Protein AF-A0A142YFC2-F1 (afdb_monomer)

Foldseek 3Di:
DDDDDDDDDDDDDDDDDDDDDDDDDDDDDDDDDDDDDPDPPPDPDPDPPDDDDFAEAEEFEFEQAAPPDDGFDARLVLSLLVLCCCVVFQVHPLVRYAAEYPDDDPDPPRRDPSHDYHHQAPVSSVCCLQVNLVPDDAAHEYEYYGADAKEFDDEQPDDPPPDGTFIFAATRHDDLEPPHTATPVLSVVSNQLGNYQYYEEEALYFQAHDPGYYHYDDRDDRDDPHDGHKYKYKYQADHNGGWDSPPNTDQSVQLSCLQFAVAFQQWEAAPVVQWTFRFSVSSVVSSQVVCVVVFDFPDDDPNDTDTGGMDIAIDDPDDDDGDTSGIHHQVSYFWAKEKAFEPDLVQQQQKWKWKFFAHDPDDPPDRPRPDTDTDRGDNDRIDIDTHGFYKIKIWIFGHDDDTDIDIDIDGGRHHYYDPYDDPPDDPDDDDDDDDDDDDDDDDDDDDDDDDDDDDDDDDDDDDDDDDDPPDPAQAFWKEKEAELQQQFKKFKAAPVRHFDADPVRHGQIAGRMGIGIRDDFHKIKTWTQDDPPGIFIDIDGIHH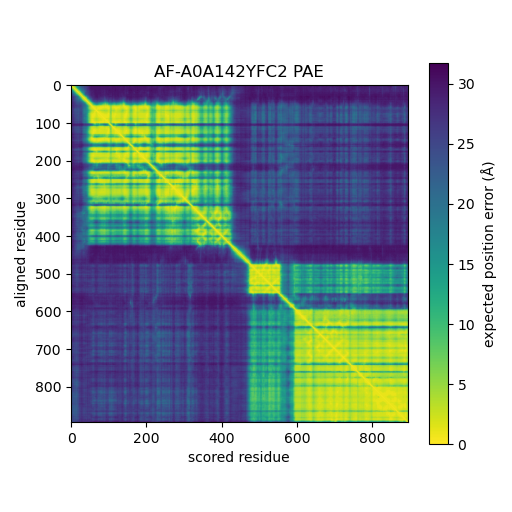PYYYYYYGYNPDDDDDPQFPPLVVVLVVVDDDDDDDDPVVCVVVVRSRPDDPVVLVVVLLLLVLLQDVVSQVSCCVRWVDHRADALWEEKEKWAERCPDDDWLQVVVVQKWKWKDALLDDTHTFDWDGIPGRNITMGHDDDDFFKMKIWIAGNVPRWIKIFIDTMAGSWYWYWYWYQDPVRDTDIDIWTFHNDHPCRPPSVLSSLRVVLQVCVLVPVDPSNLSSLQVCVVVCLGTVVSLLSVLVVVVVVRDHDDPDPSLVVCCVRPVLALSSLLSQLVVCVVVVNNVSNLVSLLSSVVRPAHQFQVSLLSSLVSCVVSVNDDDPCNVVSVQQNVQADPSHRTSMGTDPPD

Secondary structure (DSSP, 8-state):
----------------------------------------------PPPPPPPPPEEEEEEEES--SSS---SSHHHHHHHHHHHHHHTS---GGGEEEEEES-SSS-TTPPTT---EE--HHHHHHHHHHTGGG--TT-EEEEEEES-EEEEEETTS-TTSS--EEEEPPTT--SSSSPPEEHHHHHHHHHTSS-SEEEEEEES---EEEEEEPPPPPP---S-PPPPEEEEEESS-TTPPPP-GGG-SHHHHHHHHHHH--GGG-EEETTTTEEEEEHHHHHHHHHHHHHHS--EEEEETTEEEE---EEEEE-SS-----EEEEE-GGGSPPEEEEEEEESGGGTTTEEEEEEEEPSSS-TT---EEEEEEE---SSS-EEEEE-SEEEEEEEEE-SSS-EEEEEEEEESS-EEEEEEETT------PPPP-----------------------------PPPPPP--S--PPEEEEEEESSTTSEEEEEETTSPBPB-TTS-BSEEESEEEEEEEPSEEEEEEEE-SSS-EEEEEEEE-TT-EEEEEES-S--PPPS-S-TTHHHHHHT--SS----HHHHHHHSS------HHHHHHHHHHHHHH-HHHHHHHHHHH-PPPP-SSSEEEEEEEE--SSSSPHHHHHHTEEEEEEESSSPPEEE--EE-SSTTEEEEEEE--SEEEEEEEEETTTTEEEEEEEEEPTTBEEEEEEEE-TTS-EEEEEE--B--TT-PPPHHHHHHHHHHHHHHHH---TTHHHHHHHHGGGGGT-THHHHHHHHHHHTT-----SS-HHHHHHHH-TT-HHHHHHHHHHHHHTT-HHHHHHHHHHHHHH-S-SBHHHHHHHHHHHHHTT----TTHHHHHHHHHTB-TT-SB-EEEPP--

Radius of gyration: 35.92 Å; Cα contacts (8 Å, |Δi|>4): 1669; chains: 1; bounding box: 93×114×102 Å

Solvent-accessible surface area (backbone atoms only — not comparable to full-atom values): 51439 Å² total; per-residue (Å²): 135,86,80,89,90,88,83,86,90,88,87,87,83,92,88,87,90,87,87,89,88,87,80,88,82,83,91,81,84,89,77,90,80,81,83,79,81,83,67,82,81,73,72,89,64,80,72,79,75,78,77,77,82,63,59,43,35,34,44,32,29,7,34,19,40,37,76,70,50,84,69,48,87,38,21,41,59,47,28,24,52,51,53,35,44,35,43,77,61,57,67,25,51,41,86,40,40,50,38,24,28,19,66,69,78,86,75,65,84,63,62,42,85,74,47,74,67,40,55,27,31,55,68,47,49,53,48,44,65,59,54,53,47,76,71,57,55,88,60,22,32,39,39,36,38,40,24,36,57,30,24,26,39,53,53,59,93,50,71,92,92,77,76,78,74,38,52,23,42,53,35,22,57,31,28,72,63,64,49,45,57,46,44,48,66,57,54,50,54,60,56,42,72,24,55,38,50,39,34,38,38,39,37,41,27,24,27,25,75,53,97,51,70,28,62,65,82,81,86,78,88,80,87,68,99,59,69,78,35,41,38,41,38,38,35,36,21,41,90,60,28,60,49,57,73,62,96,61,34,67,46,55,56,53,54,51,41,30,67,66,28,27,49,43,47,4,30,43,48,30,58,92,72,70,27,28,36,23,22,53,61,30,39,53,50,30,52,46,52,51,33,68,74,55,56,46,75,75,46,72,56,97,89,38,80,41,57,43,42,60,36,76,50,71,53,66,96,63,97,72,81,71,54,74,68,31,73,38,57,69,90,55,40,48,62,25,44,33,36,46,32,66,38,63,71,89,52,37,82,34,33,40,42,40,39,30,33,48,62,43,90,66,74,94,83,64,92,51,72,77,43,78,49,75,51,83,54,68,95,68,77,63,45,80,43,76,41,65,45,34,40,32,38,40,33,42,37,36,62,87,88,62,87,45,81,45,79,48,79,44,78,37,34,46,72,40,76,48,77,62,48,69,78,84,67,83,93,74,91,75,85,84,81,87,84,82,87,90,88,89,82,90,79,90,88,80,89,85,90,88,83,87,84,89,82,85,83,82,88,80,93,71,94,72,78,84,73,76,79,78,78,83,47,100,36,66,10,33,40,35,40,35,34,40,47,61,64,20,40,31,36,35,20,36,77,86,66,48,70,36,58,44,99,86,66,48,65,44,60,27,49,17,52,33,80,50,66,70,40,73,60,46,52,29,32,43,31,32,49,35,92,88,79,48,76,44,75,44,81,43,81,42,50,52,50,36,80,45,79,48,74,58,56,74,95,77,76,76,82,76,83,89,57,71,78,64,59,61,49,56,71,69,64,70,66,97,67,94,76,92,70,73,64,63,54,63,61,67,75,44,69,61,73,81,53,58,71,65,57,50,46,54,49,51,47,51,48,16,59,73,32,71,65,50,27,47,51,42,30,74,55,33,57,44,76,49,76,87,56,64,23,12,42,34,39,40,38,39,37,57,82,76,58,88,71,56,31,56,58,58,55,69,31,53,47,41,25,41,25,43,80,94,49,69,70,41,82,49,77,69,45,67,35,65,46,80,16,35,32,38,36,75,45,72,44,76,63,42,36,32,34,45,35,42,35,31,67,89,78,70,49,43,41,35,33,42,39,65,26,46,80,49,10,39,24,35,37,41,40,37,33,42,78,87,70,48,72,49,75,52,78,47,42,40,46,57,51,89,97,45,75,74,51,67,69,55,54,46,52,48,54,51,42,51,53,35,56,50,79,40,92,43,90,49,43,65,62,53,40,70,68,40,55,82,49,30,81,43,26,56,58,49,50,56,55,44,44,56,44,36,78,72,71,48,85,76,98,58,101,53,56,60,23,55,51,35,36,74,77,40,65,68,44,19,47,20,26,32,43,40,12,52,52,25,44,76,70,68,38,54,67,59,12,51,54,23,41,51,54,11,46,78,34,34,66,22,46,39,29,69,42,35,47,50,41,55,51,47,39,62,76,67,62,62,71,93,53,95,53,49,63,59,48,52,51,42,59,74,33,44,52,86,79,46,58,51,22,36,18,43,65,79,84,125

Sequence (894 aa):
MNSSDHGPSAWANVLDRRRFLGASLASVGLPTLSIRVLGPRVGAGEQPAAPAPLRARAIVIGINKYDNAKHLKNPVRDACSFAAWLVERAGVQAGDVALLIGPEAGASAGVPVGITPQPATRADIVKTIFDFPCRAGERERLYFFYSGHGMAFQPWSIRPGKLAEQEAIVPSDYGEIEPPPLLVNWILDVLRASSFVEQFFFFDACRSLAKVDGTAGVRPKCSGAVRVPVQYIAFSTAPREEASDREGGAFSPRLIEALTSAKGSSALFDSCRERYLVRWESLTGYLSDSFMRNPVDLGMKDGKVINQTPERDIIRDLGGDSPILAELAPEVVSKVKIAVDVQPPAIRQDTRLTIIRKATGCPPTDEVVVDRVNVPVGEDDLYEIYLLPGNYAMIAEIHGGADRLFKTFLTLVEDQTIPPFDFARPVIALAPEAPLVDPGLHGLVAFPADDGPMAAPAKPLGEGPPSPPKLLGEGPASLVVKSDDLFGQIELLDAGGTAVRWPDGRACTALGELKATNLKAGLYRARLLSQSDGDREKLVQVSPGTHNEIFLGERDVAIPAAFPTDFDRIEMGLVEDGADLPILKQTLERPIKPLSPLTMLVQQLREAEQDRRVAKTIRDGLGMGPFRGPQGLRVLLAASSGRQPAPSDTLNDFRLSLGGLDGGLEAVRVEPSKLEGLGVIAQVLEPGPWRLRIDRESNGETVTLALVVLKDRVTEVTLERQESGRVAISQFAPLRRRGTPADAATLYKLERLEAALQTGPERSAPALVGRLIGAAEFDPLILALAALLTESGVRFETPRSIGGEIVERFPELPDGHVLMGTEAEKAGNLDAARAAYVAALDRGLPILQLFLERLDDGIRRLEIPDHRHLEALRHAAANRIPGMLWSAWRASRG

pLDDT: mean 75.37, std 22.35, range [20.48, 98.5]

Mean predicted aligned error: 19.32 Å

Nearest PDB structures (foldseek):
  8ye5-assembly1_A  TM=7.638E-01  e=1.409E-01  Dehalobacter sp.
  8ye5-assembly1_B  TM=7.069E-01  e=1.069E-01  Dehalobacter sp.
  5lyn-assembly1_B  TM=6.857E-01  e=1.409E-01  Saccharomyces cerevisiae
  5nps-assembly1_A  TM=7.083E-01  e=2.447E-01  Homo sapiens
  8cm9-assembly4_D  TM=6.966E-01  e=3.052E-01  Homo sapiens

Structure (mmCIF, N/CA/C/O backbone):
data_AF-A0A142YFC2-F1
#
_entry.id   AF-A0A142YFC2-F1
#
loop_
_atom_site.group_PDB
_atom_site.id
_atom_site.type_symbol
_atom_site.label_atom_id
_atom_site.label_alt_id
_atom_site.label_comp_id
_atom_site.label_asym_id
_atom_site.label_entity_id
_atom_site.label_seq_id
_atom_site.pdbx_PDB_ins_code
_atom_site.Cartn_x
_atom_site.Cartn_y
_atom_site.Cartn_z
_atom_site.occupancy
_atom_site.B_iso_or_equiv
_atom_site.auth_seq_id
_atom_site.auth_comp_id
_atom_site.auth_asym_id
_atom_site.auth_atom_id
_atom_site.pdbx_PDB_model_num
ATOM 1 N N . MET A 1 1 ? 2.877 -52.074 -51.016 1.00 32.53 1 MET A N 1
ATOM 2 C CA . MET A 1 1 ? 3.453 -52.270 -49.670 1.00 32.53 1 MET A CA 1
ATOM 3 C C . MET A 1 1 ? 3.573 -50.880 -49.057 1.00 32.53 1 MET A C 1
ATOM 5 O O . MET A 1 1 ? 4.490 -50.171 -49.431 1.00 32.53 1 MET A O 1
ATOM 9 N N . ASN A 1 2 ? 2.451 -50.330 -48.572 1.00 30.27 2 ASN A N 1
ATOM 10 C CA . ASN A 1 2 ? 1.958 -50.313 -47.168 1.00 30.27 2 ASN A CA 1
ATOM 11 C C . ASN A 1 2 ? 2.674 -49.189 -46.391 1.00 30.27 2 ASN A C 1
ATOM 13 O O . ASN A 1 2 ? 3.894 -49.167 -46.431 1.00 30.27 2 ASN A O 1
ATOM 17 N N . SER A 1 3 ? 2.061 -48.235 -45.684 1.00 30.12 3 SER A N 1
ATOM 18 C CA . SER A 1 3 ? 0.700 -47.997 -45.155 1.00 30.12 3 SER A CA 1
ATOM 19 C C . SER A 1 3 ? 0.686 -46.536 -44.630 1.00 30.12 3 SER A C 1
ATOM 21 O O . SER A 1 3 ? 1.666 -46.131 -44.014 1.00 30.12 3 SER A O 1
ATOM 23 N N . SER A 1 4 ? -0.210 -45.652 -45.087 1.00 33.66 4 SER A N 1
ATOM 24 C CA . SER A 1 4 ? -1.382 -45.102 -44.356 1.00 33.66 4 SER A CA 1
ATOM 25 C C . SER A 1 4 ? -1.122 -44.529 -42.946 1.00 33.66 4 SER A C 1
ATOM 27 O O . SER A 1 4 ? -0.840 -45.287 -42.027 1.00 33.66 4 SER A O 1
ATOM 29 N N . ASP A 1 5 ? -1.260 -43.207 -42.761 1.00 32.94 5 ASP A N 1
ATOM 30 C CA . ASP A 1 5 ? -2.450 -42.599 -42.124 1.00 32.94 5 ASP A CA 1
ATOM 31 C C . ASP A 1 5 ? -2.307 -41.072 -41.942 1.00 32.94 5 ASP A C 1
ATOM 33 O O . ASP A 1 5 ? -1.412 -40.567 -41.266 1.00 32.94 5 ASP A O 1
ATOM 37 N N . HIS A 1 6 ? -3.244 -40.333 -42.542 1.00 34.09 6 HIS A N 1
ATOM 38 C CA . HIS A 1 6 ? -3.508 -38.915 -42.299 1.00 34.09 6 HIS A CA 1
ATOM 39 C C . HIS A 1 6 ? -4.875 -38.794 -41.615 1.00 34.09 6 HIS A C 1
ATOM 41 O O . HIS A 1 6 ? -5.878 -39.245 -42.166 1.00 34.09 6 HIS A O 1
ATOM 47 N N . GLY A 1 7 ? -4.921 -38.150 -40.447 1.00 27.50 7 GLY A N 1
ATOM 48 C CA . GLY A 1 7 ? -6.151 -37.758 -39.753 1.00 27.50 7 GLY A CA 1
ATOM 49 C C . GLY A 1 7 ? -6.113 -36.261 -39.399 1.00 27.50 7 GLY A C 1
ATOM 50 O O . GLY A 1 7 ? -5.088 -35.811 -38.885 1.00 27.50 7 GLY A O 1
ATOM 51 N N . PRO A 1 8 ? -7.171 -35.475 -39.691 1.00 39.06 8 PRO A N 1
ATOM 52 C CA . PRO A 1 8 ? -7.169 -34.020 -39.543 1.00 39.06 8 PRO A CA 1
ATOM 53 C C . PRO A 1 8 ? -7.630 -33.529 -38.160 1.00 39.06 8 PRO A C 1
ATOM 55 O O . PRO A 1 8 ? -8.367 -34.192 -37.432 1.00 39.06 8 PRO A O 1
ATOM 58 N N . SER A 1 9 ? -7.193 -32.309 -37.843 1.00 30.50 9 SER A N 1
ATOM 59 C CA . SER A 1 9 ? -7.427 -31.530 -36.625 1.00 30.50 9 SER A CA 1
ATOM 60 C C . SER A 1 9 ? -8.898 -31.189 -36.361 1.00 30.50 9 SER A C 1
ATOM 62 O O . SER A 1 9 ? -9.578 -30.631 -37.222 1.00 30.50 9 SER A O 1
ATOM 64 N N . ALA A 1 10 ? -9.341 -31.408 -35.122 1.00 30.86 10 ALA A N 1
ATOM 65 C CA . ALA A 1 10 ? -10.635 -30.997 -34.593 1.00 30.86 10 ALA A CA 1
ATOM 66 C C . ALA A 1 10 ? -10.459 -29.880 -33.553 1.00 30.86 10 ALA A C 1
ATOM 68 O O . ALA A 1 10 ? -10.119 -30.198 -32.426 1.00 30.86 10 ALA A O 1
ATOM 69 N N . TRP A 1 11 ? -10.705 -28.610 -33.904 1.00 26.42 11 TRP A N 1
ATOM 70 C CA . TRP A 1 11 ? -10.954 -27.507 -32.952 1.00 26.42 11 TRP A CA 1
ATOM 71 C C . TRP A 1 11 ? -11.730 -26.373 -33.645 1.00 26.42 11 TRP A C 1
ATOM 73 O O . TRP A 1 11 ? -11.152 -25.393 -34.102 1.00 26.42 11 TRP A O 1
ATOM 83 N N . ALA A 1 12 ? -13.053 -26.520 -33.747 1.00 30.41 12 ALA A N 1
ATOM 84 C CA . ALA A 1 12 ? -13.984 -25.425 -34.034 1.00 30.41 12 ALA A CA 1
ATOM 85 C C . ALA A 1 12 ? -15.397 -25.840 -33.594 1.00 30.41 12 ALA A C 1
ATOM 87 O O . ALA A 1 12 ? -16.098 -26.497 -34.353 1.00 30.41 12 ALA A O 1
ATOM 88 N N . ASN A 1 13 ? -15.778 -25.534 -32.349 1.00 27.77 13 ASN A N 1
ATOM 89 C CA . ASN A 1 13 ? -17.161 -25.468 -31.846 1.00 27.77 13 ASN A CA 1
ATOM 90 C C . ASN A 1 13 ? -17.141 -24.953 -30.394 1.00 27.77 13 ASN A C 1
ATOM 92 O O . ASN A 1 13 ? -16.202 -25.294 -29.682 1.00 27.77 13 ASN A O 1
ATOM 96 N N . VAL A 1 14 ? -18.204 -24.233 -29.973 1.00 28.55 14 VAL A N 1
ATOM 97 C CA . VAL A 1 14 ? -18.466 -23.549 -28.666 1.00 28.55 14 VAL A CA 1
ATOM 98 C C . VAL A 1 14 ? -18.124 -22.040 -28.755 1.00 28.55 14 VAL A C 1
ATOM 100 O O . VAL A 1 14 ? -16.956 -21.695 -28.782 1.00 28.55 14 VAL A O 1
ATOM 103 N N . LEU A 1 15 ? -19.029 -21.047 -28.843 1.00 29.08 15 LEU A N 1
ATOM 104 C CA . LEU A 1 15 ? -20.466 -20.900 -28.552 1.00 29.08 15 LEU A CA 1
ATOM 105 C C . LEU A 1 15 ? -21.081 -19.762 -29.401 1.00 29.08 15 LEU A C 1
ATOM 107 O O . LEU A 1 15 ? -20.695 -18.607 -29.244 1.00 29.08 15 LEU A O 1
ATOM 111 N N . ASP A 1 16 ? -22.112 -20.070 -30.189 1.00 28.50 16 ASP A N 1
ATOM 112 C CA . ASP A 1 16 ? -23.128 -19.112 -30.649 1.00 28.50 16 ASP A CA 1
ATOM 113 C C . ASP A 1 16 ? -24.495 -19.645 -30.179 1.00 28.50 16 ASP A C 1
ATOM 115 O O . ASP A 1 16 ? -24.880 -20.774 -30.491 1.00 28.50 16 ASP A O 1
ATOM 119 N N . ARG A 1 17 ? -25.193 -18.886 -29.326 1.00 29.06 17 ARG A N 1
ATOM 120 C CA . ARG A 1 17 ? -26.506 -19.242 -28.758 1.00 29.06 17 ARG A CA 1
ATOM 121 C C . ARG A 1 17 ? -27.474 -18.071 -28.911 1.00 29.06 17 ARG A C 1
ATOM 123 O O . ARG A 1 17 ? -27.848 -17.418 -27.940 1.00 29.06 17 ARG A O 1
ATOM 130 N N . ARG A 1 18 ? -27.947 -17.849 -30.135 1.00 29.72 18 ARG A N 1
ATOM 131 C CA . ARG A 1 18 ? -29.224 -17.173 -30.406 1.00 29.72 18 ARG A CA 1
ATOM 132 C C . ARG A 1 18 ? -30.036 -18.005 -31.386 1.00 29.72 18 ARG A C 1
ATOM 134 O O . ARG A 1 18 ? -29.790 -17.937 -32.582 1.00 29.72 18 ARG A O 1
ATOM 141 N N . ARG A 1 19 ? -31.000 -18.776 -30.874 1.00 28.75 19 ARG A N 1
ATOM 142 C CA . ARG A 1 19 ? -32.197 -19.266 -31.588 1.00 28.75 19 ARG A CA 1
ATOM 143 C C . ARG A 1 19 ? -32.987 -20.165 -30.650 1.00 28.75 19 ARG A C 1
ATOM 145 O O . ARG A 1 19 ? -32.605 -21.306 -30.464 1.00 28.75 19 ARG A O 1
ATOM 152 N N . PHE A 1 20 ? -34.059 -19.645 -30.067 1.00 27.38 20 PHE A N 1
ATOM 153 C CA . PHE A 1 20 ? -35.277 -20.394 -29.747 1.00 27.38 20 PHE A CA 1
ATOM 154 C C . PHE A 1 20 ? -36.310 -19.375 -29.271 1.00 27.38 20 PHE A C 1
ATOM 156 O O . PHE A 1 20 ? -36.166 -18.850 -28.177 1.00 27.38 20 PHE A O 1
ATOM 163 N N . LEU A 1 21 ? -37.289 -19.055 -30.119 1.00 28.31 21 LEU A N 1
ATOM 164 C CA . LEU A 1 21 ? -38.669 -18.715 -29.755 1.00 28.31 21 LEU A CA 1
ATOM 165 C C . LEU A 1 21 ? -39.455 -18.529 -31.058 1.00 28.31 21 LEU A C 1
ATOM 167 O O . LEU A 1 21 ? -39.163 -17.645 -31.859 1.00 28.31 21 LEU A O 1
ATOM 171 N N . GLY A 1 22 ? -40.422 -19.411 -31.280 1.00 26.47 22 GLY A N 1
ATOM 172 C CA . GLY A 1 22 ? -41.280 -19.392 -32.455 1.00 26.47 22 GLY A CA 1
ATOM 173 C C . GLY A 1 22 ? -42.196 -20.605 -32.485 1.00 26.47 22 GLY A C 1
ATOM 174 O O . GLY A 1 22 ? -41.963 -21.519 -33.263 1.00 26.47 22 GLY A O 1
ATOM 175 N N . ALA A 1 23 ? -43.218 -20.617 -31.628 1.00 28.39 23 ALA A N 1
ATOM 176 C CA . ALA A 1 23 ? -44.443 -21.378 -31.866 1.00 28.39 23 ALA A CA 1
ATOM 177 C C . ALA A 1 23 ? -45.580 -20.814 -31.001 1.00 28.39 23 ALA A C 1
ATOM 179 O O . ALA A 1 23 ? -45.568 -20.913 -29.778 1.00 28.39 23 ALA A O 1
ATOM 180 N N . SER A 1 24 ? -46.543 -20.200 -31.684 1.00 30.81 24 SER A N 1
ATOM 181 C CA . SER A 1 24 ? -47.895 -19.905 -31.211 1.00 30.81 24 SER A CA 1
ATOM 182 C C . SER A 1 24 ? -48.664 -21.210 -31.007 1.00 30.81 24 SER A C 1
ATOM 184 O O . SER A 1 24 ? -48.551 -22.083 -31.863 1.00 30.81 24 SER A O 1
ATOM 186 N N . LEU A 1 25 ? -49.467 -21.322 -29.942 1.00 29.77 25 LEU A N 1
ATOM 187 C CA . LEU A 1 25 ? -50.704 -22.111 -29.931 1.00 29.77 25 LEU A CA 1
ATOM 188 C C . LEU A 1 25 ? -51.651 -21.623 -28.820 1.00 29.77 25 LEU A C 1
ATOM 190 O O . LEU A 1 25 ? -51.230 -21.165 -27.761 1.00 29.77 25 LEU A O 1
ATOM 194 N N . ALA A 1 26 ? -52.939 -21.687 -29.145 1.00 30.55 26 ALA A N 1
ATOM 195 C CA . ALA A 1 26 ? -54.069 -21.076 -28.466 1.00 30.55 26 ALA A CA 1
ATOM 196 C C . ALA A 1 26 ? -54.521 -21.786 -27.171 1.00 30.55 26 ALA A C 1
ATOM 198 O O . ALA A 1 26 ? -54.190 -22.936 -26.902 1.00 30.55 26 ALA A O 1
ATOM 199 N N . SER A 1 27 ? -55.332 -21.048 -26.410 1.00 38.12 27 SER A N 1
ATOM 200 C CA . SER A 1 27 ? -56.085 -21.391 -25.195 1.00 38.12 27 SER A CA 1
ATOM 201 C C . SER A 1 27 ? -56.748 -22.777 -25.155 1.00 38.12 27 SER A C 1
ATOM 203 O O . SER A 1 27 ? -57.387 -23.132 -26.138 1.00 38.12 27 SER A O 1
ATOM 205 N N . VAL A 1 28 ? -56.726 -23.445 -23.986 1.00 31.12 28 VAL A N 1
ATOM 206 C CA . VAL A 1 28 ? -57.870 -24.016 -23.214 1.00 31.12 28 VAL A CA 1
ATOM 207 C C . VAL A 1 28 ? -57.336 -24.643 -21.900 1.00 31.12 28 VAL A C 1
ATOM 209 O O . VAL A 1 28 ? -56.430 -25.461 -21.948 1.00 31.12 28 VAL A O 1
ATOM 212 N N . GLY A 1 29 ? -57.957 -24.314 -20.753 1.00 28.83 29 GLY A N 1
ATOM 213 C CA . GLY A 1 29 ? -58.182 -25.231 -19.610 1.00 28.83 29 GLY A CA 1
ATOM 214 C C . GLY A 1 29 ? -57.045 -25.536 -18.611 1.00 28.83 29 GLY A C 1
ATOM 215 O O . GLY A 1 29 ? -56.106 -26.252 -18.924 1.00 28.83 29 GLY A O 1
ATOM 216 N N . LEU A 1 30 ? -57.224 -25.067 -17.366 1.00 33.12 30 LEU A N 1
ATOM 217 C CA . LEU A 1 30 ? -56.507 -25.371 -16.101 1.00 33.12 30 LEU A CA 1
ATOM 218 C C . LEU A 1 30 ? -56.088 -26.859 -15.915 1.00 33.12 30 LEU A C 1
ATOM 220 O O . LEU A 1 30 ? -56.838 -27.737 -16.341 1.00 33.12 30 LEU A O 1
ATOM 224 N N . PRO A 1 31 ? -54.957 -27.173 -15.227 1.00 28.03 31 PRO A N 1
ATOM 225 C CA . PRO A 1 31 ? -54.827 -26.972 -13.775 1.00 28.03 31 PRO A CA 1
ATOM 226 C C . PRO A 1 31 ? -53.479 -26.409 -13.288 1.00 28.03 31 PRO A C 1
ATOM 228 O O . PRO A 1 31 ? -52.445 -26.470 -13.948 1.00 28.03 31 PRO A O 1
ATOM 231 N N . THR A 1 32 ? -53.521 -25.869 -12.072 1.00 27.92 32 THR A N 1
ATOM 232 C CA . THR A 1 32 ? -52.404 -25.348 -11.283 1.00 27.92 32 THR A CA 1
ATOM 233 C C . THR A 1 32 ? -51.272 -26.374 -11.177 1.00 27.92 32 THR A C 1
ATOM 235 O O . THR A 1 32 ? -51.416 -27.423 -10.550 1.00 27.92 32 THR A O 1
ATOM 238 N N . LEU A 1 33 ? -50.127 -26.059 -11.781 1.00 20.48 33 LEU A N 1
ATOM 239 C CA . LEU A 1 33 ? -48.906 -26.848 -11.678 1.00 20.48 33 LEU A CA 1
ATOM 240 C C . LEU A 1 33 ? -48.188 -26.480 -10.368 1.00 20.48 33 LEU A C 1
ATOM 242 O O . LEU A 1 33 ? -47.517 -25.453 -10.284 1.00 20.48 33 LEU A O 1
ATOM 246 N N . SER A 1 34 ? -48.323 -27.299 -9.324 1.00 21.67 34 SER A N 1
ATOM 247 C CA . SER A 1 34 ? -47.477 -27.184 -8.132 1.00 21.67 34 SER A CA 1
ATOM 248 C C . SER A 1 34 ? -46.103 -27.789 -8.429 1.00 21.67 34 SER A C 1
ATOM 250 O O . SER A 1 34 ? -45.940 -29.011 -8.416 1.00 21.67 34 SER A O 1
ATOM 252 N N . ILE A 1 35 ? -45.105 -26.950 -8.696 1.00 21.14 35 ILE A N 1
ATOM 253 C CA . ILE A 1 35 ? -43.711 -27.392 -8.802 1.00 21.14 35 ILE A CA 1
ATOM 254 C C . ILE A 1 35 ? -43.177 -27.600 -7.378 1.00 21.14 35 ILE A C 1
ATOM 256 O O . ILE A 1 35 ? -42.799 -26.652 -6.696 1.00 21.14 35 ILE A O 1
ATOM 260 N N . ARG A 1 36 ? -43.147 -28.855 -6.911 1.00 21.80 36 ARG A N 1
ATOM 261 C CA . ARG A 1 36 ? -42.299 -29.258 -5.779 1.00 21.80 36 ARG A CA 1
ATOM 262 C C . ARG A 1 36 ? -40.885 -29.480 -6.306 1.00 21.80 36 ARG A C 1
ATOM 264 O O . ARG A 1 36 ? -40.608 -30.511 -6.914 1.00 21.80 36 ARG A O 1
ATOM 271 N N . VAL A 1 37 ? -39.990 -28.532 -6.048 1.00 22.06 37 VAL A N 1
ATOM 272 C CA . VAL A 1 37 ? -38.550 -28.754 -6.206 1.00 22.06 37 VAL A CA 1
ATOM 273 C C . VAL A 1 37 ? -38.086 -29.604 -5.022 1.00 22.06 37 VAL A C 1
ATOM 275 O O . VAL A 1 37 ? -37.932 -29.111 -3.908 1.00 22.06 37 VAL A O 1
ATOM 278 N N . LEU A 1 38 ? -37.908 -30.906 -5.244 1.00 23.23 38 LEU A N 1
ATOM 279 C CA . LEU A 1 38 ? -37.180 -31.781 -4.325 1.00 23.23 38 LEU A CA 1
ATOM 280 C C . LEU A 1 38 ? -35.680 -31.540 -4.531 1.00 23.23 38 LEU A C 1
ATOM 282 O O . LEU A 1 38 ? -35.018 -32.265 -5.269 1.00 23.23 38 LEU A O 1
ATOM 286 N N . GLY A 1 39 ? -35.157 -30.485 -3.905 1.00 25.34 39 GLY A N 1
ATOM 287 C CA . GLY A 1 39 ? -33.720 -30.365 -3.674 1.00 25.34 39 GLY A CA 1
ATOM 288 C C . GLY A 1 39 ? -33.265 -31.433 -2.669 1.00 25.34 39 GLY A C 1
ATOM 289 O O . GLY A 1 39 ? -34.056 -31.826 -1.803 1.00 25.34 39 GLY A O 1
ATOM 290 N N . PRO A 1 40 ? -32.027 -31.945 -2.767 1.00 24.72 40 PRO A N 1
ATOM 291 C CA . PRO A 1 40 ? -31.514 -32.900 -1.796 1.00 24.72 40 PRO A CA 1
ATOM 292 C C . PRO A 1 40 ? -31.582 -32.269 -0.402 1.00 24.72 40 PRO A C 1
ATOM 294 O O . PRO A 1 40 ? -31.081 -31.166 -0.193 1.00 24.72 40 PRO A O 1
ATOM 297 N N . ARG A 1 41 ? -32.207 -32.972 0.553 1.00 27.77 41 ARG A N 1
ATOM 298 C CA . ARG A 1 41 ? -32.065 -32.678 1.983 1.00 27.77 41 ARG A CA 1
ATOM 299 C C . ARG A 1 41 ? -30.576 -32.765 2.311 1.00 27.77 41 ARG A C 1
ATOM 301 O O . ARG A 1 41 ? -30.063 -33.851 2.568 1.00 27.77 41 ARG A O 1
ATOM 308 N N . VAL A 1 42 ? -29.888 -31.628 2.289 1.00 32.91 42 VAL A N 1
ATOM 309 C CA . VAL A 1 42 ? -28.667 -31.456 3.068 1.00 32.91 42 VAL A CA 1
ATOM 310 C C . VAL A 1 42 ? -29.124 -31.676 4.503 1.00 32.91 42 VAL A C 1
ATOM 312 O O . VAL A 1 42 ? -30.004 -30.965 4.989 1.00 32.91 42 VAL A O 1
ATOM 315 N N . GLY A 1 43 ? -28.656 -32.761 5.122 1.00 31.78 43 GLY A N 1
ATOM 316 C CA . GLY A 1 43 ? -28.964 -33.040 6.517 1.00 31.78 43 GLY A CA 1
ATOM 317 C C . GLY A 1 43 ? -28.669 -31.789 7.336 1.00 31.78 43 GLY A C 1
ATOM 318 O O . GLY A 1 43 ? -27.682 -31.108 7.060 1.00 31.78 43 GLY A O 1
ATOM 319 N N . ALA A 1 44 ? -29.544 -31.475 8.291 1.00 38.44 44 ALA A N 1
ATOM 320 C CA . ALA A 1 44 ? -29.303 -30.451 9.294 1.00 38.44 44 ALA A CA 1
ATOM 321 C C . ALA A 1 44 ? -28.063 -30.860 10.103 1.00 38.44 44 ALA A C 1
ATOM 323 O O . ALA A 1 44 ? -28.169 -31.478 11.157 1.00 38.44 44 ALA A O 1
ATOM 324 N N . GLY A 1 45 ? -26.878 -30.613 9.548 1.00 36.00 45 GLY A N 1
ATOM 325 C CA . GLY A 1 45 ? -25.648 -30.600 10.309 1.00 36.00 45 GLY A CA 1
ATOM 326 C C . GLY A 1 45 ? -25.815 -29.490 11.326 1.00 36.00 45 GLY A C 1
ATOM 327 O O . GLY A 1 45 ? -26.164 -28.373 10.942 1.00 36.00 45 GLY A O 1
ATOM 328 N N . GLU A 1 46 ? -25.657 -29.826 12.604 1.00 37.84 46 GLU A N 1
ATOM 329 C CA . GLU A 1 46 ? -25.647 -28.857 13.693 1.00 37.84 46 GLU A CA 1
ATOM 330 C C . GLU A 1 46 ? -24.766 -27.679 13.284 1.00 37.84 46 GLU A C 1
ATOM 332 O O . GLU A 1 46 ? -23.555 -27.813 13.087 1.00 37.84 46 GLU A O 1
ATOM 337 N N . GLN A 1 47 ? -25.405 -26.531 13.074 1.00 44.03 47 GLN A N 1
ATOM 338 C CA . GLN A 1 47 ? -24.710 -25.289 12.807 1.00 44.03 47 GLN A CA 1
ATOM 339 C C . GLN A 1 47 ? -23.796 -25.049 14.017 1.00 44.03 47 GLN A C 1
ATOM 341 O O . GLN A 1 47 ? -24.287 -25.119 15.149 1.00 44.03 47 GLN A O 1
ATOM 346 N N . PRO A 1 48 ? -22.478 -24.851 13.823 1.00 42.09 48 PRO A N 1
ATOM 347 C CA . PRO A 1 48 ? -21.551 -24.727 14.937 1.00 42.09 48 PRO A CA 1
ATOM 348 C C . PRO A 1 48 ? -22.047 -23.622 15.866 1.00 42.09 48 PRO A C 1
ATOM 350 O O . PRO A 1 48 ? -22.320 -22.507 15.413 1.00 42.09 48 PRO A O 1
ATOM 353 N N . ALA A 1 49 ? -22.219 -23.963 17.146 1.00 49.41 49 ALA A N 1
ATOM 354 C CA . ALA A 1 49 ? -22.703 -23.035 18.157 1.00 49.41 49 ALA A CA 1
ATOM 355 C C . ALA A 1 49 ? -21.895 -21.732 18.082 1.00 49.41 49 ALA A C 1
ATOM 357 O O . ALA A 1 49 ? -20.665 -21.765 17.978 1.00 49.41 49 ALA A O 1
ATOM 358 N N . ALA A 1 50 ? -22.593 -20.592 18.097 1.00 54.75 50 ALA A N 1
ATOM 359 C CA . ALA A 1 50 ? -21.944 -19.291 18.042 1.00 54.75 50 ALA A CA 1
ATOM 360 C C . ALA A 1 50 ? -20.869 -19.208 19.144 1.00 54.75 50 ALA A C 1
ATOM 362 O O . ALA A 1 50 ? -21.137 -19.617 20.279 1.00 54.75 50 ALA A O 1
ATOM 363 N N . PRO A 1 51 ? -19.654 -18.719 18.834 1.00 60.34 51 PRO A N 1
ATOM 364 C CA . PRO A 1 51 ? -18.596 -18.622 19.828 1.00 60.34 51 PRO A CA 1
ATOM 365 C C . PRO A 1 51 ? -19.075 -17.771 21.006 1.00 60.34 51 PRO A C 1
ATOM 367 O O . PRO A 1 51 ? -19.731 -16.746 20.810 1.00 60.34 51 PRO A O 1
ATOM 370 N N . ALA A 1 52 ? -18.755 -18.210 22.225 1.00 66.75 52 ALA A N 1
ATOM 371 C CA . ALA A 1 52 ? -19.076 -17.463 23.434 1.00 66.75 52 ALA A CA 1
ATOM 372 C C . ALA A 1 52 ? -18.494 -16.035 23.352 1.00 66.75 52 ALA A C 1
ATOM 374 O O . ALA A 1 52 ? -17.395 -15.863 22.808 1.00 66.75 52 ALA A O 1
ATOM 375 N N . PRO A 1 53 ? -19.204 -15.014 23.869 1.00 72.38 53 PRO A N 1
ATOM 376 C CA . PRO A 1 53 ? -18.715 -13.641 23.854 1.00 72.38 53 PRO A CA 1
ATOM 377 C C . PRO A 1 53 ? -17.371 -13.549 24.582 1.00 72.38 53 PRO A C 1
ATOM 379 O O . PRO A 1 53 ? -17.173 -14.168 25.630 1.00 72.38 53 PRO A O 1
ATOM 382 N N . LEU A 1 54 ? -16.438 -12.786 24.008 1.00 82.00 54 LEU A N 1
ATOM 383 C CA . LEU A 1 54 ? -15.132 -12.560 24.620 1.00 82.00 54 LEU A CA 1
ATOM 384 C C . LEU A 1 54 ? -15.322 -11.868 25.969 1.00 82.00 54 LEU A C 1
ATOM 386 O O . LEU A 1 54 ? -16.107 -10.924 26.083 1.00 82.00 54 LEU A O 1
ATOM 390 N N . ARG A 1 55 ? -14.566 -12.297 26.983 1.00 90.06 55 ARG A N 1
ATOM 391 C CA . ARG A 1 55 ? -14.493 -11.541 28.233 1.00 90.06 55 ARG A CA 1
ATOM 392 C C . ARG A 1 55 ? -13.956 -10.146 27.924 1.00 90.06 55 ARG A C 1
ATOM 394 O O . ARG A 1 55 ? -12.965 -10.000 27.209 1.00 90.06 55 ARG A O 1
ATOM 401 N N . ALA A 1 56 ? -14.621 -9.135 28.464 1.00 93.12 56 ALA A N 1
ATOM 402 C CA . ALA A 1 56 ? -14.292 -7.741 28.234 1.00 93.12 56 ALA A CA 1
ATOM 403 C C . ALA A 1 56 ? -13.894 -7.046 29.537 1.00 93.12 56 ALA A C 1
ATOM 405 O O . ALA A 1 56 ? -14.373 -7.398 30.615 1.00 93.12 56 ALA A O 1
ATOM 406 N N . ARG A 1 57 ? -13.027 -6.043 29.414 1.00 95.00 57 ARG A N 1
ATOM 407 C CA . ARG A 1 57 ? -12.604 -5.146 30.492 1.00 95.00 57 ARG A CA 1
ATOM 408 C C . ARG A 1 57 ? -12.694 -3.700 30.027 1.00 95.00 57 ARG A C 1
ATOM 410 O O . ARG A 1 57 ? -12.677 -3.449 28.821 1.00 95.00 57 ARG A O 1
ATOM 417 N N . ALA A 1 58 ? -12.754 -2.751 30.958 1.00 96.94 58 ALA A N 1
ATOM 418 C CA . ALA A 1 58 ? -12.861 -1.340 30.605 1.00 96.94 58 ALA A CA 1
ATOM 419 C C . ALA A 1 58 ? -12.037 -0.389 31.482 1.00 96.94 58 ALA A C 1
ATOM 421 O O . ALA A 1 58 ? -12.026 -0.517 32.703 1.00 96.94 58 ALA A O 1
ATOM 422 N N . ILE A 1 59 ? -11.425 0.615 30.852 1.00 97.88 59 ILE A N 1
ATOM 423 C CA . ILE A 1 59 ? -10.883 1.815 31.500 1.00 97.88 59 ILE A CA 1
ATOM 424 C C . ILE A 1 59 ? -11.792 2.983 31.110 1.00 97.88 59 ILE A C 1
ATOM 426 O O . ILE A 1 59 ? -11.966 3.265 29.927 1.00 97.88 59 ILE A O 1
ATOM 430 N N . VAL A 1 60 ? -12.398 3.646 32.091 1.00 97.94 60 VAL A N 1
ATOM 431 C CA . VAL A 1 60 ? -13.390 4.706 31.874 1.00 97.94 60 VAL A CA 1
ATOM 432 C C . VAL A 1 60 ? -12.987 5.924 32.693 1.00 97.94 60 VAL A C 1
ATOM 434 O O . VAL A 1 60 ? -12.838 5.825 33.907 1.00 97.94 60 VAL A O 1
ATOM 437 N N . ILE A 1 61 ? -12.795 7.068 32.043 1.00 97.75 61 ILE A N 1
ATOM 438 C CA . ILE A 1 61 ? -12.252 8.280 32.658 1.00 97.75 61 ILE A CA 1
ATOM 439 C C . ILE A 1 61 ? -13.201 9.452 32.393 1.00 97.75 61 ILE A C 1
ATOM 441 O O . ILE A 1 61 ? -13.567 9.698 31.246 1.00 97.75 61 ILE A O 1
ATOM 445 N N . GLY A 1 62 ? -13.585 10.187 33.440 1.00 96.19 62 GLY A N 1
ATOM 446 C CA . GLY A 1 62 ? -14.443 11.372 33.331 1.00 96.19 62 GLY A CA 1
ATOM 447 C C . GLY A 1 62 ? -14.024 12.481 34.287 1.00 96.19 62 GLY A C 1
ATOM 448 O O . GLY A 1 62 ? -14.033 12.286 35.500 1.00 96.19 62 GLY A O 1
ATOM 449 N N . ILE A 1 63 ? -13.666 13.661 33.780 1.00 95.12 63 ILE A N 1
ATOM 450 C CA . ILE A 1 63 ? -13.066 14.714 34.616 1.00 95.12 63 ILE A CA 1
ATOM 451 C C . ILE A 1 63 ? -13.828 16.037 34.483 1.00 95.12 63 ILE A C 1
ATOM 453 O O . ILE A 1 63 ? -13.751 16.725 33.464 1.00 95.12 63 ILE A O 1
ATOM 457 N N . ASN A 1 64 ? -14.543 16.411 35.548 1.00 92.62 64 ASN A N 1
ATOM 458 C CA . ASN A 1 64 ? -15.258 17.686 35.652 1.00 92.62 64 ASN A CA 1
ATOM 459 C C . ASN A 1 64 ? -14.371 18.788 36.240 1.00 92.62 64 ASN A C 1
ATOM 461 O O . ASN A 1 64 ? -14.419 19.931 35.790 1.00 92.62 64 ASN A O 1
ATOM 465 N N . LYS A 1 65 ? -13.586 18.472 37.276 1.00 91.62 65 LYS A N 1
ATOM 466 C CA . LYS A 1 65 ? -12.734 19.454 37.960 1.00 91.62 65 LYS A CA 1
ATOM 467 C C . LYS A 1 65 ? -11.258 19.168 37.731 1.00 91.62 65 LYS A C 1
ATOM 469 O O . LYS A 1 65 ? -10.838 18.017 37.775 1.00 91.62 65 LYS A O 1
ATOM 474 N N . TYR A 1 66 ? -10.523 20.252 37.526 1.00 91.38 66 TYR A N 1
ATOM 475 C CA . TYR A 1 66 ? -9.096 20.279 37.247 1.00 91.38 66 TYR A CA 1
ATOM 476 C C . TYR A 1 66 ? -8.448 21.312 38.158 1.00 91.38 66 TYR A C 1
ATOM 478 O O . TYR A 1 66 ? -9.072 22.344 38.416 1.00 91.38 66 TYR A O 1
ATOM 486 N N . ASP A 1 67 ? -7.214 21.074 38.582 1.00 90.00 67 ASP A N 1
ATOM 487 C CA . ASP A 1 67 ? -6.489 22.009 39.445 1.00 90.00 67 ASP A CA 1
ATOM 488 C C . ASP A 1 67 ? -6.108 23.290 38.690 1.00 90.00 67 ASP A C 1
ATOM 490 O O . ASP A 1 67 ? -6.336 24.393 39.184 1.00 90.00 67 ASP A O 1
ATOM 494 N N . ASN A 1 68 ? -5.608 23.150 37.456 1.00 85.56 68 ASN A N 1
ATOM 495 C CA . ASN A 1 68 ? -5.111 24.272 36.648 1.00 85.56 68 ASN A CA 1
ATOM 496 C C . ASN A 1 68 ? -5.798 24.401 35.277 1.00 85.56 68 ASN A C 1
ATOM 498 O O . ASN A 1 68 ? -5.252 25.001 34.355 1.00 85.56 68 ASN A O 1
ATOM 502 N N . ALA A 1 69 ? -7.004 23.851 35.119 1.00 85.31 69 ALA A N 1
ATOM 503 C CA . ALA A 1 69 ? -7.803 24.015 33.905 1.00 85.31 69 ALA A CA 1
ATOM 504 C C . ALA A 1 69 ? -9.264 24.352 34.230 1.00 85.31 69 ALA A C 1
ATOM 506 O O . ALA A 1 69 ? -9.765 24.137 35.336 1.00 85.31 69 ALA A O 1
ATOM 507 N N . LYS A 1 70 ? -9.977 24.900 33.242 1.00 88.00 70 LYS A N 1
ATOM 508 C CA . LYS A 1 70 ? -11.390 25.267 33.393 1.00 88.00 70 LYS A CA 1
ATOM 509 C C . LYS A 1 70 ? -12.223 24.040 33.773 1.00 88.00 70 LYS A C 1
ATOM 511 O O . LYS A 1 70 ? -12.086 22.989 33.166 1.00 88.00 70 LYS A O 1
ATOM 516 N N . HIS A 1 71 ? -13.144 24.170 34.718 1.00 90.00 71 HIS A N 1
ATOM 517 C CA . HIS A 1 71 ? -14.055 23.071 35.035 1.00 90.00 71 HIS A CA 1
ATOM 518 C C . HIS A 1 71 ? -15.063 22.801 33.905 1.00 90.00 71 HIS A C 1
ATOM 520 O O . HIS A 1 71 ? -15.583 23.732 33.281 1.00 90.00 71 HIS A O 1
ATOM 526 N N . LEU A 1 72 ? -15.355 21.521 33.694 1.00 89.12 72 LEU A N 1
ATOM 527 C CA . LEU A 1 72 ? -16.370 20.989 32.788 1.00 89.12 72 LEU A CA 1
ATOM 528 C C . LEU A 1 72 ? -17.568 20.476 33.592 1.00 89.12 72 LEU A C 1
ATOM 530 O O . LEU A 1 72 ? -17.456 20.181 34.786 1.00 89.12 72 LEU A O 1
ATOM 534 N N . LYS A 1 73 ? -18.739 20.402 32.958 1.00 89.75 73 LYS A N 1
ATOM 535 C CA . LYS A 1 73 ? -19.985 20.051 33.661 1.00 89.75 73 LYS A CA 1
ATOM 536 C C . LYS A 1 73 ? -20.320 18.564 33.590 1.00 89.75 73 LYS A C 1
ATOM 538 O O . LYS A 1 73 ? -20.805 18.008 34.577 1.00 89.75 73 LYS A O 1
ATOM 543 N N . ASN A 1 74 ? -20.099 17.945 32.436 1.00 90.62 74 ASN A N 1
ATOM 544 C CA . ASN A 1 74 ? -20.684 16.648 32.092 1.00 90.62 74 ASN A CA 1
ATOM 545 C C . ASN A 1 74 ? -19.745 15.428 32.061 1.00 90.62 74 ASN A C 1
ATOM 547 O O . ASN A 1 74 ? -20.270 14.335 32.280 1.00 90.62 74 ASN A O 1
ATOM 551 N N . PRO A 1 75 ? -18.413 15.543 31.897 1.00 93.25 75 PRO A N 1
ATOM 552 C CA . PRO A 1 75 ? -17.550 14.374 31.736 1.00 93.25 75 PRO A CA 1
ATOM 553 C C . PRO A 1 75 ? -17.702 13.229 32.741 1.00 93.25 75 PRO A C 1
ATOM 555 O O . PRO A 1 75 ? -17.691 12.059 32.361 1.00 93.25 75 PRO A O 1
ATOM 558 N N . VAL A 1 76 ? -17.885 13.531 34.030 1.00 93.75 76 VAL A N 1
ATOM 559 C CA . VAL A 1 76 ? -18.119 12.498 35.059 1.00 93.75 76 VAL A CA 1
ATOM 560 C C . VAL A 1 76 ? -19.428 11.748 34.806 1.00 93.75 76 VAL A C 1
ATOM 562 O O . VAL A 1 76 ? -19.481 10.527 34.931 1.00 93.75 76 VAL A O 1
ATOM 565 N N . ARG A 1 77 ? -20.493 12.462 34.434 1.00 92.31 77 ARG A N 1
ATOM 566 C CA . ARG A 1 77 ? -21.800 11.865 34.129 1.00 92.31 77 ARG A CA 1
ATOM 567 C C . ARG A 1 77 ? -21.714 10.990 32.879 1.00 92.31 77 ARG A C 1
ATOM 569 O O . ARG A 1 77 ? -22.320 9.920 32.849 1.00 92.31 77 ARG A O 1
ATOM 576 N N . ASP A 1 78 ? -20.957 11.425 31.880 1.00 93.88 78 ASP A N 1
ATOM 577 C CA . ASP A 1 78 ? -20.787 10.698 30.623 1.00 93.88 78 ASP A CA 1
ATOM 578 C C . ASP A 1 78 ? -19.982 9.405 30.846 1.00 93.88 78 ASP A C 1
ATOM 580 O O . ASP A 1 78 ? -20.423 8.327 30.443 1.00 93.88 78 ASP A O 1
ATOM 584 N N . ALA A 1 79 ? -18.895 9.474 31.624 1.00 95.56 79 ALA A N 1
ATOM 585 C CA . ALA A 1 79 ? -18.138 8.307 32.083 1.00 95.56 79 ALA A CA 1
ATOM 586 C C . ALA A 1 79 ? -19.000 7.325 32.895 1.00 95.56 79 ALA A C 1
ATOM 588 O O . ALA A 1 79 ? -18.991 6.124 32.630 1.00 95.56 79 ALA A O 1
ATOM 589 N N . CYS A 1 80 ? -19.799 7.818 33.845 1.00 94.88 80 CYS A N 1
ATOM 590 C CA . CYS A 1 80 ? -20.728 6.983 34.608 1.00 94.88 80 CYS A CA 1
ATOM 591 C C . CYS A 1 80 ? -21.788 6.316 33.715 1.00 94.88 80 CYS A C 1
ATOM 593 O O . CYS A 1 80 ? -22.096 5.142 33.910 1.00 94.88 80 CYS A O 1
ATOM 595 N N . SER A 1 81 ? -22.307 7.029 32.711 1.00 94.44 81 SER A N 1
ATOM 596 C CA . SER A 1 81 ? -23.293 6.492 31.762 1.00 94.44 81 SER A CA 1
ATOM 597 C C . SER A 1 81 ? -22.689 5.398 30.878 1.00 94.44 81 SER A C 1
ATOM 599 O O . SER A 1 81 ? -23.316 4.361 30.659 1.00 94.44 81 SER A O 1
ATOM 601 N N . PHE A 1 82 ? -21.447 5.583 30.420 1.00 96.38 82 PHE A N 1
ATOM 602 C CA . PHE A 1 82 ? -20.720 4.561 29.668 1.00 96.38 82 PHE A CA 1
ATOM 603 C C . PHE A 1 82 ? -20.392 3.339 30.536 1.00 96.38 82 PHE A C 1
ATOM 605 O O . PHE A 1 82 ? -20.602 2.207 30.105 1.00 96.38 82 PHE A O 1
ATOM 612 N N . ALA A 1 83 ? -19.962 3.544 31.785 1.00 96.81 83 ALA A N 1
ATOM 613 C CA . ALA A 1 83 ? -19.741 2.462 32.745 1.00 96.81 83 ALA A CA 1
ATOM 614 C C . ALA A 1 83 ? -21.030 1.680 33.058 1.00 96.81 83 ALA A C 1
ATOM 616 O O . ALA A 1 83 ? -20.991 0.452 33.133 1.00 96.81 83 ALA A O 1
ATOM 617 N N . ALA A 1 84 ? -22.172 2.364 33.188 1.00 95.62 84 ALA A N 1
ATOM 618 C CA . ALA A 1 84 ? -23.472 1.718 33.367 1.00 95.62 84 ALA A CA 1
ATOM 619 C C . ALA A 1 84 ? -23.812 0.840 32.159 1.00 95.62 84 ALA A C 1
ATOM 621 O O . ALA A 1 84 ? -24.114 -0.341 32.319 1.00 95.62 84 ALA A O 1
ATOM 622 N N . TRP A 1 85 ? -23.665 1.374 30.941 1.00 95.19 85 TRP A N 1
ATOM 623 C CA . TRP A 1 85 ? -23.878 0.607 29.714 1.00 95.19 85 TRP A CA 1
ATOM 624 C C . TRP A 1 85 ? -22.963 -0.627 29.624 1.00 95.19 85 TRP A C 1
ATOM 626 O O . TRP A 1 85 ? -23.434 -1.713 29.274 1.00 95.19 85 TRP A O 1
ATOM 636 N N . LEU A 1 86 ? -21.681 -0.494 29.981 1.00 95.44 86 LEU A N 1
ATOM 637 C CA . LEU A 1 86 ? -20.729 -1.608 29.963 1.00 95.44 86 LEU A CA 1
ATOM 638 C C . LEU A 1 86 ? -21.203 -2.776 30.838 1.00 95.44 86 LEU A C 1
ATOM 640 O O . LEU A 1 86 ? -21.163 -3.929 30.402 1.00 95.44 86 LEU A O 1
ATOM 644 N N . VAL A 1 87 ? -21.681 -2.476 32.048 1.00 94.94 87 VAL A N 1
ATOM 645 C CA . VAL A 1 87 ? -22.141 -3.490 33.006 1.00 94.94 87 VAL A CA 1
ATOM 646 C C . VAL A 1 87 ? -23.515 -4.043 32.638 1.00 94.94 87 VAL A C 1
ATOM 648 O O . VAL A 1 87 ? -23.721 -5.255 32.642 1.00 94.94 87 VAL A O 1
ATOM 651 N N . GLU A 1 88 ? -24.460 -3.173 32.296 1.00 91.62 88 GLU A N 1
ATOM 652 C CA . GLU A 1 88 ? -25.860 -3.551 32.086 1.00 91.62 88 GLU A CA 1
ATOM 653 C C . GLU A 1 88 ? -26.114 -4.202 30.723 1.00 91.62 88 GLU A C 1
ATOM 655 O O . GLU A 1 88 ? -27.037 -5.006 30.583 1.00 91.62 88 GLU A O 1
ATOM 660 N N . ARG A 1 89 ? -25.340 -3.827 29.696 1.00 88.88 89 ARG A N 1
ATOM 661 C CA . ARG A 1 89 ? -25.623 -4.180 28.295 1.00 88.88 89 ARG A CA 1
ATOM 662 C C . ARG A 1 89 ? -24.453 -4.854 27.593 1.00 88.88 89 ARG A C 1
ATOM 664 O O . ARG A 1 89 ? -24.684 -5.805 26.853 1.00 88.88 89 ARG A O 1
ATOM 671 N N . ALA A 1 90 ? -23.219 -4.399 27.818 1.00 89.44 90 ALA A N 1
ATOM 672 C CA . ALA A 1 90 ? -22.042 -4.983 27.165 1.00 89.44 90 ALA A CA 1
ATOM 673 C C . ALA A 1 90 ? -21.497 -6.238 27.877 1.00 89.44 90 ALA A C 1
ATOM 675 O O . ALA A 1 90 ? -20.568 -6.870 27.377 1.00 89.44 90 ALA A O 1
ATOM 676 N N . GLY A 1 91 ? -22.063 -6.606 29.034 1.00 89.81 91 GLY A N 1
ATOM 677 C CA . GLY A 1 91 ? -21.695 -7.811 29.781 1.00 89.81 91 GLY A CA 1
ATOM 678 C C . GLY A 1 91 ? -20.342 -7.727 30.497 1.00 89.81 91 GLY A C 1
ATOM 679 O O . GLY A 1 91 ? -19.781 -8.761 30.859 1.00 89.81 91 GLY A O 1
ATOM 680 N N . VAL A 1 92 ? -19.803 -6.521 30.702 1.00 93.00 92 VAL A N 1
ATOM 681 C CA . VAL A 1 92 ? -18.563 -6.315 31.463 1.00 93.00 92 VAL A CA 1
ATOM 682 C C . VAL A 1 92 ? -18.861 -6.464 32.951 1.00 93.00 92 VAL A C 1
ATOM 684 O O . VAL A 1 92 ? -19.784 -5.849 33.478 1.00 93.00 92 VAL A O 1
ATOM 687 N N . GLN A 1 93 ? -18.082 -7.272 33.666 1.00 93.81 93 GLN A N 1
ATOM 688 C CA . GLN A 1 93 ? -18.258 -7.394 35.114 1.00 93.81 93 GLN A CA 1
ATOM 689 C C . GLN A 1 93 ? -17.877 -6.079 35.801 1.00 93.81 93 GLN A C 1
ATOM 691 O O . GLN A 1 93 ? -16.874 -5.471 35.442 1.00 93.81 93 GLN A O 1
ATOM 696 N N . ALA A 1 94 ? -18.617 -5.663 36.834 1.00 95.12 94 ALA A N 1
ATOM 697 C CA . ALA A 1 94 ? -18.334 -4.410 37.545 1.00 95.12 94 ALA A CA 1
ATOM 698 C C . ALA A 1 94 ? -16.887 -4.337 38.086 1.00 95.12 94 ALA A C 1
ATOM 700 O O . ALA A 1 94 ? -16.247 -3.294 38.009 1.00 95.12 94 ALA A O 1
ATOM 701 N N . GLY A 1 95 ? -16.331 -5.466 38.547 1.00 92.94 95 GLY A N 1
ATOM 702 C CA . GLY A 1 95 ? -14.932 -5.558 38.990 1.00 92.94 95 GLY A CA 1
ATOM 703 C C . GLY A 1 95 ? -13.885 -5.481 37.867 1.00 92.94 95 GLY A C 1
ATOM 704 O O . GLY A 1 95 ? -12.706 -5.279 38.149 1.00 92.94 95 GLY A O 1
ATOM 705 N N . ASP A 1 96 ? -14.305 -5.616 36.608 1.00 94.62 96 ASP A N 1
ATOM 706 C CA . ASP A 1 96 ? -13.478 -5.481 35.405 1.00 94.62 96 ASP A CA 1
ATOM 707 C C . ASP A 1 96 ? -13.613 -4.076 34.766 1.00 94.62 96 ASP A C 1
ATOM 709 O O . ASP A 1 96 ? -13.144 -3.865 33.645 1.00 94.62 96 ASP A O 1
ATOM 713 N N . VAL A 1 97 ? -14.217 -3.103 35.468 1.00 96.38 97 VAL A N 1
ATOM 714 C CA . VAL A 1 97 ? -14.280 -1.686 35.068 1.00 96.38 97 VAL A CA 1
ATOM 715 C C . VAL A 1 97 ? -13.425 -0.830 36.007 1.00 96.38 97 VAL A C 1
ATOM 717 O O . VAL A 1 97 ? -13.743 -0.662 37.183 1.00 96.38 97 VAL A O 1
ATOM 720 N N . ALA A 1 98 ? -12.352 -0.239 35.484 1.00 96.38 98 ALA A N 1
ATOM 721 C CA . ALA A 1 98 ? -11.599 0.809 36.163 1.00 96.38 98 ALA A CA 1
ATOM 722 C C . ALA A 1 98 ? -12.209 2.179 35.832 1.00 96.38 98 ALA A C 1
ATOM 724 O O . ALA A 1 98 ? -11.958 2.730 34.762 1.00 96.38 98 ALA A O 1
ATOM 725 N N . LEU A 1 99 ? -13.021 2.713 36.748 1.00 96.69 99 LEU A N 1
ATOM 726 C CA . LEU A 1 99 ? -13.637 4.035 36.625 1.00 96.69 99 LEU A CA 1
ATOM 727 C C . LEU A 1 99 ? -12.797 5.086 37.363 1.00 96.69 99 LEU A C 1
ATOM 729 O O . LEU A 1 99 ? -12.676 5.020 38.585 1.00 96.69 99 LEU A O 1
ATOM 733 N N . LEU A 1 100 ? -12.250 6.062 36.640 1.00 96.69 100 LEU A N 1
ATOM 734 C CA . LEU A 1 100 ? -11.487 7.183 37.189 1.00 96.69 100 LEU A CA 1
ATOM 735 C C . LEU A 1 100 ? -12.259 8.491 36.996 1.00 96.69 100 LEU A C 1
ATOM 737 O O . LEU A 1 100 ? -12.643 8.823 35.875 1.00 96.69 100 LEU A O 1
ATOM 741 N N . ILE A 1 101 ? -12.483 9.250 38.070 1.00 95.19 101 ILE A N 1
ATOM 742 C CA . ILE A 1 101 ? -13.265 10.494 38.028 1.00 95.19 101 ILE A CA 1
ATOM 743 C C . ILE A 1 101 ? -12.605 11.654 38.786 1.00 95.19 101 ILE A C 1
ATOM 745 O O . ILE A 1 101 ? -11.872 11.440 39.750 1.00 95.19 101 ILE A O 1
ATOM 749 N N . GLY A 1 102 ? -12.880 12.895 38.365 1.00 88.38 102 GLY A N 1
ATOM 750 C CA . GLY A 1 102 ? -12.435 14.117 39.058 1.00 88.38 102 GLY A CA 1
ATOM 751 C C . GLY A 1 102 ? -13.570 15.137 39.258 1.00 88.38 102 GLY A C 1
ATOM 752 O O . GLY A 1 102 ? -14.208 15.506 38.263 1.00 88.38 102 GLY A O 1
ATOM 753 N N . PRO A 1 103 ? -13.839 15.638 40.491 1.00 71.62 103 PRO A N 1
ATOM 754 C CA . PRO A 1 103 ? -13.079 15.470 41.744 1.00 71.62 103 PRO A CA 1
ATOM 755 C C . PRO A 1 103 ? -13.489 14.214 42.547 1.00 71.62 103 PRO A C 1
ATOM 757 O O . PRO A 1 103 ? -14.463 13.555 42.192 1.00 71.62 103 PRO A O 1
ATOM 760 N N . GLU A 1 104 ? -12.754 13.914 43.629 1.00 61.72 104 GLU A N 1
ATOM 761 C CA . GLU A 1 104 ? -12.879 12.710 44.474 1.00 61.72 104 GLU A CA 1
ATOM 762 C C . GLU A 1 104 ? -14.316 12.251 44.789 1.00 61.72 104 GLU A C 1
ATOM 764 O O . GLU A 1 104 ? -15.226 13.041 45.051 1.00 61.72 104 GLU A O 1
ATOM 769 N N . ALA A 1 105 ? -14.451 10.921 44.828 1.00 55.38 105 ALA A N 1
ATOM 770 C CA . ALA A 1 105 ? -15.634 10.061 44.900 1.00 55.38 105 ALA A CA 1
ATOM 771 C C . ALA A 1 105 ? -16.607 10.245 46.088 1.00 55.38 105 ALA A C 1
ATOM 773 O O . ALA A 1 105 ? -17.393 9.346 46.385 1.00 55.38 105 ALA A O 1
ATOM 774 N N . GLY A 1 106 ? -16.597 11.387 46.772 1.00 52.59 106 GLY A N 1
ATOM 775 C CA . GLY A 1 106 ? -17.393 11.599 47.981 1.00 52.59 106 GLY A CA 1
ATOM 776 C C . GLY A 1 106 ? -18.911 11.634 47.768 1.00 52.59 106 GLY A C 1
ATOM 777 O O . GLY A 1 106 ? -19.646 11.408 48.725 1.00 52.59 106 GLY A O 1
ATOM 778 N N . ALA A 1 107 ? -19.407 11.913 46.553 1.00 51.78 107 ALA A N 1
ATOM 779 C CA . ALA A 1 107 ? -20.851 12.027 46.297 1.00 51.78 107 ALA A CA 1
ATOM 780 C C . ALA A 1 107 ? -21.244 11.966 44.806 1.00 51.78 107 ALA A C 1
ATOM 782 O O . ALA A 1 107 ? -22.137 12.694 44.366 1.00 51.78 107 ALA A O 1
ATOM 783 N N . SER A 1 108 ? -20.580 11.146 43.990 1.00 57.97 108 SER A N 1
ATOM 784 C CA . SER A 1 108 ? -20.900 11.069 42.557 1.00 57.97 108 SER A CA 1
ATOM 785 C C . SER A 1 108 ? -22.176 10.253 42.333 1.00 57.97 108 SER A C 1
ATOM 787 O O . SER A 1 108 ? -22.130 9.046 42.098 1.00 57.97 108 SER A O 1
ATOM 789 N N . ALA A 1 109 ? -23.334 10.910 42.433 1.00 64.69 109 ALA A N 1
ATOM 790 C CA . ALA A 1 109 ? -24.604 10.356 41.975 1.00 64.69 109 ALA A CA 1
ATOM 791 C C . ALA A 1 109 ? -24.433 9.813 40.542 1.00 64.69 109 ALA A C 1
ATOM 793 O O . ALA A 1 109 ? -23.979 10.539 39.658 1.00 64.69 109 ALA A O 1
ATOM 794 N N . GLY A 1 110 ? -24.760 8.535 40.326 1.00 81.00 110 GLY A N 1
ATOM 795 C CA . GLY A 1 110 ? -24.695 7.888 39.010 1.00 81.00 110 GLY A CA 1
ATOM 796 C C . GLY A 1 110 ? -23.568 6.871 38.804 1.00 81.00 110 GLY A C 1
ATOM 797 O O . GLY A 1 110 ? -23.540 6.252 37.746 1.00 81.00 110 GLY A O 1
ATOM 798 N N . VAL A 1 111 ? -22.670 6.646 39.773 1.00 89.44 111 VAL A N 1
ATOM 799 C CA . VAL A 1 111 ? -21.717 5.522 39.683 1.00 89.44 111 VAL A CA 1
ATOM 800 C C . VAL A 1 111 ? -22.484 4.187 39.709 1.00 89.44 111 VAL A C 1
ATOM 802 O O . VAL A 1 111 ? -23.291 3.984 40.622 1.00 89.44 111 VAL A O 1
ATOM 805 N N . PRO A 1 112 ? -22.250 3.267 38.752 1.00 90.75 112 PRO A N 1
ATOM 806 C CA . PRO A 1 112 ? -22.924 1.971 38.733 1.00 90.75 112 PRO A CA 1
ATOM 807 C C . PRO A 1 112 ? -22.625 1.125 39.975 1.00 90.75 112 PRO A C 1
ATOM 809 O O . PRO A 1 112 ? -21.515 1.137 40.514 1.00 90.75 112 PRO A O 1
ATOM 812 N N . VAL A 1 113 ? -23.614 0.342 40.413 1.00 90.50 113 VAL A N 1
ATOM 813 C CA . VAL A 1 113 ? -23.478 -0.547 41.577 1.00 90.50 113 VAL A CA 1
ATOM 814 C C . VAL A 1 113 ? -22.335 -1.542 41.352 1.00 90.50 113 VAL A C 1
ATOM 816 O O . VAL A 1 113 ? -22.277 -2.219 40.329 1.00 90.50 113 VAL A O 1
ATOM 819 N N . GLY A 1 114 ? -21.440 -1.654 42.335 1.00 91.50 114 GLY A N 1
ATOM 820 C CA . GLY A 1 114 ? -20.311 -2.589 42.302 1.00 91.50 114 GLY A CA 1
ATOM 821 C C . GLY A 1 114 ? -19.028 -2.042 41.669 1.00 91.50 114 GLY A C 1
ATOM 822 O O . GLY A 1 114 ? -18.033 -2.762 41.658 1.00 91.50 114 GLY A O 1
ATOM 823 N N . ILE A 1 115 ? -19.021 -0.793 41.188 1.00 92.81 115 ILE A N 1
ATOM 824 C CA . ILE A 1 115 ? -17.809 -0.108 40.721 1.00 92.81 115 ILE A CA 1
ATOM 825 C C . ILE A 1 115 ? -17.338 0.871 41.798 1.00 92.81 115 ILE A C 1
ATOM 827 O O . ILE A 1 115 ? -18.087 1.750 42.221 1.00 92.81 115 ILE A O 1
ATOM 831 N N . THR A 1 116 ? -16.076 0.752 42.210 1.00 92.31 116 THR A N 1
ATOM 832 C CA . THR A 1 116 ? -15.438 1.727 43.104 1.00 92.31 116 THR A CA 1
ATOM 833 C C . THR A 1 116 ? -14.653 2.738 42.265 1.00 92.31 116 THR A C 1
ATOM 835 O O . THR A 1 116 ? -13.651 2.352 41.655 1.00 92.31 116 THR A O 1
ATOM 838 N N . PRO A 1 117 ? -15.076 4.012 42.209 1.00 93.12 117 PRO A N 1
ATOM 839 C CA . PRO A 1 117 ? -14.378 5.032 41.439 1.00 93.12 117 PRO A CA 1
ATOM 840 C C . PRO A 1 117 ? -13.032 5.393 42.086 1.00 93.12 117 PRO A C 1
ATOM 842 O O . PRO A 1 117 ? -12.905 5.420 43.310 1.00 93.12 117 PRO A O 1
ATOM 845 N N . GLN A 1 118 ? -12.040 5.700 41.255 1.00 93.81 118 GLN A N 1
ATOM 846 C CA . GLN A 1 118 ? -10.706 6.159 41.651 1.00 93.81 118 GLN A CA 1
ATOM 847 C C . GLN A 1 118 ? -10.501 7.626 41.240 1.00 93.81 118 GLN A C 1
ATOM 849 O O . GLN A 1 118 ? -11.198 8.104 40.339 1.00 93.81 118 GLN A O 1
ATOM 854 N N . PRO A 1 119 ? -9.571 8.364 41.867 1.00 93.88 119 PRO A N 1
ATOM 855 C CA . PRO A 1 119 ? -9.215 9.702 41.409 1.00 93.88 119 PRO A CA 1
ATOM 856 C C . PRO A 1 119 ? -8.648 9.664 39.983 1.00 93.88 119 PRO A C 1
ATOM 858 O O . PRO A 1 119 ? -7.896 8.763 39.628 1.00 93.88 119 PRO A O 1
ATOM 861 N N . ALA A 1 120 ? -8.987 10.650 39.155 1.00 95.31 120 ALA A N 1
ATOM 862 C CA . ALA A 1 120 ? -8.454 10.787 37.795 1.00 95.31 120 ALA A CA 1
ATOM 863 C C . ALA A 1 120 ? -7.153 11.615 37.732 1.00 95.31 120 ALA A C 1
ATOM 865 O O . ALA A 1 120 ? -6.962 12.415 36.810 1.00 95.31 120 ALA A O 1
ATOM 866 N N . THR A 1 121 ? -6.263 11.427 38.712 1.00 95.25 121 THR A N 1
ATOM 867 C CA . THR A 1 121 ? -4.930 12.049 38.701 1.00 95.25 121 THR A CA 1
ATOM 868 C C . THR A 1 121 ? -4.060 11.414 37.622 1.00 95.25 121 THR A C 1
ATOM 870 O O . THR A 1 121 ? -4.303 10.285 37.181 1.00 95.25 121 THR A O 1
ATOM 873 N N . ARG A 1 122 ? -2.993 12.094 37.202 1.00 94.19 122 ARG A N 1
ATOM 874 C CA . ARG A 1 122 ? -2.051 11.542 36.230 1.00 94.19 122 ARG A CA 1
ATOM 875 C C . ARG A 1 122 ? -1.449 10.240 36.742 1.00 94.19 122 ARG A C 1
ATOM 877 O O . ARG A 1 122 ? -1.308 9.295 35.968 1.00 94.19 122 ARG A O 1
ATOM 884 N N . ALA A 1 123 ? -1.086 10.196 38.024 1.00 93.75 123 ALA A N 1
ATOM 885 C CA . ALA A 1 123 ? -0.512 9.009 38.645 1.00 93.75 123 ALA A CA 1
ATOM 886 C C . ALA A 1 123 ? -1.487 7.824 38.589 1.00 93.75 123 ALA A C 1
ATOM 888 O O . ALA A 1 123 ? -1.087 6.736 38.175 1.00 93.75 123 ALA A O 1
ATOM 889 N N . ASP A 1 124 ? -2.761 8.044 38.916 1.00 95.25 124 ASP A N 1
ATOM 890 C CA . ASP A 1 124 ? -3.790 7.000 38.917 1.00 95.25 124 ASP A CA 1
ATOM 891 C C . ASP A 1 124 ? -4.161 6.534 37.502 1.00 95.25 124 ASP A C 1
ATOM 893 O O . ASP A 1 124 ? -4.303 5.329 37.266 1.00 95.25 124 ASP A O 1
ATOM 897 N N . ILE A 1 125 ? -4.246 7.454 36.532 1.00 96.31 125 ILE A N 1
ATOM 898 C CA . ILE A 1 125 ? -4.488 7.115 35.120 1.00 96.31 125 ILE A CA 1
ATOM 899 C C . ILE A 1 125 ? -3.330 6.272 34.576 1.00 96.31 125 ILE A C 1
ATOM 901 O O . ILE A 1 125 ? -3.557 5.199 34.017 1.00 96.31 125 ILE A O 1
ATOM 905 N N . VAL A 1 126 ? -2.085 6.720 34.768 1.00 94.38 126 VAL A N 1
ATOM 906 C CA . VAL A 1 126 ? -0.889 5.998 34.304 1.00 94.38 126 VAL A CA 1
ATOM 907 C C . VAL A 1 126 ? -0.798 4.628 34.966 1.00 94.38 126 VAL A C 1
ATOM 909 O O . VAL A 1 126 ? -0.612 3.626 34.276 1.00 94.38 126 VAL A O 1
ATOM 912 N N . LYS A 1 127 ? -0.976 4.567 36.289 1.00 94.12 127 LYS A N 1
ATOM 913 C CA . LYS A 1 127 ? -0.981 3.313 37.043 1.00 94.12 127 LYS A CA 1
ATOM 914 C C . LYS A 1 127 ? -2.048 2.359 36.517 1.00 94.12 127 LYS A C 1
ATOM 916 O O . LYS A 1 127 ? -1.756 1.188 36.307 1.00 94.12 127 LYS A O 1
ATOM 921 N N . THR A 1 128 ? -3.256 2.852 36.250 1.00 94.88 128 THR A N 1
ATOM 922 C CA . THR A 1 128 ? -4.327 2.034 35.673 1.00 94.88 128 THR A CA 1
ATOM 923 C C . THR A 1 128 ? -3.928 1.505 34.299 1.00 94.88 128 THR A C 1
ATOM 925 O O . THR A 1 128 ? -4.008 0.304 34.079 1.00 94.88 128 THR A O 1
ATOM 928 N N . ILE A 1 129 ? -3.429 2.349 33.394 1.00 94.00 129 ILE A N 1
ATOM 929 C CA . ILE A 1 129 ? -3.025 1.930 32.041 1.00 94.00 129 ILE A CA 1
ATOM 930 C C . ILE A 1 129 ? -1.924 0.856 32.066 1.00 94.00 129 ILE A C 1
ATOM 932 O O . ILE A 1 129 ? -1.932 -0.024 31.211 1.00 94.00 129 ILE A O 1
ATOM 936 N N . PHE A 1 130 ? -1.017 0.873 33.048 1.00 86.56 130 PHE A N 1
ATOM 937 C CA . PHE A 1 130 ? 0.005 -0.169 33.210 1.00 86.56 130 PHE A CA 1
ATOM 938 C C . PHE A 1 130 ? -0.506 -1.443 33.894 1.00 86.56 130 PHE A C 1
ATOM 940 O O . PHE A 1 130 ? -0.202 -2.554 33.453 1.00 86.56 130 PHE A O 1
ATOM 947 N N . ASP A 1 131 ? -1.278 -1.302 34.970 1.00 85.31 131 ASP A N 1
ATOM 948 C CA . ASP A 1 131 ? -1.728 -2.437 35.780 1.00 85.31 131 ASP A CA 1
ATOM 949 C C . ASP A 1 131 ? -2.809 -3.257 35.067 1.00 85.31 131 ASP A C 1
ATOM 951 O O . ASP A 1 131 ? -2.928 -4.465 35.280 1.00 85.31 131 ASP A O 1
ATOM 955 N N . PHE A 1 132 ? -3.633 -2.599 34.252 1.00 78.44 132 PHE A N 1
ATOM 956 C CA . PHE A 1 132 ? -4.833 -3.193 33.676 1.00 78.44 132 PHE A CA 1
ATOM 957 C C . PHE A 1 132 ? -4.529 -4.258 32.604 1.00 78.44 132 PHE A C 1
ATOM 959 O O . PHE A 1 132 ? -5.104 -5.347 32.696 1.00 78.44 132 PHE A O 1
ATOM 966 N N . PRO A 1 133 ? -3.571 -4.050 31.672 1.00 74.94 133 PRO A N 1
ATOM 967 C CA . PRO A 1 133 ? -3.054 -5.097 30.785 1.00 74.94 133 PRO A CA 1
ATOM 968 C C . PRO A 1 133 ? -2.478 -6.312 31.508 1.00 74.94 133 PRO A C 1
ATOM 970 O O . PRO A 1 133 ? -2.678 -7.438 31.064 1.00 74.94 133 PRO A O 1
ATOM 973 N N . CYS A 1 134 ? -1.801 -6.112 32.643 1.00 75.25 134 CYS A N 1
ATOM 974 C CA . CYS A 1 134 ? -1.164 -7.199 33.394 1.00 75.25 134 CYS A CA 1
ATOM 975 C C . CYS A 1 134 ? -2.171 -8.206 33.982 1.00 75.25 134 CYS A C 1
ATOM 977 O O . CYS A 1 134 ? -1.779 -9.277 34.441 1.00 75.25 134 CYS A O 1
ATOM 979 N N . ARG A 1 135 ? -3.466 -7.864 33.998 1.00 74.62 135 ARG A N 1
ATOM 980 C CA . ARG A 1 135 ? -4.557 -8.714 34.500 1.00 74.62 135 ARG A CA 1
ATOM 981 C C . ARG A 1 135 ? -5.343 -9.401 33.382 1.00 74.62 135 ARG A C 1
ATOM 983 O O . ARG A 1 135 ? -6.263 -10.162 33.687 1.00 74.62 135 ARG A O 1
ATOM 990 N N . ALA A 1 136 ? -5.037 -9.107 32.120 1.00 75.31 136 ALA A N 1
ATOM 991 C CA . ALA A 1 136 ? -5.775 -9.618 30.976 1.00 75.31 136 ALA A CA 1
ATOM 992 C C . ALA A 1 136 ? -5.468 -11.104 30.731 1.00 75.31 136 ALA A C 1
ATOM 994 O O . ALA A 1 136 ? -4.310 -11.516 30.679 1.00 75.31 136 ALA A O 1
ATOM 995 N N . GLY A 1 137 ? -6.516 -11.914 30.578 1.00 73.31 137 GLY A N 1
ATOM 996 C CA . GLY A 1 137 ? -6.403 -13.284 30.085 1.00 73.31 137 GLY A CA 1
ATOM 997 C C . GLY A 1 137 ? -6.075 -13.344 28.590 1.00 73.31 137 GLY A C 1
ATOM 998 O O . GLY A 1 137 ? -5.947 -12.325 27.907 1.00 73.31 137 GLY A O 1
ATOM 999 N N . GLU A 1 138 ? -5.950 -14.558 28.055 1.00 72.25 138 GLU A N 1
ATOM 1000 C CA . GLU A 1 138 ? -5.809 -14.750 26.612 1.00 72.25 138 GLU A CA 1
ATOM 1001 C C . GLU A 1 138 ? -7.117 -14.386 25.893 1.00 72.25 138 GLU A C 1
ATOM 1003 O O . GLU A 1 138 ? -8.190 -14.870 26.251 1.00 72.25 138 GLU A O 1
ATOM 1008 N N . ARG A 1 139 ? -7.014 -13.578 24.827 1.00 79.69 139 ARG A N 1
ATOM 1009 C CA . ARG A 1 139 ? -8.125 -13.239 23.917 1.00 79.69 139 ARG A CA 1
ATOM 1010 C C . ARG A 1 139 ? -9.274 -12.443 24.549 1.00 79.69 139 ARG A C 1
ATOM 1012 O O . ARG A 1 139 ? -10.435 -12.665 24.218 1.00 79.69 139 ARG A O 1
ATOM 1019 N N . GLU A 1 140 ? -8.962 -11.482 25.406 1.00 88.62 140 GLU A N 1
ATOM 1020 C CA . GLU A 1 140 ? -9.960 -10.562 25.966 1.00 88.62 140 GLU A CA 1
ATOM 1021 C C . GLU A 1 140 ? -10.187 -9.321 25.078 1.00 88.62 140 GLU A C 1
ATOM 1023 O O . GLU A 1 140 ? -9.391 -9.007 24.188 1.00 88.62 140 GLU A O 1
ATOM 1028 N N . ARG A 1 141 ? -11.273 -8.590 25.342 1.00 92.62 141 ARG A N 1
ATOM 1029 C CA . ARG A 1 141 ? -11.593 -7.291 24.735 1.00 92.62 141 ARG A CA 1
ATOM 1030 C C . ARG A 1 141 ? -11.336 -6.148 25.719 1.00 92.62 141 ARG A C 1
ATOM 1032 O O . ARG A 1 141 ? -11.668 -6.269 26.897 1.00 92.62 141 ARG A O 1
ATOM 1039 N N . LEU A 1 142 ? -10.835 -5.017 25.229 1.00 94.88 142 LEU A N 1
ATOM 1040 C CA . LEU A 1 142 ? -10.691 -3.781 26.000 1.00 94.88 142 LEU A CA 1
ATOM 1041 C C . LEU A 1 142 ? -11.629 -2.684 25.486 1.00 94.88 142 LEU A C 1
ATOM 1043 O O . LEU A 1 142 ? -11.670 -2.410 24.289 1.00 94.88 142 LEU A O 1
ATOM 1047 N N . TYR A 1 143 ? -12.314 -2.008 26.403 1.00 96.88 143 TYR A N 1
ATOM 1048 C CA . TYR A 1 143 ? -12.942 -0.711 26.169 1.00 96.88 143 TYR A CA 1
ATOM 1049 C C . TYR A 1 143 ? -12.147 0.386 26.882 1.00 96.88 143 TYR A C 1
ATOM 1051 O O . TYR A 1 143 ? -11.785 0.251 28.048 1.00 96.88 143 TYR A O 1
ATOM 1059 N N . PHE A 1 144 ? -11.898 1.488 26.196 1.00 97.62 144 PHE A N 1
ATOM 1060 C CA . PHE A 1 144 ? -11.291 2.689 26.738 1.00 97.62 144 PHE A CA 1
ATOM 1061 C C . PHE A 1 144 ? -12.204 3.869 26.415 1.00 97.62 144 PHE A C 1
ATOM 1063 O O . PHE A 1 144 ? -12.498 4.130 25.250 1.00 97.62 144 PHE A O 1
ATOM 1070 N N . PHE A 1 145 ? -12.660 4.580 27.438 1.00 98.12 145 PHE A N 1
ATOM 1071 C CA . PHE A 1 145 ? -13.490 5.769 27.287 1.00 98.12 145 PHE A CA 1
ATOM 1072 C C . PHE A 1 145 ? -12.881 6.918 28.079 1.00 98.12 145 PHE A C 1
ATOM 1074 O O . PHE A 1 145 ? -12.599 6.772 29.268 1.00 98.12 145 PHE A O 1
ATOM 1081 N N . TYR A 1 146 ? -12.705 8.061 27.428 1.00 97.94 146 TYR A N 1
ATOM 1082 C CA . TYR A 1 146 ? -12.277 9.299 28.061 1.00 97.94 146 TYR A CA 1
ATOM 1083 C C . TYR A 1 146 ? -13.269 10.410 27.737 1.00 97.94 146 TYR A C 1
ATOM 1085 O O . TYR A 1 146 ? -13.572 10.636 26.568 1.00 97.94 146 TYR A O 1
ATOM 1093 N N . SER A 1 147 ? -13.714 11.132 28.762 1.00 95.88 147 SER A N 1
ATOM 1094 C CA . SER A 1 147 ? -14.408 12.407 28.626 1.00 95.88 147 SER A CA 1
ATOM 1095 C C . SER A 1 147 ? -13.718 13.461 29.492 1.00 95.88 147 SER A C 1
ATOM 1097 O O . SER A 1 147 ? -13.441 13.229 30.676 1.00 95.88 147 SER A O 1
ATOM 1099 N N . GLY A 1 148 ? -13.408 14.618 28.909 1.00 94.69 148 GLY A N 1
ATOM 1100 C CA . GLY A 1 148 ? -12.674 15.676 29.597 1.00 94.69 148 GLY A CA 1
ATOM 1101 C C . GLY A 1 148 ? -11.984 16.660 28.654 1.00 94.69 148 GLY A C 1
ATOM 1102 O O . GLY A 1 148 ? -12.316 16.768 27.476 1.00 94.69 148 GLY A O 1
ATOM 1103 N N . HIS A 1 149 ? -11.005 17.394 29.179 1.00 93.19 149 HIS A N 1
ATOM 1104 C CA . HIS A 1 149 ? -10.160 18.269 28.375 1.00 93.19 149 HIS A CA 1
ATOM 1105 C C . HIS A 1 149 ? -9.188 17.449 27.535 1.00 93.19 149 HIS A C 1
ATOM 1107 O O . HIS A 1 149 ? -8.466 16.590 28.037 1.00 93.19 149 HIS A O 1
ATOM 1113 N N . GLY A 1 150 ? -9.121 17.777 26.254 1.00 90.75 150 GLY A N 1
ATOM 1114 C CA . GLY A 1 150 ? -8.075 17.312 25.357 1.00 90.75 150 GLY A CA 1
ATOM 1115 C C . GLY A 1 150 ? -7.376 18.504 24.727 1.00 90.75 150 GLY A C 1
ATOM 1116 O O . GLY A 1 150 ? -7.917 19.614 24.695 1.00 90.75 150 GLY A O 1
ATOM 1117 N N . MET A 1 151 ? -6.151 18.287 24.268 1.00 87.38 151 MET A N 1
ATOM 1118 C CA . MET A 1 151 ? -5.363 19.327 23.620 1.00 87.38 151 MET A CA 1
ATOM 1119 C C . MET A 1 151 ? -4.446 18.753 22.546 1.00 87.38 151 MET A C 1
ATOM 1121 O O . MET A 1 151 ? -3.998 17.610 22.634 1.00 87.38 151 MET A O 1
ATOM 1125 N N . ALA A 1 152 ? -4.128 19.585 21.559 1.00 82.31 152 ALA A N 1
ATOM 1126 C CA . ALA A 1 152 ? -2.954 19.405 20.720 1.00 82.31 152 ALA A CA 1
ATOM 1127 C C . ALA A 1 152 ? -1.719 19.920 21.485 1.00 82.31 152 ALA A C 1
ATOM 1129 O O . ALA A 1 152 ? -1.627 21.103 21.807 1.00 82.31 152 ALA A O 1
ATOM 1130 N N . PHE A 1 153 ? -0.800 19.013 21.802 1.00 78.31 153 PHE A N 1
ATOM 1131 C CA . PHE A 1 153 ? 0.380 19.202 22.636 1.00 78.31 153 PHE A CA 1
ATOM 1132 C C . PHE A 1 153 ? 1.670 19.045 21.818 1.00 78.31 153 PHE A C 1
ATOM 1134 O O . PHE A 1 153 ? 1.782 18.162 20.963 1.00 78.31 153 PHE A O 1
ATOM 1141 N N . GLN A 1 154 ? 2.675 19.877 22.107 1.00 72.69 154 GLN A N 1
ATOM 1142 C CA . GLN A 1 154 ? 4.005 19.798 21.499 1.00 72.69 154 GLN A CA 1
ATOM 1143 C C . GLN A 1 154 ? 5.074 19.608 22.595 1.00 72.69 154 GLN A C 1
ATOM 1145 O O . GLN A 1 154 ? 5.298 20.522 23.386 1.00 72.69 154 GLN A O 1
ATOM 1150 N N . PRO A 1 155 ? 5.758 18.448 22.667 1.00 65.50 155 PRO A N 1
ATOM 1151 C CA . PRO A 1 155 ? 6.752 18.195 23.713 1.00 65.50 155 PRO A CA 1
ATOM 1152 C C . PRO A 1 155 ? 8.018 19.068 23.575 1.00 65.50 155 PRO A C 1
ATOM 1154 O O . PRO A 1 155 ? 8.591 19.145 22.489 1.00 65.50 155 PRO A O 1
ATOM 1157 N N . TRP A 1 156 ? 8.524 19.644 24.678 1.00 52.41 156 TRP A N 1
ATOM 1158 C CA . TRP A 1 156 ? 9.709 20.531 24.710 1.00 52.41 156 TRP A CA 1
ATOM 1159 C C . TRP A 1 156 ? 11.026 19.834 24.346 1.00 52.41 156 TRP A C 1
ATOM 1161 O O . TRP A 1 156 ? 11.975 20.482 23.909 1.00 52.41 156 TRP A O 1
ATOM 1171 N N . SER A 1 157 ? 11.118 18.516 24.555 1.00 53.16 157 SER A N 1
ATOM 1172 C CA . SER A 1 157 ? 12.376 17.761 24.480 1.00 53.16 157 SER A CA 1
ATOM 1173 C C . SER A 1 157 ? 12.933 17.647 23.055 1.00 53.16 157 SER A C 1
ATOM 1175 O O . SER A 1 157 ? 13.902 16.928 22.819 1.00 53.16 157 SER A O 1
ATOM 1177 N N . ILE A 1 158 ? 12.313 18.325 22.086 1.00 49.56 158 ILE A N 1
ATOM 1178 C CA . ILE A 1 158 ? 12.632 18.259 20.668 1.00 49.56 158 ILE A CA 1
ATOM 1179 C C . ILE A 1 158 ? 12.528 19.678 20.085 1.00 49.56 158 ILE A C 1
ATOM 1181 O O . ILE A 1 158 ? 11.568 20.395 20.343 1.00 49.56 158 ILE A O 1
ATOM 1185 N N . ARG A 1 159 ? 13.555 20.109 19.332 1.00 44.97 159 ARG A N 1
ATOM 1186 C CA . ARG A 1 159 ? 13.763 21.509 18.901 1.00 44.97 159 ARG A CA 1
ATOM 1187 C C . ARG A 1 159 ? 12.490 22.181 18.332 1.00 44.97 159 ARG A C 1
ATOM 1189 O O . ARG A 1 159 ? 11.801 21.551 17.524 1.00 44.97 159 ARG A O 1
ATOM 1196 N N . PRO A 1 160 ? 12.258 23.479 18.625 1.00 43.56 160 PRO A N 1
ATOM 1197 C CA . PRO A 1 160 ? 11.154 24.252 18.055 1.00 43.56 160 PRO A CA 1
ATOM 1198 C C . PRO A 1 160 ? 11.111 24.155 16.522 1.00 43.56 160 PRO A C 1
ATOM 1200 O O . PRO A 1 160 ? 12.118 24.391 15.851 1.00 43.56 160 PRO A O 1
ATOM 1203 N N . GLY A 1 161 ? 9.941 23.814 15.971 1.00 47.62 161 GLY A N 1
ATOM 1204 C CA . GLY A 1 161 ? 9.655 23.892 14.531 1.00 47.62 161 GLY A CA 1
ATOM 1205 C C . GLY A 1 161 ? 9.841 22.617 13.696 1.00 47.62 161 GLY A C 1
ATOM 1206 O O . GLY A 1 161 ? 9.845 22.728 12.472 1.00 47.62 161 GLY A O 1
ATOM 1207 N N . LYS A 1 162 ? 10.009 21.424 14.296 1.00 47.00 162 LYS A N 1
ATOM 1208 C CA . LYS A 1 162 ? 10.305 20.184 13.534 1.00 47.00 162 LYS A CA 1
ATOM 1209 C C . LYS A 1 162 ? 9.410 18.952 13.774 1.00 47.00 162 LYS A C 1
ATOM 1211 O O . LYS A 1 162 ? 9.701 17.913 13.189 1.00 47.00 162 LYS A O 1
ATOM 1216 N N . LEU A 1 163 ? 8.338 19.022 14.566 1.00 54.91 163 LEU A N 1
ATOM 1217 C CA . LEU A 1 163 ? 7.384 17.906 14.720 1.00 54.91 163 LEU A CA 1
ATOM 1218 C C . LEU A 1 163 ? 5.931 18.375 14.663 1.00 54.91 163 LEU A C 1
ATOM 1220 O O . LEU A 1 163 ? 5.631 19.511 15.031 1.00 54.91 163 LEU A O 1
ATOM 1224 N N . ALA A 1 164 ? 5.070 17.464 14.204 1.00 59.16 164 ALA A N 1
ATOM 1225 C CA . ALA A 1 164 ? 3.622 17.598 14.206 1.00 59.16 164 ALA A CA 1
ATOM 1226 C C . ALA A 1 164 ? 3.078 17.624 15.643 1.00 59.16 164 ALA A C 1
ATOM 1228 O O . ALA A 1 164 ? 3.599 16.946 16.530 1.00 59.16 164 ALA A O 1
ATOM 1229 N N . GLU A 1 165 ? 2.043 18.429 15.855 1.00 71.06 165 GLU A N 1
ATOM 1230 C CA . GLU A 1 165 ? 1.250 18.460 17.085 1.00 71.06 165 GLU A CA 1
ATOM 1231 C C . GLU A 1 165 ? 0.711 17.058 17.411 1.00 71.06 165 GLU A C 1
ATOM 1233 O O . GLU A 1 165 ? 0.290 16.337 16.506 1.00 71.06 165 GLU A O 1
ATOM 1238 N N . GLN A 1 166 ? 0.731 16.671 18.688 1.00 80.56 166 GLN A N 1
ATOM 1239 C CA . GLN A 1 166 ? 0.237 15.373 19.154 1.00 80.56 166 GLN A CA 1
ATOM 1240 C C . GLN A 1 166 ? -0.981 15.548 20.050 1.00 80.56 166 GLN A C 1
ATOM 1242 O O . GLN A 1 166 ? -1.065 16.498 20.815 1.00 80.56 166 GLN A O 1
ATOM 1247 N N . GLU A 1 167 ? -1.918 14.614 20.007 1.00 87.88 167 GLU A N 1
ATOM 1248 C CA . GLU A 1 167 ? -3.100 14.669 20.865 1.00 87.88 167 GLU A CA 1
ATOM 1249 C C . GLU A 1 167 ? -2.799 14.174 22.269 1.00 87.88 167 GLU A C 1
ATOM 1251 O O . GLU A 1 167 ? -2.088 13.183 22.454 1.00 87.88 167 GLU A O 1
ATOM 1256 N N . ALA A 1 168 ? -3.371 14.847 23.261 1.00 91.81 168 ALA A N 1
ATOM 1257 C CA . ALA A 1 168 ? -3.216 14.492 24.658 1.00 91.81 168 ALA A CA 1
ATOM 1258 C C . ALA A 1 168 ? -4.523 14.663 25.439 1.00 91.81 168 ALA A C 1
ATOM 1260 O O . ALA A 1 168 ? -5.292 15.592 25.186 1.00 91.81 168 ALA A O 1
ATOM 1261 N N . ILE A 1 169 ? -4.735 13.786 26.420 1.00 94.94 169 ILE A N 1
ATOM 1262 C CA . ILE A 1 169 ? -5.774 13.929 27.442 1.00 94.94 169 ILE A CA 1
ATOM 1263 C C . ILE A 1 169 ? -5.211 14.664 28.659 1.00 94.94 169 ILE A C 1
ATOM 1265 O O . ILE A 1 169 ? -4.029 14.526 28.993 1.00 94.94 169 ILE A O 1
ATOM 1269 N N . VAL A 1 170 ? -6.058 15.427 29.343 1.00 93.94 170 VAL A N 1
ATOM 1270 C CA . VAL A 1 170 ? -5.663 16.240 30.498 1.00 93.94 170 VAL A CA 1
ATOM 1271 C C . VAL A 1 170 ? -6.108 15.550 31.796 1.00 93.94 170 VAL A C 1
ATOM 1273 O O . VAL A 1 170 ? -7.308 15.331 31.975 1.00 93.94 170 VAL A O 1
ATOM 1276 N N . PRO A 1 171 ? -5.180 15.171 32.696 1.00 95.06 171 PRO A N 1
ATOM 1277 C CA . PRO A 1 171 ? -5.505 14.641 34.026 1.00 95.06 171 PRO A CA 1
ATOM 1278 C C . PRO A 1 171 ? -6.125 15.690 34.962 1.00 95.06 171 PRO A C 1
ATOM 1280 O O . PRO A 1 171 ? -5.986 16.889 34.728 1.00 95.06 171 PRO A O 1
ATOM 1283 N N . SER A 1 172 ? -6.775 15.272 36.054 1.00 94.12 172 SER A N 1
ATOM 1284 C CA . SER A 1 172 ? -7.419 16.218 36.985 1.00 94.12 172 SER A CA 1
ATOM 1285 C C . SER A 1 172 ? -6.418 17.103 37.735 1.00 94.12 172 SER A C 1
ATOM 1287 O O . SER A 1 172 ? -6.709 18.258 38.024 1.00 94.12 172 SER A O 1
ATOM 1289 N N . ASP A 1 173 ? -5.233 16.574 38.021 1.00 92.81 173 ASP A N 1
ATOM 1290 C CA . ASP A 1 173 ? -4.121 17.255 38.692 1.00 92.81 173 ASP A CA 1
ATOM 1291 C C . ASP A 1 173 ? -3.196 17.991 37.711 1.00 92.81 173 ASP A C 1
ATOM 1293 O O . ASP A 1 173 ? -2.117 18.424 38.101 1.00 92.81 173 ASP A O 1
ATOM 1297 N N . TYR A 1 174 ? -3.590 18.120 36.436 1.00 87.81 174 TYR A N 1
ATOM 1298 C CA . TYR A 1 174 ? -2.786 18.747 35.386 1.00 87.81 174 TYR A CA 1
ATOM 1299 C C . TYR A 1 174 ? -2.192 20.091 35.819 1.00 87.81 174 TYR A C 1
ATOM 1301 O O . TYR A 1 174 ? -2.914 20.980 36.278 1.00 87.81 174 TYR A O 1
ATOM 1309 N N . GLY A 1 175 ? -0.887 20.249 35.595 1.00 79.00 175 GLY A N 1
ATOM 1310 C CA . GLY A 1 175 ? -0.166 21.515 35.675 1.00 79.00 175 GLY A CA 1
ATOM 1311 C C . GLY A 1 175 ? 0.555 21.790 34.358 1.00 79.00 175 GLY A C 1
ATOM 1312 O O . GLY A 1 175 ? 0.983 20.859 33.679 1.00 79.00 175 GLY A O 1
ATOM 1313 N N . GLU A 1 176 ? 0.707 23.066 33.991 1.00 64.38 176 GLU A N 1
ATOM 1314 C CA . GLU A 1 176 ? 1.338 23.457 32.716 1.00 64.38 176 GLU A CA 1
ATOM 1315 C C . GLU A 1 176 ? 2.750 22.870 32.547 1.00 64.38 176 GLU A C 1
ATOM 1317 O O . GLU A 1 176 ? 3.149 22.531 31.436 1.00 64.38 176 GLU A O 1
ATOM 1322 N N . ILE A 1 177 ? 3.478 22.705 33.658 1.00 65.25 177 ILE A N 1
ATOM 1323 C CA . ILE A 1 177 ? 4.836 22.147 33.697 1.00 65.25 177 ILE A CA 1
ATOM 1324 C C . ILE A 1 177 ? 4.800 20.697 34.194 1.00 65.25 177 ILE A C 1
ATOM 1326 O O . ILE A 1 177 ? 5.248 19.786 33.502 1.00 65.25 177 ILE A O 1
ATOM 1330 N N . GLU A 1 178 ? 4.240 20.472 35.382 1.00 76.31 178 GLU A N 1
ATOM 1331 C CA . GLU A 1 178 ? 4.044 19.148 35.967 1.00 76.31 178 GLU A CA 1
ATOM 1332 C C . GLU A 1 178 ? 2.763 19.137 36.815 1.00 76.31 178 GLU A C 1
ATOM 1334 O O . GLU A 1 178 ? 2.525 20.103 37.545 1.00 76.31 178 GLU A O 1
ATOM 1339 N N . PRO A 1 179 ? 1.965 18.055 36.775 1.00 78.69 179 PRO A N 1
ATOM 1340 C CA . PRO A 1 179 ? 2.074 16.908 35.876 1.00 78.69 179 PRO A CA 1
ATOM 1341 C C . PRO A 1 179 ? 1.614 17.237 34.433 1.00 78.69 179 PRO A C 1
ATOM 1343 O O . PRO A 1 179 ? 0.546 17.825 34.257 1.00 78.69 179 PRO A O 1
ATOM 1346 N N . PRO A 1 180 ? 2.373 16.823 33.394 1.00 84.50 180 PRO A N 1
ATOM 1347 C CA . PRO A 1 180 ? 2.062 17.123 31.992 1.00 84.50 180 PRO A CA 1
ATOM 1348 C C . PRO A 1 180 ? 0.853 16.313 31.489 1.00 84.50 180 PRO A C 1
ATOM 1350 O O . PRO A 1 180 ? 0.493 15.300 32.106 1.00 84.50 180 PRO A O 1
ATOM 1353 N N . PRO A 1 181 ? 0.249 16.683 30.341 1.00 90.00 181 PRO A N 1
ATOM 1354 C CA . PRO A 1 181 ? -0.863 15.921 29.790 1.00 90.00 181 PRO A CA 1
ATOM 1355 C C . PRO A 1 181 ? -0.375 14.547 29.285 1.00 90.00 181 PRO A C 1
ATOM 1357 O O . PRO A 1 181 ? 0.825 14.313 29.100 1.00 90.00 181 PRO A O 1
ATOM 1360 N N . LEU A 1 182 ? -1.295 13.600 29.092 1.00 91.38 182 LEU A N 1
ATOM 1361 C CA . LEU A 1 182 ? -0.974 12.241 28.642 1.00 91.38 182 LEU A CA 1
ATOM 1362 C C . LEU A 1 182 ? -1.259 12.094 27.152 1.00 91.38 182 LEU A C 1
ATOM 1364 O O . LEU A 1 182 ? -2.402 12.222 26.724 1.00 91.38 182 LEU A O 1
ATOM 1368 N N . LEU A 1 183 ? -0.224 11.797 26.367 1.00 91.19 183 LEU A N 1
ATOM 1369 C CA . LEU A 1 183 ? -0.346 11.625 24.920 1.00 91.19 183 LEU A CA 1
ATOM 1370 C C . LEU A 1 183 ? -1.266 10.448 24.577 1.00 91.19 183 LEU A C 1
ATOM 1372 O O . LEU A 1 183 ? -1.044 9.336 25.058 1.00 91.19 183 LEU A O 1
ATOM 1376 N N . VAL A 1 184 ? -2.225 10.660 23.677 1.00 92.12 184 VAL A N 1
ATOM 1377 C CA . VAL A 1 184 ? -3.117 9.609 23.164 1.00 92.12 184 VAL A CA 1
ATOM 1378 C C . VAL A 1 184 ? -2.301 8.485 22.528 1.00 92.12 184 VAL A C 1
ATOM 1380 O O . VAL A 1 184 ? -2.494 7.326 22.877 1.00 92.12 184 VAL A O 1
ATOM 1383 N N . ASN A 1 185 ? -1.302 8.813 21.703 1.00 85.94 185 ASN A N 1
ATOM 1384 C CA . ASN A 1 185 ? -0.434 7.804 21.084 1.00 85.94 185 ASN A CA 1
ATOM 1385 C C . ASN A 1 185 ? 0.341 6.975 22.112 1.00 85.94 185 ASN A C 1
ATOM 1387 O O . ASN A 1 185 ? 0.539 5.786 21.905 1.00 85.94 185 ASN A O 1
ATOM 1391 N N . TRP A 1 186 ? 0.733 7.559 23.248 1.00 89.06 186 TRP A N 1
ATOM 1392 C CA . TRP A 1 186 ? 1.362 6.789 24.322 1.00 89.06 186 TRP A CA 1
ATOM 1393 C C . TRP A 1 186 ? 0.373 5.800 24.954 1.00 89.06 186 TRP A C 1
ATOM 1395 O O . TRP A 1 186 ? 0.734 4.651 25.191 1.00 89.06 186 TRP A O 1
ATOM 1405 N N . ILE A 1 187 ? -0.879 6.216 25.178 1.00 93.06 187 ILE A N 1
ATOM 1406 C CA . ILE A 1 187 ? -1.944 5.338 25.689 1.00 93.06 187 ILE A CA 1
ATOM 1407 C C . ILE A 1 187 ? -2.182 4.178 24.713 1.00 93.06 187 ILE A C 1
ATOM 1409 O O . ILE A 1 187 ? -2.205 3.017 25.128 1.00 93.06 187 ILE A O 1
ATOM 1413 N N . LEU A 1 188 ? -2.320 4.491 23.421 1.00 91.62 188 LEU A N 1
ATOM 1414 C CA . LEU A 1 188 ? -2.528 3.508 22.360 1.00 91.62 188 LEU A CA 1
ATOM 1415 C C . LEU A 1 188 ? -1.350 2.536 22.254 1.00 91.62 188 LEU A C 1
ATOM 1417 O O . LEU A 1 188 ? -1.590 1.333 22.224 1.00 91.62 188 LEU A O 1
ATOM 1421 N N . ASP A 1 189 ? -0.108 3.031 22.254 1.00 84.19 189 ASP A N 1
ATOM 1422 C CA . ASP A 1 189 ? 1.117 2.223 22.162 1.00 84.19 189 ASP A CA 1
ATOM 1423 C C . ASP A 1 189 ? 1.245 1.265 23.361 1.00 84.19 189 ASP A C 1
ATOM 1425 O O . ASP A 1 189 ? 1.494 0.070 23.186 1.00 84.19 189 ASP A O 1
ATOM 1429 N N . VAL A 1 190 ? 1.034 1.760 24.587 1.00 85.56 190 VAL A N 1
ATOM 1430 C CA . VAL A 1 190 ? 1.132 0.937 25.806 1.00 85.56 190 VAL A CA 1
ATOM 1431 C C . VAL A 1 190 ? 0.058 -0.149 25.823 1.00 85.56 190 VAL A C 1
ATOM 1433 O O . VAL A 1 190 ? 0.354 -1.306 26.119 1.00 85.56 190 VAL A O 1
ATOM 1436 N N . LEU A 1 191 ? -1.184 0.190 25.470 1.00 89.94 191 LEU A N 1
ATOM 1437 C CA . LEU A 1 191 ? -2.273 -0.785 25.433 1.00 89.94 191 LEU A CA 1
ATOM 1438 C C . LEU A 1 191 ? -2.163 -1.727 24.230 1.00 89.94 191 LEU A C 1
ATOM 1440 O O . LEU A 1 191 ? -2.573 -2.882 24.335 1.00 89.94 191 LEU A O 1
ATOM 1444 N N . ARG A 1 192 ? -1.547 -1.314 23.117 1.00 86.81 192 ARG A N 1
ATOM 1445 C CA . ARG A 1 192 ? -1.260 -2.197 21.975 1.00 86.81 192 ARG A CA 1
ATOM 1446 C C . ARG A 1 192 ? -0.316 -3.335 22.353 1.00 86.81 192 ARG A C 1
ATOM 1448 O O . ARG A 1 192 ? -0.454 -4.431 21.830 1.00 86.81 192 ARG A O 1
ATOM 1455 N N . ALA A 1 193 ? 0.587 -3.115 23.304 1.00 82.69 193 ALA A N 1
ATOM 1456 C CA . ALA A 1 193 ? 1.495 -4.147 23.801 1.00 82.69 193 ALA A CA 1
ATOM 1457 C C . ALA A 1 193 ? 0.834 -5.186 24.742 1.00 82.69 193 ALA A C 1
ATOM 1459 O O . ALA A 1 193 ? 1.531 -6.027 25.311 1.00 82.69 193 ALA A O 1
ATOM 1460 N N . SER A 1 194 ? -0.487 -5.135 24.939 1.00 84.44 194 SER A N 1
ATOM 1461 C CA . SER A 1 194 ? -1.238 -6.060 25.803 1.00 84.44 194 SER A CA 1
ATOM 1462 C C . SER A 1 194 ? -1.782 -7.293 25.061 1.00 84.44 194 SER A C 1
ATOM 1464 O O . SER A 1 194 ? -1.771 -7.355 23.836 1.00 84.44 194 SER A O 1
ATOM 1466 N N . SER A 1 195 ? -2.303 -8.277 25.805 1.00 84.75 195 SER A N 1
ATOM 1467 C CA . SER A 1 195 ? -2.871 -9.529 25.270 1.00 84.75 195 SER A CA 1
ATOM 1468 C C . SER A 1 195 ? -4.322 -9.432 24.771 1.00 84.75 195 SER A C 1
ATOM 1470 O O . SER A 1 195 ? -4.888 -10.447 24.345 1.00 84.75 195 SER A O 1
ATOM 1472 N N . PHE A 1 196 ? -4.950 -8.250 24.834 1.00 88.75 196 PHE A N 1
ATOM 1473 C CA . PHE A 1 196 ? -6.288 -8.053 24.272 1.00 88.75 196 PHE A CA 1
ATOM 1474 C C . PHE A 1 196 ? -6.264 -8.352 22.767 1.00 88.75 196 PHE A C 1
ATOM 1476 O O . PHE A 1 196 ? -5.257 -8.131 22.113 1.00 88.75 196 PHE A O 1
ATOM 1483 N N . VAL A 1 197 ? -7.355 -8.864 22.201 1.00 87.56 197 VAL A N 1
ATOM 1484 C CA . VAL A 1 197 ? -7.463 -9.122 20.747 1.00 87.56 197 VAL A CA 1
ATOM 1485 C C . VAL A 1 197 ? -8.265 -8.048 20.021 1.00 87.56 197 VAL A C 1
ATOM 1487 O O . VAL A 1 197 ? -8.088 -7.850 18.821 1.00 87.56 197 VAL A O 1
ATOM 1490 N N . GLU A 1 198 ? -9.113 -7.334 20.759 1.00 89.94 198 GLU A N 1
ATOM 1491 C CA . GLU A 1 198 ? -9.925 -6.219 20.278 1.00 89.94 198 GLU A CA 1
ATOM 1492 C C . GLU A 1 198 ? -9.862 -5.086 21.300 1.00 89.94 198 GLU A C 1
ATOM 1494 O O . GLU A 1 198 ? -10.068 -5.317 22.495 1.00 89.94 198 GLU A O 1
ATOM 1499 N N . GLN A 1 199 ? -9.597 -3.865 20.843 1.00 93.00 199 GLN A N 1
ATOM 1500 C CA . GLN A 1 199 ? -9.544 -2.687 21.705 1.00 93.00 199 GLN A CA 1
ATOM 1501 C C . GLN A 1 199 ? -10.370 -1.555 21.096 1.00 93.00 199 GLN A C 1
ATOM 1503 O O . GLN A 1 199 ? -10.179 -1.214 19.933 1.00 93.00 199 GLN A O 1
ATOM 1508 N N . PHE A 1 200 ? -11.280 -0.973 21.872 1.00 95.25 200 PHE A N 1
ATOM 1509 C CA . PHE A 1 200 ? -12.168 0.106 21.441 1.00 95.25 200 PHE A CA 1
ATOM 1510 C C . PHE A 1 200 ? -11.886 1.362 22.252 1.00 95.25 200 PHE A C 1
ATOM 1512 O O . PHE A 1 200 ? -11.992 1.328 23.474 1.00 95.25 200 PHE A O 1
ATOM 1519 N N . PHE A 1 201 ? -11.564 2.459 21.581 1.00 96.44 201 PHE A N 1
ATOM 1520 C CA . PHE A 1 201 ? -11.204 3.736 22.173 1.00 96.44 201 PHE A CA 1
ATOM 1521 C C . PHE A 1 201 ? -12.217 4.806 21.778 1.00 96.44 201 PHE A C 1
ATOM 1523 O O . PHE A 1 201 ? -12.480 5.020 20.595 1.00 96.44 201 PHE A O 1
ATOM 1530 N N . PHE A 1 202 ? -12.752 5.505 22.772 1.00 96.50 202 PHE A N 1
ATOM 1531 C CA . PHE A 1 202 ? -13.687 6.609 22.600 1.00 96.50 202 PHE A CA 1
ATOM 1532 C C . PHE A 1 202 ? -13.153 7.835 23.342 1.00 96.50 202 PHE A C 1
ATOM 1534 O O . PHE A 1 202 ? -13.024 7.811 24.567 1.00 96.50 202 PHE A O 1
ATOM 1541 N N . PHE A 1 203 ? -12.842 8.896 22.601 1.00 95.25 203 PHE A N 1
ATOM 1542 C CA . PHE A 1 203 ? -12.306 10.146 23.138 1.00 95.25 203 PHE A CA 1
ATOM 1543 C C . PHE A 1 203 ? -13.312 11.289 22.945 1.00 95.25 203 PHE A C 1
ATOM 1545 O O . PHE A 1 203 ? -13.416 11.870 21.861 1.00 95.25 203 PHE A O 1
ATOM 1552 N N . ASP A 1 204 ? -14.038 11.630 24.012 1.00 94.75 204 ASP A N 1
ATOM 1553 C CA . ASP A 1 204 ? -14.908 12.806 24.105 1.00 94.75 204 ASP A CA 1
ATOM 1554 C C . ASP A 1 204 ? -14.148 13.999 24.693 1.00 94.75 204 ASP A C 1
ATOM 1556 O O . ASP A 1 204 ? -14.245 14.329 25.878 1.00 94.75 204 ASP A O 1
ATOM 1560 N N . ALA A 1 205 ? -13.291 14.580 23.860 1.00 91.75 205 ALA A N 1
ATOM 1561 C CA . ALA A 1 205 ? -12.390 15.653 24.234 1.00 91.75 205 ALA A CA 1
ATOM 1562 C C . ALA A 1 205 ? -12.069 16.550 23.035 1.00 91.75 205 ALA A C 1
ATOM 1564 O O . ALA A 1 205 ? -12.047 16.091 21.890 1.00 91.75 205 ALA A O 1
ATOM 1565 N N . CYS A 1 206 ? -11.775 17.822 23.310 1.00 86.12 206 CYS A N 1
ATOM 1566 C CA . CYS A 1 206 ? -11.257 18.751 22.308 1.00 86.12 206 CYS A CA 1
ATOM 1567 C C . CYS A 1 206 ? -9.911 18.267 21.746 1.00 86.12 206 CYS A C 1
ATOM 1569 O O . CYS A 1 206 ? -9.128 17.618 22.436 1.00 86.12 206 CYS A O 1
ATOM 1571 N N . ARG A 1 207 ? -9.595 18.672 20.516 1.00 81.81 207 ARG A N 1
ATOM 1572 C CA . ARG A 1 207 ? -8.276 18.478 19.888 1.00 81.81 207 ARG A CA 1
ATOM 1573 C C . ARG A 1 207 ? -7.630 19.810 19.510 1.00 81.81 207 ARG A C 1
ATOM 1575 O O . ARG A 1 207 ? -6.712 19.841 18.696 1.00 81.81 207 ARG A O 1
ATOM 1582 N N . SER A 1 208 ? -8.126 20.917 20.064 1.00 75.00 208 SER A N 1
ATOM 1583 C CA . SER A 1 208 ? -7.661 22.272 19.774 1.00 75.00 208 SER A CA 1
ATOM 1584 C C . SER A 1 208 ? -6.304 22.575 20.419 1.00 75.00 208 SER A C 1
ATOM 1586 O O . SER A 1 208 ? -5.880 21.949 21.392 1.00 75.00 208 SER A O 1
ATOM 1588 N N . LEU A 1 209 ? -5.590 23.536 19.831 1.00 56.28 209 LEU A N 1
ATOM 1589 C CA . LEU A 1 209 ? -4.282 23.978 20.307 1.00 56.28 209 LEU A CA 1
ATOM 1590 C C . LEU A 1 209 ? -4.417 24.756 21.614 1.00 56.28 209 LEU A C 1
ATOM 1592 O O . LEU A 1 209 ? -4.869 25.902 21.612 1.00 56.28 209 LEU A O 1
ATOM 1596 N N . ALA A 1 210 ? -3.945 24.167 22.707 1.00 56.56 210 ALA A N 1
ATOM 1597 C CA . ALA A 1 210 ? -3.540 24.930 23.874 1.00 56.56 210 ALA A CA 1
ATOM 1598 C C . ALA A 1 210 ? -2.055 25.279 23.699 1.00 56.56 210 ALA A C 1
ATOM 1600 O O . ALA A 1 210 ? -1.234 24.399 23.451 1.00 56.56 210 ALA A O 1
ATOM 1601 N N . LYS A 1 211 ? -1.692 26.565 23.794 1.00 46.56 211 LYS A N 1
ATOM 1602 C CA . LYS A 1 211 ? -0.281 26.971 23.883 1.00 46.56 211 LYS A CA 1
ATOM 1603 C C . LYS A 1 211 ? 0.244 26.547 25.251 1.00 46.56 211 LYS A C 1
ATOM 1605 O O . LYS A 1 211 ? 0.198 27.351 26.175 1.00 46.56 211 LYS A O 1
ATOM 1610 N N . VAL A 1 212 ? 0.682 25.303 25.395 1.00 50.28 212 VAL A N 1
ATOM 1611 C CA . VAL A 1 212 ? 1.368 24.879 26.614 1.00 50.28 212 VAL A CA 1
ATOM 1612 C C . VAL A 1 212 ? 2.611 24.082 26.253 1.00 50.28 212 VAL A C 1
ATOM 1614 O O . VAL A 1 212 ? 2.537 23.062 25.568 1.00 50.28 212 VAL A O 1
ATOM 1617 N N . ASP A 1 213 ? 3.746 24.595 26.718 1.00 48.44 213 ASP A N 1
ATOM 1618 C CA . ASP A 1 213 ? 5.077 24.026 26.549 1.00 48.44 213 ASP A CA 1
ATOM 1619 C C . ASP A 1 213 ? 5.350 23.037 27.700 1.00 48.44 213 ASP A C 1
ATOM 1621 O O . ASP A 1 213 ? 5.287 23.429 28.863 1.00 48.44 213 ASP A O 1
ATOM 1625 N N . GLY A 1 214 ? 5.676 21.766 27.420 1.00 49.66 214 GLY A N 1
ATOM 1626 C CA . GLY A 1 214 ? 5.953 20.787 28.489 1.00 49.66 214 GLY A CA 1
ATOM 1627 C C . GLY A 1 214 ? 6.682 19.509 28.050 1.00 49.66 214 GLY A C 1
ATOM 1628 O O . GLY A 1 214 ? 6.843 19.231 26.864 1.00 49.66 214 GLY A O 1
ATOM 1629 N N . THR A 1 215 ? 7.145 18.696 29.003 1.00 46.22 215 THR A N 1
ATOM 1630 C CA . THR A 1 215 ? 7.787 17.380 28.787 1.00 46.22 215 THR A CA 1
ATOM 1631 C C . THR A 1 215 ? 6.750 16.263 28.610 1.00 46.22 215 THR A C 1
ATOM 1633 O O . THR A 1 215 ? 5.970 15.989 29.516 1.00 46.22 215 THR A O 1
ATOM 1636 N N . ALA A 1 216 ? 6.761 15.543 27.481 1.00 47.72 216 ALA A N 1
ATOM 1637 C CA . ALA A 1 216 ? 5.996 14.295 27.353 1.00 47.72 216 ALA A CA 1
ATOM 1638 C C . ALA A 1 216 ? 6.737 13.108 27.997 1.00 47.72 216 ALA A C 1
ATOM 1640 O O . ALA A 1 216 ? 7.966 13.063 28.021 1.00 47.72 216 ALA A O 1
ATOM 1641 N N . GLY A 1 217 ? 5.977 12.137 28.513 1.00 44.56 217 GLY A N 1
ATOM 1642 C CA . GLY A 1 217 ? 6.508 10.945 29.180 1.00 44.56 217 GLY A CA 1
ATOM 1643 C C . GLY A 1 217 ? 7.318 10.010 28.269 1.00 44.56 217 GLY A C 1
ATOM 1644 O O . GLY A 1 217 ? 7.122 9.953 27.058 1.00 44.56 217 GLY A O 1
ATOM 1645 N N . VAL A 1 218 ? 8.228 9.252 28.887 1.00 40.59 218 VAL A N 1
ATOM 1646 C CA . VAL A 1 218 ? 9.133 8.287 28.241 1.00 40.59 218 VAL A CA 1
ATOM 1647 C C . VAL A 1 218 ? 8.370 7.032 27.785 1.00 40.59 218 VAL A C 1
ATOM 1649 O O . VAL A 1 218 ? 7.553 6.488 28.531 1.00 40.59 218 VAL A O 1
ATOM 1652 N N . ARG A 1 219 ? 8.660 6.541 26.569 1.00 41.78 219 ARG A N 1
ATOM 1653 C CA . ARG A 1 219 ? 8.142 5.263 26.045 1.00 41.78 219 ARG A CA 1
ATOM 1654 C C . ARG A 1 219 ? 8.641 4.074 26.888 1.00 41.78 219 ARG A C 1
ATOM 1656 O O . ARG A 1 219 ? 9.856 3.933 27.047 1.00 41.78 219 ARG A O 1
ATOM 1663 N N . PRO A 1 220 ? 7.765 3.189 27.393 1.00 39.22 220 PRO A N 1
ATOM 1664 C CA . PRO A 1 220 ? 8.192 1.982 28.097 1.00 39.22 220 PRO A CA 1
ATOM 1665 C C . PRO A 1 220 ? 8.659 0.904 27.112 1.00 39.22 220 PRO A C 1
ATOM 1667 O O . PRO A 1 220 ? 8.110 0.764 26.022 1.00 39.22 220 PRO A O 1
ATOM 1670 N N . LYS A 1 221 ? 9.647 0.100 27.518 1.00 33.34 221 LYS A N 1
ATOM 1671 C CA . LYS A 1 221 ? 10.036 -1.130 26.814 1.00 33.34 221 LYS A CA 1
ATOM 1672 C C . LYS A 1 221 ? 9.076 -2.255 27.212 1.00 33.34 221 LYS A C 1
ATOM 1674 O O . LYS A 1 221 ? 9.190 -2.773 28.319 1.00 33.34 221 LYS A O 1
ATOM 1679 N N . CYS A 1 222 ? 8.174 -2.660 26.324 1.00 36.00 222 CYS A N 1
ATOM 1680 C CA . CYS A 1 222 ? 7.435 -3.916 26.473 1.00 36.00 222 CYS A CA 1
ATOM 1681 C C . CYS A 1 222 ? 8.204 -5.024 25.741 1.00 36.00 222 CYS A C 1
ATOM 1683 O O . CYS A 1 222 ? 8.341 -4.995 24.522 1.00 36.00 222 CYS A O 1
ATOM 1685 N N . SER A 1 223 ? 8.764 -5.974 26.490 1.00 31.41 223 SER A N 1
ATOM 1686 C CA . SER A 1 223 ? 9.492 -7.124 25.948 1.00 31.41 223 SER A CA 1
ATOM 1687 C C . SER A 1 223 ? 8.553 -8.320 25.790 1.00 31.41 223 SER A C 1
ATOM 1689 O O . SER A 1 223 ? 8.159 -8.924 26.787 1.00 31.41 223 SER A O 1
ATOM 1691 N N . GLY A 1 224 ? 8.218 -8.683 24.554 1.00 39.12 224 GLY A N 1
ATOM 1692 C CA . GLY A 1 224 ? 7.503 -9.920 24.240 1.00 39.12 224 GLY A CA 1
ATOM 1693 C C . GLY A 1 224 ? 6.990 -9.922 22.804 1.00 39.12 224 GLY A C 1
ATOM 1694 O O . GLY A 1 224 ? 6.539 -8.893 22.313 1.00 39.12 224 GLY A O 1
ATOM 1695 N N . ALA A 1 225 ? 7.053 -11.070 22.130 1.00 41.62 225 ALA A N 1
ATOM 1696 C CA . ALA A 1 225 ? 6.384 -11.283 20.849 1.00 41.62 225 ALA A CA 1
ATOM 1697 C C . ALA A 1 225 ? 4.865 -11.360 21.091 1.00 41.62 225 ALA A C 1
ATOM 1699 O O . ALA A 1 225 ? 4.296 -12.441 21.229 1.00 41.62 225 ALA A O 1
ATOM 1700 N N . VAL A 1 226 ? 4.226 -10.201 21.250 1.00 51.03 226 VAL A N 1
ATOM 1701 C CA . VAL A 1 226 ? 2.783 -10.082 21.475 1.00 51.03 226 VAL A CA 1
ATOM 1702 C C . VAL A 1 226 ? 2.104 -9.907 20.122 1.00 51.03 226 VAL A C 1
ATOM 1704 O O . VAL A 1 226 ? 2.519 -9.093 19.301 1.00 51.03 226 VAL A O 1
ATOM 1707 N N . ARG A 1 227 ? 1.068 -10.708 19.869 1.00 57.91 227 ARG A N 1
ATOM 1708 C CA . ARG A 1 227 ? 0.207 -10.568 18.693 1.00 57.91 227 ARG A CA 1
ATOM 1709 C C . ARG A 1 227 ? -0.417 -9.170 18.713 1.00 57.91 227 ARG A C 1
ATOM 1711 O O . ARG A 1 227 ? -1.050 -8.828 19.705 1.00 57.91 227 ARG A O 1
ATOM 1718 N N . VAL A 1 228 ? -0.245 -8.387 17.649 1.00 65.50 228 VAL A N 1
ATOM 1719 C CA . VAL A 1 228 ? -0.713 -6.994 17.629 1.00 65.50 228 VAL A CA 1
ATOM 1720 C C . VAL A 1 228 ? -2.256 -6.956 17.622 1.00 65.50 228 VAL A C 1
ATOM 1722 O O . VAL A 1 228 ? -2.868 -7.549 16.729 1.00 65.50 228 VAL A O 1
ATOM 1725 N N . PRO A 1 229 ? -2.905 -6.326 18.619 1.00 72.62 229 PRO A N 1
ATOM 1726 C CA . PRO A 1 229 ? -4.359 -6.177 18.681 1.00 72.62 229 PRO A CA 1
ATOM 1727 C C . PRO A 1 229 ? -4.892 -5.224 17.617 1.00 72.62 229 PRO A C 1
ATOM 1729 O O . PRO A 1 229 ? -4.231 -4.249 17.267 1.00 72.62 229 PRO A O 1
ATOM 1732 N N . VAL A 1 230 ? -6.143 -5.427 17.193 1.00 81.75 230 VAL A N 1
ATOM 1733 C CA . VAL A 1 230 ? -6.857 -4.420 16.393 1.00 81.75 230 VAL A CA 1
ATOM 1734 C C . VAL A 1 230 ? -7.390 -3.325 17.318 1.00 81.75 230 VAL A C 1
ATOM 1736 O O . VAL A 1 230 ? -8.105 -3.627 18.281 1.00 81.75 230 VAL A O 1
ATOM 1739 N N . GLN A 1 231 ? -7.064 -2.063 17.020 1.00 89.88 231 GLN A N 1
ATOM 1740 C CA . GLN A 1 231 ? -7.542 -0.898 17.770 1.00 89.88 231 GLN A CA 1
ATOM 1741 C C . GLN A 1 231 ? -8.558 -0.107 16.935 1.00 89.88 231 GLN A C 1
ATOM 1743 O O . GLN A 1 231 ? -8.274 0.324 15.820 1.00 89.88 231 GLN A O 1
ATOM 1748 N N . TYR A 1 232 ? -9.748 0.087 17.493 1.00 92.31 232 TYR A N 1
ATOM 1749 C CA . TYR A 1 232 ? -10.858 0.840 16.917 1.00 92.31 232 TYR A CA 1
ATOM 1750 C C . TYR A 1 232 ? -10.995 2.156 17.672 1.00 92.31 232 TYR A C 1
ATOM 1752 O O . TYR A 1 232 ? -11.228 2.126 18.877 1.00 92.31 232 TYR A O 1
ATOM 1760 N N . ILE A 1 233 ? -10.833 3.297 17.007 1.00 93.06 233 ILE A N 1
ATOM 1761 C CA . ILE A 1 233 ? -10.715 4.598 17.673 1.00 93.06 233 ILE A CA 1
ATOM 1762 C C . ILE A 1 233 ? -11.774 5.561 17.135 1.00 93.06 233 ILE A C 1
ATOM 1764 O O . ILE A 1 233 ? -11.960 5.705 15.929 1.00 93.06 233 ILE A O 1
ATOM 1768 N N . ALA A 1 234 ? -12.487 6.233 18.033 1.00 92.00 234 ALA A N 1
ATOM 1769 C CA . ALA A 1 234 ? -13.426 7.293 17.695 1.00 92.00 234 ALA A CA 1
ATOM 1770 C C . ALA A 1 234 ? -13.123 8.545 18.523 1.00 92.00 234 ALA A C 1
ATOM 1772 O O . ALA A 1 234 ? -13.120 8.507 19.756 1.00 92.00 234 ALA A O 1
ATOM 1773 N N . PHE A 1 235 ? -12.906 9.655 17.827 1.00 90.75 235 PHE A N 1
ATOM 1774 C CA . PHE A 1 235 ? -12.731 10.981 18.399 1.00 90.75 235 PHE A CA 1
ATOM 1775 C C . PHE A 1 235 ? -14.008 11.797 18.221 1.00 90.75 235 PHE A C 1
ATOM 1777 O O . PHE A 1 235 ? -14.658 11.762 17.175 1.00 90.75 235 PHE A O 1
ATOM 1784 N N . SER A 1 236 ? -14.346 12.589 19.233 1.00 89.19 236 SER A N 1
ATOM 1785 C CA . SER A 1 236 ? -15.516 13.469 19.188 1.00 89.19 236 SER A CA 1
ATOM 1786 C C . SER A 1 236 ? -15.404 14.622 18.185 1.00 89.19 236 SER A C 1
ATOM 1788 O O . SER A 1 236 ? -16.431 15.191 17.811 1.00 89.19 236 SER A O 1
ATOM 1790 N N . THR A 1 237 ? -14.189 14.971 17.755 1.00 83.81 237 THR A N 1
ATOM 1791 C CA . THR A 1 237 ? -13.886 16.107 16.871 1.00 83.81 237 THR A CA 1
ATOM 1792 C C . THR A 1 237 ? -12.804 15.739 15.858 1.00 83.81 237 THR A C 1
ATOM 1794 O O . THR A 1 237 ? -12.023 14.816 16.103 1.00 83.81 237 THR A O 1
ATOM 1797 N N . ALA A 1 238 ? -12.681 16.510 14.774 1.00 78.69 238 ALA A N 1
ATOM 1798 C CA . ALA A 1 238 ? -11.525 16.461 13.883 1.00 78.69 238 ALA A CA 1
ATOM 1799 C C . ALA A 1 238 ? -10.276 17.075 14.568 1.00 78.69 238 ALA A C 1
ATOM 1801 O O . ALA A 1 238 ? -10.395 17.712 15.629 1.00 78.69 238 ALA A O 1
ATOM 1802 N N . PRO A 1 239 ? -9.062 16.906 14.006 1.00 75.75 239 PRO A N 1
ATOM 1803 C CA . PRO A 1 239 ? -7.851 17.472 14.587 1.00 75.75 239 PRO A CA 1
ATOM 1804 C C . PRO A 1 239 ? -7.964 18.997 14.652 1.00 75.75 239 PRO A C 1
ATOM 1806 O O . PRO A 1 239 ? -8.417 19.626 13.696 1.00 75.75 239 PRO A O 1
ATOM 1809 N N . ARG A 1 240 ? -7.500 19.608 15.751 1.00 72.62 240 ARG A N 1
ATOM 1810 C CA . ARG A 1 240 ? -7.537 21.067 15.991 1.00 72.62 240 ARG A CA 1
ATOM 1811 C C . ARG A 1 240 ? -8.926 21.678 16.211 1.00 72.62 240 ARG A C 1
ATOM 1813 O O . ARG A 1 240 ? -9.024 22.904 16.311 1.00 72.62 240 ARG A O 1
ATOM 1820 N N . GLU A 1 241 ? -9.971 20.867 16.335 1.00 78.38 241 GLU A N 1
ATOM 1821 C CA . GLU A 1 241 ? -11.333 21.330 16.627 1.00 78.38 241 GLU A CA 1
ATOM 1822 C C . GLU A 1 241 ? -11.705 21.191 18.112 1.00 78.38 241 GLU A C 1
ATOM 1824 O O . GLU A 1 241 ? -11.057 20.479 18.882 1.00 78.38 241 GLU A O 1
ATOM 1829 N N . GLU A 1 242 ? -12.741 21.919 18.527 1.00 77.88 242 GLU A N 1
ATOM 1830 C CA . GLU A 1 242 ? -13.265 21.903 19.895 1.00 77.88 242 GLU A CA 1
ATOM 1831 C C . GLU A 1 242 ? -14.456 20.950 20.017 1.00 77.88 242 GLU A C 1
ATOM 1833 O O . GLU A 1 242 ? -15.279 20.847 19.112 1.00 77.88 242 GLU A O 1
ATOM 1838 N N . ALA A 1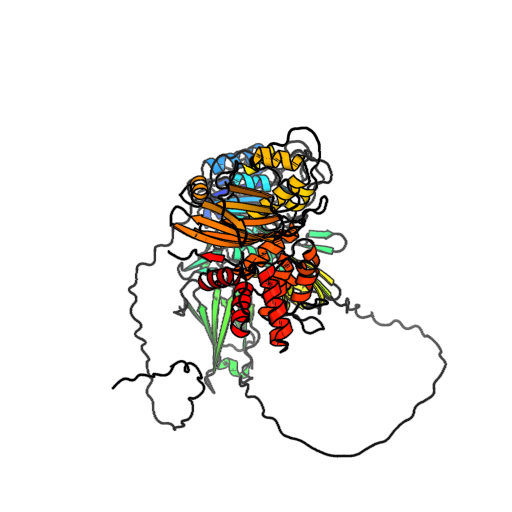 243 ? -14.561 20.267 21.155 1.00 75.50 243 ALA A N 1
ATOM 1839 C CA . ALA A 1 243 ? -15.720 19.468 21.518 1.00 75.50 243 ALA A CA 1
ATOM 1840 C C . ALA A 1 243 ? -16.664 20.314 22.380 1.00 75.50 243 ALA A C 1
ATOM 1842 O O . ALA A 1 243 ? -16.235 21.047 23.276 1.00 75.50 243 ALA A O 1
ATOM 1843 N N . SER A 1 244 ? -17.966 20.229 22.119 1.00 77.75 244 SER A N 1
ATOM 1844 C CA . SER A 1 244 ? -18.965 20.968 22.889 1.00 77.75 244 SER A CA 1
ATOM 1845 C C . SER A 1 244 ? -19.260 20.295 24.232 1.00 77.75 244 SER A C 1
ATOM 1847 O O . SER A 1 244 ? -19.715 19.156 24.256 1.00 77.75 244 SER A O 1
ATOM 1849 N N . ASP A 1 245 ? -19.121 21.040 25.336 1.00 73.81 245 ASP A N 1
ATOM 1850 C CA . ASP A 1 245 ? -19.667 20.699 26.672 1.00 73.81 245 ASP A CA 1
ATOM 1851 C C . ASP A 1 245 ? -21.043 21.370 26.925 1.00 73.81 245 ASP A C 1
ATOM 1853 O O . ASP A 1 245 ? -21.531 21.460 28.056 1.00 73.81 245 ASP A O 1
ATOM 1857 N N . ARG A 1 246 ? -21.697 21.911 25.883 1.00 69.75 246 ARG A N 1
ATOM 1858 C CA . ARG A 1 246 ? -23.055 22.470 26.025 1.00 69.75 246 ARG A CA 1
ATOM 1859 C C . ARG A 1 246 ? -24.065 21.335 26.200 1.00 69.75 246 ARG A C 1
ATOM 1861 O O . ARG A 1 246 ? -23.917 20.281 25.597 1.00 69.75 246 ARG A O 1
ATOM 1868 N N . GLU A 1 247 ? -25.075 21.566 27.041 1.00 60.19 247 GLU A N 1
ATOM 1869 C CA . GLU A 1 247 ? -26.266 20.707 27.193 1.00 60.19 247 GLU A CA 1
ATOM 1870 C C . GLU A 1 247 ? -26.004 19.195 27.340 1.00 60.19 247 GLU A C 1
ATOM 1872 O O . GLU A 1 247 ? -26.822 18.375 26.941 1.00 60.19 247 GLU A O 1
ATOM 1877 N N . GLY A 1 248 ? -24.898 18.803 27.980 1.00 61.00 248 GLY A N 1
ATOM 1878 C CA . GLY A 1 248 ? -24.621 17.394 28.246 1.00 61.00 248 GLY A CA 1
ATOM 1879 C C . GLY A 1 248 ? -23.591 16.732 27.335 1.00 61.00 248 GLY A C 1
ATOM 1880 O O . GLY A 1 248 ? -23.572 15.507 27.302 1.00 61.00 248 GLY A O 1
ATOM 1881 N N . GLY A 1 249 ? -22.773 17.498 26.616 1.00 74.69 249 GLY A N 1
ATOM 1882 C CA . GLY A 1 249 ? -21.820 16.930 25.667 1.00 74.69 249 GLY A CA 1
ATOM 1883 C C . GLY A 1 249 ? -22.499 16.545 24.351 1.00 74.69 249 GLY A C 1
ATOM 1884 O O . GLY A 1 249 ? -23.667 16.164 24.315 1.00 74.69 249 GLY A O 1
ATOM 1885 N N . ALA A 1 250 ? -21.786 16.665 23.234 1.00 84.81 250 ALA A N 1
ATOM 1886 C CA . ALA A 1 250 ? -22.343 16.345 21.916 1.00 84.81 250 ALA A CA 1
ATOM 1887 C C . ALA A 1 250 ? -22.151 14.878 21.510 1.00 84.81 250 ALA A C 1
ATOM 1889 O O . ALA A 1 250 ? -22.993 14.304 20.817 1.00 84.81 250 ALA A O 1
ATOM 1890 N N . PHE A 1 251 ? -21.024 14.283 21.897 1.00 91.31 251 PHE A N 1
ATOM 1891 C CA . PHE A 1 251 ? -20.599 12.978 21.403 1.00 91.31 251 PHE A CA 1
ATOM 1892 C C . PHE A 1 251 ? -21.100 11.841 22.288 1.00 91.31 251 PHE A C 1
ATOM 1894 O O . PHE A 1 251 ? -21.789 10.950 21.788 1.00 91.31 251 PHE A O 1
ATOM 1901 N N . SER A 1 252 ? -20.836 11.897 23.598 1.00 92.75 252 SER A N 1
ATOM 1902 C CA . SER A 1 252 ? -21.230 10.837 24.534 1.00 92.75 252 SER A CA 1
ATOM 1903 C C . SER A 1 252 ? -22.723 10.481 24.497 1.00 92.75 252 SER A C 1
ATOM 1905 O O . SER A 1 252 ? -23.024 9.290 24.398 1.00 92.75 252 SER A O 1
ATOM 1907 N N . PRO A 1 253 ? -23.685 11.429 24.482 1.00 91.44 253 PRO A N 1
ATOM 1908 C CA . PRO A 1 253 ? -25.102 11.068 24.404 1.00 91.44 253 PRO A CA 1
ATOM 1909 C C . PRO A 1 253 ? -25.464 10.298 23.131 1.00 91.44 253 PRO A C 1
ATOM 1911 O O . PRO A 1 253 ? -26.217 9.330 23.200 1.00 91.44 253 PRO A O 1
ATOM 1914 N N . ARG A 1 254 ? -24.886 10.675 21.982 1.00 91.69 254 ARG A N 1
ATOM 1915 C CA . ARG A 1 254 ? -25.113 10.000 20.692 1.00 91.69 254 ARG A CA 1
ATOM 1916 C C . ARG A 1 254 ? -24.458 8.624 20.654 1.00 91.69 254 ARG A C 1
ATOM 1918 O O . ARG A 1 254 ? -25.062 7.679 20.156 1.00 91.69 254 ARG A O 1
ATOM 1925 N N . LEU A 1 255 ? -23.255 8.497 21.218 1.00 93.50 255 LEU A N 1
ATOM 1926 C CA . LEU A 1 255 ? -22.571 7.215 21.386 1.00 93.50 255 LEU A CA 1
ATOM 1927 C C . LEU A 1 255 ? -23.410 6.256 22.240 1.00 93.50 255 LEU A C 1
ATOM 1929 O O . LEU A 1 255 ? -23.687 5.137 21.815 1.00 93.50 255 LEU A O 1
ATOM 1933 N N . ILE A 1 256 ? -23.861 6.699 23.416 1.00 93.00 256 ILE A N 1
ATOM 1934 C CA . ILE A 1 256 ? -24.688 5.880 24.309 1.00 93.00 256 ILE A CA 1
ATOM 1935 C C . ILE A 1 256 ? -26.029 5.540 23.656 1.00 93.00 256 ILE A C 1
ATOM 1937 O O . ILE A 1 256 ? -26.460 4.391 23.723 1.00 93.00 256 ILE A O 1
ATOM 1941 N N . GLU A 1 257 ? -26.682 6.490 22.988 1.00 90.19 257 GLU A N 1
ATOM 1942 C CA . GLU A 1 257 ? -27.938 6.264 22.265 1.00 90.19 257 GLU A CA 1
ATOM 1943 C C . GLU A 1 257 ? -27.794 5.180 21.187 1.00 90.19 257 GLU A C 1
ATOM 1945 O O . GLU A 1 257 ? -28.618 4.259 21.131 1.00 90.19 257 GLU A O 1
ATOM 1950 N N . ALA A 1 258 ? -26.724 5.245 20.389 1.00 89.69 258 ALA A N 1
ATOM 1951 C CA . ALA A 1 258 ? -26.398 4.249 19.372 1.00 89.69 258 ALA A CA 1
ATOM 1952 C C . ALA A 1 258 ? -26.181 2.856 19.981 1.00 89.69 258 ALA A C 1
ATOM 1954 O O . ALA A 1 258 ? -26.690 1.859 19.473 1.00 89.69 258 ALA A O 1
ATOM 1955 N N . LEU A 1 259 ? -25.461 2.794 21.104 1.00 91.19 259 LEU A N 1
ATOM 1956 C CA . LEU A 1 259 ? -25.123 1.549 21.793 1.00 91.19 259 LEU A CA 1
ATOM 1957 C C . LEU A 1 259 ? -26.290 0.934 22.589 1.00 91.19 259 LEU A C 1
ATOM 1959 O O . LEU A 1 259 ? -26.231 -0.250 22.919 1.00 91.19 259 LEU A O 1
ATOM 1963 N N . THR A 1 260 ? -27.323 1.711 22.934 1.00 87.62 260 THR A N 1
ATOM 1964 C CA . THR A 1 260 ? -28.428 1.272 23.816 1.00 87.62 260 THR A CA 1
ATOM 1965 C C . THR A 1 260 ? -29.752 1.055 23.101 1.00 87.62 260 THR A C 1
ATOM 1967 O O . THR A 1 260 ? -30.485 0.131 23.448 1.00 87.62 260 THR A O 1
ATOM 1970 N N . SER A 1 261 ? -30.081 1.918 22.143 1.00 76.12 261 SER A N 1
ATOM 1971 C CA . SER A 1 261 ? -31.423 1.996 21.547 1.00 76.12 261 SER A CA 1
ATOM 1972 C C . SER A 1 261 ? -31.426 1.830 20.032 1.00 76.12 261 SER A C 1
ATOM 1974 O O . SER A 1 261 ? -32.493 1.826 19.416 1.00 76.12 261 SER A O 1
ATOM 1976 N N . ALA A 1 262 ? -30.232 1.705 19.441 1.00 68.94 262 ALA A N 1
ATOM 1977 C CA . ALA A 1 262 ? -30.018 1.584 18.010 1.00 68.94 262 ALA A CA 1
ATOM 1978 C C . ALA A 1 262 ? -30.886 2.532 17.173 1.00 68.94 262 ALA A C 1
ATOM 1980 O O . ALA A 1 262 ? -31.554 2.113 16.225 1.00 68.94 262 ALA A O 1
ATOM 1981 N N . LYS A 1 263 ? -30.934 3.816 17.544 1.00 69.06 263 LYS A N 1
ATOM 1982 C CA . LYS A 1 263 ? -31.581 4.795 16.673 1.00 69.06 263 LYS A CA 1
ATOM 1983 C C . LYS A 1 263 ? -30.829 4.866 15.353 1.00 69.06 263 LYS A C 1
ATOM 1985 O O . LYS A 1 263 ? -29.598 4.822 15.323 1.00 69.06 263 LYS A O 1
ATOM 1990 N N . GLY A 1 264 ? -31.571 5.009 14.265 1.00 67.50 264 GLY A N 1
ATOM 1991 C CA . GLY A 1 264 ? -30.968 5.160 12.951 1.00 67.50 264 GLY A CA 1
ATOM 1992 C C . GLY A 1 264 ? -30.180 3.917 12.498 1.00 67.50 264 GLY A C 1
ATOM 1993 O O . GLY A 1 264 ? -30.482 2.775 12.844 1.00 67.50 264 GLY A O 1
ATOM 1994 N N . SER A 1 265 ? -29.118 4.172 11.734 1.00 70.56 265 SER A N 1
ATOM 1995 C CA . SER A 1 265 ? -28.218 3.186 11.118 1.00 70.56 265 SER A CA 1
ATOM 1996 C C . SER A 1 265 ? -27.282 2.448 12.078 1.00 70.56 265 SER A C 1
ATOM 1998 O O . SER A 1 265 ? -26.462 1.647 11.626 1.00 70.56 265 SER A O 1
ATOM 2000 N N . SER A 1 266 ? -27.395 2.675 13.390 1.00 81.38 266 SER A N 1
ATOM 2001 C CA . SER A 1 266 ? -26.428 2.170 14.373 1.00 81.38 266 SER A CA 1
ATOM 2002 C C . SER A 1 266 ? -26.496 0.662 14.625 1.00 81.38 266 SER A C 1
ATOM 2004 O O . SER A 1 266 ? -25.488 0.092 15.045 1.00 81.38 266 SER A O 1
ATOM 2006 N N . ALA A 1 267 ? -27.612 -0.015 14.324 1.00 84.44 267 ALA A N 1
ATOM 2007 C CA . ALA A 1 267 ? -27.687 -1.474 14.405 1.00 84.44 267 ALA A CA 1
ATOM 2008 C C . ALA A 1 267 ? -28.353 -2.131 13.198 1.00 84.44 267 ALA A C 1
ATOM 2010 O O . ALA A 1 267 ? -29.304 -1.622 12.607 1.00 84.44 267 ALA A O 1
ATOM 2011 N N . LEU A 1 268 ? -27.879 -3.337 12.893 1.00 83.19 268 LEU A N 1
ATOM 2012 C CA . LEU A 1 268 ? -28.409 -4.192 11.838 1.00 83.19 268 LEU A CA 1
ATOM 2013 C C . LEU A 1 268 ? -28.960 -5.475 12.446 1.00 83.19 268 LEU A C 1
ATOM 2015 O O . LEU A 1 268 ? -28.362 -6.046 13.354 1.00 83.19 268 LEU A O 1
ATOM 2019 N N . PHE A 1 269 ? -30.097 -5.942 11.944 1.00 83.81 269 PHE A N 1
ATOM 2020 C CA . PHE A 1 269 ? -30.692 -7.177 12.438 1.00 83.81 269 PHE A CA 1
ATOM 2021 C C . PHE A 1 269 ? -29.964 -8.404 11.906 1.00 83.81 269 PHE A C 1
ATOM 2023 O O . PHE A 1 269 ? -29.772 -8.559 10.700 1.00 83.81 269 PHE A O 1
ATOM 2030 N N . ASP A 1 270 ? -29.597 -9.288 12.816 1.00 82.56 270 ASP A N 1
ATOM 2031 C CA . ASP A 1 270 ? -29.027 -10.591 12.537 1.00 82.56 270 ASP A CA 1
ATOM 2032 C C . ASP A 1 270 ? -30.116 -11.642 12.741 1.00 82.56 270 ASP A C 1
ATOM 2034 O O . ASP A 1 270 ? -30.584 -11.878 13.858 1.00 82.56 270 ASP A O 1
ATOM 2038 N N . SER A 1 271 ? -30.547 -12.255 11.639 1.00 76.25 271 SER A N 1
ATOM 2039 C CA . SER A 1 271 ? -31.611 -13.257 11.659 1.00 76.25 271 SER A CA 1
ATOM 2040 C C . SER A 1 271 ? -31.194 -14.552 12.344 1.00 76.25 271 SER A C 1
ATOM 2042 O O . SER A 1 271 ? -32.053 -15.252 12.862 1.00 76.25 271 SER A O 1
ATOM 2044 N N . CYS A 1 272 ? -29.900 -14.877 12.361 1.00 76.12 272 CYS A N 1
ATOM 2045 C CA . CYS A 1 272 ? -29.406 -16.086 13.015 1.00 76.12 272 CYS A CA 1
ATOM 2046 C C . CYS A 1 272 ? -29.464 -15.955 14.542 1.00 76.12 272 CYS A C 1
ATOM 2048 O O . CYS A 1 272 ? -29.578 -16.959 15.239 1.00 76.12 272 CYS A O 1
ATOM 2050 N N . ARG A 1 273 ? -29.375 -14.724 15.061 1.00 80.75 273 ARG A N 1
ATOM 2051 C CA . ARG A 1 273 ? -29.435 -14.427 16.503 1.00 80.75 273 ARG A CA 1
ATOM 2052 C C . ARG A 1 273 ? -30.758 -13.831 16.964 1.00 80.75 273 ARG A C 1
ATOM 2054 O O . ARG A 1 273 ? -30.908 -13.592 18.157 1.00 80.75 273 ARG A O 1
ATOM 2061 N N . GLU A 1 274 ? -31.664 -13.544 16.032 1.00 85.25 274 GLU A N 1
ATOM 2062 C CA . GLU A 1 274 ? -32.917 -12.815 16.266 1.00 85.25 274 GLU A CA 1
ATOM 2063 C C . GLU A 1 274 ? -32.706 -11.506 17.048 1.00 85.25 274 GLU A C 1
ATOM 2065 O O . GLU A 1 274 ? -33.504 -11.101 17.894 1.00 85.25 274 GLU A O 1
ATOM 2070 N N . ARG A 1 275 ? -31.586 -10.829 16.773 1.00 88.06 275 ARG A N 1
ATOM 2071 C CA . ARG A 1 275 ? -31.115 -9.668 17.534 1.00 88.06 275 ARG A CA 1
ATOM 2072 C C . ARG A 1 275 ? -30.539 -8.596 16.636 1.00 88.06 275 ARG A C 1
ATOM 2074 O O . ARG A 1 275 ? -30.084 -8.857 15.529 1.00 88.06 275 ARG A O 1
ATOM 2081 N N . TYR A 1 276 ?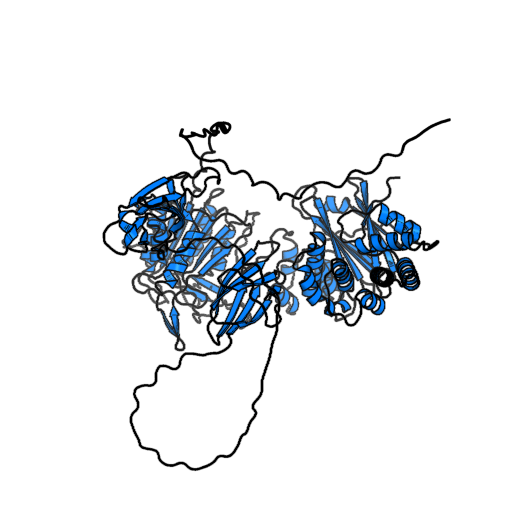 -30.532 -7.373 17.138 1.00 88.31 276 TYR A N 1
ATOM 2082 C CA . TYR A 1 276 ? -29.846 -6.254 16.515 1.00 88.31 276 TYR A CA 1
ATOM 2083 C C . TYR A 1 276 ? -28.399 -6.202 16.961 1.00 88.31 276 TYR A C 1
ATOM 2085 O O . TYR A 1 276 ? -28.113 -6.220 18.152 1.00 88.31 276 TYR A O 1
ATOM 2093 N N . LEU A 1 277 ? -27.486 -6.120 16.005 1.00 89.19 277 LEU A N 1
ATOM 2094 C CA . LEU A 1 277 ? -26.061 -6.024 16.259 1.00 89.19 277 LEU A CA 1
ATOM 2095 C C . LEU A 1 277 ? -25.595 -4.601 15.978 1.00 89.19 277 LEU A C 1
ATOM 2097 O O . LEU A 1 277 ? -25.691 -4.125 14.844 1.00 89.19 277 LEU A O 1
ATOM 2101 N N . VAL A 1 278 ? -25.048 -3.949 16.999 1.00 90.75 278 VAL A N 1
ATOM 2102 C CA . VAL A 1 278 ? -24.274 -2.719 16.827 1.00 90.75 278 VAL A CA 1
ATOM 2103 C C . VAL A 1 278 ? -22.853 -3.134 16.492 1.00 90.75 278 VAL A C 1
ATOM 2105 O O . VAL A 1 278 ? -22.126 -3.649 17.345 1.00 90.75 278 VAL A O 1
ATOM 2108 N N . ARG A 1 279 ? -22.467 -2.954 15.231 1.00 90.44 279 ARG A N 1
ATOM 2109 C CA . ARG A 1 279 ? -21.102 -3.203 14.752 1.00 90.44 279 ARG A CA 1
ATOM 2110 C C . ARG A 1 279 ? -20.320 -1.901 14.675 1.00 90.44 279 ARG A C 1
ATOM 2112 O O . ARG A 1 279 ? -20.921 -0.834 14.601 1.00 90.44 279 ARG A O 1
ATOM 2119 N N . TRP A 1 280 ? -18.991 -1.979 14.653 1.00 90.94 280 TRP A N 1
ATOM 2120 C CA . TRP A 1 280 ? -18.135 -0.786 14.585 1.00 90.94 280 TRP A CA 1
ATOM 2121 C C . TRP A 1 280 ? -18.476 0.126 13.397 1.00 90.94 280 TRP A C 1
ATOM 2123 O O . TRP A 1 280 ? -18.559 1.347 13.530 1.00 90.94 280 TRP A O 1
ATOM 2133 N N . GLU A 1 281 ? -18.728 -0.468 12.232 1.00 85.81 281 GLU A N 1
ATOM 2134 C CA . GLU A 1 281 ? -19.087 0.272 11.018 1.00 85.81 281 GLU A CA 1
ATOM 2135 C C . GLU A 1 281 ? -20.447 0.955 11.151 1.00 85.81 281 GLU A C 1
ATOM 2137 O O . GLU A 1 281 ? -20.559 2.142 10.859 1.00 85.81 281 GLU A O 1
ATOM 2142 N N . SER A 1 282 ? -21.456 0.236 11.647 1.00 85.38 282 SER A N 1
ATOM 2143 C CA . SER A 1 282 ? -22.800 0.776 11.878 1.00 85.38 282 SER A CA 1
ATOM 2144 C C . SER A 1 282 ? -22.785 1.899 12.917 1.00 85.38 282 SER A C 1
ATOM 2146 O O . SER A 1 282 ? -23.388 2.949 12.709 1.00 85.38 282 SER A O 1
ATOM 2148 N N . LEU A 1 283 ? -22.033 1.719 14.007 1.00 90.50 283 LEU A N 1
ATOM 2149 C CA . LEU A 1 283 ? -21.863 2.725 15.052 1.00 90.50 283 LEU A CA 1
ATOM 2150 C C . LEU A 1 283 ? -21.210 3.999 14.508 1.00 90.50 283 LEU A C 1
ATOM 2152 O O . LEU A 1 283 ? -21.724 5.094 14.716 1.00 90.50 283 LEU A O 1
ATOM 2156 N N . THR A 1 284 ? -20.080 3.866 13.813 1.00 88.25 284 THR A N 1
ATOM 2157 C CA . THR A 1 284 ? -19.353 5.032 13.293 1.00 88.25 284 THR A CA 1
ATOM 2158 C C . THR A 1 284 ? -20.119 5.740 12.178 1.00 88.25 284 THR A C 1
ATOM 2160 O O . THR A 1 284 ? -20.123 6.968 12.156 1.00 88.25 284 THR A O 1
ATOM 2163 N N . GLY A 1 285 ? -20.829 4.996 11.321 1.00 83.75 285 GLY A N 1
ATOM 2164 C CA . GLY A 1 285 ? -21.752 5.563 10.336 1.00 83.75 285 GLY A CA 1
ATOM 2165 C C . GLY A 1 285 ? -22.845 6.403 10.997 1.00 83.75 285 GLY A C 1
ATOM 2166 O O . GLY A 1 285 ? -22.998 7.577 10.669 1.00 83.75 285 GLY A O 1
ATOM 2167 N N . TYR A 1 286 ? -23.517 5.854 12.015 1.00 87.94 286 TYR A N 1
ATOM 2168 C CA . TYR A 1 286 ? -24.519 6.597 12.783 1.00 87.94 286 TYR A CA 1
ATOM 2169 C C . TYR A 1 286 ? -23.958 7.869 13.424 1.00 87.94 286 TYR A C 1
ATOM 2171 O O . TYR A 1 286 ? -24.593 8.924 13.369 1.00 87.94 286 TYR A O 1
ATOM 2179 N N . LEU A 1 287 ? -22.771 7.793 14.036 1.00 88.69 287 LEU A N 1
ATOM 2180 C CA . LEU A 1 287 ? -22.140 8.961 14.647 1.00 88.69 287 LEU A CA 1
ATOM 2181 C C . LEU A 1 287 ? -21.901 10.051 13.596 1.00 88.69 287 LEU A C 1
ATOM 2183 O O . LEU A 1 287 ? -22.354 11.174 13.796 1.00 88.69 287 LEU A O 1
ATOM 2187 N N . SER A 1 288 ? -21.301 9.731 12.449 1.00 85.06 288 SER A N 1
ATOM 2188 C CA . SER A 1 288 ? -21.119 10.702 11.362 1.00 85.06 288 SER A CA 1
ATOM 2189 C C . SER A 1 288 ? -22.448 11.301 10.878 1.00 85.06 288 SER A C 1
ATOM 2191 O O . SER A 1 288 ? -22.582 12.525 10.825 1.00 85.06 288 SER A O 1
ATOM 2193 N N . ASP A 1 289 ? -23.457 10.469 10.606 1.00 81.44 289 ASP A N 1
ATOM 2194 C CA . ASP A 1 289 ? -24.759 10.920 10.095 1.00 81.44 289 ASP A CA 1
ATOM 2195 C C . ASP A 1 289 ? -25.503 11.809 11.104 1.00 81.44 289 ASP A C 1
ATOM 2197 O O . ASP A 1 289 ? -26.106 12.825 10.746 1.00 81.44 289 ASP A O 1
ATOM 2201 N N . SER A 1 290 ? -25.446 11.458 12.391 1.00 86.12 290 SER A N 1
ATOM 2202 C CA . SER A 1 290 ? -26.110 12.209 13.462 1.00 86.12 290 SER A CA 1
ATOM 2203 C C . SER A 1 290 ? -25.542 13.623 13.629 1.00 86.12 290 SER A C 1
ATOM 2205 O O . SER A 1 290 ? -26.308 14.565 13.852 1.00 86.12 290 SER A O 1
ATOM 2207 N N . PHE A 1 291 ? -24.226 13.795 13.465 1.00 85.75 291 PHE A N 1
ATOM 2208 C CA . PHE A 1 291 ? -23.569 15.103 13.497 1.00 85.75 291 PHE A CA 1
ATOM 2209 C C . PHE A 1 291 ? -23.801 15.907 12.215 1.00 85.75 291 PHE A C 1
ATOM 2211 O O . PHE A 1 291 ? -23.937 17.123 12.290 1.00 85.75 291 PHE A O 1
ATOM 2218 N N . MET A 1 292 ? -23.919 15.253 11.057 1.00 81.88 292 MET A N 1
ATOM 2219 C CA . MET A 1 292 ? -24.270 15.931 9.804 1.00 81.88 292 MET A CA 1
ATOM 2220 C C . MET A 1 292 ? -25.704 16.469 9.810 1.00 81.88 292 MET A C 1
ATOM 2222 O O . MET A 1 292 ? -25.953 17.564 9.308 1.00 81.88 292 MET A O 1
ATOM 2226 N N . ARG A 1 293 ? -26.653 15.717 10.381 1.00 81.38 293 ARG A N 1
ATOM 2227 C CA . ARG A 1 293 ? -28.065 16.124 10.467 1.00 81.38 293 ARG A CA 1
ATOM 2228 C C . ARG A 1 293 ? -28.323 17.191 11.514 1.00 81.38 293 ARG A C 1
ATOM 2230 O O . ARG A 1 293 ? -29.059 18.137 11.258 1.00 81.38 293 ARG A O 1
ATOM 2237 N N . ASN A 1 294 ? -27.733 17.009 12.691 1.00 84.62 294 ASN A N 1
ATOM 2238 C CA . ASN A 1 294 ? -27.876 17.914 13.821 1.00 84.62 294 ASN A CA 1
ATOM 2239 C C . ASN A 1 294 ? -26.496 18.488 14.158 1.00 84.62 294 ASN A C 1
ATOM 2241 O O . ASN A 1 294 ? -25.898 18.086 15.171 1.00 84.62 294 ASN A O 1
ATOM 2245 N N . PRO A 1 295 ? -25.964 19.376 13.293 1.00 83.81 295 PRO A N 1
ATOM 2246 C CA . PRO A 1 295 ? -24.659 19.974 13.501 1.00 83.81 295 PRO A CA 1
ATOM 2247 C C . PRO A 1 295 ? -24.634 20.696 14.840 1.00 83.81 295 PRO A C 1
ATOM 2249 O O . PRO A 1 295 ? -25.554 21.432 15.198 1.00 83.81 295 PRO A O 1
ATOM 2252 N N . VAL A 1 296 ? -23.574 20.449 15.600 1.00 84.62 296 VAL A N 1
ATOM 2253 C CA . VAL A 1 296 ? -23.361 21.119 16.878 1.00 84.62 296 VAL A CA 1
ATOM 2254 C C . VAL A 1 296 ? -22.562 22.375 16.597 1.00 84.62 296 VAL A C 1
ATOM 2256 O O . VAL A 1 296 ? -21.361 22.296 16.345 1.00 84.62 296 VAL A O 1
ATOM 2259 N N . ASP A 1 297 ? -23.258 23.508 16.618 1.00 83.56 297 ASP A N 1
ATOM 2260 C CA . ASP A 1 297 ? -22.681 24.827 16.381 1.00 83.56 297 ASP A CA 1
ATOM 2261 C C . ASP A 1 297 ? -21.729 25.212 17.527 1.00 83.56 297 ASP A C 1
ATOM 2263 O O . ASP A 1 297 ? -22.142 25.468 18.668 1.00 83.56 297 ASP A O 1
ATOM 2267 N N . LEU A 1 298 ? -20.435 25.250 17.209 1.00 80.69 298 LEU A N 1
ATOM 2268 C CA . LEU A 1 298 ? -19.365 25.680 18.111 1.00 80.69 298 LEU A CA 1
ATOM 2269 C C . LEU A 1 298 ? -19.170 27.206 18.089 1.00 80.69 298 LEU A C 1
ATOM 2271 O O . LEU A 1 298 ? -18.380 27.748 18.861 1.00 80.69 298 LEU A O 1
ATOM 2275 N N . GLY A 1 299 ? -19.926 27.919 17.255 1.00 83.94 299 GLY A N 1
ATOM 2276 C CA . GLY A 1 299 ? -19.841 29.351 17.014 1.00 83.94 299 GLY A CA 1
ATOM 2277 C C . GLY A 1 299 ? -19.165 29.684 15.684 1.00 83.94 299 GLY A C 1
ATOM 2278 O O . GLY A 1 299 ? -18.949 28.837 14.815 1.00 83.94 299 GLY A O 1
ATOM 2279 N N . MET A 1 300 ? -18.814 30.963 15.518 1.00 76.81 300 MET A N 1
ATOM 2280 C CA . MET A 1 300 ? -18.096 31.443 14.337 1.00 76.81 300 MET A CA 1
ATOM 2281 C C . MET A 1 300 ? -16.596 31.586 14.599 1.00 76.81 300 MET A C 1
ATOM 2283 O O . MET A 1 300 ? -16.190 32.220 15.573 1.00 76.81 300 MET A O 1
ATOM 2287 N N . LYS A 1 301 ? -15.774 31.103 13.665 1.00 73.56 301 LYS A N 1
ATOM 2288 C CA . LYS A 1 301 ? -14.332 31.379 13.585 1.00 73.56 301 LYS A CA 1
ATOM 2289 C C . LYS A 1 301 ? -14.014 31.832 12.165 1.00 73.56 301 LYS A C 1
ATOM 2291 O O . LYS A 1 301 ? -14.476 31.223 11.203 1.00 73.56 301 LYS A O 1
ATOM 2296 N N . ASP A 1 302 ? -13.297 32.944 12.030 1.00 77.94 302 ASP A N 1
ATOM 2297 C CA . ASP A 1 302 ? -12.964 33.551 10.731 1.00 77.94 302 ASP A CA 1
ATOM 2298 C C . ASP A 1 302 ? -14.189 33.777 9.814 1.00 77.94 302 ASP A C 1
ATOM 2300 O O . ASP A 1 302 ? -14.132 33.607 8.597 1.00 77.94 302 ASP A O 1
ATOM 2304 N N . GLY A 1 303 ? -15.334 34.136 10.412 1.00 75.50 303 GLY A N 1
ATOM 2305 C CA . GLY A 1 303 ? -16.590 34.389 9.695 1.00 75.50 303 GLY A CA 1
ATOM 2306 C C . GLY A 1 303 ? -17.307 33.138 9.170 1.00 75.50 303 GLY A C 1
ATOM 2307 O O . GLY A 1 303 ? -18.274 33.271 8.422 1.00 75.50 303 GLY A O 1
ATOM 2308 N N . LYS A 1 304 ? -16.861 31.931 9.546 1.00 75.19 304 LYS A N 1
ATOM 2309 C CA . LYS A 1 304 ? -17.514 30.659 9.209 1.00 75.19 304 LYS A CA 1
ATOM 2310 C C . LYS A 1 304 ? -18.048 29.984 10.466 1.00 75.19 304 LYS A C 1
ATOM 2312 O O . LYS A 1 304 ? -17.368 29.963 11.489 1.00 75.19 304 LYS A O 1
ATOM 2317 N N . VAL A 1 305 ? -19.254 29.425 10.373 1.00 79.31 305 VAL A N 1
ATOM 2318 C CA . VAL A 1 305 ? -19.816 28.541 11.404 1.00 79.31 305 VAL A CA 1
ATOM 2319 C C . VAL A 1 305 ? -18.975 27.268 11.441 1.00 79.31 305 VAL A C 1
ATOM 2321 O O . VAL A 1 305 ? -18.793 26.630 10.401 1.00 79.31 305 VAL A O 1
ATOM 2324 N N . ILE A 1 306 ? -18.436 26.929 12.610 1.00 79.38 306 ILE A N 1
ATOM 2325 C CA . ILE A 1 306 ? -17.727 25.668 12.826 1.00 79.38 306 ILE A CA 1
ATOM 2326 C C . ILE A 1 306 ? -18.684 24.700 13.507 1.00 79.38 306 ILE A C 1
ATOM 2328 O O . ILE A 1 306 ? -19.246 25.005 14.557 1.00 79.38 306 ILE A O 1
ATOM 2332 N N . ASN A 1 307 ? -18.820 23.517 12.918 1.00 83.94 307 ASN A N 1
ATOM 2333 C CA . ASN A 1 307 ? -19.585 22.424 13.494 1.00 83.94 307 ASN A CA 1
ATOM 2334 C C . ASN A 1 307 ? -18.633 21.340 13.984 1.00 83.94 307 ASN A C 1
ATOM 2336 O O . ASN A 1 307 ? -17.673 21.003 13.293 1.00 83.94 307 ASN A O 1
ATOM 2340 N N . GLN A 1 308 ? -18.932 20.764 15.143 1.00 81.94 308 GLN A N 1
ATOM 2341 C CA . GLN A 1 308 ? -18.224 19.580 15.617 1.00 81.94 308 GLN A CA 1
ATOM 2342 C C . GLN A 1 308 ? -18.416 18.422 14.627 1.00 81.94 308 GLN A C 1
ATOM 2344 O O . GLN A 1 308 ? -19.554 18.086 14.296 1.00 81.94 308 GLN A O 1
ATOM 2349 N N . THR A 1 309 ? -17.321 17.799 14.185 1.00 80.94 309 THR A N 1
ATOM 2350 C CA . THR A 1 309 ? -17.361 16.634 13.287 1.00 80.94 309 THR A CA 1
ATOM 2351 C C . THR A 1 309 ? -16.598 15.468 13.918 1.00 80.94 309 THR A C 1
ATOM 2353 O O . THR A 1 309 ? -15.391 15.597 14.110 1.00 80.94 309 THR A O 1
ATOM 2356 N N . PRO A 1 310 ? -17.245 14.337 14.256 1.00 80.31 310 PRO A N 1
ATOM 2357 C CA . PRO A 1 310 ? -16.544 13.193 14.820 1.00 80.31 310 PRO A CA 1
ATOM 2358 C C . PRO A 1 310 ? -15.608 12.578 13.777 1.00 80.31 310 PRO A C 1
ATOM 2360 O O . PRO A 1 310 ? -15.946 12.493 12.593 1.00 80.31 310 PRO A O 1
ATOM 2363 N N . GLU A 1 311 ? -14.450 12.109 14.228 1.00 82.50 311 GLU A N 1
ATOM 2364 C CA . GLU A 1 311 ? -13.490 11.382 13.402 1.00 82.50 311 GLU A CA 1
ATOM 2365 C C . GLU A 1 311 ? -13.396 9.936 13.886 1.00 82.50 311 GLU A C 1
ATOM 2367 O O . GLU A 1 311 ? -13.525 9.641 15.075 1.00 82.50 311 GLU A O 1
ATOM 2372 N N . ARG A 1 312 ? -13.180 9.016 12.950 1.00 78.25 312 ARG A N 1
ATOM 2373 C CA . ARG A 1 312 ? -12.901 7.617 13.259 1.00 78.25 312 ARG A CA 1
ATOM 2374 C C . ARG A 1 312 ? -11.545 7.251 12.696 1.00 78.25 312 ARG A C 1
ATOM 2376 O O . ARG A 1 312 ? -11.199 7.689 11.601 1.00 78.25 312 ARG A O 1
ATOM 2383 N N . ASP A 1 313 ? -10.859 6.390 13.416 1.00 68.06 313 ASP A N 1
ATOM 2384 C CA . ASP A 1 313 ? -9.608 5.794 13.000 1.00 68.06 313 ASP A CA 1
ATOM 2385 C C . ASP A 1 313 ? -9.620 4.299 13.342 1.00 68.06 313 ASP A C 1
ATOM 2387 O O . ASP A 1 313 ? -10.327 3.843 14.248 1.00 68.06 313 ASP A O 1
ATOM 2391 N N . ILE A 1 314 ? -8.900 3.506 12.561 1.00 54.16 314 ILE A N 1
ATOM 2392 C CA . ILE A 1 314 ? -8.751 2.077 12.800 1.00 54.16 314 ILE A CA 1
ATOM 2393 C C . ILE A 1 314 ? -7.292 1.728 12.560 1.00 54.16 314 ILE A C 1
ATOM 2395 O O . ILE A 1 314 ? -6.821 1.776 11.430 1.00 54.16 314 ILE A O 1
ATOM 2399 N N . ILE A 1 315 ? -6.604 1.295 13.612 1.00 56.16 315 ILE A N 1
ATOM 2400 C CA . ILE A 1 315 ? -5.228 0.827 13.492 1.00 56.16 315 ILE A CA 1
ATOM 2401 C C . ILE A 1 315 ? -5.274 -0.696 13.324 1.00 56.16 315 ILE A C 1
ATOM 2403 O O . ILE A 1 315 ? -5.602 -1.434 14.263 1.00 56.16 315 ILE A O 1
ATOM 2407 N N . ARG A 1 316 ? -5.015 -1.155 12.091 1.00 52.91 316 ARG A N 1
ATOM 2408 C CA . ARG A 1 316 ? -5.043 -2.563 11.660 1.00 52.91 316 ARG A CA 1
ATOM 2409 C C . ARG A 1 316 ? -3.698 -2.986 11.084 1.00 52.91 316 ARG A C 1
ATOM 2411 O O . ARG A 1 316 ? -3.219 -2.363 10.151 1.00 52.91 316 ARG A O 1
ATOM 2418 N N . ASP A 1 317 ? -3.211 -4.143 11.529 1.00 39.94 317 ASP A N 1
ATOM 2419 C CA . ASP A 1 317 ? -2.173 -4.897 10.809 1.00 39.94 317 ASP A CA 1
ATOM 2420 C C . ASP A 1 317 ? -2.768 -5.994 9.900 1.00 39.94 317 ASP A C 1
ATOM 2422 O O . ASP A 1 317 ? -2.071 -6.557 9.061 1.00 39.94 317 ASP A O 1
ATOM 2426 N N . LEU A 1 318 ? -4.059 -6.333 10.040 1.00 35.91 318 LEU A N 1
ATOM 2427 C CA . LEU A 1 318 ? -4.706 -7.424 9.299 1.00 35.91 318 LEU A CA 1
ATOM 2428 C C . LEU A 1 318 ? -6.175 -7.085 8.995 1.00 35.91 318 LEU A C 1
ATOM 2430 O O . LEU A 1 318 ? -6.953 -6.778 9.901 1.00 35.91 318 LEU A O 1
ATOM 2434 N N . GLY A 1 319 ? -6.565 -7.152 7.718 1.00 38.84 319 GLY A N 1
ATOM 2435 C CA . GLY A 1 319 ? -7.955 -7.005 7.281 1.00 38.84 319 GLY A CA 1
ATOM 2436 C C . GLY A 1 319 ? -8.861 -8.048 7.944 1.00 38.84 319 GLY A C 1
ATOM 2437 O O . GLY A 1 319 ? -8.624 -9.248 7.826 1.00 38.84 319 GLY A O 1
ATOM 2438 N N . GLY A 1 320 ? -9.888 -7.593 8.663 1.00 46.59 320 GLY A N 1
ATOM 2439 C CA . GLY A 1 320 ? -10.824 -8.453 9.389 1.00 46.59 320 GLY A CA 1
ATOM 2440 C C . GLY A 1 320 ? -12.129 -7.735 9.730 1.00 46.59 320 GLY A C 1
ATOM 2441 O O . GLY A 1 320 ? -12.203 -6.511 9.680 1.00 46.59 320 GLY A O 1
ATOM 2442 N N . ASP A 1 321 ? -13.170 -8.502 10.026 1.00 65.56 321 ASP A N 1
ATOM 2443 C CA . ASP A 1 321 ? -14.578 -8.094 10.111 1.00 65.56 321 ASP A CA 1
ATOM 2444 C C . ASP A 1 321 ? -14.893 -6.905 11.045 1.00 65.56 321 ASP A C 1
ATOM 2446 O O . ASP A 1 321 ? -14.140 -6.581 11.960 1.00 65.56 321 ASP A O 1
ATOM 2450 N N . SER A 1 322 ? -16.050 -6.263 10.838 1.00 81.12 322 SER A N 1
ATOM 2451 C CA . SER A 1 322 ? -16.607 -5.235 11.731 1.00 81.12 322 SER A CA 1
ATOM 2452 C C . SER A 1 322 ? -17.130 -5.874 13.032 1.00 81.12 322 SER A C 1
ATOM 2454 O O . SER A 1 322 ? -18.177 -6.543 12.996 1.00 81.12 322 SER A O 1
ATOM 2456 N N . PRO A 1 323 ? -16.437 -5.725 14.181 1.00 88.12 323 PRO A N 1
ATOM 2457 C CA . PRO A 1 323 ? -16.763 -6.456 15.402 1.00 88.12 323 PRO A CA 1
ATOM 2458 C C . PRO A 1 323 ? -18.060 -5.944 16.026 1.00 88.12 323 PRO A C 1
ATOM 2460 O O . PRO A 1 323 ? -18.467 -4.799 15.828 1.00 88.12 323 PRO A O 1
ATOM 2463 N N . ILE A 1 324 ? -18.707 -6.812 16.800 1.00 89.56 324 ILE A N 1
ATOM 2464 C CA . ILE A 1 324 ? -19.969 -6.517 17.486 1.00 89.56 324 ILE A CA 1
ATOM 2465 C C . ILE A 1 324 ? -19.656 -5.866 18.829 1.00 89.56 324 ILE A C 1
ATOM 2467 O O . ILE A 1 324 ? -18.987 -6.485 19.656 1.00 89.56 324 ILE A O 1
ATOM 2471 N N . LEU A 1 325 ? -20.158 -4.652 19.052 1.00 90.12 325 LEU A N 1
ATOM 2472 C CA . LEU A 1 325 ? -20.037 -3.909 20.309 1.00 90.12 325 LEU A CA 1
ATOM 2473 C C . LEU A 1 325 ? -21.226 -4.153 21.239 1.00 90.12 325 LEU A C 1
ATOM 2475 O O . LEU A 1 325 ? -21.034 -4.261 22.446 1.00 90.12 325 LEU A O 1
ATOM 2479 N N . ALA A 1 326 ? -22.436 -4.258 20.683 1.00 89.94 326 ALA A N 1
ATOM 2480 C CA . ALA A 1 326 ? -23.650 -4.529 21.446 1.00 89.94 326 ALA A CA 1
ATOM 2481 C C . ALA A 1 326 ? -24.599 -5.463 20.696 1.00 89.94 326 ALA A C 1
ATOM 2483 O O . ALA A 1 326 ? -24.690 -5.429 19.465 1.00 89.94 326 ALA A O 1
ATOM 2484 N N . GLU A 1 327 ? -25.349 -6.241 21.471 1.00 90.19 327 GLU A N 1
ATOM 2485 C CA . GLU A 1 327 ? -26.523 -6.967 21.006 1.00 90.19 327 GLU A CA 1
ATOM 2486 C C . GLU A 1 327 ? -27.773 -6.386 21.660 1.00 90.19 327 GLU A C 1
ATOM 2488 O O . GLU A 1 327 ? -27.854 -6.261 22.883 1.00 90.19 327 GLU A O 1
ATOM 2493 N N . LEU A 1 328 ? -28.760 -6.049 20.843 1.00 88.88 328 LEU A N 1
ATOM 2494 C CA . LEU A 1 328 ? -29.977 -5.382 21.264 1.00 88.88 328 LEU A CA 1
ATOM 2495 C C . LEU A 1 328 ? -31.182 -6.251 20.923 1.00 88.88 328 LEU A C 1
ATOM 2497 O O . LEU A 1 328 ? -31.297 -6.805 19.826 1.00 88.88 328 LEU A O 1
ATOM 2501 N N . ALA A 1 329 ? -32.081 -6.381 21.892 1.00 87.88 329 ALA A N 1
ATOM 2502 C CA . ALA A 1 329 ? -33.352 -7.050 21.679 1.00 87.88 329 ALA A CA 1
ATOM 2503 C C . ALA A 1 329 ? -34.256 -6.169 20.790 1.00 87.88 329 ALA A C 1
ATOM 2505 O O . ALA A 1 329 ? -34.179 -4.941 20.891 1.00 87.88 329 ALA A O 1
ATOM 2506 N N . PRO A 1 330 ? -35.101 -6.740 19.917 1.00 86.12 330 PRO A N 1
ATOM 2507 C CA . PRO A 1 330 ? -35.963 -5.957 19.028 1.00 86.12 330 PRO A CA 1
ATOM 2508 C C . PRO A 1 330 ? -36.828 -4.905 19.740 1.00 86.12 330 PRO A C 1
ATOM 2510 O O . PRO A 1 330 ? -37.127 -3.869 19.157 1.00 86.12 330 PRO A O 1
ATOM 2513 N N . GLU A 1 331 ? -37.197 -5.136 21.001 1.00 86.56 331 GLU A N 1
ATOM 2514 C CA . GLU A 1 331 ? -38.089 -4.272 21.784 1.00 86.56 331 GLU A CA 1
ATOM 2515 C C . GLU A 1 331 ? -37.425 -2.969 22.237 1.00 86.56 331 GLU A C 1
ATOM 2517 O O . GLU A 1 331 ? -38.122 -1.996 22.522 1.00 86.56 331 GLU A O 1
ATOM 2522 N N . VAL A 1 332 ? -36.090 -2.940 22.323 1.00 83.75 332 VAL A N 1
ATOM 2523 C CA . VAL A 1 332 ? -35.343 -1.731 22.707 1.00 83.75 332 VAL A CA 1
ATOM 2524 C C . VAL A 1 332 ? -34.929 -0.889 21.503 1.00 83.75 332 VAL A C 1
ATOM 2526 O O . VAL A 1 332 ? -34.435 0.224 21.682 1.00 83.75 332 VAL A O 1
ATOM 2529 N N . VAL A 1 333 ? -35.125 -1.405 20.285 1.00 84.19 333 VAL A N 1
ATOM 2530 C CA . VAL A 1 333 ? -34.759 -0.710 19.052 1.00 84.19 333 VAL A CA 1
ATOM 2531 C C . VAL A 1 333 ? -35.888 0.207 18.605 1.00 84.19 333 VAL A C 1
ATOM 2533 O O . VAL A 1 333 ? -37.040 -0.205 18.460 1.00 84.19 333 VAL A O 1
ATOM 2536 N N . SER A 1 334 ? -35.549 1.473 18.369 1.00 81.19 334 SER A N 1
ATOM 2537 C CA . SER A 1 334 ? -36.525 2.458 17.898 1.00 81.19 334 SER A CA 1
ATOM 2538 C C . SER A 1 334 ? -37.001 2.112 16.487 1.00 81.19 334 SER A C 1
ATOM 2540 O O . SER A 1 334 ? -36.194 1.880 15.587 1.00 81.19 334 SER A O 1
ATOM 2542 N N . LYS A 1 335 ? -38.322 2.094 16.283 1.00 82.62 335 LYS A N 1
ATOM 2543 C CA . LYS A 1 335 ? -38.901 1.934 14.946 1.00 82.62 335 LYS A CA 1
ATOM 2544 C C . LYS A 1 335 ? -38.604 3.164 14.089 1.00 82.62 335 LYS A C 1
ATOM 2546 O O . LYS A 1 335 ? -38.651 4.293 14.564 1.00 82.62 335 LYS A O 1
ATOM 2551 N N . VAL A 1 336 ? -38.351 2.897 12.822 1.00 79.69 336 VAL A N 1
ATOM 2552 C CA . VAL A 1 336 ? -38.132 3.823 11.723 1.00 79.69 336 VAL A CA 1
ATOM 2553 C C . VAL A 1 336 ? -39.446 4.060 10.990 1.00 79.69 336 VAL A C 1
ATOM 2555 O O . VAL A 1 336 ? -40.167 3.105 10.687 1.00 79.69 336 VAL A O 1
ATOM 2558 N N . LYS A 1 337 ? -39.749 5.320 10.686 1.00 82.38 337 LYS A N 1
ATOM 2559 C CA . LYS A 1 337 ? -40.934 5.725 9.933 1.00 82.38 337 LYS A CA 1
ATOM 2560 C C . LYS A 1 337 ? -40.651 5.725 8.430 1.00 82.38 337 LYS A C 1
ATOM 2562 O O . LYS A 1 337 ? -39.761 6.410 7.946 1.00 82.38 337 LYS A O 1
ATOM 2567 N N . ILE A 1 338 ? -41.462 5.012 7.666 1.00 80.44 338 ILE A N 1
ATOM 2568 C CA . ILE A 1 338 ? -41.459 5.056 6.205 1.00 80.44 338 ILE A CA 1
ATOM 2569 C C . ILE A 1 338 ? -42.694 5.807 5.754 1.00 80.44 338 ILE A C 1
ATOM 2571 O O . ILE A 1 338 ? -43.793 5.470 6.186 1.00 80.44 338 ILE A O 1
ATOM 2575 N N . ALA A 1 339 ? -42.514 6.769 4.861 1.00 79.69 339 ALA A N 1
ATOM 2576 C CA . ALA A 1 339 ? -43.592 7.409 4.134 1.00 79.69 339 ALA A CA 1
ATOM 2577 C C . ALA A 1 339 ? -43.657 6.829 2.709 1.00 79.69 339 ALA A C 1
ATOM 2579 O O . ALA A 1 339 ? -42.693 6.951 1.949 1.00 79.69 339 ALA A O 1
ATOM 2580 N N . VAL A 1 340 ? -44.761 6.168 2.351 1.00 78.19 340 VAL A N 1
ATOM 2581 C CA . VAL A 1 340 ? -44.981 5.589 1.013 1.00 78.19 340 VAL A CA 1
ATOM 2582 C C . VAL A 1 340 ? -46.056 6.385 0.286 1.00 78.19 340 VAL A C 1
ATOM 2584 O O . VAL A 1 340 ? -47.170 6.499 0.787 1.00 78.19 340 VAL A O 1
ATOM 2587 N N . ASP A 1 341 ? -45.737 6.898 -0.900 1.00 80.06 341 ASP A N 1
ATOM 2588 C CA . ASP A 1 341 ? -46.699 7.544 -1.799 1.00 80.06 341 ASP A CA 1
ATOM 2589 C C . ASP A 1 341 ? -47.028 6.605 -2.979 1.00 80.06 341 ASP A C 1
ATOM 2591 O O . ASP A 1 341 ? -46.135 6.050 -3.630 1.00 80.06 341 ASP A O 1
ATOM 2595 N N . VAL A 1 342 ? -48.319 6.389 -3.242 1.00 74.25 342 VAL A N 1
ATOM 2596 C CA . VAL A 1 342 ? -48.826 5.513 -4.313 1.00 74.25 342 VAL A CA 1
ATOM 2597 C C . VAL A 1 342 ? -49.581 6.359 -5.336 1.00 74.25 342 VAL A C 1
ATOM 2599 O O . VAL A 1 342 ? -50.609 6.963 -5.010 1.00 74.25 342 VAL A O 1
ATOM 2602 N N . GLN A 1 343 ? -49.092 6.368 -6.584 1.00 76.31 343 GLN A N 1
ATOM 2603 C CA . GLN A 1 343 ? -49.609 7.202 -7.672 1.00 76.31 343 GLN A CA 1
ATOM 2604 C C . GLN A 1 343 ? -49.945 6.377 -8.936 1.00 76.31 343 GLN A C 1
ATOM 2606 O O . GLN A 1 343 ? -49.185 5.503 -9.330 1.00 76.31 343 GLN A O 1
ATOM 2611 N N . PRO A 1 344 ? -51.041 6.656 -9.661 1.00 75.38 344 PRO A N 1
ATOM 2612 C CA . PRO A 1 344 ? -52.027 7.695 -9.386 1.00 75.38 344 PRO A CA 1
ATOM 2613 C C . PRO A 1 344 ? -52.988 7.303 -8.244 1.00 75.38 344 PRO A C 1
ATOM 2615 O O . PRO A 1 344 ? -53.165 6.116 -7.973 1.00 75.38 344 PRO A O 1
ATOM 2618 N N . PRO A 1 345 ? -53.700 8.260 -7.620 1.00 73.75 345 PRO A N 1
ATOM 2619 C CA . PRO A 1 345 ? -54.600 7.974 -6.498 1.00 73.75 345 PRO A CA 1
ATOM 2620 C C . PRO A 1 345 ? -55.709 6.960 -6.824 1.00 73.75 345 PRO A C 1
ATOM 2622 O O . PRO A 1 345 ? -56.172 6.231 -5.952 1.00 73.75 345 PRO A O 1
ATOM 2625 N N . ALA A 1 346 ? -56.100 6.869 -8.099 1.00 74.44 346 ALA A N 1
ATOM 2626 C CA . ALA A 1 346 ? -57.169 5.997 -8.585 1.00 74.44 346 ALA A CA 1
ATOM 2627 C C . ALA A 1 346 ? -56.919 4.488 -8.386 1.00 74.44 346 ALA A C 1
ATOM 2629 O O . ALA A 1 346 ? -57.879 3.731 -8.391 1.00 74.44 346 ALA A O 1
ATOM 2630 N N . ILE A 1 347 ? -55.668 4.046 -8.210 1.00 71.88 347 ILE A N 1
ATOM 2631 C CA . ILE A 1 347 ? -55.333 2.622 -7.993 1.00 71.88 347 ILE A CA 1
ATOM 2632 C C . ILE A 1 347 ? -55.129 2.271 -6.513 1.00 71.88 347 ILE A C 1
ATOM 2634 O O . ILE A 1 347 ? -54.807 1.130 -6.188 1.00 71.88 347 ILE A O 1
ATOM 2638 N N . ARG A 1 348 ? -55.286 3.238 -5.599 1.00 71.50 348 ARG A N 1
ATOM 2639 C CA . ARG A 1 348 ? -54.982 3.058 -4.174 1.00 71.50 348 ARG A CA 1
ATOM 2640 C C . ARG A 1 348 ? -55.859 1.996 -3.522 1.00 71.50 348 ARG A C 1
ATOM 2642 O O . ARG A 1 348 ? -55.325 1.065 -2.937 1.00 71.50 348 ARG A O 1
ATOM 2649 N N . GLN A 1 349 ? -57.177 2.079 -3.690 1.00 73.25 349 GLN A N 1
ATOM 2650 C CA . GLN A 1 349 ? -58.119 1.130 -3.073 1.00 73.25 349 GLN A CA 1
ATOM 2651 C C . GLN A 1 349 ? -57.897 -0.323 -3.527 1.00 73.25 349 GLN A C 1
ATOM 2653 O O . GLN A 1 349 ? -58.216 -1.257 -2.796 1.00 73.25 349 GLN A O 1
ATOM 2658 N N . ASP A 1 350 ? -57.276 -0.487 -4.694 1.00 74.81 350 ASP A N 1
ATOM 2659 C CA . ASP A 1 350 ? -56.939 -1.768 -5.303 1.00 74.81 350 ASP A CA 1
ATOM 2660 C C . ASP A 1 350 ? -55.507 -2.223 -4.978 1.00 74.81 350 ASP A C 1
ATOM 2662 O O . ASP A 1 350 ? -55.136 -3.358 -5.269 1.00 74.81 350 ASP A O 1
ATOM 2666 N N . THR A 1 351 ? -54.676 -1.367 -4.379 1.00 72.81 351 THR A N 1
ATOM 2667 C CA . THR A 1 351 ? -53.282 -1.688 -4.060 1.00 72.81 351 THR A CA 1
ATOM 2668 C C . THR A 1 351 ? -53.186 -2.389 -2.705 1.00 72.81 351 THR A C 1
ATOM 2670 O O . THR A 1 351 ? -53.809 -2.000 -1.725 1.00 72.81 351 THR A O 1
ATOM 2673 N N . ARG A 1 352 ? -52.347 -3.415 -2.611 1.00 79.25 352 ARG A N 1
ATOM 2674 C CA . ARG A 1 352 ? -51.942 -4.078 -1.377 1.00 79.25 352 ARG A CA 1
ATOM 2675 C C . ARG A 1 352 ? -50.435 -3.959 -1.237 1.00 79.25 352 ARG A C 1
ATOM 2677 O O . ARG A 1 352 ? -49.680 -4.497 -2.045 1.00 79.25 352 ARG A O 1
ATOM 2684 N N . LEU A 1 353 ? -49.997 -3.287 -0.178 1.00 77.50 353 LEU A N 1
ATOM 2685 C CA . LEU A 1 353 ? -48.587 -3.237 0.190 1.00 77.50 353 LEU A CA 1
ATOM 2686 C C . LEU A 1 353 ? -48.264 -4.415 1.111 1.00 77.50 353 LEU A C 1
ATOM 2688 O O . LEU A 1 353 ? -48.829 -4.551 2.198 1.00 77.50 353 LEU A O 1
ATOM 2692 N N . THR A 1 354 ? -47.346 -5.262 0.658 1.00 79.62 354 THR A N 1
ATOM 2693 C CA . THR A 1 354 ? -46.720 -6.321 1.444 1.00 79.62 354 THR A CA 1
ATOM 2694 C C . THR A 1 354 ? -45.273 -5.937 1.701 1.00 79.62 354 THR A C 1
ATOM 2696 O O . THR A 1 354 ? -44.470 -5.867 0.771 1.00 79.62 354 THR A O 1
ATOM 2699 N N . ILE A 1 355 ? -44.910 -5.743 2.965 1.00 77.88 355 ILE A N 1
ATOM 2700 C CA . ILE A 1 355 ? -43.516 -5.503 3.343 1.00 77.88 355 ILE A CA 1
ATOM 2701 C C . ILE A 1 355 ? -42.943 -6.775 3.948 1.00 77.88 355 ILE A C 1
ATOM 2703 O O . ILE A 1 355 ? -43.493 -7.320 4.901 1.00 77.88 355 ILE A O 1
ATOM 2707 N N . ILE A 1 356 ? -41.851 -7.245 3.353 1.00 75.19 356 ILE A N 1
ATOM 2708 C CA . ILE A 1 356 ? -41.152 -8.475 3.698 1.00 75.19 356 ILE A CA 1
ATOM 2709 C C . ILE A 1 356 ? -39.797 -8.107 4.263 1.00 75.19 356 ILE A C 1
ATOM 2711 O O . ILE A 1 356 ? -38.950 -7.563 3.557 1.00 75.19 356 ILE A O 1
ATOM 2715 N N . ARG A 1 357 ? -39.549 -8.452 5.518 1.00 73.50 357 ARG A N 1
ATOM 2716 C CA . ARG A 1 357 ? -38.213 -8.309 6.090 1.00 73.50 357 ARG A CA 1
ATOM 2717 C C . ARG A 1 357 ? -37.278 -9.394 5.560 1.00 73.50 357 ARG A C 1
ATOM 2719 O O . ARG A 1 357 ? -37.585 -10.579 5.682 1.00 73.50 357 ARG A O 1
ATOM 2726 N N . LYS A 1 358 ? -36.138 -8.990 4.999 1.00 69.88 358 LYS A N 1
ATOM 2727 C CA . LYS A 1 358 ? -35.071 -9.886 4.546 1.00 69.88 358 LYS A CA 1
ATOM 2728 C C . LYS A 1 358 ? -34.106 -10.197 5.685 1.00 69.88 358 LYS A C 1
ATOM 2730 O O . LYS A 1 358 ? -33.585 -9.291 6.333 1.00 69.88 358 LYS A O 1
ATOM 2735 N N . ALA A 1 359 ? -33.830 -11.482 5.869 1.00 60.59 359 ALA A N 1
ATOM 2736 C CA . ALA A 1 359 ? -32.746 -11.969 6.709 1.00 60.59 359 ALA A CA 1
ATOM 2737 C C . ALA A 1 359 ? -31.375 -11.499 6.178 1.00 60.59 359 ALA A C 1
ATOM 2739 O O . ALA A 1 359 ? -31.063 -11.674 5.000 1.00 60.59 359 ALA A O 1
ATOM 2740 N N . THR A 1 360 ? -30.553 -10.914 7.049 1.00 58.81 360 THR A N 1
ATOM 2741 C CA . THR A 1 360 ? -29.141 -10.599 6.787 1.00 58.81 360 THR A CA 1
ATOM 2742 C C . THR A 1 360 ? -28.259 -11.645 7.459 1.00 58.81 360 THR A C 1
ATOM 2744 O O . THR A 1 360 ? -28.416 -11.889 8.650 1.00 58.81 360 THR A O 1
ATOM 2747 N N . GLY A 1 361 ? -27.330 -12.252 6.708 1.00 53.78 361 GLY A N 1
ATOM 2748 C CA . GLY A 1 361 ? -26.372 -13.238 7.235 1.00 53.78 361 GLY A CA 1
ATOM 2749 C C . GLY A 1 361 ? -26.643 -14.706 6.876 1.00 53.78 361 GLY A C 1
ATOM 2750 O O . GLY A 1 361 ? -25.819 -15.557 7.198 1.00 53.78 361 GLY A O 1
ATOM 2751 N N . CYS A 1 362 ? -27.736 -15.015 6.168 1.00 47.38 362 CYS A N 1
ATOM 2752 C CA . CYS A 1 362 ? -27.980 -16.348 5.602 1.00 47.38 362 CYS A CA 1
ATOM 2753 C C . CYS A 1 362 ? -27.469 -16.437 4.149 1.00 47.38 362 CYS A C 1
ATOM 2755 O O . CYS A 1 362 ? -27.521 -15.435 3.428 1.00 47.38 362 CYS A O 1
ATOM 2757 N N . PRO A 1 363 ? -26.984 -17.609 3.690 1.00 46.19 363 PRO A N 1
ATOM 2758 C CA . PRO A 1 363 ? -26.602 -17.806 2.296 1.00 46.19 363 PRO A CA 1
ATOM 2759 C C . PRO A 1 363 ? -27.769 -17.455 1.350 1.00 46.19 363 PRO A C 1
ATOM 2761 O O . PRO A 1 363 ? -28.929 -17.671 1.700 1.00 46.19 363 PRO A O 1
ATOM 2764 N N . PRO A 1 364 ? -27.481 -16.920 0.150 1.00 42.75 364 PRO A N 1
ATOM 2765 C CA . PRO A 1 364 ? -28.446 -16.237 -0.723 1.00 42.75 364 PRO A CA 1
ATOM 2766 C C . PRO A 1 364 ? -29.548 -17.122 -1.339 1.00 42.75 364 PRO A C 1
ATOM 2768 O O . PRO A 1 364 ? -30.237 -16.678 -2.254 1.00 42.75 364 PRO A O 1
ATOM 2771 N N . THR A 1 365 ? -29.718 -18.366 -0.893 1.00 40.00 365 THR A N 1
ATOM 2772 C CA . THR A 1 365 ? -30.573 -19.349 -1.568 1.00 40.00 365 THR A CA 1
ATOM 2773 C C . THR A 1 365 ? -32.002 -19.431 -1.043 1.00 40.00 365 THR A C 1
ATOM 2775 O O . THR A 1 365 ? -32.841 -19.929 -1.783 1.00 40.00 365 THR A O 1
ATOM 2778 N N . ASP A 1 366 ? -32.318 -18.881 0.134 1.00 46.94 366 ASP A N 1
ATOM 2779 C CA . ASP A 1 366 ? -33.687 -18.887 0.669 1.00 46.94 366 ASP A CA 1
ATOM 2780 C C . ASP A 1 366 ? -34.110 -17.481 1.137 1.00 46.94 366 ASP A C 1
ATOM 2782 O O . ASP A 1 366 ? -33.536 -16.915 2.070 1.00 46.94 366 ASP A O 1
ATOM 2786 N N . GLU A 1 367 ? -35.130 -16.891 0.494 1.00 53.12 367 GLU A N 1
ATOM 2787 C CA . GLU A 1 367 ? -35.823 -15.705 1.021 1.00 53.12 367 GLU A CA 1
ATOM 2788 C C . GLU A 1 367 ? -36.570 -16.118 2.305 1.00 53.12 367 GLU A C 1
ATOM 2790 O O . GLU A 1 367 ? -37.732 -16.518 2.267 1.00 53.12 367 GLU A O 1
ATOM 2795 N N . VAL A 1 368 ? -35.904 -16.043 3.461 1.00 53.38 368 VAL A N 1
ATOM 2796 C CA . VAL A 1 368 ? -36.573 -16.208 4.757 1.00 53.38 368 VAL A CA 1
ATOM 2797 C C . VAL A 1 368 ? -37.379 -14.941 5.033 1.00 53.38 368 VAL A C 1
ATOM 2799 O O . VAL A 1 368 ? -36.822 -13.882 5.330 1.00 53.38 368 VAL A O 1
ATOM 2802 N N . VAL A 1 369 ? -38.701 -15.047 4.892 1.00 58.06 369 VAL A N 1
ATOM 2803 C CA . VAL A 1 369 ? -39.660 -14.000 5.261 1.00 58.06 369 VAL A CA 1
ATOM 2804 C C . VAL A 1 369 ? -39.746 -13.961 6.783 1.00 58.06 369 VAL A C 1
ATOM 2806 O O . VAL A 1 369 ? -40.353 -14.841 7.386 1.00 58.06 369 VAL A O 1
ATOM 2809 N N . VAL A 1 370 ? -39.120 -12.958 7.399 1.00 57.09 370 VAL A N 1
ATOM 2810 C CA . VAL A 1 370 ? -39.102 -12.825 8.869 1.00 57.09 370 VAL A CA 1
ATOM 2811 C C . VAL A 1 370 ? -40.359 -12.117 9.386 1.00 57.09 370 VAL A C 1
ATOM 2813 O O . VAL A 1 370 ? -40.836 -12.423 10.471 1.00 57.09 370 VAL A O 1
ATOM 2816 N N . ASP A 1 371 ? -40.919 -11.192 8.604 1.00 61.06 371 ASP A N 1
ATOM 2817 C CA . ASP A 1 371 ? -42.141 -10.460 8.950 1.00 61.06 371 ASP A CA 1
ATOM 2818 C C . ASP A 1 371 ? -42.910 -10.085 7.675 1.00 61.06 371 ASP A C 1
ATOM 2820 O O . ASP A 1 371 ? -42.289 -9.828 6.635 1.00 61.06 371 ASP A O 1
ATOM 2824 N N . ARG A 1 372 ? -44.246 -10.082 7.750 1.00 66.38 372 ARG A N 1
ATOM 2825 C CA . ARG A 1 372 ? -45.153 -9.735 6.649 1.00 66.38 372 ARG A CA 1
ATOM 2826 C C . ARG A 1 372 ? -46.232 -8.783 7.149 1.00 66.38 372 ARG A C 1
ATOM 2828 O O . ARG A 1 372 ? -47.241 -9.208 7.708 1.00 66.38 372 ARG A O 1
ATOM 2835 N N . VAL A 1 373 ? -46.057 -7.498 6.860 1.00 68.00 373 VAL A N 1
ATOM 2836 C CA . VAL A 1 373 ? -47.058 -6.473 7.177 1.00 68.00 373 VAL A CA 1
ATOM 2837 C C . VAL A 1 373 ? -47.923 -6.226 5.945 1.00 68.00 373 VAL A C 1
ATOM 2839 O O . VAL A 1 373 ? -47.403 -5.882 4.884 1.00 68.00 373 VAL A O 1
ATOM 2842 N N . ASN A 1 374 ? -49.237 -6.424 6.087 1.00 69.38 374 ASN A N 1
ATOM 2843 C CA . ASN A 1 374 ? -50.227 -6.019 5.089 1.00 69.38 374 ASN A CA 1
ATOM 2844 C C . ASN A 1 374 ? -50.812 -4.676 5.516 1.00 69.38 374 ASN A C 1
ATOM 2846 O O . ASN A 1 374 ? -51.445 -4.605 6.570 1.00 69.38 374 ASN A O 1
ATOM 2850 N N . VAL A 1 375 ? -50.622 -3.640 4.705 1.00 67.12 375 VAL A N 1
ATOM 2851 C CA . VAL A 1 375 ? -51.185 -2.314 4.984 1.00 67.12 375 VAL A CA 1
ATOM 2852 C C . VAL A 1 375 ? -52.393 -2.096 4.068 1.00 67.12 375 VAL A C 1
ATOM 2854 O O . VAL A 1 375 ? -52.202 -2.031 2.852 1.00 67.12 375 VAL A O 1
ATOM 2857 N N . PRO A 1 376 ? -53.631 -2.048 4.604 1.00 63.06 376 PRO A N 1
ATOM 2858 C CA . PRO A 1 376 ? -54.796 -1.657 3.822 1.00 63.06 376 PRO A CA 1
ATOM 2859 C C . PRO A 1 376 ? -54.684 -0.178 3.449 1.00 63.06 376 PRO A C 1
ATOM 2861 O O . PRO A 1 376 ? -54.263 0.653 4.254 1.00 63.06 376 PRO A O 1
ATOM 2864 N N . VAL A 1 377 ? -55.040 0.140 2.213 1.00 61.03 377 VAL A N 1
ATOM 2865 C CA . VAL A 1 377 ? -54.779 1.447 1.618 1.00 61.03 377 VAL A CA 1
ATOM 2866 C C . VAL A 1 377 ? -55.959 2.384 1.916 1.00 61.03 377 VAL A C 1
ATOM 2868 O O . VAL A 1 377 ? -57.055 2.196 1.395 1.00 61.03 377 VAL A O 1
ATOM 2871 N N . GLY A 1 378 ? -55.749 3.337 2.834 1.00 62.50 378 GLY A N 1
ATOM 2872 C CA . GLY A 1 378 ? -56.717 4.383 3.213 1.00 62.50 378 GLY A CA 1
ATOM 2873 C C . GLY A 1 378 ? -56.777 5.565 2.232 1.00 62.50 378 GLY A C 1
ATOM 2874 O O . GLY A 1 378 ? -56.003 5.611 1.276 1.00 62.50 378 GLY A O 1
ATOM 2875 N N . GLU A 1 379 ? -57.693 6.516 2.474 1.00 57.97 379 GLU A N 1
ATOM 2876 C CA . GLU A 1 379 ? -57.955 7.677 1.594 1.00 57.97 379 GLU A CA 1
ATOM 2877 C C . GLU A 1 379 ? -56.809 8.711 1.538 1.00 57.97 379 GLU A C 1
ATOM 2879 O O . GLU A 1 379 ? -56.719 9.450 0.558 1.00 57.97 379 GLU A O 1
ATOM 2884 N N . ASP A 1 380 ? -55.914 8.741 2.532 1.00 64.75 380 ASP A N 1
ATOM 2885 C CA . ASP A 1 380 ? -54.819 9.718 2.614 1.00 64.75 380 ASP A CA 1
ATOM 2886 C C . ASP A 1 380 ? -53.697 9.480 1.579 1.00 64.75 380 ASP A C 1
ATOM 2888 O O . ASP A 1 380 ? -53.412 8.351 1.176 1.00 64.75 380 ASP A O 1
ATOM 2892 N N . ASP A 1 381 ? -53.032 10.567 1.163 1.00 64.50 381 ASP A N 1
ATOM 2893 C CA . ASP A 1 381 ? -52.002 10.583 0.109 1.00 64.50 381 ASP A CA 1
ATOM 2894 C C . ASP A 1 381 ? -50.656 9.939 0.498 1.00 64.50 381 ASP A C 1
ATOM 2896 O O . ASP A 1 381 ? -49.838 9.667 -0.380 1.00 64.50 381 ASP A O 1
ATOM 2900 N N . LEU A 1 382 ? -50.403 9.696 1.789 1.00 72.06 382 LEU A N 1
ATOM 2901 C CA . LEU A 1 382 ? -49.092 9.288 2.302 1.00 72.06 382 LEU A CA 1
ATOM 2902 C C . LEU A 1 382 ? -49.228 8.226 3.404 1.00 72.06 382 LEU A C 1
ATOM 2904 O O . LEU A 1 382 ? -49.799 8.492 4.460 1.00 72.06 382 LEU A O 1
ATOM 2908 N N . TYR A 1 383 ? -48.670 7.030 3.191 1.00 73.38 383 TYR A N 1
ATOM 2909 C CA . TYR A 1 383 ? -48.697 5.949 4.185 1.00 73.38 383 TYR A CA 1
ATOM 2910 C C . TYR A 1 383 ? -47.514 6.044 5.131 1.00 73.38 383 TYR A C 1
ATOM 2912 O O . TYR A 1 383 ? -46.377 5.883 4.700 1.00 73.38 383 TYR A O 1
ATOM 2920 N N . GLU A 1 384 ? -47.781 6.222 6.422 1.00 79.06 384 GLU A N 1
ATOM 2921 C CA . GLU A 1 384 ? -46.755 6.213 7.463 1.00 79.06 384 GLU A CA 1
ATOM 2922 C C . GLU A 1 384 ? -46.674 4.835 8.132 1.00 79.06 384 GLU A C 1
ATOM 2924 O O . GLU A 1 384 ? -47.591 4.404 8.831 1.00 79.06 384 GLU A O 1
ATOM 2929 N N . ILE A 1 385 ? -45.570 4.122 7.916 1.00 81.50 385 ILE A N 1
ATOM 2930 C CA . ILE A 1 385 ? -45.355 2.763 8.422 1.00 81.50 385 ILE A CA 1
ATOM 2931 C C . ILE A 1 385 ? -44.149 2.769 9.354 1.00 81.50 385 ILE A C 1
ATOM 2933 O O . ILE A 1 385 ? -43.061 3.172 8.961 1.00 81.50 385 ILE A O 1
ATOM 2937 N N . TYR A 1 386 ? -44.319 2.275 10.579 1.00 82.25 386 TYR A N 1
ATOM 2938 C CA . TYR A 1 386 ? -43.238 2.182 11.559 1.00 82.25 386 TYR A CA 1
ATOM 2939 C C . TYR A 1 386 ? -42.672 0.763 11.591 1.00 82.25 386 TYR A C 1
ATOM 2941 O O . TYR A 1 386 ? -43.284 -0.140 12.170 1.00 82.25 386 TYR A O 1
ATOM 2949 N N . LEU A 1 387 ? -41.501 0.563 10.991 1.00 82.69 387 LEU A N 1
ATOM 2950 C CA . LEU A 1 387 ? -40.802 -0.723 10.961 1.00 82.69 387 LEU A CA 1
ATOM 2951 C C . LEU A 1 387 ? -39.538 -0.660 11.799 1.00 82.69 387 LEU A C 1
ATOM 2953 O O . LEU A 1 387 ? -38.949 0.396 11.972 1.00 82.69 387 LEU A O 1
ATOM 2957 N N . LEU A 1 388 ? -39.080 -1.790 12.321 1.00 83.19 388 LEU A N 1
ATOM 2958 C CA . LEU A 1 388 ? -37.766 -1.803 12.952 1.00 83.19 388 LEU A CA 1
ATOM 2959 C C . LEU A 1 388 ? -36.660 -1.679 11.871 1.00 83.19 388 LEU A C 1
ATOM 2961 O O . LEU A 1 388 ? -36.887 -2.105 10.736 1.00 83.19 388 LEU A O 1
ATOM 2965 N N . PRO A 1 389 ? -35.455 -1.168 12.170 1.00 79.44 389 PRO A N 1
ATOM 2966 C CA . PRO A 1 389 ? -34.372 -1.088 11.189 1.00 79.44 389 PRO A CA 1
ATOM 2967 C C . PRO A 1 389 ? -34.039 -2.457 10.563 1.00 79.44 389 PRO A C 1
ATOM 2969 O O . PRO A 1 389 ? -34.124 -3.505 11.212 1.00 79.44 389 PRO A O 1
ATOM 2972 N N . GLY A 1 390 ? -33.683 -2.498 9.285 1.00 75.62 390 GLY A N 1
ATOM 2973 C CA . GLY A 1 390 ? -33.331 -3.730 8.587 1.00 75.62 390 GLY A CA 1
ATOM 2974 C C . GLY A 1 390 ? -33.462 -3.640 7.073 1.00 75.62 390 GLY A C 1
ATOM 2975 O O . GLY A 1 390 ? -33.837 -2.616 6.510 1.00 75.62 390 GLY A O 1
ATOM 2976 N N . ASN A 1 391 ? -33.159 -4.747 6.404 1.00 75.31 391 ASN A N 1
ATOM 2977 C CA . ASN A 1 391 ? -33.373 -4.876 4.970 1.00 75.31 391 ASN A CA 1
ATOM 2978 C C . ASN A 1 391 ? -34.772 -5.422 4.710 1.00 75.31 391 ASN A C 1
ATOM 2980 O O . ASN A 1 391 ? -35.181 -6.412 5.313 1.00 75.31 391 ASN A O 1
ATOM 2984 N N . TYR A 1 392 ? -35.494 -4.796 3.795 1.00 78.38 392 TYR A N 1
ATOM 2985 C CA . TYR A 1 392 ? -36.857 -5.139 3.437 1.00 78.38 392 TYR A CA 1
ATOM 2986 C C . TYR A 1 392 ? -36.990 -5.261 1.915 1.00 78.38 392 TYR A C 1
ATOM 2988 O O . TYR A 1 392 ? -36.331 -4.572 1.140 1.00 78.38 392 TYR A O 1
ATOM 2996 N N . ALA A 1 393 ? -37.851 -6.163 1.467 1.00 76.81 393 ALA A N 1
ATOM 2997 C CA . ALA A 1 393 ? -38.462 -6.107 0.153 1.00 76.81 393 ALA A CA 1
ATOM 2998 C C . ALA A 1 393 ? -39.881 -5.580 0.333 1.00 76.81 393 ALA A C 1
ATOM 3000 O O . ALA A 1 393 ? -40.648 -6.128 1.119 1.00 76.81 393 ALA A O 1
ATOM 3001 N N . MET A 1 394 ? -40.235 -4.538 -0.401 1.00 78.88 394 MET A N 1
ATOM 3002 C CA . MET A 1 394 ? -41.609 -4.067 -0.459 1.00 78.88 394 MET A CA 1
ATOM 3003 C C . MET A 1 394 ? -42.215 -4.505 -1.785 1.00 78.88 394 MET A C 1
ATOM 3005 O O . MET A 1 394 ? -41.635 -4.285 -2.850 1.00 78.88 394 MET A O 1
ATOM 3009 N N . ILE A 1 395 ? -43.361 -5.168 -1.698 1.00 79.50 395 ILE A N 1
ATOM 3010 C CA . ILE A 1 395 ? -44.129 -5.669 -2.829 1.00 79.50 395 ILE A CA 1
ATOM 3011 C C . ILE A 1 395 ? -45.462 -4.930 -2.836 1.00 79.50 395 ILE A C 1
ATOM 3013 O O . ILE A 1 395 ? -46.207 -4.999 -1.861 1.00 79.50 395 ILE A O 1
ATOM 3017 N N . ALA A 1 396 ? -45.749 -4.224 -3.922 1.00 77.25 396 ALA A N 1
ATOM 3018 C CA . ALA A 1 396 ? -47.045 -3.615 -4.177 1.00 77.25 396 ALA A CA 1
ATOM 3019 C C . ALA A 1 396 ? -47.797 -4.464 -5.211 1.00 77.25 396 ALA A C 1
ATOM 3021 O O . ALA A 1 396 ? -47.295 -4.691 -6.317 1.00 77.25 396 ALA A O 1
ATOM 3022 N N . GLU A 1 397 ? -48.980 -4.947 -4.840 1.00 79.12 397 GLU A N 1
ATOM 3023 C CA . GLU A 1 397 ? -49.872 -5.747 -5.687 1.00 79.12 397 GLU A CA 1
ATOM 3024 C C . GLU A 1 397 ? -51.136 -4.936 -5.981 1.00 79.12 397 GLU A C 1
ATOM 3026 O O . GLU A 1 397 ? -51.735 -4.425 -5.046 1.00 79.12 397 GLU A O 1
ATOM 3031 N N . ILE A 1 398 ? -51.554 -4.804 -7.243 1.00 75.62 398 ILE A N 1
ATOM 3032 C CA . ILE A 1 398 ? -52.819 -4.132 -7.598 1.00 75.62 398 ILE A CA 1
ATOM 3033 C C . ILE A 1 398 ? -53.860 -5.183 -7.994 1.00 75.62 398 ILE A C 1
ATOM 3035 O O . ILE A 1 398 ? -53.642 -5.931 -8.947 1.00 75.62 398 ILE A O 1
ATOM 3039 N N . HIS A 1 399 ? -55.002 -5.205 -7.312 1.00 72.31 399 HIS A N 1
ATOM 3040 C CA . HIS A 1 399 ? -56.140 -6.084 -7.567 1.00 72.31 399 HIS A CA 1
ATOM 3041 C C . HIS A 1 399 ? -57.257 -5.318 -8.295 1.00 72.31 399 HIS A C 1
ATOM 3043 O O . HIS A 1 399 ? -57.918 -4.509 -7.666 1.00 72.31 399 HIS A O 1
ATOM 3049 N N . GLY A 1 400 ? -57.530 -5.576 -9.586 1.00 63.47 400 GLY A N 1
ATOM 3050 C CA . GLY A 1 400 ? -58.724 -4.971 -10.223 1.00 63.47 400 GLY A CA 1
ATOM 3051 C C . GLY A 1 400 ? -58.736 -4.699 -11.734 1.00 63.47 400 GLY A C 1
ATOM 3052 O O . GLY A 1 400 ? -59.751 -4.235 -12.243 1.00 63.47 400 GLY A O 1
ATOM 3053 N N . GLY A 1 401 ? -57.683 -4.999 -12.505 1.00 54.62 401 GLY A N 1
ATOM 3054 C CA . GLY A 1 401 ? -57.736 -4.768 -13.967 1.00 54.62 401 GLY A CA 1
ATOM 3055 C C . GLY A 1 401 ? -56.594 -5.342 -14.807 1.00 54.62 401 GLY A C 1
ATOM 3056 O O . GLY A 1 401 ? -56.741 -5.530 -16.010 1.00 54.62 401 GLY A O 1
ATOM 3057 N N . ALA A 1 402 ? -55.475 -5.673 -14.176 1.00 57.47 402 ALA A N 1
ATOM 3058 C CA . ALA A 1 402 ? -54.426 -6.571 -14.646 1.00 57.47 402 ALA A CA 1
ATOM 3059 C C . ALA A 1 402 ? -53.525 -6.771 -13.429 1.00 57.47 402 ALA A C 1
ATOM 3061 O O . ALA A 1 402 ? -53.023 -5.771 -12.917 1.00 57.47 402 ALA A O 1
ATOM 3062 N N . ASP A 1 403 ? -53.348 -8.000 -12.941 1.00 57.00 403 ASP A N 1
ATOM 3063 C CA . ASP A 1 403 ? -52.467 -8.252 -11.795 1.00 57.00 403 ASP A CA 1
ATOM 3064 C C . ASP A 1 403 ? -51.055 -7.760 -12.147 1.00 57.00 403 ASP A C 1
ATOM 3066 O O . ASP A 1 403 ? -50.343 -8.357 -12.959 1.00 57.00 403 ASP A O 1
ATOM 3070 N N . ARG A 1 404 ? -50.664 -6.615 -11.584 1.00 66.94 404 ARG A N 1
ATOM 3071 C CA . ARG A 1 404 ? -49.330 -6.041 -11.745 1.00 66.94 404 ARG A CA 1
ATOM 3072 C C . ARG A 1 404 ? -48.621 -6.105 -10.406 1.00 66.94 404 ARG A C 1
ATOM 3074 O O . ARG A 1 404 ? -49.127 -5.607 -9.404 1.00 66.94 404 ARG A O 1
ATOM 3081 N N . LEU A 1 405 ? -47.440 -6.715 -10.423 1.00 66.00 405 LEU A N 1
ATOM 3082 C CA . LEU A 1 405 ? -46.591 -6.885 -9.255 1.00 66.00 405 LEU A CA 1
ATOM 3083 C C . LEU A 1 405 ? -45.377 -5.968 -9.376 1.00 66.00 405 LEU A C 1
ATOM 3085 O O . LEU A 1 405 ? -44.600 -6.082 -10.325 1.00 66.00 405 LEU A O 1
ATOM 3089 N N . PHE A 1 406 ? -45.205 -5.082 -8.401 1.00 68.62 406 PHE A N 1
ATOM 3090 C CA . PHE A 1 406 ? -44.032 -4.222 -8.292 1.00 68.62 406 PHE A CA 1
ATOM 3091 C C . PHE A 1 406 ? -43.246 -4.618 -7.052 1.00 68.62 406 PHE A C 1
ATOM 3093 O O . PHE A 1 406 ? -43.794 -4.675 -5.955 1.00 68.62 406 PHE A O 1
ATOM 3100 N N . LYS A 1 407 ? -41.954 -4.905 -7.224 1.00 69.94 407 LYS A N 1
ATOM 3101 C CA . LYS A 1 407 ? -41.043 -5.282 -6.138 1.00 69.94 407 LYS A CA 1
ATOM 3102 C C . LYS A 1 407 ? -39.910 -4.265 -6.080 1.00 69.94 407 LYS A C 1
ATOM 3104 O O . LYS A 1 407 ? -39.207 -4.077 -7.069 1.00 69.94 407 LYS A O 1
ATOM 3109 N N . THR A 1 408 ? -39.726 -3.638 -4.924 1.00 73.19 408 THR A N 1
ATOM 3110 C CA . THR A 1 408 ? -38.567 -2.790 -4.627 1.00 73.19 408 THR A CA 1
ATOM 3111 C C . THR A 1 408 ? -37.831 -3.307 -3.393 1.00 73.19 408 THR A C 1
ATOM 3113 O O . THR A 1 408 ? -38.405 -4.011 -2.558 1.00 73.19 408 THR A O 1
ATOM 3116 N N . PHE A 1 409 ? -36.548 -2.979 -3.282 1.00 69.62 409 PHE A N 1
ATOM 3117 C CA . PHE A 1 409 ? -35.715 -3.327 -2.135 1.00 69.62 409 PHE A CA 1
ATOM 3118 C C . PHE A 1 409 ? -35.378 -2.063 -1.354 1.00 69.62 409 PHE A C 1
ATOM 3120 O O . PHE A 1 409 ? -35.015 -1.047 -1.940 1.00 69.62 409 PHE A O 1
ATOM 3127 N N . LEU A 1 410 ? -35.516 -2.140 -0.035 1.00 67.94 410 LEU A N 1
ATOM 3128 C CA . LEU A 1 410 ? -35.347 -1.028 0.888 1.00 67.94 410 LEU A CA 1
ATOM 3129 C C . LEU A 1 410 ? -34.378 -1.448 1.987 1.00 67.94 410 LEU A C 1
ATOM 3131 O O . LEU A 1 410 ? -34.545 -2.502 2.598 1.00 67.94 410 LEU A O 1
ATOM 3135 N N . THR A 1 411 ? -33.393 -0.611 2.277 1.00 67.56 411 THR A N 1
ATOM 3136 C CA . THR A 1 411 ? -32.589 -0.733 3.493 1.00 67.56 411 THR A CA 1
ATOM 3137 C C . THR A 1 411 ? -33.039 0.369 4.431 1.00 67.56 411 THR A C 1
ATOM 3139 O O . THR A 1 411 ? -32.743 1.544 4.218 1.00 67.56 411 THR A O 1
ATOM 3142 N N . LEU A 1 412 ? -33.806 -0.020 5.444 1.00 62.19 412 LEU A N 1
ATOM 3143 C CA . LEU A 1 412 ? -34.355 0.890 6.431 1.00 62.19 412 LEU A CA 1
ATOM 3144 C C . LEU A 1 412 ? -33.390 0.985 7.586 1.00 62.19 412 LEU A C 1
ATOM 3146 O O . LEU A 1 412 ? -33.309 0.102 8.435 1.00 62.19 412 LEU A O 1
ATOM 3150 N N . VAL A 1 413 ? -32.650 2.069 7.599 1.00 57.22 413 VAL A N 1
ATOM 3151 C CA . VAL A 1 413 ? -31.840 2.443 8.745 1.00 57.22 413 VAL A CA 1
ATOM 3152 C C . VAL A 1 413 ? -32.432 3.648 9.456 1.00 57.22 413 VAL A C 1
ATOM 3154 O O . VAL A 1 413 ? -32.182 3.828 10.629 1.00 57.22 413 VAL A O 1
ATOM 3157 N N . GLU A 1 414 ? -33.272 4.443 8.805 1.00 64.62 414 GLU A N 1
ATOM 3158 C CA . GLU A 1 414 ? -33.814 5.693 9.340 1.00 64.62 414 GLU A CA 1
ATOM 3159 C C . GLU A 1 414 ? -35.056 6.121 8.571 1.00 64.62 414 GLU A C 1
ATOM 3161 O O . GLU A 1 414 ? -35.419 5.464 7.591 1.00 64.62 414 GLU A O 1
ATOM 3166 N N . ASP A 1 415 ? -35.702 7.199 9.024 1.00 66.88 415 ASP A N 1
ATOM 3167 C CA . ASP A 1 415 ? -36.935 7.683 8.417 1.00 66.88 415 ASP A CA 1
ATOM 3168 C C . ASP A 1 415 ? -36.736 7.959 6.923 1.00 66.88 415 ASP A C 1
ATOM 3170 O O . ASP A 1 415 ? -35.840 8.703 6.524 1.00 66.88 415 ASP A O 1
ATOM 3174 N N . GLN A 1 416 ? -37.563 7.334 6.089 1.00 61.84 416 GLN A N 1
ATOM 3175 C CA . GLN A 1 416 ? -37.414 7.376 4.637 1.00 61.84 416 GLN A CA 1
ATOM 3176 C C . GLN A 1 416 ? -38.735 7.716 3.965 1.00 61.84 416 GLN A C 1
ATOM 3178 O O . GLN A 1 416 ? -39.761 7.091 4.227 1.00 61.84 416 GLN A O 1
ATOM 3183 N N . THR A 1 417 ? -38.686 8.661 3.029 1.00 63.34 417 THR A N 1
ATOM 3184 C CA . THR A 1 417 ? -39.772 8.893 2.076 1.00 63.34 417 THR A CA 1
ATOM 3185 C C . THR A 1 417 ? -39.429 8.184 0.780 1.00 63.34 417 THR A C 1
ATOM 3187 O O . THR A 1 417 ? -38.416 8.486 0.147 1.00 63.34 417 THR A O 1
ATOM 3190 N N . ILE A 1 418 ? -40.266 7.232 0.382 1.00 59.97 418 ILE A N 1
ATOM 3191 C CA . ILE A 1 418 ? -40.099 6.517 -0.879 1.00 59.97 418 ILE A CA 1
ATOM 3192 C C . ILE A 1 418 ? -40.792 7.348 -1.962 1.00 59.97 418 ILE A C 1
ATOM 3194 O O . ILE A 1 418 ? -41.974 7.663 -1.799 1.00 59.97 418 ILE A O 1
ATOM 3198 N N . PRO A 1 419 ? -40.086 7.734 -3.043 1.00 56.75 419 PRO A N 1
ATOM 3199 C CA . PRO A 1 419 ? -40.699 8.486 -4.129 1.00 56.75 419 PRO A CA 1
ATOM 3200 C C . PRO A 1 419 ? -41.883 7.707 -4.720 1.00 56.75 419 PRO A C 1
ATOM 3202 O O . PRO A 1 419 ? -41.894 6.474 -4.653 1.00 56.75 419 PRO A O 1
ATOM 3205 N N . PRO A 1 420 ? -42.865 8.407 -5.310 1.00 56.69 420 PRO A N 1
ATOM 3206 C CA . PRO A 1 420 ? -44.105 7.794 -5.752 1.00 56.69 420 PRO A CA 1
ATOM 3207 C C . PRO A 1 420 ? -43.855 6.630 -6.708 1.00 56.69 420 PRO A C 1
ATOM 3209 O O . PRO A 1 420 ? -43.087 6.742 -7.668 1.00 56.69 420 PRO A O 1
ATOM 3212 N N . PHE A 1 421 ? -44.541 5.514 -6.467 1.00 58.31 421 PHE A N 1
ATOM 3213 C CA . PHE A 1 421 ? -44.619 4.450 -7.462 1.00 58.31 421 PHE A CA 1
ATOM 3214 C C . PHE A 1 421 ? -45.443 4.961 -8.638 1.00 58.31 421 PHE A C 1
ATOM 3216 O O . PHE A 1 421 ? -46.651 5.094 -8.501 1.00 58.31 421 PHE A O 1
ATOM 3223 N N . ASP A 1 422 ? -44.805 5.260 -9.770 1.00 50.78 422 ASP A N 1
ATOM 3224 C CA . ASP A 1 422 ? -45.499 5.646 -11.000 1.00 50.78 422 ASP A CA 1
ATOM 3225 C C . ASP A 1 422 ? -45.849 4.395 -11.823 1.00 50.78 422 ASP A C 1
ATOM 3227 O O . ASP A 1 422 ? -45.025 3.841 -12.557 1.00 50.78 422 ASP A O 1
ATOM 3231 N N . PHE A 1 423 ? -47.096 3.938 -11.699 1.00 57.38 423 PHE A N 1
ATOM 3232 C CA . PHE A 1 423 ? -47.606 2.772 -12.427 1.00 57.38 423 PHE A CA 1
ATOM 3233 C C . PHE A 1 423 ? -47.968 3.076 -13.900 1.00 57.38 423 PHE A C 1
ATOM 3235 O O . PHE A 1 423 ? -48.417 2.172 -14.621 1.00 57.38 423 PHE A O 1
ATOM 3242 N N . ALA A 1 424 ? -47.776 4.317 -14.375 1.00 45.25 424 ALA A N 1
ATOM 3243 C CA . ALA A 1 424 ? -48.229 4.776 -15.691 1.00 45.25 424 ALA A CA 1
ATOM 3244 C C . ALA A 1 424 ? -47.243 4.525 -16.853 1.00 45.25 424 ALA A C 1
ATOM 3246 O O . ALA A 1 424 ? -47.617 4.741 -18.008 1.00 45.25 424 ALA A O 1
ATOM 3247 N N . ARG A 1 425 ? -46.011 4.041 -16.616 1.00 37.44 425 ARG A N 1
ATOM 3248 C CA . ARG A 1 425 ? -45.014 3.814 -17.689 1.00 37.44 425 ARG A CA 1
ATOM 3249 C C . ARG A 1 425 ? -44.706 2.327 -17.946 1.00 37.44 425 ARG A C 1
ATOM 3251 O O . ARG A 1 425 ? -44.214 1.648 -17.047 1.00 37.44 425 ARG A O 1
ATOM 3258 N N . PRO A 1 426 ? -44.917 1.800 -19.170 1.00 31.36 426 PRO A N 1
ATOM 3259 C CA . PRO A 1 426 ? -44.442 0.470 -19.544 1.00 31.36 426 PRO A CA 1
ATOM 3260 C C . PRO A 1 426 ? -42.926 0.478 -19.806 1.00 31.36 426 PRO A C 1
ATOM 3262 O O . PRO A 1 426 ? -42.425 1.271 -20.602 1.00 31.36 426 PRO A O 1
ATOM 3265 N N . VAL A 1 427 ? -42.191 -0.447 -19.181 1.00 30.70 427 VAL A N 1
ATOM 3266 C CA . VAL A 1 427 ? -40.795 -0.759 -19.529 1.00 30.70 427 VAL A CA 1
ATOM 3267 C C . VAL A 1 427 ? -40.797 -1.693 -20.742 1.00 30.70 427 VAL A C 1
ATOM 3269 O O . VAL A 1 427 ? -40.805 -2.910 -20.592 1.00 30.70 427 VAL A O 1
ATOM 3272 N N . ILE A 1 428 ? -40.815 -1.135 -21.955 1.00 26.70 428 ILE A N 1
ATOM 3273 C CA . ILE A 1 428 ? -40.421 -1.844 -23.183 1.00 26.70 428 ILE A CA 1
ATOM 3274 C C . ILE A 1 428 ? -39.591 -0.877 -24.033 1.00 26.70 428 ILE A C 1
ATOM 3276 O O . ILE A 1 428 ? -40.128 0.062 -24.613 1.00 26.70 428 ILE A O 1
ATOM 3280 N N . ALA A 1 429 ? -38.281 -1.113 -24.126 1.00 24.98 429 ALA A N 1
ATOM 3281 C CA . ALA A 1 429 ? -37.432 -0.512 -25.149 1.00 24.98 429 ALA A CA 1
ATOM 3282 C C . ALA A 1 429 ? -37.295 -1.508 -26.313 1.00 24.98 429 ALA A C 1
ATOM 3284 O O . ALA A 1 429 ? -36.523 -2.462 -26.231 1.00 24.98 429 ALA A O 1
ATOM 3285 N N . LEU A 1 430 ? -38.059 -1.298 -27.386 1.00 25.58 430 LEU A N 1
ATOM 3286 C CA . LEU A 1 430 ? -37.758 -1.831 -28.717 1.00 25.58 430 LEU A CA 1
ATOM 3287 C C . LEU A 1 430 ? -37.224 -0.667 -29.563 1.00 25.58 430 LEU A C 1
ATOM 3289 O O . LEU A 1 430 ? -37.825 0.404 -29.598 1.00 25.58 430 LEU A O 1
ATOM 3293 N N . ALA A 1 431 ? -36.061 -0.869 -30.182 1.00 26.27 431 ALA A N 1
ATOM 3294 C CA . ALA A 1 431 ? -35.390 0.107 -31.037 1.00 26.27 431 ALA A CA 1
ATOM 3295 C C . ALA A 1 431 ? -36.219 0.416 -32.302 1.00 26.27 431 ALA A C 1
ATOM 3297 O O . ALA A 1 431 ? -36.787 -0.518 -32.870 1.00 26.27 431 ALA A O 1
ATOM 3298 N N . PRO A 1 432 ? -36.264 1.671 -32.790 1.00 31.41 432 PRO A N 1
ATOM 3299 C CA . PRO A 1 432 ? -36.845 1.961 -34.093 1.00 31.41 432 PRO A CA 1
ATOM 3300 C C . PRO A 1 432 ? -35.815 1.788 -35.222 1.00 31.41 432 PRO A C 1
ATOM 3302 O O . PRO A 1 432 ? -34.674 2.247 -35.128 1.00 31.41 432 PRO A O 1
ATOM 3305 N N . GLU A 1 433 ? -36.252 1.120 -36.290 1.00 28.84 433 GLU A N 1
ATOM 3306 C CA . GLU A 1 433 ? -35.580 1.012 -37.588 1.00 28.84 433 GLU A CA 1
ATOM 3307 C C . GLU A 1 433 ? -35.520 2.367 -38.320 1.00 28.84 433 GLU A C 1
ATOM 3309 O O . GLU A 1 433 ? -36.364 3.246 -38.137 1.00 28.84 433 GLU A O 1
ATOM 3314 N N . ALA A 1 434 ? -34.505 2.519 -39.173 1.00 32.72 434 ALA A N 1
ATOM 3315 C CA . ALA A 1 434 ? -34.291 3.668 -40.052 1.00 32.72 434 ALA A CA 1
ATOM 3316 C C . ALA A 1 434 ? -35.283 3.722 -41.233 1.00 32.72 434 ALA A C 1
ATOM 3318 O O . ALA A 1 434 ? -35.774 2.678 -41.665 1.00 32.72 434 ALA A O 1
ATOM 3319 N N . PRO A 1 435 ? -35.443 4.898 -41.872 1.00 34.69 435 PRO A N 1
ATOM 3320 C CA . PRO A 1 435 ? -35.720 4.930 -43.306 1.00 34.69 435 PRO A CA 1
ATOM 3321 C C . PRO A 1 435 ? -34.746 5.808 -44.121 1.00 34.69 435 PRO A C 1
ATOM 3323 O O . PRO A 1 435 ? -34.134 6.752 -43.623 1.00 34.69 435 PRO A O 1
ATOM 3326 N N . LEU A 1 436 ? -34.619 5.433 -45.399 1.00 27.97 436 LEU A N 1
ATOM 3327 C CA . LEU A 1 436 ? -33.783 5.996 -46.467 1.00 27.97 436 LEU A CA 1
ATOM 3328 C C . LEU A 1 436 ? -34.254 7.378 -47.009 1.00 27.97 436 LEU A C 1
ATOM 3330 O O . LEU A 1 436 ? -35.448 7.566 -47.210 1.00 27.97 436 LEU A O 1
ATOM 3334 N N . VAL A 1 437 ? -33.283 8.278 -47.283 1.00 31.97 437 VAL A N 1
ATOM 3335 C CA . VAL A 1 437 ? -32.972 9.088 -48.518 1.00 31.97 437 VAL A CA 1
ATOM 3336 C C . VAL A 1 437 ? -34.164 9.489 -49.440 1.00 31.97 437 VAL A C 1
ATOM 3338 O O . VAL A 1 437 ? -34.801 8.580 -49.958 1.00 31.97 437 VAL A O 1
ATOM 3341 N N . ASP A 1 438 ? -34.589 10.757 -49.688 1.00 30.02 438 ASP A N 1
ATOM 3342 C CA . ASP A 1 438 ? -34.033 12.024 -50.314 1.00 30.02 438 ASP A CA 1
ATOM 3343 C C . ASP A 1 438 ? -34.913 12.382 -51.573 1.00 30.02 438 ASP A C 1
ATOM 3345 O O . ASP A 1 438 ? -35.705 11.506 -51.937 1.00 30.02 438 ASP A O 1
ATOM 3349 N N . PRO A 1 439 ? -34.845 13.511 -52.348 1.00 49.06 439 PRO A N 1
ATOM 3350 C CA . PRO A 1 439 ? -34.340 14.902 -52.178 1.00 49.06 439 PRO A CA 1
ATOM 3351 C C . PRO A 1 439 ? -35.315 16.051 -52.613 1.00 49.06 439 PRO A C 1
ATOM 3353 O O . PRO A 1 439 ? -36.301 15.829 -53.315 1.00 49.06 439 PRO A O 1
ATOM 3356 N N . GLY A 1 440 ? -34.921 17.318 -52.347 1.00 26.28 440 GLY A N 1
ATOM 3357 C CA . GLY A 1 440 ? -35.206 18.510 -53.196 1.00 26.28 440 GLY A CA 1
ATOM 3358 C C . GLY A 1 440 ? -36.080 19.627 -52.580 1.00 26.28 440 GLY A C 1
ATOM 3359 O O . GLY A 1 440 ? -36.934 19.351 -51.753 1.00 26.28 440 GLY A O 1
ATOM 3360 N N . LEU A 1 441 ? -36.024 20.914 -52.954 1.00 29.89 441 LEU A N 1
ATOM 3361 C CA . LEU A 1 441 ? -35.071 21.813 -53.629 1.00 29.89 441 LEU A CA 1
ATOM 3362 C C . LEU A 1 441 ? -35.656 23.253 -53.464 1.00 29.89 441 LEU A C 1
ATOM 3364 O O . LEU A 1 441 ? -36.872 23.393 -53.354 1.00 29.89 441 LEU A O 1
ATOM 3368 N N . HIS A 1 442 ? -34.806 24.292 -53.541 1.00 29.58 442 HIS A N 1
ATOM 3369 C CA . HIS A 1 442 ? -35.092 25.753 -53.642 1.00 29.58 442 HIS A CA 1
ATOM 3370 C C . HIS A 1 442 ? -35.526 26.512 -52.361 1.00 29.58 442 HIS A C 1
ATOM 3372 O O . HIS A 1 442 ? -36.363 26.044 -51.609 1.00 29.58 442 HIS A O 1
ATOM 3378 N N . GLY A 1 443 ? -35.066 27.731 -52.050 1.00 28.75 443 GLY A N 1
ATOM 3379 C CA . GLY A 1 443 ? -34.140 28.657 -52.704 1.00 28.75 443 GLY A CA 1
ATOM 3380 C C . GLY A 1 443 ? -34.069 29.995 -51.932 1.00 28.75 443 GLY A C 1
ATOM 3381 O O . GLY A 1 443 ? -35.036 30.396 -51.296 1.00 28.75 443 GLY A O 1
ATOM 3382 N N . LEU A 1 444 ? -32.881 30.611 -51.979 1.00 27.27 444 LEU A N 1
ATOM 3383 C CA . LEU A 1 444 ? -32.509 32.043 -51.917 1.00 27.27 444 LEU A CA 1
ATOM 3384 C C . LEU A 1 444 ? -33.553 33.102 -51.490 1.00 27.27 444 LEU A C 1
ATOM 3386 O O . LEU A 1 444 ? -34.578 33.198 -52.146 1.00 27.27 444 LEU A O 1
ATOM 3390 N N . VAL A 1 445 ? -33.175 34.026 -50.581 1.00 28.83 445 VAL A N 1
ATOM 3391 C CA . VAL A 1 445 ? -32.957 35.480 -50.849 1.00 28.83 445 VAL A CA 1
ATOM 3392 C C . VAL A 1 445 ? -32.027 36.080 -49.767 1.00 28.83 445 VAL A C 1
ATOM 3394 O O . VAL A 1 445 ? -32.087 35.711 -48.599 1.00 28.83 445 VAL A O 1
ATOM 3397 N N . ALA A 1 446 ? -31.142 36.980 -50.204 1.00 28.97 446 ALA A N 1
ATOM 3398 C CA . ALA A 1 446 ? -30.047 37.656 -49.504 1.00 28.97 446 ALA A CA 1
ATOM 3399 C C . ALA A 1 446 ? -30.408 39.077 -48.989 1.00 28.97 446 ALA A C 1
ATOM 3401 O O . ALA A 1 446 ? -31.235 39.714 -49.629 1.00 28.97 446 ALA A O 1
ATOM 3402 N N . PHE A 1 447 ? -29.735 39.502 -47.891 1.00 28.56 447 PHE A N 1
ATOM 3403 C CA . PHE A 1 447 ? -29.158 40.819 -47.450 1.00 28.56 447 PHE A CA 1
ATOM 3404 C C . PHE A 1 447 ? -29.770 42.183 -47.892 1.00 28.56 447 PHE A C 1
ATOM 3406 O O . PHE A 1 447 ? -30.532 42.196 -48.850 1.00 28.56 447 PHE A O 1
ATOM 3413 N N . PRO A 1 448 ? -29.390 43.370 -47.325 1.00 46.56 448 PRO A N 1
ATOM 3414 C CA . PRO A 1 448 ? -28.357 43.737 -46.313 1.00 46.56 448 PRO A CA 1
ATOM 3415 C C . PRO A 1 448 ? -28.921 44.576 -45.123 1.00 46.56 448 PRO A C 1
ATOM 3417 O O . PRO A 1 448 ? -30.093 44.930 -45.128 1.00 46.56 448 PRO A O 1
ATOM 3420 N N . ALA A 1 449 ? -28.264 44.719 -43.963 1.00 32.44 449 ALA A N 1
ATOM 3421 C CA . ALA A 1 449 ? -27.103 45.543 -43.555 1.00 32.44 449 ALA A CA 1
ATOM 3422 C C . ALA A 1 449 ? -27.308 47.081 -43.516 1.00 32.44 449 ALA A C 1
ATOM 3424 O O . ALA A 1 449 ? -27.749 47.683 -44.489 1.00 32.44 449 ALA A O 1
ATOM 3425 N N . ASP A 1 450 ? -26.857 47.631 -42.380 1.00 33.53 450 ASP A N 1
ATOM 3426 C CA . ASP A 1 450 ? -26.252 48.949 -42.122 1.00 33.53 450 ASP A CA 1
ATOM 3427 C C . ASP A 1 450 ? -26.991 50.130 -41.451 1.00 33.53 450 ASP A C 1
ATOM 3429 O O . ASP A 1 450 ? -28.147 50.454 -41.708 1.00 33.53 450 ASP A O 1
ATOM 3433 N N . ASP A 1 451 ? -26.155 50.761 -40.610 1.00 33.25 451 ASP A N 1
ATOM 3434 C CA . ASP A 1 451 ? -26.093 52.129 -40.083 1.00 33.25 451 ASP A CA 1
ATOM 3435 C C . ASP A 1 451 ? -26.862 52.541 -38.805 1.00 33.25 451 ASP A C 1
ATOM 3437 O O . ASP A 1 451 ? -28.082 52.671 -38.754 1.00 33.25 451 ASP A O 1
ATOM 3441 N N . GLY A 1 452 ? -26.073 52.816 -37.748 1.00 28.30 452 GLY A N 1
ATOM 3442 C CA . GLY A 1 452 ? -26.461 53.550 -36.527 1.00 28.30 452 GLY A CA 1
ATOM 3443 C C . GLY A 1 452 ? -26.580 55.067 -36.773 1.00 28.30 452 GLY A C 1
ATOM 3444 O O . GLY A 1 452 ? -26.959 55.467 -37.866 1.00 28.30 452 GLY A O 1
ATOM 3445 N N . PRO A 1 453 ? -26.170 55.969 -35.853 1.00 52.09 453 PRO A N 1
ATOM 3446 C CA . PRO A 1 453 ? -25.953 55.872 -34.407 1.00 52.09 453 PRO A CA 1
ATOM 3447 C C . PRO A 1 453 ? -26.636 57.045 -33.633 1.00 52.09 453 PRO A C 1
ATOM 3449 O O . PRO A 1 453 ? -27.345 57.868 -34.197 1.00 52.09 453 PRO A O 1
ATOM 3452 N N . MET A 1 454 ? -26.295 57.163 -32.342 1.00 28.31 454 MET A N 1
ATOM 3453 C CA . MET A 1 454 ? -26.257 58.384 -31.510 1.00 28.31 454 MET A CA 1
ATOM 3454 C C . MET A 1 454 ? -27.425 58.782 -30.584 1.00 28.31 454 MET A C 1
ATOM 3456 O O . MET A 1 454 ? -28.577 58.931 -30.965 1.00 28.31 454 MET A O 1
ATOM 3460 N N . ALA A 1 455 ? -26.951 59.162 -29.388 1.00 30.42 455 ALA A N 1
ATOM 3461 C CA . ALA A 1 455 ? -27.419 60.197 -28.465 1.00 30.42 455 ALA A CA 1
ATOM 3462 C C . ALA A 1 455 ? -28.413 59.805 -27.354 1.00 30.42 455 ALA A C 1
ATOM 3464 O O . ALA A 1 455 ? -29.599 59.576 -27.555 1.00 30.42 455 ALA A O 1
ATOM 3465 N N . ALA A 1 456 ? -27.864 59.834 -26.134 1.00 32.50 456 ALA A N 1
ATOM 3466 C CA . ALA A 1 456 ? -28.551 59.878 -24.846 1.00 32.50 456 ALA A CA 1
ATOM 3467 C C . ALA A 1 456 ? -29.475 61.113 -24.729 1.00 32.50 456 ALA A C 1
ATOM 3469 O O . ALA A 1 456 ? -29.250 62.103 -25.432 1.00 32.50 456 ALA A O 1
ATOM 3470 N N . PRO A 1 457 ? -30.444 61.128 -23.790 1.00 40.19 457 PRO A N 1
ATOM 3471 C CA . PRO A 1 457 ? -30.091 61.651 -22.463 1.00 40.19 457 PRO A CA 1
ATOM 3472 C C . PRO A 1 457 ? -30.890 61.087 -21.263 1.00 40.19 457 PRO A C 1
ATOM 3474 O O . PRO A 1 457 ? -31.913 60.429 -21.396 1.00 40.19 457 PRO A O 1
ATOM 3477 N N . ALA A 1 458 ? -30.413 61.499 -20.083 1.00 29.53 458 ALA A N 1
ATOM 3478 C CA . ALA A 1 458 ? -31.149 61.737 -18.837 1.00 29.53 458 ALA A CA 1
ATOM 3479 C C . ALA A 1 458 ? -31.547 60.543 -17.941 1.00 29.53 458 ALA A C 1
ATOM 3481 O O . ALA A 1 458 ? -32.474 59.783 -18.198 1.00 29.53 458 ALA A O 1
ATOM 3482 N N . LYS A 1 459 ? -30.891 60.505 -16.771 1.00 39.62 459 LYS A N 1
ATOM 3483 C CA . LYS A 1 459 ? -31.403 59.906 -15.530 1.00 39.62 459 LYS A CA 1
ATOM 3484 C C . LYS A 1 459 ? -32.719 60.575 -15.110 1.00 39.62 459 LYS A C 1
ATOM 3486 O O . LYS A 1 459 ? -32.779 61.806 -15.095 1.00 39.62 459 LYS A O 1
ATOM 3491 N N . PRO A 1 460 ? -33.637 59.790 -14.533 1.00 35.81 460 PRO A N 1
ATOM 3492 C CA . PRO A 1 460 ? -34.275 60.199 -13.291 1.00 35.81 460 PRO A CA 1
ATOM 3493 C C . PRO A 1 460 ? -34.065 59.164 -12.180 1.00 35.81 460 PRO A C 1
ATOM 3495 O O . PRO A 1 460 ? -33.949 57.962 -12.412 1.00 35.81 460 PRO A O 1
ATOM 3498 N N . LEU A 1 461 ? -33.975 59.685 -10.957 1.00 42.50 461 LEU A N 1
ATOM 3499 C CA . LEU A 1 461 ? -33.988 58.924 -9.716 1.00 42.50 461 LEU A CA 1
ATOM 3500 C C . LEU A 1 461 ? -35.301 58.142 -9.580 1.00 42.50 461 LEU A C 1
ATOM 3502 O O . LEU A 1 461 ? -36.376 58.700 -9.779 1.00 42.50 461 LEU A O 1
ATOM 3506 N N . GLY A 1 462 ? -35.195 56.884 -9.162 1.00 33.38 462 GLY A N 1
ATOM 3507 C CA . GLY A 1 462 ? -36.313 56.075 -8.697 1.00 33.38 462 GLY A CA 1
ATOM 3508 C C . GLY A 1 462 ? -35.775 54.888 -7.912 1.00 33.38 462 GLY A C 1
ATOM 3509 O O . GLY A 1 462 ? -34.990 54.104 -8.441 1.00 33.38 462 GLY A O 1
ATOM 3510 N N . GLU A 1 463 ? -36.141 54.810 -6.636 1.00 48.31 463 GLU A N 1
ATOM 3511 C CA . GLU A 1 463 ? -35.862 53.687 -5.743 1.00 48.31 463 GLU A CA 1
ATOM 3512 C C . GLU A 1 463 ? -36.391 52.390 -6.373 1.00 48.31 463 GLU A C 1
ATOM 3514 O O . GLU A 1 463 ? -37.593 52.218 -6.570 1.00 48.31 463 GLU A O 1
ATOM 3519 N N . GLY A 1 464 ? -35.474 51.496 -6.748 1.00 35.56 464 GLY A N 1
ATOM 3520 C CA . GLY A 1 464 ? -35.797 50.159 -7.234 1.00 35.56 464 GLY A CA 1
ATOM 3521 C C . GLY A 1 464 ? -35.926 49.167 -6.072 1.00 35.56 464 GLY A C 1
ATOM 3522 O O . GLY A 1 464 ? -35.235 49.327 -5.063 1.00 35.56 464 GLY A O 1
ATOM 3523 N N . PRO A 1 465 ? -36.783 48.137 -6.200 1.00 44.44 465 PRO A N 1
ATOM 3524 C CA . PRO A 1 465 ? -36.943 47.092 -5.191 1.00 44.44 465 PRO A CA 1
ATOM 3525 C C . PRO A 1 465 ? -35.611 46.358 -4.953 1.00 44.44 465 PRO A C 1
ATOM 3527 O O . PRO A 1 465 ? -34.755 46.352 -5.843 1.00 44.44 465 PRO A O 1
ATOM 3530 N N . PRO A 1 466 ? -35.408 45.748 -3.768 1.00 38.06 466 PRO A N 1
ATOM 3531 C CA . PRO A 1 466 ? -34.146 45.105 -3.423 1.00 38.06 466 PRO A CA 1
ATOM 3532 C C . PRO A 1 466 ? -33.753 44.091 -4.498 1.00 38.06 466 PRO A C 1
ATOM 3534 O O . PRO A 1 466 ? -34.534 43.203 -4.846 1.00 38.06 466 PRO A O 1
ATOM 3537 N N . SER A 1 467 ? -32.539 44.244 -5.029 1.00 35.88 467 SER A N 1
ATOM 3538 C CA . SER A 1 467 ? -31.954 43.297 -5.972 1.00 35.88 467 SER A CA 1
ATOM 3539 C C . SER A 1 467 ? -32.038 41.878 -5.400 1.00 35.88 467 SER A C 1
ATOM 3541 O O . SER A 1 467 ? -31.723 41.692 -4.218 1.00 35.88 467 SER A O 1
ATOM 3543 N N . PRO A 1 468 ? -32.409 40.866 -6.207 1.00 41.16 468 PRO A N 1
ATOM 3544 C CA . PRO A 1 468 ? -32.309 39.481 -5.776 1.00 41.16 468 PRO A CA 1
ATOM 3545 C C . PRO A 1 468 ? -30.854 39.194 -5.375 1.00 41.16 468 PRO A C 1
ATOM 3547 O O . PRO A 1 468 ? -29.929 39.772 -5.965 1.00 41.16 468 PRO A O 1
ATOM 3550 N N . PRO A 1 469 ? -30.623 38.346 -4.358 1.00 37.00 469 PRO A N 1
ATOM 3551 C CA . PRO A 1 469 ? -29.274 38.027 -3.917 1.00 37.00 469 PRO A CA 1
ATOM 3552 C C . PRO A 1 469 ? -28.460 37.538 -5.118 1.00 37.00 469 PRO A C 1
ATOM 3554 O O . PRO A 1 469 ? -28.916 36.679 -5.873 1.00 37.00 469 PRO A O 1
ATOM 3557 N N . LYS A 1 470 ? -27.263 38.112 -5.310 1.00 38.78 470 LYS A N 1
ATOM 3558 C CA . LYS A 1 470 ? -26.288 37.625 -6.293 1.00 38.78 470 LYS A CA 1
ATOM 3559 C C . LYS A 1 470 ? -26.128 36.120 -6.080 1.00 38.78 470 LYS A C 1
ATOM 3561 O O . LYS A 1 470 ? -25.598 35.710 -5.048 1.00 38.78 470 LYS A O 1
ATOM 3566 N N . LEU A 1 471 ? -26.586 35.321 -7.044 1.00 37.16 471 LEU A N 1
ATOM 3567 C CA . LEU A 1 471 ? -26.292 33.895 -7.100 1.00 37.16 471 LEU A CA 1
ATOM 3568 C C . LEU A 1 471 ? -24.770 33.731 -7.020 1.00 37.16 471 LEU A C 1
ATOM 3570 O O . LEU A 1 471 ? -24.016 34.299 -7.813 1.00 37.16 471 LEU A O 1
ATOM 3574 N N . LEU A 1 472 ? -24.329 33.015 -5.991 1.00 43.91 472 LEU A N 1
ATOM 3575 C CA . LEU A 1 472 ? -22.939 32.665 -5.753 1.00 43.91 472 LEU A CA 1
ATOM 3576 C C . LEU A 1 472 ? -22.416 31.811 -6.923 1.00 43.91 472 LEU A C 1
ATOM 3578 O O . LEU A 1 472 ? -22.725 30.631 -7.020 1.00 43.91 472 LEU A O 1
ATOM 3582 N N . GLY A 1 473 ? -21.615 32.450 -7.781 1.00 47.75 473 GLY A N 1
ATOM 3583 C CA . GLY A 1 473 ? -20.518 31.880 -8.571 1.00 47.75 473 GLY A CA 1
ATOM 3584 C C . GLY A 1 473 ? -20.858 30.863 -9.663 1.00 47.75 473 GLY A C 1
ATOM 3585 O O . GLY A 1 473 ? -20.782 29.669 -9.428 1.00 47.75 473 GLY A O 1
ATOM 3586 N N . GLU A 1 474 ? -21.034 31.298 -10.912 1.00 56.00 474 GLU A N 1
ATOM 3587 C CA . GLU A 1 474 ? -20.979 30.420 -12.102 1.00 56.00 474 GLU A CA 1
ATOM 3588 C C . GLU A 1 474 ? -19.524 30.102 -12.524 1.00 56.00 474 GLU A C 1
ATOM 3590 O O . GLU A 1 474 ? -19.127 30.281 -13.673 1.00 56.00 474 GLU A O 1
ATOM 3595 N N . GLY A 1 475 ? -18.680 29.685 -11.575 1.00 72.50 475 GLY A N 1
ATOM 3596 C CA . GLY A 1 475 ? -17.270 29.375 -11.835 1.00 72.50 475 GLY A CA 1
ATOM 3597 C C . GLY A 1 475 ? -17.015 27.875 -12.046 1.00 72.50 475 GLY A C 1
ATOM 3598 O O . GLY A 1 475 ? -17.624 27.062 -11.344 1.00 72.50 475 GLY A O 1
ATOM 3599 N N . PRO A 1 476 ? -16.093 27.472 -12.943 1.00 84.44 476 PRO A N 1
ATOM 3600 C CA . PRO A 1 476 ? -15.643 26.084 -13.027 1.00 84.44 476 PRO A CA 1
ATOM 3601 C C . PRO A 1 476 ? -15.010 25.640 -11.704 1.00 84.44 476 PRO A C 1
ATOM 3603 O O . PRO A 1 476 ? -14.199 26.361 -11.122 1.00 84.44 476 PRO A O 1
ATOM 3606 N N . ALA A 1 477 ? -15.373 24.451 -11.226 1.00 92.00 477 ALA A N 1
ATOM 3607 C CA . ALA A 1 477 ? -14.806 23.890 -10.007 1.00 92.00 477 ALA A CA 1
ATOM 3608 C C . ALA A 1 477 ? -13.584 23.005 -10.304 1.00 92.00 477 ALA A C 1
ATOM 3610 O O . ALA A 1 477 ? -13.372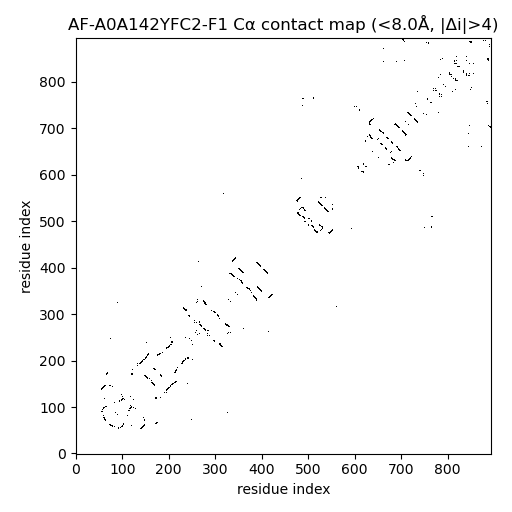 22.553 -11.434 1.00 92.00 477 ALA A O 1
ATOM 3611 N N . SER A 1 478 ? -12.771 22.742 -9.282 1.00 95.12 478 SER A N 1
ATOM 3612 C CA . SER A 1 478 ? -11.620 21.840 -9.369 1.00 95.12 478 SER A CA 1
ATOM 3613 C C . SER A 1 478 ? -11.536 20.903 -8.165 1.00 95.12 478 SER A C 1
ATOM 3615 O O . SER A 1 478 ? -11.974 21.232 -7.062 1.00 95.12 478 SER A O 1
ATOM 3617 N N . LEU A 1 479 ? -10.988 19.716 -8.405 1.00 96.56 479 LEU A N 1
ATOM 3618 C CA . LEU A 1 479 ? -10.821 18.642 -7.440 1.00 96.56 479 LEU A CA 1
ATOM 3619 C C . LEU A 1 479 ? -9.432 18.018 -7.599 1.00 96.56 479 LEU A C 1
ATOM 3621 O O . LEU A 1 479 ? -9.078 17.538 -8.674 1.00 96.56 479 LEU A O 1
ATOM 3625 N N . VAL A 1 480 ? -8.665 17.990 -6.517 1.00 96.88 480 VAL A N 1
ATOM 3626 C CA . VAL A 1 480 ? -7.410 17.252 -6.402 1.00 96.88 480 VAL A CA 1
ATOM 3627 C C . VAL A 1 480 ? -7.658 16.042 -5.514 1.00 96.88 480 VAL A C 1
ATOM 3629 O O . VAL A 1 480 ? -8.094 16.174 -4.376 1.00 96.88 480 VAL A O 1
ATOM 3632 N N . VAL A 1 481 ? -7.392 14.852 -6.030 1.00 95.94 481 VAL A N 1
ATOM 3633 C CA . VAL A 1 481 ? -7.478 13.601 -5.283 1.00 95.94 481 VAL A CA 1
ATOM 3634 C C . VAL A 1 481 ? -6.073 13.042 -5.166 1.00 95.94 481 VAL A C 1
ATOM 3636 O O . VAL A 1 481 ? -5.460 12.752 -6.182 1.00 95.94 481 VAL A O 1
ATOM 3639 N N . LYS A 1 482 ? -5.557 12.902 -3.952 1.00 93.50 482 LYS A N 1
ATOM 3640 C CA . LYS A 1 482 ? -4.260 12.279 -3.649 1.00 93.50 482 LYS A CA 1
ATOM 3641 C C . LYS A 1 482 ? -4.479 10.900 -3.034 1.00 93.50 482 LYS A C 1
ATOM 3643 O O . LYS A 1 482 ? -5.573 10.632 -2.558 1.00 93.50 482 LYS A O 1
ATOM 3648 N N . SER A 1 483 ? -3.473 10.040 -3.017 1.00 89.38 483 SER A N 1
ATOM 3649 C CA . SER A 1 483 ? -3.525 8.713 -2.402 1.00 89.38 483 SER A CA 1
ATOM 3650 C C . SER A 1 483 ? -2.201 8.352 -1.726 1.00 89.38 483 SER A C 1
ATOM 3652 O O . SER A 1 483 ? -1.148 8.849 -2.131 1.00 89.38 483 SER A O 1
ATOM 3654 N N . ASP A 1 484 ? -2.276 7.514 -0.688 1.00 78.19 484 ASP A N 1
ATOM 3655 C CA . ASP A 1 484 ? -1.136 6.840 -0.043 1.00 78.19 484 ASP A CA 1
ATOM 3656 C C . ASP A 1 484 ? -0.524 5.774 -0.963 1.00 78.19 484 ASP A C 1
ATOM 3658 O O . ASP A 1 484 ? 0.691 5.581 -1.015 1.00 78.19 484 ASP A O 1
ATOM 3662 N N . ASP A 1 485 ? -1.363 5.131 -1.769 1.00 72.75 485 ASP A N 1
ATOM 3663 C CA . ASP A 1 485 ? -0.944 4.316 -2.888 1.00 72.75 485 ASP A CA 1
ATOM 3664 C C . ASP A 1 485 ? -0.625 5.229 -4.077 1.00 72.75 485 ASP A C 1
ATOM 3666 O O . ASP A 1 485 ? -1.457 5.492 -4.949 1.00 72.75 485 ASP A O 1
ATOM 3670 N N . LEU A 1 486 ? 0.628 5.698 -4.132 1.00 65.62 486 LEU A N 1
ATOM 3671 C CA . LEU A 1 486 ? 1.161 6.505 -5.240 1.00 65.62 486 LEU A CA 1
ATOM 3672 C C . LEU A 1 486 ? 0.94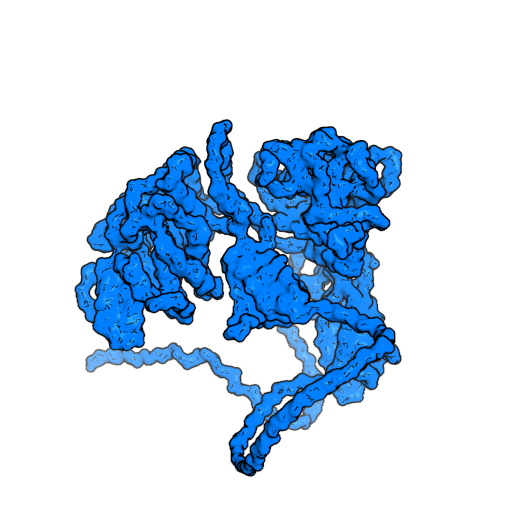6 5.863 -6.628 1.00 65.62 486 LEU A C 1
ATOM 3674 O O . LEU A 1 486 ? 1.117 6.537 -7.653 1.00 65.62 486 LEU A O 1
ATOM 3678 N N . PHE A 1 487 ? 0.587 4.578 -6.666 1.00 61.72 487 PHE A N 1
ATOM 3679 C CA . PHE A 1 487 ? 0.389 3.777 -7.866 1.00 61.72 487 PHE A CA 1
ATOM 3680 C C . PHE A 1 487 ? -1.013 3.199 -8.012 1.00 61.72 487 PHE A C 1
ATOM 3682 O O . PHE A 1 487 ? -1.311 2.649 -9.071 1.00 61.72 487 PHE A O 1
ATOM 3689 N N . GLY A 1 488 ? -1.873 3.345 -7.008 1.00 78.12 488 GLY A N 1
ATOM 3690 C CA . GLY A 1 488 ? -3.270 2.974 -7.123 1.00 78.12 488 GLY A CA 1
ATOM 3691 C C . GLY A 1 488 ? -3.939 3.888 -8.143 1.00 78.12 488 GLY A C 1
ATOM 3692 O O . GLY A 1 488 ? -3.698 5.103 -8.180 1.00 78.12 488 GLY A O 1
ATOM 3693 N N . GLN A 1 489 ? -4.741 3.298 -9.026 1.00 87.81 489 GLN A N 1
ATOM 3694 C CA . GLN A 1 489 ? -5.426 4.061 -10.059 1.00 87.81 489 GLN A CA 1
ATOM 3695 C C . GLN A 1 489 ? -6.597 4.802 -9.428 1.00 87.81 489 GLN A C 1
ATOM 3697 O O . GLN A 1 489 ? -7.588 4.197 -9.036 1.00 87.81 489 GLN A O 1
ATOM 3702 N N . ILE A 1 490 ? -6.481 6.121 -9.347 1.00 94.31 490 ILE A N 1
ATOM 3703 C CA . ILE A 1 490 ? -7.573 7.004 -8.969 1.00 94.31 490 ILE A CA 1
ATOM 3704 C C . ILE A 1 490 ? -8.458 7.197 -10.194 1.00 94.31 490 ILE A C 1
ATOM 3706 O O . ILE A 1 490 ? -7.985 7.620 -11.247 1.00 94.31 490 ILE A O 1
ATOM 3710 N N . GLU A 1 491 ? -9.744 6.927 -10.047 1.00 96.31 491 GLU A N 1
ATOM 3711 C CA . GLU A 1 491 ? -10.790 7.192 -11.020 1.00 96.31 491 GLU A CA 1
ATOM 3712 C C . GLU A 1 491 ? -11.813 8.150 -10.413 1.00 96.31 491 GLU A C 1
ATOM 3714 O O . GLU A 1 491 ? -12.232 7.983 -9.268 1.00 96.31 491 GLU A O 1
ATOM 3719 N N . LEU A 1 492 ? -12.230 9.156 -11.179 1.00 97.50 492 LEU A N 1
ATOM 3720 C CA . LEU A 1 492 ? -13.335 10.028 -10.802 1.00 97.50 492 LEU A CA 1
ATOM 3721 C C . LEU A 1 492 ? -14.605 9.593 -11.533 1.00 97.50 492 LEU A C 1
ATOM 3723 O O . LEU A 1 492 ? -14.656 9.595 -12.764 1.00 97.50 492 LEU A O 1
ATOM 3727 N N . LEU A 1 493 ? -15.635 9.242 -10.771 1.00 96.81 493 LEU A N 1
ATOM 3728 C CA . LEU A 1 493 ? -16.962 8.885 -11.260 1.00 96.81 493 LEU A CA 1
ATOM 3729 C C . LEU A 1 493 ? -17.972 9.963 -10.846 1.00 96.81 493 LEU A C 1
ATOM 3731 O O . LEU A 1 493 ? -17.774 10.671 -9.857 1.00 96.81 493 LEU A O 1
ATOM 3735 N N . ASP A 1 494 ? -19.057 10.100 -11.595 1.00 95.88 494 ASP A N 1
ATOM 3736 C CA . ASP A 1 494 ? -20.209 10.891 -11.172 1.00 95.88 494 ASP A CA 1
ATOM 3737 C C . ASP A 1 494 ? -21.034 10.156 -10.095 1.00 95.88 494 ASP A C 1
ATOM 3739 O O . ASP A 1 494 ? -20.736 9.021 -9.705 1.00 95.88 494 ASP A O 1
ATOM 3743 N N . ALA A 1 495 ? -22.093 10.800 -9.601 1.00 86.62 495 ALA A N 1
ATOM 3744 C CA . ALA A 1 495 ? -22.997 10.213 -8.611 1.00 86.62 495 ALA A CA 1
ATOM 3745 C C . ALA A 1 495 ? -23.649 8.891 -9.073 1.00 86.62 495 ALA A C 1
ATOM 3747 O O . ALA A 1 495 ? -23.974 8.048 -8.240 1.00 86.62 495 ALA A O 1
ATOM 3748 N N . GLY A 1 496 ? -23.807 8.683 -10.386 1.00 86.75 496 GLY A N 1
ATOM 3749 C CA . GLY A 1 496 ? -24.341 7.452 -10.973 1.00 86.75 496 GLY A CA 1
ATOM 3750 C C . GLY A 1 496 ? -23.303 6.336 -11.131 1.00 86.75 496 GLY A C 1
ATOM 3751 O O . GLY A 1 496 ? -23.650 5.245 -11.575 1.00 86.75 496 GLY A O 1
ATOM 3752 N N . GLY A 1 497 ? -22.037 6.585 -10.777 1.00 87.69 497 GLY A N 1
ATOM 3753 C CA . GLY A 1 497 ? -20.934 5.644 -10.979 1.00 87.69 497 GLY A CA 1
ATOM 3754 C C . GLY A 1 497 ? -20.389 5.622 -12.411 1.00 87.69 497 GLY A C 1
ATOM 3755 O O . GLY A 1 497 ? -19.613 4.728 -12.748 1.00 87.69 497 GLY A O 1
ATOM 3756 N N . THR A 1 498 ? -20.756 6.587 -13.257 1.00 93.31 498 THR A N 1
ATOM 3757 C CA . THR A 1 498 ? -20.209 6.711 -14.615 1.00 93.31 498 THR A CA 1
ATOM 3758 C C . THR A 1 498 ? -18.890 7.472 -14.569 1.00 93.31 498 THR A C 1
ATOM 3760 O O . THR A 1 498 ? -18.784 8.494 -13.897 1.00 93.31 498 THR A O 1
ATOM 3763 N N . ALA A 1 499 ? -17.870 7.004 -15.295 1.00 94.00 499 ALA A N 1
ATOM 3764 C CA . ALA A 1 499 ? -16.577 7.683 -15.339 1.00 94.00 499 ALA A CA 1
ATOM 3765 C C . ALA A 1 499 ? -16.713 9.111 -15.886 1.00 94.00 499 ALA A C 1
ATOM 3767 O O . ALA A 1 499 ? -17.165 9.313 -17.018 1.00 94.00 499 ALA A O 1
ATOM 3768 N N . VAL A 1 500 ? -16.271 10.091 -15.094 1.00 95.38 500 VAL A N 1
ATOM 3769 C CA . VAL A 1 500 ? -16.125 11.477 -15.545 1.00 95.38 500 VAL A CA 1
ATOM 3770 C C . VAL A 1 500 ? -15.086 11.493 -16.657 1.00 95.38 500 VAL A C 1
ATOM 3772 O O . VAL A 1 500 ? -14.102 10.757 -16.595 1.00 95.3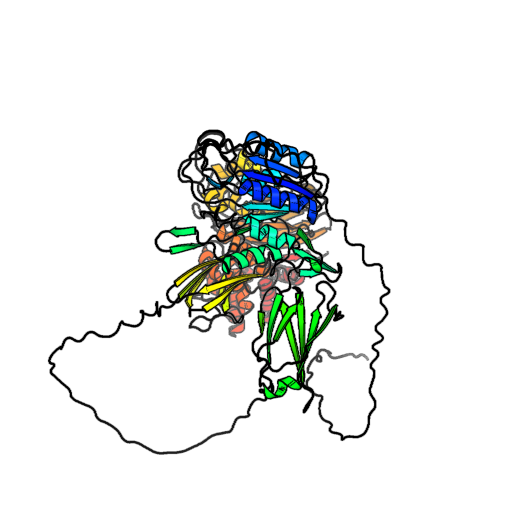8 500 VAL A O 1
ATOM 3775 N N . ARG A 1 501 ? -15.300 12.305 -17.693 1.00 95.38 501 ARG A N 1
ATOM 3776 C CA . ARG A 1 501 ? -14.382 12.415 -18.830 1.00 95.38 501 ARG A CA 1
ATOM 3777 C C . ARG A 1 501 ? -13.824 13.826 -18.954 1.00 95.38 501 ARG A C 1
ATOM 3779 O O . ARG A 1 501 ? -14.533 14.801 -18.713 1.00 95.38 501 ARG A O 1
ATOM 3786 N N . TRP A 1 502 ? -12.565 13.916 -19.359 1.00 88.69 502 TRP A N 1
ATOM 3787 C CA . TRP A 1 502 ? -11.920 15.150 -19.787 1.00 88.69 502 TRP A CA 1
ATOM 3788 C C . TRP A 1 502 ? -12.572 15.701 -21.065 1.00 88.69 502 TRP A C 1
ATOM 3790 O O . TRP A 1 502 ? -13.252 14.953 -21.773 1.00 88.69 502 TRP A O 1
ATOM 3800 N N . PRO A 1 503 ? -12.331 16.979 -21.423 1.00 86.31 503 PRO A N 1
ATOM 3801 C CA . PRO A 1 503 ? -12.824 17.555 -22.679 1.00 86.31 503 PRO A CA 1
ATOM 3802 C C . PRO A 1 503 ? -12.406 16.783 -23.941 1.00 86.31 503 PRO A C 1
ATOM 3804 O O . PRO A 1 503 ? -13.098 16.842 -24.950 1.00 86.31 503 PRO A O 1
ATOM 3807 N N . ASP A 1 504 ? -11.301 16.036 -23.881 1.00 83.38 504 ASP A N 1
ATOM 3808 C CA . ASP A 1 504 ? -10.812 15.175 -24.966 1.00 83.38 504 ASP A CA 1
ATOM 3809 C C . ASP A 1 504 ? -11.476 13.780 -25.010 1.00 83.38 504 ASP A C 1
ATOM 3811 O O . ASP A 1 504 ? -11.114 12.935 -25.827 1.00 83.38 504 ASP A O 1
ATOM 3815 N N . GLY A 1 505 ? -12.445 13.519 -24.128 1.00 87.06 505 GLY A N 1
ATOM 3816 C CA . GLY A 1 505 ? -13.185 12.263 -24.049 1.00 87.06 505 GLY A CA 1
ATOM 3817 C C . GLY A 1 505 ? -12.495 11.149 -23.256 1.00 87.06 505 GLY A C 1
ATOM 3818 O O . GLY A 1 505 ? -13.114 10.100 -23.045 1.00 87.06 505 GLY A O 1
ATOM 3819 N N . ARG A 1 506 ? -11.261 11.330 -22.766 1.00 87.31 506 ARG A N 1
ATOM 3820 C CA . ARG A 1 506 ? -10.590 10.339 -21.903 1.00 87.31 506 ARG A CA 1
ATOM 3821 C C . ARG A 1 506 ? -11.217 10.315 -20.512 1.00 87.31 506 ARG A C 1
ATOM 3823 O O . ARG A 1 506 ? -11.680 11.338 -20.025 1.00 87.31 506 ARG A O 1
ATOM 3830 N N . ALA A 1 507 ? -11.229 9.155 -19.858 1.00 90.50 507 ALA A N 1
ATOM 3831 C CA . ALA A 1 507 ? -11.691 9.057 -18.474 1.00 90.50 507 ALA A CA 1
ATOM 3832 C C . ALA A 1 507 ? -10.779 9.869 -17.528 1.00 90.50 507 ALA A C 1
ATOM 3834 O O . ALA A 1 507 ? -9.560 9.910 -17.709 1.00 90.50 507 ALA A O 1
ATOM 3835 N N . CYS A 1 508 ? -11.371 10.504 -16.516 1.00 95.62 508 CYS A N 1
ATOM 3836 C CA . CYS A 1 508 ? -10.684 11.236 -15.457 1.00 95.62 508 CYS A CA 1
ATOM 3837 C C . CYS A 1 508 ? -10.026 10.254 -14.491 1.00 95.62 508 CYS A C 1
ATOM 3839 O O . CYS A 1 508 ? -10.545 9.976 -13.410 1.00 95.62 508 CYS A O 1
ATOM 3841 N N . THR A 1 509 ? -8.883 9.716 -14.905 1.00 91.94 509 THR A N 1
ATOM 3842 C CA . THR A 1 509 ? -8.105 8.753 -14.128 1.00 91.94 509 THR A CA 1
ATOM 3843 C C . THR A 1 509 ? -6.645 9.178 -14.017 1.00 91.94 509 THR A C 1
ATOM 3845 O O . THR A 1 509 ? -6.087 9.699 -14.983 1.00 91.94 509 THR A O 1
ATOM 3848 N N . ALA A 1 510 ? -6.005 8.932 -12.876 1.00 87.75 510 ALA A N 1
ATOM 3849 C CA . ALA A 1 510 ? -4.569 9.135 -12.678 1.00 87.75 510 ALA A CA 1
ATOM 3850 C C . ALA A 1 510 ? -4.046 8.234 -11.549 1.00 87.75 510 ALA A C 1
ATOM 3852 O O . ALA A 1 510 ? -4.810 7.839 -10.684 1.00 87.75 510 ALA A O 1
ATOM 3853 N N . LEU A 1 511 ? -2.753 7.906 -11.520 1.00 78.44 511 LEU A N 1
ATOM 3854 C CA . LEU A 1 511 ? -2.173 7.125 -10.415 1.00 78.44 511 LEU A CA 1
ATOM 3855 C C . LEU A 1 511 ? -1.733 8.035 -9.265 1.00 78.44 511 LEU A C 1
ATOM 3857 O O . LEU A 1 511 ? -1.040 9.022 -9.526 1.00 78.44 511 LEU A O 1
ATOM 3861 N N . GLY A 1 512 ? -2.076 7.721 -8.020 1.00 79.94 512 GLY A N 1
ATOM 3862 C CA . GLY A 1 512 ? -1.581 8.422 -6.824 1.00 79.94 512 GLY A CA 1
ATOM 3863 C C . GLY A 1 512 ? -2.048 9.874 -6.630 1.00 79.94 512 GLY A C 1
ATOM 3864 O O . GLY A 1 512 ? -2.340 10.278 -5.513 1.00 79.94 512 GLY A O 1
ATOM 3865 N N . GLU A 1 513 ? -2.155 10.673 -7.691 1.00 92.12 513 GLU A N 1
ATOM 3866 C CA . GLU A 1 513 ? -2.710 12.024 -7.672 1.00 92.12 513 GLU A CA 1
ATOM 3867 C C . GLU A 1 513 ? -3.468 12.320 -8.976 1.00 92.12 513 GLU A C 1
ATOM 3869 O O . GLU A 1 513 ? -2.910 12.216 -10.071 1.00 92.12 513 GLU A O 1
ATOM 3874 N N . LEU A 1 514 ? -4.734 12.722 -8.855 1.00 95.31 514 LEU A N 1
ATOM 3875 C CA . LEU A 1 514 ? -5.625 13.158 -9.928 1.00 95.31 514 LEU A CA 1
ATOM 3876 C C . LEU A 1 514 ? -5.992 14.632 -9.724 1.00 95.31 514 LEU A C 1
ATOM 3878 O O . LEU A 1 514 ? -6.539 14.989 -8.686 1.00 95.31 514 LEU A O 1
ATOM 3882 N N . LYS A 1 515 ? -5.741 15.489 -10.721 1.00 96.25 515 LYS A N 1
ATOM 3883 C CA . LYS A 1 515 ? -6.066 16.929 -10.678 1.00 96.25 515 LYS A CA 1
ATOM 3884 C C . LYS A 1 515 ? -7.145 17.290 -11.694 1.00 96.25 515 LYS A C 1
ATOM 3886 O O . LYS A 1 515 ? -6.816 17.715 -12.795 1.00 96.25 515 LYS A O 1
ATOM 3891 N N . ALA A 1 516 ? -8.413 17.129 -11.330 1.00 95.94 516 ALA A N 1
ATOM 3892 C CA . ALA A 1 516 ? -9.572 17.467 -12.152 1.00 95.94 516 ALA A CA 1
ATOM 3893 C C . ALA A 1 516 ? -9.908 18.964 -12.107 1.00 95.94 516 ALA A C 1
ATOM 3895 O O . ALA A 1 516 ? -10.131 19.535 -11.044 1.00 95.94 516 ALA A O 1
ATOM 3896 N N . THR A 1 517 ? -9.963 19.611 -13.269 1.00 95.69 517 THR A N 1
ATOM 3897 C CA . THR A 1 517 ? -10.358 21.019 -13.431 1.00 95.69 517 THR A CA 1
ATOM 3898 C C . THR A 1 517 ? -11.603 21.123 -14.309 1.00 95.69 517 THR A C 1
ATOM 3900 O O . THR A 1 517 ? -11.936 20.184 -15.032 1.00 95.69 517 THR A O 1
ATOM 3903 N N . ASN A 1 518 ? -12.303 22.260 -14.245 1.00 93.44 518 ASN A N 1
ATOM 3904 C CA . ASN A 1 518 ? -13.537 22.512 -15.002 1.00 93.44 518 ASN A CA 1
ATOM 3905 C C . ASN A 1 518 ? -14.658 21.497 -14.731 1.00 93.44 518 ASN A C 1
ATOM 3907 O O . ASN A 1 518 ? -15.454 21.180 -15.614 1.00 93.44 518 ASN A O 1
ATOM 3911 N N . LEU A 1 519 ? -14.735 21.000 -13.497 1.00 94.44 519 LEU A N 1
ATOM 3912 C CA . LEU A 1 519 ? -15.820 20.128 -13.071 1.00 94.44 519 LEU A CA 1
ATOM 3913 C C . LEU A 1 519 ? -17.121 20.925 -12.943 1.00 94.44 519 LEU A C 1
ATOM 3915 O O . LEU A 1 519 ? -17.133 22.052 -12.437 1.00 94.44 519 LEU A O 1
ATOM 3919 N N . LYS A 1 520 ? -18.232 20.309 -13.364 1.00 93.50 520 LYS A N 1
ATOM 3920 C CA . LYS A 1 520 ? -19.572 20.806 -13.034 1.00 93.50 520 LYS A CA 1
ATOM 3921 C C . LYS A 1 520 ? -19.786 20.671 -11.531 1.00 93.50 520 LYS A C 1
ATOM 3923 O O . LYS A 1 520 ? -19.315 19.706 -10.931 1.00 93.50 520 LYS A O 1
ATOM 3928 N N . ALA A 1 521 ? -20.512 21.603 -10.928 1.00 92.25 521 ALA A N 1
ATOM 3929 C CA . ALA A 1 521 ? -20.926 21.429 -9.545 1.00 92.25 521 ALA A CA 1
ATOM 3930 C C . ALA A 1 521 ? -21.792 20.167 -9.405 1.00 92.25 521 ALA A C 1
ATOM 3932 O O . ALA A 1 521 ? -22.645 19.905 -10.255 1.00 92.25 521 ALA A O 1
ATOM 3933 N N . GLY A 1 522 ? -21.549 19.377 -8.364 1.00 93.12 522 GLY A N 1
ATOM 3934 C CA . GLY A 1 522 ? -22.212 18.092 -8.172 1.00 93.12 522 GLY A CA 1
ATOM 3935 C C . GLY A 1 522 ? -21.462 17.157 -7.229 1.00 93.12 522 GLY A C 1
ATOM 3936 O O . GLY A 1 522 ? -20.406 17.496 -6.696 1.00 93.12 522 GLY A O 1
ATOM 3937 N N . LEU A 1 523 ? -22.037 15.974 -7.030 1.00 93.25 523 LEU A N 1
ATOM 3938 C CA . LEU A 1 523 ? -21.462 14.908 -6.221 1.00 93.25 523 LEU A CA 1
ATOM 3939 C C . LEU A 1 523 ? -20.649 13.962 -7.111 1.00 93.25 523 LEU A C 1
ATOM 3941 O O . LEU A 1 523 ? -21.144 13.483 -8.134 1.00 93.25 523 LEU A O 1
ATOM 3945 N N . TYR A 1 524 ? -19.417 13.683 -6.702 1.00 96.62 524 TYR A N 1
ATOM 3946 C CA . TYR A 1 524 ? -18.487 12.798 -7.397 1.00 96.62 524 TYR A CA 1
ATOM 3947 C C . TYR A 1 524 ? -18.021 11.670 -6.480 1.00 96.62 524 TYR A C 1
ATOM 3949 O O . TYR A 1 524 ? -17.965 11.836 -5.265 1.00 96.62 524 TYR A O 1
ATOM 3957 N N . ARG A 1 525 ? -17.642 10.533 -7.061 1.00 96.88 525 ARG A N 1
ATOM 3958 C CA . ARG A 1 525 ? -17.012 9.400 -6.372 1.00 96.88 525 ARG A CA 1
ATOM 3959 C C . ARG A 1 525 ? -15.566 9.315 -6.834 1.00 96.88 525 ARG A C 1
ATOM 3961 O O . ARG A 1 525 ? -15.305 9.045 -8.002 1.00 96.88 525 ARG A O 1
ATOM 3968 N N . ALA A 1 526 ? -14.624 9.570 -5.941 1.00 96.75 526 ALA A N 1
ATOM 3969 C CA . ALA A 1 526 ? -13.213 9.343 -6.199 1.00 96.75 526 ALA A CA 1
ATOM 3970 C C . ALA A 1 526 ? -12.852 7.937 -5.713 1.00 96.75 526 ALA A C 1
ATOM 3972 O O . ALA A 1 526 ? -12.917 7.667 -4.515 1.00 96.75 526 ALA A O 1
ATOM 3973 N N . ARG A 1 527 ? -12.503 7.043 -6.636 1.00 95.12 527 ARG A N 1
ATOM 3974 C CA . ARG A 1 527 ? -12.199 5.637 -6.365 1.00 95.12 527 ARG A CA 1
ATOM 3975 C C . ARG A 1 527 ? -10.724 5.354 -6.604 1.00 95.12 527 ARG A C 1
ATOM 3977 O O . ARG A 1 527 ? -10.235 5.618 -7.689 1.00 95.12 527 ARG A O 1
ATOM 3984 N N . LEU A 1 528 ? -10.031 4.805 -5.621 1.00 93.31 528 LEU A N 1
ATOM 3985 C CA . LEU A 1 528 ? -8.692 4.249 -5.735 1.00 93.31 528 LEU A CA 1
ATOM 3986 C C . LEU A 1 528 ? -8.804 2.744 -5.970 1.00 93.31 528 LEU A C 1
ATOM 3988 O O . LEU A 1 528 ? -9.270 2.016 -5.100 1.00 93.31 528 LEU A O 1
ATOM 3992 N N . LEU A 1 529 ? -8.337 2.281 -7.119 1.00 83.25 529 LEU A N 1
ATOM 3993 C CA . LEU A 1 529 ? -8.149 0.865 -7.406 1.00 83.25 529 LEU A CA 1
ATOM 3994 C C . LEU A 1 529 ? -6.751 0.466 -6.902 1.00 83.25 529 LEU A C 1
ATOM 3996 O O . LEU A 1 529 ? -5.753 0.781 -7.560 1.00 83.25 529 LEU A O 1
ATOM 4000 N N . SER A 1 530 ? -6.672 -0.149 -5.715 1.00 76.00 530 SER A N 1
ATOM 4001 C CA . SER A 1 530 ? -5.414 -0.620 -5.110 1.00 76.00 530 SER A CA 1
ATOM 4002 C C . SER A 1 530 ? -5.275 -2.138 -5.240 1.00 76.00 530 SER A C 1
ATOM 4004 O O . SER A 1 530 ? -6.243 -2.879 -5.090 1.00 76.00 530 SER A O 1
ATOM 4006 N N . GLN A 1 531 ? -4.054 -2.614 -5.491 1.00 57.25 531 GLN A N 1
ATOM 4007 C CA . GLN A 1 531 ? -3.766 -4.049 -5.622 1.00 57.25 531 GLN A CA 1
ATOM 4008 C C . GLN A 1 531 ? -3.736 -4.795 -4.293 1.00 57.25 531 GLN A C 1
ATOM 4010 O O . GLN A 1 531 ? -4.057 -5.980 -4.253 1.00 57.25 531 GLN A O 1
ATOM 4015 N N . SER A 1 532 ? -3.270 -4.136 -3.232 1.00 51.50 532 SER A N 1
ATOM 4016 C CA . SER A 1 532 ? -2.999 -4.802 -1.957 1.00 51.50 532 SER A CA 1
ATOM 4017 C C . SER A 1 532 ? -4.173 -4.705 -0.987 1.00 51.50 532 SER A C 1
ATOM 4019 O O . SER A 1 532 ? -4.379 -5.621 -0.199 1.00 51.50 532 SER A O 1
ATOM 4021 N N . ASP A 1 533 ? -4.965 -3.629 -1.076 1.00 60.19 533 ASP A N 1
ATOM 4022 C CA . ASP A 1 533 ? -5.901 -3.248 -0.006 1.00 60.19 533 ASP A CA 1
ATOM 4023 C C . ASP A 1 533 ? -7.361 -3.149 -0.486 1.00 60.19 533 ASP A C 1
ATOM 4025 O O . ASP A 1 533 ? -8.212 -2.604 0.217 1.00 60.19 533 ASP A O 1
ATOM 4029 N N . GLY A 1 534 ? -7.654 -3.661 -1.687 1.00 69.94 534 GLY A N 1
ATOM 4030 C CA . GLY A 1 534 ? -8.962 -3.541 -2.331 1.00 69.94 534 GLY A CA 1
ATOM 4031 C C . GLY A 1 534 ? -9.281 -2.127 -2.833 1.00 69.94 534 GLY A C 1
ATOM 4032 O O . GLY A 1 534 ? -8.521 -1.174 -2.643 1.00 69.94 534 GLY A O 1
ATOM 4033 N N . ASP A 1 535 ? -10.421 -1.993 -3.512 1.00 83.06 535 ASP A N 1
ATOM 4034 C CA . ASP A 1 535 ? -10.888 -0.703 -4.022 1.00 83.06 535 ASP A CA 1
ATOM 4035 C C . ASP A 1 535 ? -11.343 0.193 -2.859 1.00 83.06 535 ASP A C 1
ATOM 4037 O O . ASP A 1 535 ? -12.199 -0.189 -2.059 1.00 83.06 535 ASP A O 1
ATOM 4041 N N . ARG A 1 536 ? -10.812 1.417 -2.781 1.00 88.69 536 ARG A N 1
ATOM 4042 C CA . ARG A 1 536 ? -11.231 2.441 -1.810 1.00 88.69 536 ARG A CA 1
ATOM 4043 C C . ARG A 1 536 ? -12.002 3.532 -2.528 1.00 88.69 536 ARG A C 1
ATOM 4045 O O . ARG A 1 536 ? -11.639 3.917 -3.631 1.00 88.69 536 ARG A O 1
ATOM 4052 N N . GLU A 1 537 ? -13.039 4.087 -1.916 1.00 93.25 537 GLU A N 1
ATOM 4053 C CA . GLU A 1 537 ? -13.848 5.120 -2.563 1.00 93.25 537 GLU A CA 1
ATOM 4054 C C . GLU A 1 537 ? -14.267 6.213 -1.582 1.00 93.25 537 GLU A C 1
ATOM 4056 O O . GLU A 1 537 ? -14.580 5.938 -0.425 1.00 93.25 537 GLU A O 1
ATOM 4061 N N . LYS A 1 538 ? -14.280 7.466 -2.047 1.00 94.44 538 LYS A N 1
ATOM 4062 C CA . LYS A 1 538 ? -14.745 8.623 -1.283 1.00 94.44 538 LYS A CA 1
ATOM 4063 C C . LYS A 1 538 ? -15.689 9.478 -2.116 1.00 94.44 538 LYS A C 1
ATOM 4065 O O . LYS A 1 538 ? -15.368 9.865 -3.239 1.00 94.44 538 LYS A O 1
ATOM 4070 N N . LEU A 1 539 ? -16.841 9.806 -1.540 1.00 92.56 539 LEU A N 1
ATOM 4071 C CA . LEU A 1 539 ? -17.769 10.781 -2.103 1.00 92.56 539 LEU A CA 1
ATOM 4072 C C . LEU A 1 539 ? -17.263 12.205 -1.843 1.00 92.56 539 LEU A C 1
ATOM 4074 O O . LEU A 1 539 ? -16.820 12.523 -0.739 1.00 92.56 539 LEU A O 1
ATOM 4078 N N . VAL A 1 540 ? -17.334 13.062 -2.859 1.00 94.00 540 VAL A N 1
ATOM 4079 C CA . VAL A 1 540 ? -16.912 14.464 -2.798 1.00 94.00 540 VAL A CA 1
ATOM 4080 C C . VAL A 1 540 ? -17.976 15.347 -3.422 1.00 94.00 540 VAL A C 1
ATOM 4082 O O . VAL A 1 540 ? -18.254 15.253 -4.617 1.00 94.00 540 VAL A O 1
ATOM 4085 N N . GLN A 1 541 ? -18.551 16.236 -2.617 1.00 94.94 541 GLN A N 1
ATOM 4086 C CA . GLN A 1 541 ? -19.396 17.310 -3.119 1.00 94.94 541 GLN A CA 1
ATOM 4087 C C . GLN A 1 541 ? -18.503 18.440 -3.636 1.00 94.94 541 GLN A C 1
ATOM 4089 O O . GLN A 1 541 ? -17.696 18.994 -2.893 1.00 94.94 541 GLN A O 1
ATOM 4094 N N . VAL A 1 542 ? -18.654 18.794 -4.908 1.00 94.06 542 VAL A N 1
ATOM 4095 C CA . VAL A 1 542 ? -17.917 19.877 -5.558 1.00 94.06 542 VAL A CA 1
ATOM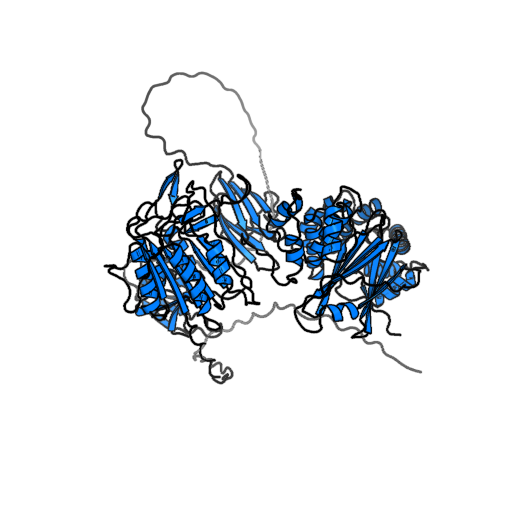 4096 C C . VAL A 1 542 ? -18.887 21.024 -5.828 1.00 94.06 542 VAL A C 1
ATOM 4098 O O . VAL A 1 542 ? -19.863 20.865 -6.561 1.00 94.06 542 VAL A O 1
ATOM 4101 N N . SER A 1 543 ? -18.626 22.188 -5.235 1.00 90.56 543 SER A N 1
ATOM 4102 C CA . SER A 1 543 ? -19.464 23.386 -5.384 1.00 90.56 543 SER A CA 1
ATOM 4103 C C . SER A 1 543 ? -18.948 24.305 -6.501 1.00 90.56 543 SER A C 1
ATOM 4105 O O . SER A 1 543 ? -17.746 24.286 -6.794 1.00 90.56 543 SER A O 1
ATOM 4107 N N . PRO A 1 544 ? -19.808 25.139 -7.116 1.00 92.00 544 PRO A N 1
ATOM 4108 C CA . PRO A 1 544 ? -19.388 26.075 -8.158 1.00 92.00 544 PRO A CA 1
ATOM 4109 C C . PRO A 1 544 ? -18.220 26.967 -7.702 1.00 92.00 544 PRO A C 1
ATOM 4111 O O . PRO A 1 544 ? -18.223 27.480 -6.585 1.00 92.00 544 PRO A O 1
ATOM 4114 N N . GLY A 1 545 ? -17.199 27.119 -8.549 1.00 90.69 545 GLY A N 1
ATOM 4115 C CA . GLY A 1 545 ? -16.016 27.948 -8.283 1.00 90.69 545 GLY A CA 1
ATOM 4116 C C . GLY A 1 545 ? -15.105 27.479 -7.139 1.00 90.69 545 GLY A C 1
ATOM 4117 O O . GLY A 1 545 ? -14.221 28.233 -6.734 1.00 90.69 545 GLY A O 1
ATOM 4118 N N . THR A 1 546 ? -15.297 26.271 -6.596 1.00 90.00 546 THR A N 1
ATOM 4119 C CA . THR A 1 546 ? -14.487 25.767 -5.470 1.00 90.00 546 THR A CA 1
ATOM 4120 C C . THR A 1 546 ? -13.295 24.921 -5.914 1.00 90.00 546 THR A C 1
ATOM 4122 O O . THR A 1 546 ? -13.321 24.275 -6.963 1.00 90.00 546 THR A O 1
ATOM 4125 N N . HIS A 1 547 ? -12.245 24.921 -5.091 1.00 93.56 547 HIS A N 1
ATOM 4126 C CA . HIS A 1 547 ? -11.121 23.993 -5.175 1.00 93.56 547 HIS A CA 1
ATOM 4127 C C . HIS A 1 547 ? -11.199 23.033 -3.992 1.00 93.56 547 HIS A C 1
ATOM 4129 O O . HIS A 1 547 ? -11.151 23.470 -2.843 1.00 93.56 547 HIS A O 1
ATOM 4135 N N . ASN A 1 548 ? -11.341 21.744 -4.274 1.00 91.94 548 ASN A N 1
ATOM 4136 C CA . ASN A 1 548 ? -11.426 20.703 -3.259 1.00 91.94 548 ASN A CA 1
ATOM 4137 C C . ASN A 1 548 ? -10.179 19.830 -3.346 1.00 91.94 548 ASN A C 1
ATOM 4139 O O . ASN A 1 548 ? -9.775 19.448 -4.439 1.00 91.94 548 ASN A O 1
ATOM 4143 N N . GLU A 1 549 ? -9.589 19.487 -2.208 1.00 95.56 549 GLU A N 1
ATOM 4144 C CA . GLU A 1 549 ? -8.512 18.505 -2.133 1.00 95.56 549 GLU A CA 1
ATOM 4145 C C . GLU A 1 549 ? -8.941 17.380 -1.193 1.00 95.56 549 GLU A C 1
ATOM 4147 O O . GLU A 1 549 ? -9.370 17.632 -0.067 1.00 95.56 549 GLU A O 1
ATOM 4152 N N . ILE A 1 550 ? -8.843 16.136 -1.654 1.00 93.75 550 ILE A N 1
ATOM 4153 C CA . ILE A 1 550 ? -9.123 14.950 -0.849 1.00 93.75 550 ILE A CA 1
ATOM 4154 C C . ILE A 1 550 ? -7.980 13.944 -0.950 1.00 93.75 550 ILE A C 1
ATOM 4156 O O . ILE A 1 550 ? -7.230 13.917 -1.923 1.00 93.75 550 ILE A O 1
ATOM 4160 N N . PHE A 1 551 ? -7.870 13.094 0.063 1.00 90.62 551 PHE A N 1
ATOM 4161 C CA . PHE A 1 551 ? -6.899 12.011 0.130 1.00 90.62 551 PHE A CA 1
ATOM 4162 C C . PHE A 1 551 ? -7.636 10.663 0.196 1.00 90.62 551 PHE A C 1
ATOM 4164 O O . PHE A 1 551 ? -8.591 10.524 0.965 1.00 90.62 551 PHE A O 1
ATOM 4171 N N . LEU A 1 552 ? -7.214 9.709 -0.631 1.00 89.69 552 LEU A N 1
ATOM 4172 C CA . LEU A 1 552 ? -7.645 8.317 -0.714 1.00 89.69 552 LEU A CA 1
ATOM 4173 C C . LEU A 1 552 ? -6.521 7.450 -0.146 1.00 89.69 552 LEU A C 1
ATOM 4175 O O . LEU A 1 552 ? -5.668 6.970 -0.885 1.00 89.69 552 LEU A O 1
ATOM 4179 N N . GLY A 1 553 ? -6.493 7.304 1.171 1.00 75.38 553 GLY A N 1
ATOM 4180 C CA . GLY A 1 553 ? -5.485 6.518 1.866 1.00 75.38 553 GLY A CA 1
ATOM 4181 C C . GLY A 1 553 ? -5.724 6.468 3.366 1.00 75.38 553 GLY A C 1
ATOM 4182 O O . GLY A 1 553 ? -6.394 7.357 3.899 1.00 75.38 553 GLY A O 1
ATOM 4183 N N . GLU A 1 554 ? -5.190 5.444 4.027 1.00 63.22 554 GLU A N 1
ATOM 4184 C CA . GLU A 1 554 ? -5.087 5.415 5.488 1.00 63.22 554 GLU A CA 1
ATOM 4185 C C . GLU A 1 554 ? -3.894 6.305 5.838 1.00 63.22 554 GLU A C 1
ATOM 4187 O O . GLU A 1 554 ? -2.790 6.107 5.334 1.00 63.22 554 GLU A O 1
ATOM 4192 N N . ARG A 1 555 ? -4.118 7.383 6.595 1.00 41.59 555 ARG A N 1
ATOM 4193 C CA . ARG A 1 555 ? -3.070 8.389 6.829 1.00 41.59 555 ARG A CA 1
ATOM 4194 C C . ARG A 1 555 ? -1.890 7.863 7.656 1.00 41.59 555 ARG A C 1
ATOM 4196 O O . ARG A 1 555 ? -0.855 8.518 7.636 1.00 41.59 555 ARG A O 1
ATOM 4203 N N . ASP A 1 556 ? -2.006 6.683 8.263 1.00 36.81 556 ASP A N 1
ATOM 4204 C CA . ASP A 1 556 ? -1.000 6.106 9.152 1.00 36.81 556 ASP A CA 1
ATOM 4205 C C . ASP A 1 556 ? -0.732 4.627 8.824 1.00 36.81 556 ASP A C 1
ATOM 4207 O O . ASP A 1 556 ? -1.301 3.718 9.421 1.00 36.81 556 ASP A O 1
ATOM 4211 N N . VAL A 1 557 ? 0.168 4.373 7.868 1.00 34.97 557 VAL A N 1
ATOM 4212 C CA . VAL A 1 557 ? 0.722 3.029 7.635 1.00 34.97 557 VAL A CA 1
ATOM 4213 C C . VAL A 1 557 ? 2.008 2.891 8.451 1.00 34.97 557 VAL A C 1
ATOM 4215 O O . VAL A 1 557 ? 3.024 3.510 8.131 1.00 34.97 557 VAL A O 1
ATOM 4218 N N . ALA A 1 558 ? 1.972 2.080 9.512 1.00 38.12 558 ALA A N 1
ATOM 4219 C CA . ALA A 1 558 ? 3.175 1.636 10.210 1.00 38.12 558 ALA A CA 1
ATOM 4220 C C . ALA A 1 558 ? 3.946 0.616 9.351 1.00 38.12 558 ALA A C 1
ATOM 4222 O O . ALA A 1 558 ? 3.362 -0.211 8.652 1.00 38.12 558 ALA A O 1
ATOM 4223 N N . ILE A 1 559 ? 5.277 0.682 9.407 1.00 32.62 559 ILE A N 1
ATOM 4224 C CA . ILE A 1 559 ? 6.186 -0.253 8.732 1.00 32.62 559 ILE A CA 1
ATOM 4225 C C . ILE A 1 559 ? 5.941 -1.674 9.299 1.00 32.62 559 ILE A C 1
ATOM 4227 O O . ILE A 1 559 ? 5.945 -1.824 10.522 1.00 32.62 559 ILE A O 1
ATOM 4231 N N . PRO A 1 560 ? 5.737 -2.721 8.471 1.00 30.89 560 PRO A N 1
ATOM 4232 C CA . PRO A 1 560 ? 5.447 -4.072 8.956 1.00 30.89 560 PRO A CA 1
ATOM 4233 C C . PRO A 1 560 ? 6.558 -4.641 9.852 1.00 30.89 560 PRO A C 1
ATOM 4235 O O . PRO A 1 560 ? 7.722 -4.690 9.458 1.00 30.89 560 PRO A O 1
ATOM 4238 N N . ALA A 1 561 ? 6.182 -5.173 11.018 1.00 32.03 561 ALA A N 1
ATOM 4239 C CA . ALA A 1 561 ? 7.076 -5.757 12.027 1.00 32.03 561 ALA A CA 1
ATOM 4240 C C . ALA A 1 561 ? 7.714 -7.116 11.641 1.00 32.03 561 ALA A C 1
ATOM 4242 O O . ALA A 1 561 ? 8.301 -7.789 12.485 1.00 32.03 561 ALA A O 1
ATOM 4243 N N . ALA A 1 562 ? 7.603 -7.554 10.383 1.00 34.81 562 ALA A N 1
ATOM 4244 C CA . ALA A 1 562 ? 8.078 -8.867 9.928 1.00 34.81 562 ALA A CA 1
ATOM 4245 C C . ALA A 1 562 ? 9.563 -8.887 9.502 1.00 34.81 562 ALA A C 1
ATOM 4247 O O . ALA A 1 562 ? 9.989 -9.786 8.778 1.00 34.81 562 ALA A O 1
ATOM 4248 N N . PHE A 1 563 ? 10.360 -7.914 9.951 1.00 37.47 563 PHE A N 1
ATOM 4249 C CA . PHE A 1 563 ? 11.810 -7.879 9.754 1.00 37.47 563 PHE A CA 1
ATOM 4250 C C . PHE A 1 563 ? 12.546 -8.122 11.077 1.00 37.47 563 PHE A C 1
ATOM 4252 O O . PHE A 1 563 ? 12.019 -7.769 12.133 1.00 37.47 563 PHE A O 1
ATOM 4259 N N . PRO A 1 564 ? 13.748 -8.734 11.068 1.00 38.91 564 PRO A N 1
ATOM 4260 C CA . PRO A 1 564 ? 14.500 -8.962 12.294 1.00 38.91 564 PRO A CA 1
ATOM 4261 C C . PRO A 1 564 ? 14.702 -7.634 13.025 1.00 38.91 564 PRO A C 1
ATOM 4263 O O . PRO A 1 564 ? 15.187 -6.665 12.438 1.00 38.91 564 PRO A O 1
ATOM 4266 N N . THR A 1 565 ? 14.400 -7.622 14.320 1.00 36.09 565 THR A N 1
ATOM 4267 C CA . THR A 1 565 ? 14.583 -6.506 15.268 1.00 36.09 565 THR A CA 1
ATOM 4268 C C . THR A 1 565 ? 16.018 -5.948 15.334 1.00 36.09 565 THR A C 1
ATOM 4270 O O . THR A 1 565 ? 16.289 -4.990 16.055 1.00 36.09 565 THR A O 1
ATOM 4273 N N . ASP A 1 566 ? 16.959 -6.515 14.575 1.00 37.53 566 ASP A N 1
ATOM 4274 C CA . ASP A 1 566 ? 18.327 -6.028 14.423 1.00 37.53 566 ASP A CA 1
ATOM 4275 C C . ASP A 1 566 ? 18.467 -4.849 13.434 1.00 37.53 566 ASP A C 1
ATOM 4277 O O . ASP A 1 566 ? 19.440 -4.103 13.553 1.00 37.53 566 ASP A O 1
ATOM 4281 N N . PHE A 1 567 ? 17.516 -4.596 12.519 1.00 32.81 567 PHE A N 1
ATOM 4282 C CA . PHE A 1 567 ? 17.542 -3.364 11.700 1.00 32.81 567 PHE A CA 1
ATOM 4283 C C . PHE A 1 567 ? 17.292 -2.106 12.554 1.00 32.81 567 PHE A C 1
ATOM 4285 O O . PHE A 1 567 ? 17.991 -1.106 12.384 1.00 32.81 567 PHE A O 1
ATOM 4292 N N . ASP A 1 568 ? 16.421 -2.195 13.564 1.00 34.03 568 ASP A N 1
ATOM 4293 C CA . ASP A 1 568 ? 16.191 -1.126 14.552 1.00 34.03 568 ASP A CA 1
ATOM 4294 C C . ASP A 1 568 ? 17.462 -0.808 15.368 1.00 34.03 568 ASP A C 1
ATOM 4296 O O . ASP A 1 568 ? 17.656 0.305 15.863 1.00 34.03 568 ASP A O 1
ATOM 4300 N N . ARG A 1 569 ? 18.401 -1.762 15.486 1.00 33.00 569 ARG A N 1
ATOM 4301 C CA . ARG A 1 569 ? 19.701 -1.530 16.146 1.00 33.00 569 ARG A CA 1
ATOM 4302 C C . ARG A 1 569 ? 20.654 -0.700 15.288 1.00 33.00 569 ARG A C 1
ATOM 4304 O O . ARG A 1 569 ? 21.513 -0.023 15.850 1.00 33.00 569 ARG A O 1
ATOM 4311 N N . ILE A 1 570 ? 20.504 -0.716 13.961 1.00 34.41 570 ILE A N 1
ATOM 4312 C CA . ILE A 1 570 ? 21.246 0.168 13.047 1.00 34.41 570 ILE A CA 1
ATOM 4313 C C . ILE A 1 570 ? 20.745 1.612 13.200 1.00 34.41 570 ILE A C 1
ATOM 4315 O O . ILE A 1 570 ? 21.547 2.544 13.159 1.00 34.41 570 ILE A O 1
ATOM 4319 N N . GLU A 1 571 ? 19.450 1.793 13.468 1.00 36.53 571 GLU A N 1
ATOM 4320 C CA . GLU A 1 571 ? 18.838 3.096 13.746 1.00 36.53 571 GLU A CA 1
ATOM 4321 C C . GLU A 1 571 ? 19.263 3.662 15.119 1.00 36.53 571 GLU A C 1
ATOM 4323 O O . GLU A 1 571 ? 19.516 4.858 15.255 1.00 36.53 571 GLU A O 1
ATOM 4328 N N . MET A 1 572 ? 19.440 2.798 16.128 1.00 29.75 572 MET A N 1
ATOM 4329 C CA . MET A 1 572 ? 19.791 3.203 17.501 1.00 29.75 572 MET A CA 1
ATOM 4330 C C . MET A 1 572 ? 21.297 3.215 17.830 1.00 29.75 572 MET A C 1
ATOM 4332 O O . MET A 1 572 ? 21.680 3.613 18.929 1.00 29.75 572 MET A O 1
ATOM 4336 N N . GLY A 1 573 ? 22.166 2.797 16.904 1.00 28.17 573 GLY A N 1
ATOM 4337 C CA . GLY A 1 573 ? 23.627 2.796 17.074 1.00 28.17 573 GLY A CA 1
ATOM 4338 C C . GLY A 1 573 ? 24.332 4.117 16.729 1.00 28.17 573 GLY A C 1
ATOM 4339 O O . GLY A 1 573 ? 25.565 4.171 16.734 1.00 28.17 573 GLY A O 1
ATOM 4340 N N . LEU A 1 574 ? 23.588 5.178 16.397 1.00 34.25 574 LEU A N 1
ATOM 4341 C CA . LEU A 1 574 ? 24.147 6.490 16.064 1.00 34.25 574 LEU A CA 1
ATOM 4342 C C . LEU A 1 574 ? 24.542 7.246 17.344 1.00 34.25 574 LEU A C 1
ATOM 4344 O O . LEU A 1 574 ? 23.713 7.796 18.060 1.00 34.25 574 LEU A O 1
ATOM 4348 N N . VAL A 1 575 ? 25.848 7.212 17.611 1.00 31.81 575 VAL A N 1
ATOM 4349 C CA . VAL A 1 575 ? 26.572 7.868 18.708 1.00 31.81 575 VAL A CA 1
ATOM 4350 C C . VAL A 1 575 ? 26.253 9.366 18.818 1.00 31.81 575 VAL A C 1
ATOM 4352 O O . VAL A 1 575 ? 26.093 10.057 17.816 1.00 31.81 575 VAL A O 1
ATOM 4355 N N . GLU A 1 576 ? 26.251 9.821 20.071 1.00 33.16 576 GLU A N 1
ATOM 4356 C CA . GLU A 1 576 ? 25.981 11.132 20.682 1.00 33.16 576 GLU A CA 1
ATOM 4357 C C . GLU A 1 576 ? 26.641 12.394 20.077 1.00 33.16 576 GLU A C 1
ATOM 4359 O O . GLU A 1 576 ? 26.530 13.459 20.677 1.00 33.16 576 GLU A O 1
ATOM 4364 N N . ASP A 1 577 ? 27.267 12.352 18.898 1.00 33.47 577 ASP A N 1
ATOM 4365 C CA . ASP A 1 577 ? 27.930 13.524 18.315 1.00 33.47 577 ASP A CA 1
ATOM 4366 C C . ASP A 1 577 ? 27.281 13.988 17.008 1.00 33.47 577 ASP A C 1
ATOM 4368 O O . ASP A 1 577 ? 27.204 13.278 16.003 1.00 33.47 577 ASP A O 1
ATOM 4372 N N . GLY A 1 578 ? 26.805 15.233 17.046 1.00 39.09 578 GLY A N 1
ATOM 4373 C CA . GLY A 1 578 ? 25.983 15.857 16.021 1.00 39.09 578 GLY A CA 1
ATOM 4374 C C . GLY A 1 578 ? 26.601 15.860 14.623 1.00 39.09 578 GLY A C 1
ATOM 4375 O O . GLY A 1 578 ? 27.539 16.602 14.339 1.00 39.09 578 GLY A O 1
ATOM 4376 N N . ALA A 1 579 ? 25.977 15.120 13.707 1.00 32.22 579 ALA A N 1
ATOM 4377 C CA . ALA A 1 579 ? 25.960 15.454 12.288 1.00 32.22 579 ALA A CA 1
ATOM 4378 C C . ALA A 1 579 ? 24.694 14.894 11.615 1.00 32.22 579 ALA A C 1
ATOM 4380 O O . ALA A 1 579 ? 24.456 13.690 11.617 1.00 32.22 579 ALA A O 1
ATOM 4381 N N . ASP A 1 580 ? 23.903 15.798 11.035 1.00 40.56 580 ASP A N 1
ATOM 4382 C CA . ASP A 1 580 ? 22.613 15.555 10.381 1.00 40.56 580 ASP A CA 1
ATOM 4383 C C . ASP A 1 580 ? 22.698 14.627 9.145 1.00 40.56 580 ASP A C 1
ATOM 4385 O O . ASP A 1 580 ? 23.581 14.784 8.299 1.00 40.56 580 ASP A O 1
ATOM 4389 N N . LEU A 1 581 ? 21.702 13.741 8.983 1.00 34.81 581 LEU A N 1
ATOM 4390 C CA . LEU A 1 581 ? 21.360 13.021 7.740 1.00 34.81 581 LEU A CA 1
ATOM 4391 C C . LEU A 1 581 ? 19.906 13.379 7.332 1.00 34.81 581 LEU A C 1
ATOM 4393 O O . LEU A 1 581 ? 18.965 12.684 7.710 1.00 34.81 581 LEU A O 1
ATOM 4397 N N . PRO A 1 582 ? 19.679 14.487 6.591 1.00 39.69 582 PRO A N 1
ATOM 4398 C CA . PRO A 1 582 ? 18.334 15.025 6.319 1.00 39.69 582 PRO A CA 1
ATOM 4399 C C . PRO A 1 582 ? 17.483 14.208 5.332 1.00 39.69 582 PRO A C 1
ATOM 4401 O O . PRO A 1 582 ? 16.265 14.350 5.317 1.00 39.69 582 PRO A O 1
ATOM 4404 N N . ILE A 1 583 ? 18.106 13.368 4.500 1.00 39.03 583 ILE A N 1
ATOM 4405 C CA . ILE A 1 583 ? 17.440 12.707 3.360 1.00 39.03 583 ILE A CA 1
ATOM 4406 C C . ILE A 1 583 ? 16.693 11.430 3.789 1.00 39.03 583 ILE A C 1
ATOM 4408 O O . ILE A 1 583 ? 15.608 11.151 3.278 1.00 39.03 583 ILE A O 1
ATOM 4412 N N . LEU A 1 584 ? 17.208 10.705 4.789 1.00 35.44 584 LEU A N 1
ATOM 4413 C CA . LEU A 1 584 ? 16.576 9.501 5.349 1.00 35.44 584 LEU A CA 1
ATOM 4414 C C . LEU A 1 584 ? 15.238 9.826 6.021 1.00 35.44 584 LEU A C 1
ATOM 4416 O O . LEU A 1 584 ? 14.232 9.174 5.756 1.00 35.44 584 LEU A O 1
ATOM 4420 N N . LYS A 1 585 ? 15.198 10.912 6.801 1.00 38.84 585 LYS A N 1
ATOM 4421 C CA . LYS A 1 585 ? 13.969 11.380 7.448 1.00 38.84 585 LYS A CA 1
ATOM 4422 C C . LYS A 1 585 ? 12.911 11.807 6.431 1.00 38.84 585 LYS A C 1
ATOM 4424 O O . LYS A 1 585 ? 11.765 11.403 6.533 1.00 38.84 585 LYS A O 1
ATOM 4429 N N . GLN A 1 586 ? 13.309 12.539 5.391 1.00 38.97 586 GLN A N 1
ATOM 4430 C CA . GLN A 1 586 ? 12.385 13.047 4.372 1.00 38.97 586 GLN A CA 1
ATOM 4431 C C . GLN A 1 586 ? 11.796 11.946 3.467 1.00 38.97 586 GLN A C 1
ATOM 4433 O O . GLN A 1 586 ? 10.721 12.133 2.895 1.00 38.97 586 GLN A O 1
ATOM 4438 N N . THR A 1 587 ? 12.495 10.812 3.340 1.00 37.97 587 THR A N 1
ATOM 4439 C CA . THR A 1 587 ? 12.051 9.645 2.558 1.00 37.97 587 THR A CA 1
ATOM 4440 C C . THR A 1 587 ? 11.157 8.714 3.386 1.00 37.97 587 THR A C 1
ATOM 4442 O O . THR A 1 587 ? 10.216 8.152 2.837 1.00 37.97 587 THR A O 1
ATOM 4445 N N . LEU A 1 588 ? 11.394 8.614 4.702 1.00 36.62 588 LEU A N 1
ATOM 4446 C CA . LEU A 1 588 ? 10.578 7.839 5.651 1.00 36.62 588 LEU A CA 1
ATOM 4447 C C . LEU A 1 588 ? 9.333 8.601 6.160 1.00 36.62 588 LEU A C 1
ATOM 4449 O O . LEU A 1 588 ? 8.355 7.979 6.553 1.00 36.62 588 LEU A O 1
ATOM 4453 N N . GLU A 1 589 ? 9.334 9.940 6.132 1.00 35.09 589 GLU A N 1
ATOM 4454 C CA . GLU A 1 589 ? 8.208 10.796 6.565 1.00 35.09 589 GLU A CA 1
ATOM 4455 C C . GLU A 1 589 ? 7.099 10.954 5.496 1.00 35.09 589 GLU A C 1
ATOM 4457 O O . GLU A 1 589 ? 6.084 11.608 5.743 1.00 35.09 589 GLU A O 1
ATOM 4462 N N . ARG A 1 590 ? 7.256 10.366 4.299 1.00 34.09 590 ARG A N 1
ATOM 4463 C CA . ARG A 1 590 ? 6.161 10.212 3.326 1.00 34.09 590 ARG A CA 1
ATOM 4464 C C . ARG A 1 590 ? 5.623 8.785 3.442 1.00 34.09 590 ARG A C 1
ATOM 4466 O O . ARG A 1 590 ? 6.439 7.872 3.349 1.00 34.09 590 ARG A O 1
ATOM 4473 N N . PRO A 1 591 ? 4.301 8.567 3.590 1.00 34.72 591 PRO A N 1
ATOM 4474 C CA . PRO A 1 591 ? 3.718 7.231 3.671 1.00 34.72 591 PRO A CA 1
ATOM 4475 C C . PRO A 1 591 ? 3.787 6.586 2.285 1.00 34.72 591 PRO A C 1
ATOM 4477 O O . PRO A 1 591 ? 2.842 6.611 1.504 1.00 34.72 591 PRO A O 1
ATOM 4480 N N . ILE A 1 592 ? 4.966 6.090 1.929 1.00 40.50 592 ILE A N 1
ATOM 4481 C CA . ILE A 1 592 ? 5.174 5.227 0.781 1.00 40.50 592 ILE A CA 1
ATOM 4482 C C . ILE A 1 592 ? 5.040 3.820 1.353 1.00 40.50 592 ILE A C 1
ATOM 4484 O O . ILE A 1 592 ? 5.846 3.429 2.197 1.00 40.50 592 ILE A O 1
ATOM 4488 N N . LYS A 1 593 ? 4.001 3.081 0.936 1.00 44.69 593 LYS A N 1
ATOM 4489 C CA . LYS A 1 593 ? 3.883 1.643 1.233 1.00 44.69 593 LYS A CA 1
ATOM 4490 C C . LYS A 1 593 ? 5.238 0.970 0.995 1.00 44.69 593 LYS A C 1
ATOM 4492 O O . LYS A 1 593 ? 5.895 1.322 0.011 1.00 44.69 593 LYS A O 1
ATOM 4497 N N . PRO A 1 594 ? 5.674 0.053 1.874 1.00 42.12 594 PRO A N 1
ATOM 4498 C CA . PRO A 1 594 ? 7.039 -0.430 1.835 1.00 42.12 594 PRO A CA 1
ATOM 4499 C C . PRO A 1 594 ? 7.326 -1.036 0.458 1.00 42.12 594 PRO A C 1
ATOM 4501 O O . PRO A 1 594 ? 6.630 -1.936 -0.011 1.00 42.12 594 PRO A O 1
ATOM 4504 N N . LEU A 1 595 ? 8.362 -0.493 -0.183 1.00 56.12 595 LEU A N 1
ATOM 4505 C CA . LEU A 1 595 ? 9.241 -1.204 -1.111 1.00 56.12 595 LEU A CA 1
ATOM 4506 C C . LEU A 1 595 ? 9.405 -2.663 -0.661 1.00 56.12 595 LEU A C 1
ATOM 4508 O O . LEU A 1 595 ? 9.369 -2.920 0.551 1.00 56.12 595 LEU A O 1
ATOM 4512 N N . SER A 1 596 ? 9.680 -3.605 -1.581 1.00 70.00 596 SER A N 1
ATOM 4513 C CA . SER A 1 596 ? 10.194 -4.874 -1.059 1.00 70.00 596 SER A CA 1
ATOM 4514 C C . SER A 1 596 ? 11.417 -4.537 -0.196 1.00 70.00 596 SER A C 1
ATOM 4516 O O . SER A 1 596 ? 12.221 -3.662 -0.555 1.00 70.00 596 SER A O 1
ATOM 4518 N N . PRO A 1 597 ? 11.561 -5.150 0.981 1.00 71.94 597 PRO A N 1
ATOM 4519 C CA . PRO A 1 597 ? 12.673 -4.838 1.869 1.00 71.94 597 PRO A CA 1
ATOM 4520 C C . PRO A 1 597 ? 14.041 -5.005 1.189 1.00 71.94 597 PRO A C 1
ATOM 4522 O O . PRO A 1 597 ? 14.996 -4.296 1.511 1.00 71.94 597 PRO A O 1
ATOM 4525 N N . LEU A 1 598 ? 14.124 -5.874 0.173 1.00 77.12 598 LEU A N 1
ATOM 4526 C CA . LEU A 1 598 ? 15.291 -5.997 -0.696 1.00 77.12 598 LEU A CA 1
ATOM 4527 C C . LEU A 1 598 ? 15.536 -4.762 -1.565 1.00 77.12 598 LEU A C 1
ATOM 4529 O O . LEU A 1 598 ? 16.688 -4.358 -1.718 1.00 77.12 598 LEU A O 1
ATOM 4533 N N . THR A 1 599 ? 14.498 -4.133 -2.108 1.00 77.00 599 THR A N 1
ATOM 4534 C CA . THR A 1 599 ? 14.655 -2.914 -2.912 1.00 77.00 599 THR A CA 1
ATOM 4535 C C . THR A 1 599 ? 15.014 -1.707 -2.040 1.00 77.00 599 THR A C 1
ATOM 4537 O O . THR A 1 599 ? 15.860 -0.899 -2.436 1.00 77.00 599 THR A O 1
ATOM 4540 N N . MET A 1 600 ? 14.500 -1.627 -0.803 1.00 78.62 600 MET A N 1
ATOM 4541 C CA . MET A 1 600 ? 15.010 -0.661 0.189 1.00 78.62 600 MET A CA 1
ATOM 4542 C C . MET A 1 600 ? 16.499 -0.873 0.446 1.00 78.62 600 MET A C 1
ATOM 4544 O O . MET A 1 600 ? 17.285 0.075 0.466 1.00 78.62 600 MET A O 1
ATOM 4548 N N . LEU A 1 601 ? 16.908 -2.129 0.611 1.00 81.00 601 LEU A N 1
ATOM 4549 C CA . LEU A 1 601 ? 18.297 -2.456 0.864 1.00 81.00 601 LEU A CA 1
ATOM 4550 C C . LEU A 1 601 ? 19.205 -2.142 -0.332 1.00 81.00 601 LEU A C 1
ATOM 4552 O O . LEU A 1 601 ? 20.300 -1.609 -0.156 1.00 81.00 601 LEU A O 1
ATOM 4556 N N . VAL A 1 602 ? 18.744 -2.427 -1.549 1.00 83.62 602 VAL A N 1
ATOM 4557 C CA . VAL A 1 602 ? 19.393 -2.021 -2.801 1.00 83.62 602 VAL A CA 1
ATOM 4558 C C . VAL A 1 602 ? 19.667 -0.520 -2.800 1.00 83.62 602 VAL A C 1
ATOM 4560 O O . VAL A 1 602 ? 20.794 -0.103 -3.095 1.00 83.62 602 VAL A O 1
ATOM 4563 N N . GLN A 1 603 ? 18.667 0.286 -2.442 1.00 82.94 603 GLN A N 1
ATOM 4564 C CA . GLN A 1 603 ? 18.806 1.734 -2.356 1.00 82.94 603 GLN A CA 1
ATOM 4565 C C . GLN A 1 603 ? 19.838 2.127 -1.293 1.00 82.94 603 GLN A C 1
ATOM 4567 O O . GLN A 1 603 ? 20.759 2.886 -1.593 1.00 82.94 603 GLN A O 1
ATOM 4572 N N . GLN A 1 604 ? 19.742 1.566 -0.087 1.00 81.56 604 GLN A N 1
ATOM 4573 C CA . GLN A 1 604 ? 20.676 1.848 1.004 1.00 81.56 604 GLN A CA 1
ATOM 4574 C C . GLN A 1 604 ? 22.122 1.501 0.620 1.00 81.56 604 GLN A C 1
ATOM 4576 O O . GLN A 1 604 ? 23.039 2.296 0.830 1.00 81.56 604 GLN A O 1
ATOM 4581 N N . LEU A 1 605 ? 22.348 0.358 -0.033 1.00 82.81 605 LEU A N 1
ATOM 4582 C CA . LEU A 1 605 ? 23.672 -0.019 -0.531 1.00 82.81 605 LEU A CA 1
ATOM 4583 C C . LEU A 1 605 ? 24.209 0.975 -1.572 1.00 82.81 605 LEU A C 1
ATOM 4585 O O . LEU A 1 605 ? 25.409 1.244 -1.588 1.00 82.81 605 LEU A O 1
ATOM 4589 N N . ARG A 1 606 ? 23.352 1.559 -2.420 1.00 83.25 606 ARG A N 1
ATOM 4590 C CA . ARG A 1 606 ? 23.765 2.610 -3.370 1.00 83.25 606 ARG A CA 1
ATOM 4591 C C . ARG A 1 606 ? 24.080 3.926 -2.670 1.00 83.25 606 ARG A C 1
ATOM 4593 O O . ARG A 1 606 ? 25.061 4.577 -3.020 1.00 83.25 606 ARG A O 1
ATOM 4600 N N . GLU A 1 607 ? 23.292 4.310 -1.672 1.00 83.00 607 GLU A N 1
ATOM 4601 C CA . GLU A 1 607 ? 23.593 5.477 -0.835 1.00 83.00 607 GLU A CA 1
ATOM 4602 C C . GLU A 1 607 ? 24.953 5.301 -0.146 1.00 83.00 607 GLU A C 1
ATOM 4604 O O . GLU A 1 607 ? 25.789 6.202 -0.195 1.00 83.00 607 GLU A O 1
ATOM 4609 N N . ALA A 1 608 ? 25.248 4.103 0.366 1.00 82.81 608 ALA A N 1
ATOM 4610 C CA . ALA A 1 608 ? 26.566 3.735 0.887 1.00 82.81 608 ALA A CA 1
ATOM 4611 C C . ALA A 1 608 ? 27.703 3.817 -0.145 1.00 82.81 608 ALA A C 1
ATOM 4613 O O . ALA A 1 608 ? 28.853 4.069 0.213 1.00 82.81 608 ALA A O 1
ATOM 4614 N N . GLU A 1 609 ? 27.440 3.611 -1.432 1.00 84.38 609 GLU A N 1
ATOM 4615 C CA . GLU A 1 609 ? 28.465 3.781 -2.470 1.00 84.38 609 GLU A CA 1
ATOM 4616 C C . GLU A 1 609 ? 28.831 5.258 -2.691 1.00 84.38 609 GLU A C 1
ATOM 4618 O O . GLU A 1 609 ? 29.935 5.560 -3.160 1.00 84.38 609 GLU A O 1
ATOM 4623 N N . GLN A 1 610 ? 27.934 6.177 -2.326 1.00 81.88 610 GLN A N 1
ATOM 4624 C CA . GLN A 1 610 ? 28.117 7.620 -2.480 1.00 81.88 610 GLN A CA 1
ATOM 4625 C C . GLN A 1 610 ? 28.535 8.311 -1.173 1.00 81.88 610 GLN A C 1
ATOM 4627 O O . GLN A 1 610 ? 29.319 9.261 -1.216 1.00 81.88 610 GLN A O 1
ATOM 4632 N N . ASP A 1 611 ? 28.085 7.810 -0.021 1.00 83.06 611 ASP A N 1
ATOM 4633 C CA . ASP A 1 611 ? 28.365 8.358 1.304 1.00 83.06 611 ASP A CA 1
ATOM 4634 C C . ASP A 1 611 ? 29.135 7.357 2.180 1.00 83.06 611 ASP A C 1
ATOM 4636 O O . ASP A 1 611 ? 28.638 6.303 2.579 1.00 83.06 611 ASP A O 1
ATOM 4640 N N . ARG A 1 612 ? 30.365 7.731 2.560 1.00 84.38 612 ARG A N 1
ATOM 4641 C CA . ARG A 1 612 ? 31.235 6.923 3.431 1.00 84.38 612 ARG A CA 1
ATOM 4642 C C . ARG A 1 612 ? 30.627 6.635 4.804 1.00 84.38 612 ARG A C 1
ATOM 4644 O O . ARG A 1 612 ? 30.995 5.623 5.401 1.00 84.38 612 ARG A O 1
ATOM 4651 N N . ARG A 1 613 ? 29.767 7.512 5.327 1.00 83.62 613 ARG A N 1
ATOM 4652 C CA . ARG A 1 613 ? 29.106 7.326 6.626 1.00 83.62 613 ARG A CA 1
ATOM 4653 C C . ARG A 1 613 ? 28.065 6.224 6.524 1.00 83.62 613 ARG A C 1
ATOM 4655 O O . ARG A 1 613 ? 28.164 5.253 7.266 1.00 83.62 613 ARG A O 1
ATOM 4662 N N . VAL A 1 614 ? 27.179 6.310 5.532 1.00 80.50 614 VAL A N 1
ATOM 4663 C CA . VAL A 1 614 ? 26.201 5.254 5.223 1.00 80.50 614 VAL A CA 1
ATOM 4664 C C . VAL A 1 614 ? 26.922 3.938 4.911 1.00 80.50 614 VAL A C 1
ATOM 4666 O O . VAL A 1 614 ? 26.559 2.892 5.441 1.00 80.50 614 VAL A O 1
ATOM 4669 N N . ALA A 1 615 ? 28.034 3.984 4.167 1.00 82.06 615 ALA A N 1
ATOM 4670 C CA . ALA A 1 615 ? 28.870 2.811 3.889 1.00 82.06 615 ALA A CA 1
ATOM 4671 C C . ALA A 1 615 ? 29.417 2.133 5.142 1.00 82.06 615 ALA A C 1
ATOM 4673 O O . ALA A 1 615 ? 29.560 0.910 5.175 1.00 82.06 615 ALA A O 1
ATOM 4674 N N . LYS A 1 616 ? 29.792 2.928 6.147 1.00 82.38 616 LYS A N 1
ATOM 4675 C CA . LYS A 1 616 ? 30.256 2.413 7.431 1.00 82.38 616 LYS A CA 1
ATOM 4676 C C . LYS A 1 616 ? 29.086 1.782 8.182 1.00 82.38 616 LYS A C 1
ATOM 4678 O O . LYS A 1 616 ? 29.211 0.638 8.590 1.00 82.38 616 LYS A O 1
ATOM 4683 N N . THR A 1 617 ? 27.950 2.469 8.270 1.00 82.50 617 THR A N 1
ATOM 4684 C CA . THR A 1 617 ? 26.738 1.970 8.934 1.00 82.50 617 THR A CA 1
ATOM 4685 C C . THR A 1 617 ? 26.254 0.649 8.340 1.00 82.50 617 THR A C 1
ATOM 4687 O O . THR A 1 617 ? 26.016 -0.299 9.078 1.00 82.50 617 THR A O 1
ATOM 4690 N N . ILE A 1 618 ? 26.184 0.532 7.011 1.00 80.00 618 ILE A N 1
ATOM 4691 C CA . ILE A 1 618 ? 25.769 -0.710 6.345 1.00 80.00 618 ILE A CA 1
ATOM 4692 C C . ILE A 1 618 ? 26.793 -1.826 6.540 1.00 80.00 618 ILE A C 1
ATOM 4694 O O . ILE A 1 618 ? 26.421 -2.973 6.777 1.00 80.00 618 ILE A O 1
ATOM 4698 N N . ARG A 1 619 ? 28.090 -1.519 6.501 1.00 83.56 619 ARG A N 1
ATOM 4699 C CA . ARG A 1 619 ? 29.124 -2.523 6.777 1.00 83.56 619 ARG A CA 1
ATOM 4700 C C . ARG A 1 619 ? 29.066 -3.010 8.221 1.00 83.56 619 ARG A C 1
ATOM 4702 O O . ARG A 1 619 ? 29.158 -4.209 8.474 1.00 83.56 619 ARG A O 1
ATOM 4709 N N . ASP A 1 620 ? 28.904 -2.091 9.161 1.00 81.94 620 ASP A N 1
ATOM 4710 C CA . ASP A 1 620 ? 28.889 -2.394 10.586 1.00 81.94 620 ASP A CA 1
ATOM 4711 C C . ASP A 1 620 ? 27.581 -3.096 10.983 1.00 81.94 620 ASP A C 1
ATOM 4713 O O . ASP A 1 620 ? 27.626 -4.036 11.774 1.00 81.94 620 ASP A O 1
ATOM 4717 N N . GLY A 1 621 ? 26.446 -2.723 10.388 1.00 81.56 621 GLY A N 1
ATOM 4718 C CA . GLY A 1 621 ? 25.129 -3.297 10.666 1.00 81.56 621 GLY A CA 1
ATOM 4719 C C . GLY A 1 621 ? 24.818 -4.573 9.885 1.00 81.56 621 GLY A C 1
ATOM 4720 O O . GLY A 1 621 ? 24.388 -5.560 10.468 1.00 81.56 621 GLY A O 1
ATOM 4721 N N . LEU A 1 622 ? 25.090 -4.587 8.579 1.00 80.62 622 LEU A N 1
ATOM 4722 C CA . LEU A 1 622 ? 24.708 -5.670 7.663 1.00 80.62 622 LEU A CA 1
ATOM 4723 C C . LEU A 1 622 ? 25.888 -6.541 7.233 1.00 80.62 622 LEU A C 1
ATOM 4725 O O . LEU A 1 622 ? 25.683 -7.563 6.590 1.00 80.62 622 LEU A O 1
ATOM 4729 N N . GLY A 1 623 ? 27.129 -6.171 7.556 1.00 80.81 623 GLY A N 1
ATOM 4730 C CA . GLY A 1 623 ? 28.311 -6.907 7.096 1.00 80.81 623 GLY A CA 1
ATOM 4731 C C . GLY A 1 623 ? 28.591 -6.759 5.600 1.00 80.81 623 GLY A C 1
ATOM 4732 O O . GLY A 1 623 ? 29.462 -7.448 5.085 1.00 80.81 623 GLY A O 1
ATOM 4733 N N . MET A 1 624 ? 27.885 -5.864 4.903 1.00 83.50 624 MET A N 1
ATOM 4734 C CA . MET A 1 624 ? 27.975 -5.725 3.448 1.00 83.50 624 MET A CA 1
ATOM 4735 C C . MET A 1 624 ? 28.843 -4.530 3.060 1.00 83.50 624 MET A C 1
ATOM 4737 O O . MET A 1 624 ? 28.748 -3.444 3.638 1.00 83.50 624 MET A O 1
ATOM 4741 N N . GLY A 1 625 ? 29.724 -4.728 2.081 1.00 76.88 625 GLY A N 1
ATOM 4742 C CA . GLY A 1 625 ? 30.556 -3.667 1.525 1.00 76.88 625 GLY A CA 1
ATOM 4743 C C . GLY A 1 625 ? 29.864 -2.921 0.375 1.00 76.88 625 GLY A C 1
ATOM 4744 O O . GLY A 1 625 ? 29.060 -3.518 -0.337 1.00 76.88 625 GLY A O 1
ATOM 4745 N N . PRO A 1 626 ? 30.197 -1.637 0.134 1.00 82.94 626 PRO A N 1
ATOM 4746 C CA . PRO A 1 626 ? 29.776 -0.958 -1.090 1.00 82.94 626 PRO A CA 1
ATOM 4747 C C . PRO A 1 626 ? 30.422 -1.636 -2.304 1.00 82.94 626 PRO A C 1
ATOM 4749 O O . PRO A 1 626 ? 31.585 -2.049 -2.231 1.00 82.94 626 PRO A O 1
ATOM 4752 N N . PHE A 1 627 ? 29.723 -1.685 -3.438 1.00 87.81 627 PHE A N 1
ATOM 4753 C CA . PHE A 1 627 ? 30.317 -2.149 -4.691 1.00 87.81 627 PHE A CA 1
ATOM 4754 C C . PHE A 1 627 ? 31.468 -1.214 -5.102 1.00 87.81 627 PHE A C 1
ATOM 4756 O O . PHE A 1 627 ? 31.334 0.007 -4.995 1.00 87.81 627 PHE A O 1
ATOM 4763 N N . ARG A 1 628 ? 32.602 -1.739 -5.596 1.00 86.75 628 ARG A N 1
ATOM 4764 C CA . ARG A 1 628 ? 33.829 -0.939 -5.846 1.00 86.75 628 ARG A CA 1
ATOM 4765 C C . ARG A 1 628 ? 34.313 -0.812 -7.303 1.00 86.75 628 ARG A C 1
ATOM 4767 O O . ARG A 1 628 ? 35.377 -0.237 -7.505 1.00 86.75 628 ARG A O 1
ATOM 4774 N N . GLY A 1 629 ? 33.573 -1.273 -8.310 1.00 90.75 629 GLY A N 1
ATOM 4775 C CA . GLY A 1 629 ? 33.919 -1.094 -9.737 1.00 90.75 629 GLY A CA 1
ATOM 4776 C C . GLY A 1 629 ? 33.024 -0.085 -10.467 1.00 90.75 629 GLY A C 1
ATOM 4777 O O . GLY A 1 629 ? 31.966 0.227 -9.953 1.00 90.75 629 GLY A O 1
ATOM 4778 N N . PRO A 1 630 ? 33.387 0.426 -11.653 1.00 90.69 630 PRO A N 1
ATOM 4779 C CA . PRO A 1 630 ? 32.541 1.350 -12.427 1.00 90.69 630 PRO A CA 1
ATOM 4780 C C . PRO A 1 630 ? 31.272 0.688 -12.992 1.00 90.69 630 PRO A C 1
ATOM 4782 O O . PRO A 1 630 ? 30.260 1.359 -13.177 1.00 90.69 630 PRO A O 1
ATOM 4785 N N . GLN A 1 631 ? 31.313 -0.628 -13.197 1.00 95.06 631 GLN A N 1
ATOM 4786 C CA . GLN A 1 631 ? 30.190 -1.455 -13.622 1.00 95.06 631 GLN A CA 1
ATOM 4787 C C . GLN A 1 631 ? 30.306 -2.878 -13.065 1.00 95.06 631 GLN A C 1
ATOM 4789 O O . GLN A 1 631 ? 31.367 -3.274 -12.569 1.00 95.06 631 GLN A O 1
ATOM 4794 N N . GLY A 1 632 ? 29.219 -3.640 -13.147 1.00 96.38 632 GLY A N 1
ATOM 4795 C CA . GLY A 1 632 ? 29.215 -5.084 -12.910 1.00 96.38 632 GLY A CA 1
ATOM 4796 C C . GLY A 1 632 ? 27.869 -5.607 -12.427 1.00 96.38 632 GLY A C 1
ATOM 4797 O O . GLY A 1 632 ? 26.838 -5.078 -12.827 1.00 96.38 632 GLY A O 1
ATOM 4798 N N . LEU A 1 633 ? 27.877 -6.643 -11.587 1.00 96.50 633 LEU A N 1
ATOM 4799 C CA . LEU A 1 633 ? 26.678 -7.329 -11.099 1.00 96.50 633 LEU A CA 1
ATOM 4800 C C . LEU A 1 633 ? 26.598 -7.297 -9.574 1.00 96.50 633 LEU A C 1
ATOM 4802 O O . LEU A 1 633 ? 27.568 -7.623 -8.886 1.00 96.50 633 LEU A O 1
ATOM 4806 N N . ARG A 1 634 ? 25.411 -6.996 -9.051 1.00 95.31 634 ARG A N 1
ATOM 4807 C CA . ARG A 1 634 ? 25.062 -7.176 -7.644 1.00 95.31 634 ARG A CA 1
ATOM 4808 C C . ARG A 1 634 ? 23.837 -8.078 -7.524 1.00 95.31 634 ARG A C 1
ATOM 4810 O O . ARG A 1 634 ? 22.804 -7.772 -8.101 1.00 95.31 634 ARG A O 1
ATOM 4817 N N . VAL A 1 635 ? 23.937 -9.172 -6.778 1.00 95.19 635 VAL A N 1
ATOM 4818 C CA . VAL A 1 635 ? 22.797 -10.059 -6.495 1.00 95.19 635 VAL A CA 1
ATOM 4819 C C . VAL A 1 635 ? 22.489 -9.988 -5.009 1.00 95.19 635 VAL A C 1
ATOM 4821 O O . VAL A 1 635 ? 23.390 -10.202 -4.203 1.00 95.19 635 VAL A O 1
ATOM 4824 N N . LEU A 1 636 ? 21.245 -9.690 -4.646 1.00 94.06 636 LEU A N 1
ATOM 4825 C CA . LEU A 1 636 ? 20.761 -9.780 -3.273 1.00 94.06 636 LEU A CA 1
ATOM 4826 C C . LEU A 1 636 ? 19.835 -10.985 -3.156 1.00 94.06 636 LEU A C 1
ATOM 4828 O O . LEU A 1 636 ? 18.886 -11.108 -3.926 1.00 94.06 636 LEU A O 1
ATOM 4832 N N . LEU A 1 637 ? 20.103 -11.851 -2.188 1.00 92.06 637 LEU A N 1
ATOM 4833 C CA . LEU A 1 637 ? 19.276 -13.004 -1.860 1.00 92.06 637 LEU A CA 1
ATOM 4834 C C . LEU A 1 637 ? 18.630 -12.770 -0.502 1.00 92.06 637 LEU A C 1
ATOM 4836 O O . LEU A 1 637 ? 19.354 -12.546 0.466 1.00 92.06 637 LEU A O 1
ATOM 4840 N N . ALA A 1 638 ? 17.306 -12.857 -0.417 1.00 90.38 638 ALA A N 1
ATOM 4841 C CA . ALA A 1 638 ? 16.592 -12.884 0.855 1.00 90.38 638 ALA A CA 1
ATOM 4842 C C . ALA A 1 638 ? 15.655 -14.088 0.953 1.00 90.38 638 ALA A C 1
ATOM 4844 O O . ALA A 1 638 ? 15.081 -14.540 -0.039 1.00 90.38 638 ALA A O 1
ATOM 4845 N N . ALA A 1 639 ? 15.462 -14.571 2.176 1.00 83.62 639 ALA A N 1
ATOM 4846 C CA . ALA A 1 639 ? 14.440 -15.548 2.524 1.00 83.62 639 ALA A CA 1
ATOM 4847 C C . ALA A 1 639 ? 13.540 -14.989 3.633 1.00 83.62 639 ALA A C 1
ATOM 4849 O O . ALA A 1 639 ? 14.024 -14.697 4.726 1.00 83.62 639 ALA A O 1
ATOM 4850 N N . SER A 1 640 ? 12.237 -14.850 3.367 1.00 75.38 640 SER A N 1
ATOM 4851 C CA . SER A 1 640 ? 11.268 -14.373 4.363 1.00 75.38 640 SER A CA 1
ATOM 4852 C C . SER A 1 640 ? 11.048 -15.440 5.454 1.00 75.38 640 SER A C 1
ATOM 4854 O O . SER A 1 640 ? 10.846 -16.620 5.157 1.00 75.38 640 SER A O 1
ATOM 4856 N N . SER A 1 641 ? 11.083 -15.043 6.730 1.00 60.06 641 SER A N 1
ATOM 4857 C CA . SER A 1 641 ? 11.183 -15.921 7.913 1.00 60.06 641 SER A CA 1
ATOM 4858 C C . SER A 1 641 ? 9.850 -16.497 8.435 1.00 60.06 641 SER A C 1
ATOM 4860 O O . SER A 1 641 ? 9.670 -16.670 9.639 1.00 60.06 641 SER A O 1
ATOM 4862 N N . GLY A 1 642 ? 8.909 -16.847 7.552 1.00 54.06 642 GLY A N 1
ATOM 4863 C CA . GLY A 1 642 ? 7.566 -17.289 7.965 1.00 54.06 642 GLY A CA 1
ATOM 4864 C C . GLY A 1 642 ? 7.464 -18.725 8.515 1.00 54.06 642 GLY A C 1
ATOM 4865 O O . GLY A 1 642 ? 6.572 -19.018 9.313 1.00 54.06 642 GLY A O 1
ATOM 4866 N N . ARG A 1 643 ? 8.351 -19.655 8.117 1.00 56.06 643 ARG A N 1
ATOM 4867 C CA . ARG A 1 643 ? 8.366 -21.072 8.561 1.00 56.06 643 ARG A CA 1
ATOM 4868 C C . ARG A 1 643 ? 9.759 -21.700 8.434 1.00 56.06 643 ARG A C 1
ATOM 4870 O O . ARG A 1 643 ? 10.525 -21.281 7.574 1.00 56.06 643 ARG A O 1
ATOM 4877 N N . GLN A 1 644 ? 10.031 -22.756 9.221 1.00 47.25 644 GLN A N 1
ATOM 4878 C CA . GLN A 1 644 ? 11.184 -23.654 9.012 1.00 47.25 644 GLN A CA 1
ATOM 4879 C C . GLN A 1 644 ? 11.304 -24.075 7.531 1.00 47.25 644 GLN A C 1
ATOM 4881 O O . GLN A 1 644 ? 10.269 -24.328 6.901 1.00 47.25 644 GLN A O 1
ATOM 4886 N N . PRO A 1 645 ? 12.521 -24.226 6.972 1.00 56.78 645 PRO A N 1
ATOM 4887 C CA . PRO A 1 645 ? 13.842 -24.183 7.623 1.00 56.78 645 PRO A CA 1
ATOM 4888 C C . PRO A 1 645 ? 14.320 -22.765 7.978 1.00 56.78 645 PRO A C 1
ATOM 4890 O O . PRO A 1 645 ? 13.697 -21.783 7.581 1.00 56.78 645 PRO A O 1
ATOM 4893 N N . ALA A 1 646 ? 15.401 -22.659 8.760 1.00 69.44 646 ALA A N 1
ATOM 4894 C CA . ALA A 1 646 ? 15.947 -21.363 9.150 1.00 69.44 646 ALA A CA 1
ATOM 4895 C C . ALA A 1 646 ? 16.357 -20.548 7.900 1.00 69.44 646 ALA A C 1
ATOM 4897 O O . ALA A 1 646 ? 16.778 -21.128 6.890 1.00 69.44 646 ALA A O 1
ATOM 4898 N N . PRO A 1 647 ? 16.252 -19.209 7.919 1.00 71.50 647 PRO A N 1
ATOM 4899 C CA . PRO A 1 647 ? 16.642 -18.383 6.775 1.00 71.50 647 PRO A CA 1
ATOM 4900 C C . PRO A 1 647 ? 18.110 -18.595 6.356 1.00 71.50 647 PRO A C 1
ATOM 4902 O O . PRO A 1 647 ? 18.437 -18.554 5.170 1.00 71.50 647 PRO A O 1
ATOM 4905 N N . SER A 1 648 ? 18.986 -18.908 7.314 1.00 73.69 648 SER A N 1
ATOM 4906 C CA . SER A 1 648 ? 20.384 -19.296 7.085 1.00 73.69 648 SER A CA 1
ATOM 4907 C C . SER A 1 648 ? 20.539 -20.599 6.282 1.00 73.69 648 SER A C 1
ATOM 4909 O O . SER A 1 648 ? 21.326 -20.641 5.334 1.00 73.69 648 SER A O 1
ATOM 4911 N N . ASP A 1 649 ? 19.746 -21.632 6.578 1.00 79.06 649 ASP A N 1
ATOM 4912 C CA . ASP A 1 649 ? 19.711 -22.879 5.797 1.00 79.06 649 ASP A CA 1
ATOM 4913 C C . ASP A 1 649 ? 19.239 -22.625 4.361 1.00 79.06 649 ASP A C 1
ATOM 4915 O O . ASP A 1 649 ? 19.734 -23.228 3.412 1.00 79.06 649 ASP A O 1
ATOM 4919 N N . THR A 1 650 ? 18.309 -21.682 4.197 1.00 76.81 650 THR A N 1
ATOM 4920 C CA . THR A 1 650 ? 17.772 -21.310 2.885 1.00 76.81 650 THR A CA 1
ATOM 4921 C C . THR A 1 650 ? 18.821 -20.629 2.008 1.00 76.81 650 THR A C 1
ATOM 4923 O O . THR A 1 650 ? 18.864 -20.891 0.814 1.00 76.81 650 THR A O 1
ATOM 4926 N N . LEU A 1 651 ? 19.694 -19.781 2.560 1.00 82.81 651 LEU A N 1
ATOM 4927 C CA . LEU A 1 651 ? 20.795 -19.204 1.777 1.00 82.81 651 LEU A CA 1
ATOM 4928 C C . LEU A 1 651 ? 21.821 -20.259 1.359 1.00 82.81 651 LEU A C 1
ATOM 4930 O O . LEU A 1 651 ? 22.334 -20.203 0.244 1.00 82.81 651 LEU A O 1
ATOM 4934 N N . ASN A 1 652 ? 22.102 -21.221 2.241 1.00 85.88 652 ASN A N 1
ATOM 4935 C CA . ASN A 1 652 ? 23.021 -22.320 1.949 1.00 85.88 652 ASN A CA 1
ATOM 4936 C C . ASN A 1 652 ? 22.481 -23.267 0.866 1.00 85.88 652 ASN A C 1
ATOM 4938 O O . ASN A 1 652 ? 23.278 -23.918 0.194 1.00 85.88 652 ASN A O 1
ATOM 4942 N N . ASP A 1 653 ? 21.159 -23.300 0.671 1.00 87.00 653 ASP A N 1
ATOM 4943 C CA . ASP A 1 653 ? 20.480 -24.052 -0.390 1.00 87.00 653 ASP A CA 1
ATOM 4944 C C . ASP A 1 653 ? 20.820 -23.533 -1.800 1.00 87.00 653 ASP A C 1
ATOM 4946 O O . ASP A 1 653 ? 20.692 -24.272 -2.774 1.00 87.00 653 ASP A O 1
ATOM 4950 N N . PHE A 1 654 ? 21.258 -22.275 -1.933 1.00 89.44 654 PHE A N 1
ATOM 4951 C CA . PHE A 1 654 ? 21.562 -21.665 -3.227 1.00 89.44 654 PHE A CA 1
ATOM 4952 C C . PHE A 1 654 ? 23.060 -21.713 -3.557 1.00 89.44 654 PHE A C 1
ATOM 4954 O O . PHE A 1 654 ? 23.907 -21.163 -2.849 1.00 89.44 654 PHE A O 1
ATOM 4961 N N . ARG A 1 655 ? 23.391 -22.285 -4.718 1.00 93.56 655 ARG A N 1
ATOM 4962 C CA . ARG A 1 655 ? 24.702 -22.153 -5.367 1.00 93.56 655 ARG A CA 1
ATOM 4963 C C . ARG A 1 655 ? 24.566 -21.265 -6.587 1.00 93.56 655 ARG A C 1
ATOM 4965 O O . ARG A 1 655 ? 23.789 -21.548 -7.494 1.00 93.56 655 ARG A O 1
ATOM 4972 N N . LEU A 1 656 ? 25.332 -20.181 -6.605 1.00 95.38 656 LEU A N 1
ATOM 4973 C CA . LEU A 1 656 ? 25.335 -19.239 -7.713 1.00 95.38 656 LEU A CA 1
ATOM 4974 C C . LEU A 1 656 ? 26.587 -19.433 -8.560 1.00 95.38 656 LEU A C 1
ATOM 4976 O O . LEU A 1 656 ? 27.686 -19.577 -8.027 1.00 95.38 656 LEU A O 1
ATOM 4980 N N . SER A 1 657 ? 26.421 -19.428 -9.878 1.00 96.94 657 SER A N 1
ATOM 4981 C CA . SER A 1 657 ? 27.529 -19.418 -10.833 1.00 96.94 657 SER A CA 1
ATOM 4982 C C . SER A 1 657 ? 27.299 -18.356 -11.900 1.00 96.94 657 SER A C 1
ATOM 4984 O O . SER A 1 657 ? 26.167 -18.127 -12.324 1.00 96.94 657 SER A O 1
ATOM 4986 N N . LEU A 1 658 ? 28.368 -17.708 -12.344 1.00 97.50 658 LEU A N 1
ATOM 4987 C CA . LEU A 1 658 ? 28.332 -16.598 -13.285 1.00 97.50 658 LEU A CA 1
ATOM 4988 C C . LEU A 1 658 ? 29.282 -16.876 -14.446 1.00 97.50 658 LEU A C 1
ATOM 4990 O O . LEU A 1 658 ? 30.381 -17.381 -14.247 1.00 97.50 658 LEU A O 1
ATOM 4994 N N . GLY A 1 659 ? 28.882 -16.520 -15.660 1.00 97.00 659 GLY A N 1
ATOM 4995 C CA . GLY A 1 659 ? 29.770 -16.595 -16.815 1.00 97.00 659 GLY A CA 1
ATOM 4996 C C . GLY A 1 659 ? 29.249 -15.794 -17.994 1.00 97.00 659 GLY A C 1
ATOM 4997 O O . GLY A 1 659 ? 28.063 -15.460 -18.060 1.00 97.00 659 GLY A O 1
ATOM 4998 N N . GLY A 1 660 ? 30.141 -15.490 -18.935 1.00 95.94 660 GLY A N 1
ATOM 4999 C CA . GLY A 1 660 ? 29.751 -14.922 -20.223 1.00 95.94 660 GLY A CA 1
ATOM 5000 C C . GLY A 1 660 ? 28.883 -15.895 -21.029 1.00 95.94 660 GLY A C 1
ATOM 5001 O O . GLY A 1 660 ? 28.762 -17.082 -20.700 1.00 95.94 660 GLY A O 1
ATOM 5002 N N . LEU A 1 661 ? 28.277 -15.411 -22.113 1.00 91.75 661 LEU A N 1
ATOM 5003 C CA . LEU A 1 661 ? 27.470 -16.266 -22.990 1.00 91.75 661 LEU A CA 1
ATOM 5004 C C . LEU A 1 661 ? 28.313 -17.350 -23.692 1.00 91.75 661 LEU A C 1
ATOM 5006 O O . LEU A 1 661 ? 27.887 -18.502 -23.745 1.00 91.75 661 LEU A O 1
ATOM 5010 N N . ASP A 1 662 ? 29.527 -16.991 -24.119 1.00 90.44 662 ASP A N 1
ATOM 5011 C CA . ASP A 1 662 ? 30.520 -17.886 -24.743 1.00 90.44 662 ASP A CA 1
ATOM 5012 C C . ASP A 1 662 ? 31.431 -18.601 -23.720 1.00 90.44 662 ASP A C 1
ATOM 5014 O O . ASP A 1 662 ? 32.200 -19.495 -24.068 1.00 90.44 662 ASP A O 1
ATOM 5018 N N . GLY A 1 663 ? 31.388 -18.181 -22.453 1.00 89.81 663 GLY A N 1
ATOM 5019 C CA . GLY A 1 663 ? 32.290 -18.648 -21.401 1.00 89.81 663 GLY A CA 1
ATOM 5020 C C . GLY A 1 663 ? 31.728 -19.799 -20.569 1.00 89.81 663 GLY A C 1
ATOM 5021 O O . GLY A 1 663 ? 30.519 -20.046 -20.536 1.00 89.81 663 GLY A O 1
ATOM 5022 N N . GLY A 1 664 ? 32.623 -20.473 -19.841 1.00 92.50 664 GLY A N 1
ATOM 5023 C CA . GLY A 1 664 ? 32.238 -21.360 -18.745 1.00 92.50 664 GLY A CA 1
ATOM 5024 C C . GLY A 1 664 ? 31.563 -20.590 -17.606 1.00 92.50 664 GLY A C 1
ATOM 5025 O O . GLY A 1 664 ? 31.683 -19.370 -17.504 1.00 92.50 664 GLY A O 1
ATOM 5026 N N . LEU A 1 665 ? 30.836 -21.313 -16.756 1.00 94.31 665 LEU A N 1
ATOM 5027 C CA . LEU A 1 665 ? 30.266 -20.761 -15.530 1.00 94.31 665 LEU A CA 1
ATOM 5028 C C . LEU A 1 665 ? 31.262 -20.953 -14.384 1.00 94.31 665 LEU A C 1
ATOM 5030 O O . LEU A 1 665 ? 31.709 -22.071 -14.134 1.00 94.31 665 LEU A O 1
ATOM 5034 N N . GLU A 1 666 ? 31.572 -19.875 -13.677 1.00 96.69 666 GLU A N 1
ATOM 5035 C CA . GLU A 1 666 ? 32.416 -19.880 -12.488 1.00 96.69 666 GLU A CA 1
ATOM 5036 C C . GLU A 1 666 ? 31.547 -19.750 -11.238 1.00 96.69 666 GLU A C 1
ATOM 5038 O O . GLU A 1 666 ? 30.637 -18.921 -11.184 1.00 96.69 666 GLU A O 1
ATOM 5043 N N . ALA A 1 667 ? 31.811 -20.573 -10.223 1.00 95.62 667 ALA A N 1
ATOM 5044 C CA . ALA A 1 667 ? 31.080 -20.509 -8.965 1.00 95.62 667 ALA A CA 1
ATOM 5045 C C . ALA A 1 667 ? 31.351 -19.174 -8.259 1.00 95.62 667 ALA A C 1
ATOM 5047 O O . ALA A 1 667 ? 32.504 -18.786 -8.059 1.00 95.62 667 ALA A O 1
ATOM 5048 N N . VAL A 1 668 ? 30.288 -18.497 -7.829 1.00 94.88 668 VAL A N 1
ATOM 5049 C CA . VAL A 1 668 ? 30.377 -17.230 -7.107 1.00 94.88 668 VAL A CA 1
ATOM 5050 C C . VAL A 1 668 ? 29.937 -17.436 -5.669 1.00 94.88 668 VAL A C 1
ATOM 5052 O O . VAL A 1 668 ? 28.868 -17.973 -5.379 1.00 94.88 668 VAL A O 1
ATOM 5055 N N . ARG A 1 669 ? 30.785 -17.001 -4.740 1.00 90.94 669 ARG A N 1
ATOM 5056 C CA . ARG A 1 669 ? 30.501 -17.102 -3.313 1.00 90.94 669 ARG A CA 1
ATOM 5057 C C . ARG A 1 669 ? 29.488 -16.033 -2.908 1.00 90.94 669 ARG A C 1
ATOM 5059 O O . ARG A 1 669 ? 29.755 -14.847 -3.071 1.00 90.94 669 ARG A O 1
ATOM 5066 N N . VAL A 1 670 ? 28.367 -16.467 -2.335 1.00 90.94 670 VAL A N 1
ATOM 5067 C CA . VAL A 1 670 ? 27.435 -15.583 -1.624 1.00 90.94 670 VAL A CA 1
ATOM 5068 C C . VAL A 1 670 ? 28.093 -15.153 -0.314 1.00 90.94 670 VAL A C 1
ATOM 5070 O O . VAL A 1 670 ? 28.501 -15.997 0.488 1.00 90.94 670 VAL A O 1
ATOM 5073 N N . GLU A 1 671 ? 28.225 -13.848 -0.105 1.00 88.56 671 GLU A N 1
ATOM 5074 C CA . GLU A 1 671 ? 28.671 -13.281 1.163 1.00 88.56 671 GLU A CA 1
ATOM 5075 C C . GLU A 1 671 ? 27.453 -13.167 2.093 1.00 88.56 671 GLU A C 1
ATOM 5077 O O . GLU A 1 671 ? 26.521 -12.419 1.779 1.00 88.56 671 GLU A O 1
ATOM 5082 N N . PRO A 1 672 ? 27.399 -13.921 3.207 1.00 86.00 672 PRO A N 1
ATOM 5083 C CA . PRO A 1 672 ? 26.290 -13.811 4.143 1.00 86.00 672 PRO A CA 1
ATOM 5084 C C . PRO A 1 672 ? 26.304 -12.433 4.812 1.00 86.00 672 PRO A C 1
ATOM 5086 O O . PRO A 1 672 ? 27.356 -11.932 5.217 1.00 86.00 672 PRO A O 1
ATOM 5089 N N . SER A 1 673 ? 25.124 -11.832 4.947 1.00 87.38 673 SER A N 1
ATOM 5090 C CA . SER A 1 673 ? 24.930 -10.632 5.752 1.00 87.38 673 SER A CA 1
ATOM 5091 C C . SER A 1 673 ? 24.966 -10.975 7.246 1.00 87.38 673 SER A C 1
ATOM 5093 O O . SER A 1 673 ? 24.798 -12.123 7.653 1.00 87.38 673 SER A O 1
ATOM 5095 N N . LYS A 1 674 ? 25.156 -9.955 8.091 1.00 85.44 674 LYS A N 1
ATOM 5096 C CA . LYS A 1 674 ? 24.889 -10.046 9.534 1.00 85.44 674 LYS A CA 1
ATOM 5097 C C . LYS A 1 674 ? 23.408 -10.275 9.844 1.00 85.44 674 LYS A C 1
ATOM 5099 O O . LYS A 1 674 ? 23.105 -10.753 10.931 1.00 85.44 674 LYS A O 1
ATOM 5104 N N . LEU A 1 675 ? 22.509 -9.939 8.918 1.00 81.62 675 LEU A N 1
ATOM 5105 C CA . LEU A 1 675 ? 21.103 -10.300 9.030 1.00 81.62 675 LEU A CA 1
ATOM 5106 C C . LEU A 1 675 ? 20.883 -11.717 8.525 1.00 81.62 675 LEU A C 1
ATOM 5108 O O . LEU A 1 675 ? 21.261 -12.061 7.404 1.00 81.62 675 LEU A O 1
ATOM 5112 N N . GLU A 1 676 ? 20.243 -12.528 9.360 1.00 82.88 676 GLU A N 1
ATOM 5113 C CA . GLU A 1 676 ? 19.926 -13.902 9.007 1.00 82.88 676 GLU A CA 1
ATOM 5114 C C . GLU A 1 676 ? 19.019 -13.953 7.769 1.00 82.88 676 GLU A C 1
ATOM 5116 O O . GLU A 1 676 ? 18.053 -13.202 7.658 1.00 82.88 676 GLU A O 1
ATOM 5121 N N . GLY A 1 677 ? 19.335 -14.845 6.826 1.00 84.88 677 GLY A N 1
ATOM 5122 C CA . GLY A 1 677 ? 18.540 -15.022 5.610 1.00 84.88 677 GLY A CA 1
ATOM 5123 C C . GLY A 1 677 ? 18.805 -14.014 4.502 1.00 84.88 677 GLY A C 1
ATOM 5124 O O . GLY A 1 677 ? 18.190 -14.139 3.448 1.00 84.88 677 GLY A O 1
ATOM 5125 N N . LEU A 1 678 ? 19.730 -13.071 4.700 1.00 90.00 678 LEU A N 1
ATOM 5126 C CA . LEU A 1 678 ? 20.192 -12.142 3.674 1.00 90.00 678 LEU A CA 1
ATOM 5127 C C . LEU A 1 678 ? 21.621 -12.476 3.209 1.00 90.00 678 LEU A C 1
ATOM 5129 O O . LEU A 1 678 ? 22.535 -12.648 4.016 1.00 90.00 678 LEU A O 1
ATOM 5133 N N . GLY A 1 679 ? 21.831 -12.538 1.898 1.00 91.19 679 GLY A N 1
ATOM 5134 C CA . GLY A 1 679 ? 23.139 -12.754 1.280 1.00 91.19 679 GLY A CA 1
ATOM 5135 C C . GLY A 1 679 ? 23.354 -11.833 0.087 1.00 91.19 679 GLY A C 1
ATOM 5136 O O . GLY A 1 679 ? 22.398 -11.453 -0.589 1.00 91.19 679 GLY A O 1
ATOM 5137 N N . VAL A 1 680 ? 24.607 -11.464 -0.182 1.00 92.75 680 VAL A N 1
ATOM 5138 C CA . VAL A 1 680 ? 24.956 -10.585 -1.305 1.00 92.75 680 VAL A CA 1
ATOM 5139 C C . VAL A 1 680 ? 26.108 -11.144 -2.124 1.00 92.75 680 VAL A C 1
ATOM 5141 O O . VAL A 1 680 ? 27.056 -11.727 -1.609 1.00 92.75 680 VAL A O 1
ATOM 5144 N N . ILE A 1 681 ? 26.024 -10.930 -3.431 1.00 93.69 681 ILE A N 1
ATOM 5145 C CA . ILE A 1 681 ? 27.131 -11.056 -4.371 1.00 93.69 681 ILE A CA 1
ATOM 5146 C C . ILE A 1 681 ? 27.381 -9.686 -4.980 1.00 93.69 681 ILE A C 1
ATOM 5148 O O . ILE A 1 681 ? 26.442 -9.028 -5.420 1.00 93.69 681 ILE A O 1
ATOM 5152 N N . ALA A 1 682 ? 28.644 -9.281 -5.063 1.00 94.25 682 ALA A N 1
ATOM 5153 C CA . ALA A 1 682 ? 29.069 -8.095 -5.794 1.00 94.25 682 ALA A CA 1
ATOM 5154 C C . ALA A 1 682 ? 30.297 -8.443 -6.643 1.00 94.25 682 ALA A C 1
ATOM 5156 O O . ALA A 1 682 ? 31.353 -8.764 -6.104 1.00 94.25 682 ALA A O 1
ATOM 5157 N N . GLN A 1 683 ? 30.158 -8.389 -7.967 1.00 95.75 683 GLN A N 1
ATOM 5158 C CA . GLN A 1 683 ? 31.220 -8.719 -8.918 1.00 95.75 683 GLN A CA 1
ATOM 5159 C C . GLN A 1 683 ? 31.440 -7.568 -9.894 1.00 95.75 683 GLN A C 1
ATOM 5161 O O . GLN A 1 683 ? 30.496 -7.092 -10.524 1.00 95.75 683 GLN A O 1
ATOM 5166 N N . VAL A 1 684 ? 32.690 -7.129 -10.032 1.00 96.44 684 VAL A N 1
ATOM 5167 C CA . VAL A 1 684 ? 33.082 -6.188 -11.089 1.00 96.44 684 VAL A CA 1
ATOM 5168 C C . VAL A 1 684 ? 33.191 -6.975 -12.384 1.00 96.44 684 VAL A C 1
ATOM 5170 O O . VAL A 1 684 ? 33.960 -7.928 -12.453 1.00 96.44 684 VAL A O 1
ATOM 5173 N N . LEU A 1 685 ? 32.408 -6.587 -13.386 1.00 96.56 685 LEU A N 1
ATOM 5174 C CA . LEU A 1 685 ? 32.317 -7.293 -14.659 1.00 96.56 685 LEU A CA 1
ATOM 5175 C C . LEU A 1 685 ? 32.488 -6.310 -15.807 1.00 96.56 685 LEU A C 1
ATOM 5177 O O . LEU A 1 685 ? 32.092 -5.146 -15.702 1.00 96.56 685 LEU A O 1
ATOM 5181 N N . GLU A 1 686 ? 33.038 -6.799 -16.912 1.00 96.75 686 GLU A N 1
ATOM 5182 C CA . GLU A 1 686 ? 33.072 -6.036 -18.153 1.00 96.75 686 GLU A CA 1
ATOM 5183 C C . GLU A 1 686 ? 31.663 -5.904 -18.759 1.00 96.75 686 GLU A C 1
ATOM 5185 O O . GLU A 1 686 ? 30.829 -6.805 -18.585 1.00 96.75 686 GLU A O 1
ATOM 5190 N N . PRO A 1 687 ? 31.375 -4.800 -19.476 1.00 97.00 687 PRO A N 1
ATOM 5191 C CA . PRO A 1 687 ? 30.108 -4.636 -20.168 1.00 97.00 687 PRO A CA 1
ATOM 5192 C C . PRO A 1 687 ? 29.905 -5.738 -21.208 1.00 97.00 687 PRO A C 1
ATOM 5194 O O . PRO A 1 687 ? 30.829 -6.092 -21.940 1.00 97.00 687 PRO A O 1
ATOM 5197 N N . GLY A 1 688 ? 28.687 -6.261 -21.289 1.00 96.38 688 GLY A N 1
ATOM 5198 C CA . GLY A 1 688 ? 28.331 -7.324 -22.219 1.00 96.38 688 GLY A CA 1
ATOM 5199 C C . GLY A 1 688 ? 27.288 -8.292 -21.664 1.00 96.38 688 GLY A C 1
ATOM 5200 O O . GLY A 1 688 ? 26.704 -8.046 -20.602 1.00 96.38 688 GLY A O 1
ATOM 5201 N N . PRO A 1 689 ? 27.034 -9.392 -22.389 1.00 97.00 689 PRO A N 1
ATOM 5202 C CA . PRO A 1 689 ? 26.079 -10.406 -21.979 1.00 97.00 689 PRO A CA 1
ATOM 5203 C C . PRO A 1 689 ? 26.666 -11.381 -20.962 1.00 97.00 689 PRO A C 1
ATOM 5205 O O . PRO A 1 689 ? 27.745 -11.949 -21.147 1.00 97.00 689 PRO A O 1
ATOM 5208 N N . TRP A 1 690 ? 25.883 -11.641 -19.925 1.00 97.69 690 TRP A N 1
ATOM 5209 C CA . TRP A 1 690 ? 26.214 -12.536 -18.827 1.00 97.69 690 TRP A CA 1
ATOM 5210 C C . TRP A 1 690 ? 25.062 -13.503 -18.557 1.00 97.69 690 TRP A C 1
ATOM 5212 O O . TRP A 1 690 ? 23.918 -13.288 -18.958 1.00 97.69 690 TRP A O 1
ATOM 5222 N N . ARG A 1 691 ? 25.368 -14.595 -17.863 1.00 97.06 691 ARG A N 1
ATOM 5223 C CA . ARG A 1 691 ? 24.382 -15.563 -17.385 1.00 97.06 691 ARG A CA 1
ATOM 5224 C C . ARG A 1 691 ? 24.599 -15.820 -15.909 1.00 97.06 691 ARG A C 1
ATOM 5226 O O . ARG A 1 691 ? 25.714 -16.146 -15.509 1.00 97.06 691 ARG A O 1
ATOM 5233 N N . LEU A 1 692 ? 23.529 -15.720 -15.128 1.00 97.56 692 LEU A N 1
ATOM 5234 C CA . LEU A 1 692 ? 23.521 -16.117 -13.723 1.00 97.56 692 LEU A CA 1
ATOM 5235 C C . LEU A 1 692 ? 22.796 -17.451 -13.595 1.00 97.56 692 LEU A C 1
ATOM 5237 O O . LEU A 1 692 ? 21.592 -17.533 -13.826 1.00 97.56 692 LEU A O 1
ATOM 5241 N N . ARG A 1 693 ? 23.538 -18.491 -13.228 1.00 96.81 693 ARG A N 1
ATOM 5242 C CA . ARG A 1 693 ? 23.002 -19.806 -12.891 1.00 96.81 693 ARG A CA 1
ATOM 5243 C C . ARG A 1 693 ? 22.757 -19.879 -11.388 1.00 96.81 693 ARG A C 1
ATOM 5245 O O . ARG A 1 693 ? 23.632 -19.540 -10.596 1.00 96.81 693 ARG A O 1
ATOM 5252 N N . ILE A 1 694 ? 21.567 -20.333 -11.033 1.00 95.19 694 ILE A N 1
ATOM 5253 C CA . ILE A 1 694 ? 21.065 -20.524 -9.681 1.00 95.19 694 ILE A CA 1
ATOM 5254 C C . ILE A 1 694 ? 20.751 -22.012 -9.553 1.00 95.19 694 ILE A C 1
ATOM 5256 O O . ILE A 1 694 ? 19.784 -22.498 -10.141 1.00 95.19 694 ILE A O 1
ATOM 5260 N N . ASP A 1 695 ? 21.586 -22.739 -8.826 1.00 93.62 695 ASP A N 1
ATOM 5261 C CA . ASP A 1 695 ? 21.347 -24.131 -8.468 1.00 93.62 695 ASP A CA 1
ATOM 5262 C C . ASP A 1 695 ? 20.784 -24.194 -7.050 1.00 93.62 695 ASP A C 1
ATOM 5264 O O . ASP A 1 695 ? 21.281 -23.523 -6.143 1.00 93.62 695 ASP A O 1
ATOM 5268 N N . ARG A 1 696 ? 19.750 -25.009 -6.865 1.00 90.25 696 ARG A N 1
ATOM 5269 C CA . ARG A 1 696 ? 19.119 -25.249 -5.575 1.00 90.25 696 ARG A CA 1
ATOM 5270 C C . ARG A 1 696 ? 19.425 -26.670 -5.112 1.00 90.25 696 ARG A C 1
ATOM 5272 O O . ARG A 1 696 ? 18.970 -27.635 -5.727 1.00 90.25 696 ARG A O 1
ATOM 5279 N N . GLU A 1 697 ? 20.220 -26.808 -4.054 1.00 88.75 697 GLU A N 1
ATOM 5280 C CA . GLU A 1 697 ? 20.744 -28.105 -3.602 1.00 88.75 697 GLU A CA 1
ATOM 5281 C C . GLU A 1 697 ? 19.628 -29.049 -3.131 1.00 88.75 697 GLU A C 1
ATOM 5283 O O . GLU A 1 697 ? 19.653 -30.242 -3.431 1.00 88.75 697 GLU A O 1
ATOM 5288 N N . SER A 1 698 ? 18.610 -28.518 -2.453 1.00 85.00 698 SER A N 1
ATOM 5289 C CA . SER A 1 698 ? 17.533 -29.294 -1.830 1.00 85.00 698 SER A CA 1
ATOM 5290 C C . SER A 1 698 ? 16.653 -30.059 -2.814 1.00 85.00 698 SER A C 1
ATOM 5292 O O . SER A 1 698 ? 16.112 -31.107 -2.457 1.00 85.00 698 SER A O 1
ATOM 5294 N N . ASN A 1 699 ? 16.484 -29.559 -4.039 1.00 86.75 699 ASN A N 1
ATOM 5295 C CA . ASN A 1 699 ? 15.631 -30.184 -5.052 1.00 86.75 699 ASN A CA 1
ATOM 5296 C C . ASN A 1 699 ? 16.333 -30.418 -6.400 1.00 86.75 699 ASN A C 1
ATOM 5298 O O . ASN A 1 699 ? 15.707 -30.940 -7.324 1.00 86.75 699 ASN A O 1
ATOM 5302 N N . GLY A 1 700 ? 17.614 -30.054 -6.514 1.00 89.56 700 GLY A N 1
ATOM 5303 C CA . GLY A 1 700 ? 18.396 -30.174 -7.742 1.00 89.56 700 GLY A CA 1
ATOM 5304 C C . GLY A 1 700 ? 17.881 -29.299 -8.887 1.00 89.56 700 GLY A C 1
ATOM 5305 O O . GLY A 1 700 ? 18.192 -29.573 -10.047 1.00 89.56 700 GLY A O 1
ATOM 5306 N N . GLU A 1 701 ? 17.054 -28.286 -8.607 1.00 90.31 701 GLU A N 1
ATOM 5307 C CA . GLU A 1 701 ? 16.582 -27.369 -9.638 1.00 90.31 701 GLU A CA 1
ATOM 5308 C C . GLU A 1 701 ? 17.684 -26.384 -10.020 1.00 90.31 701 GLU A C 1
ATOM 5310 O O . GLU A 1 701 ? 18.264 -25.704 -9.177 1.00 90.31 701 GLU A O 1
ATOM 5315 N N . THR A 1 702 ? 17.921 -26.270 -11.323 1.00 94.62 702 THR A N 1
ATOM 5316 C CA . THR A 1 702 ? 18.827 -25.280 -11.899 1.00 94.62 702 THR A CA 1
ATOM 5317 C C . THR A 1 702 ? 18.029 -24.302 -12.743 1.00 94.62 702 THR A C 1
ATOM 5319 O O . THR A 1 702 ? 17.352 -24.709 -13.692 1.00 94.62 702 THR A O 1
ATOM 5322 N N . VAL A 1 703 ? 18.165 -23.013 -12.447 1.00 95.56 703 VAL A N 1
ATOM 5323 C CA . VAL A 1 703 ? 17.615 -21.909 -13.240 1.00 95.56 703 VAL A CA 1
ATOM 5324 C C . VAL A 1 703 ? 18.761 -21.040 -13.736 1.00 95.56 703 VAL A C 1
ATOM 5326 O O . VAL A 1 703 ? 19.667 -20.718 -12.980 1.00 95.56 703 VAL A O 1
ATOM 5329 N N . THR A 1 704 ? 18.741 -20.650 -15.006 1.00 97.25 704 THR A N 1
ATOM 5330 C CA . THR A 1 704 ? 19.685 -19.680 -15.573 1.00 97.25 704 THR A CA 1
ATOM 5331 C C . THR A 1 704 ? 18.930 -18.436 -16.011 1.00 97.25 704 THR A C 1
ATOM 5333 O O . THR A 1 704 ? 17.894 -18.553 -16.661 1.00 97.25 704 THR A O 1
ATOM 5336 N N . LEU A 1 705 ? 19.450 -17.262 -15.656 1.00 97.81 705 LEU A N 1
ATOM 5337 C CA . LEU A 1 705 ? 18.940 -15.950 -16.047 1.00 97.81 705 LEU A CA 1
ATOM 5338 C C . LEU A 1 705 ? 19.865 -15.318 -17.088 1.00 97.81 705 LEU A C 1
ATOM 5340 O O . LEU A 1 705 ? 21.089 -15.347 -16.920 1.00 97.81 705 LEU A O 1
ATOM 5344 N N . ALA A 1 706 ? 19.291 -14.711 -18.128 1.00 97.75 706 ALA A N 1
ATOM 5345 C CA . ALA A 1 706 ? 20.034 -13.807 -19.004 1.00 97.75 706 ALA A CA 1
ATOM 5346 C C . ALA A 1 706 ? 20.226 -12.458 -18.304 1.00 97.75 706 ALA A C 1
ATOM 5348 O O . ALA A 1 706 ? 19.274 -11.891 -17.770 1.00 97.75 706 ALA A O 1
ATOM 5349 N N . LEU A 1 707 ? 21.457 -11.951 -18.323 1.00 97.38 707 LEU A N 1
ATOM 5350 C CA . LEU A 1 707 ? 21.839 -10.664 -17.757 1.00 97.38 707 LEU A CA 1
ATOM 5351 C C . LEU A 1 707 ? 22.611 -9.853 -18.797 1.00 97.38 707 LEU A C 1
ATOM 5353 O O . LEU A 1 707 ? 23.338 -10.403 -19.625 1.00 97.38 707 LEU A O 1
ATOM 5357 N N . VAL A 1 708 ? 22.517 -8.532 -18.704 1.00 97.06 708 VAL A N 1
ATOM 5358 C CA . VAL A 1 708 ? 23.352 -7.612 -19.479 1.00 97.06 708 VAL A CA 1
ATOM 5359 C C . VAL A 1 708 ? 23.982 -6.630 -18.512 1.00 97.06 708 VAL A C 1
ATOM 5361 O O . VAL A 1 708 ? 23.275 -5.973 -17.750 1.00 97.06 708 VAL A O 1
ATOM 5364 N N . VAL A 1 709 ? 25.311 -6.547 -18.531 1.00 97.25 709 VAL A N 1
ATOM 5365 C CA . VAL A 1 709 ? 26.071 -5.526 -17.807 1.00 97.25 709 VAL A CA 1
ATOM 5366 C C . VAL A 1 709 ? 26.334 -4.389 -18.773 1.00 97.25 709 VAL A C 1
ATOM 5368 O O . VAL A 1 709 ? 26.941 -4.581 -19.824 1.00 97.25 709 VAL A O 1
ATOM 5371 N N . LEU A 1 710 ? 25.864 -3.199 -18.427 1.00 96.44 710 LEU A N 1
ATOM 5372 C CA . LEU A 1 710 ? 26.033 -2.010 -19.250 1.00 96.44 710 LEU A CA 1
ATOM 5373 C C . LEU A 1 710 ? 27.191 -1.160 -18.726 1.00 96.44 710 LEU A C 1
ATOM 5375 O O . LEU A 1 710 ? 27.538 -1.197 -17.544 1.00 96.44 710 LEU A O 1
ATOM 5379 N N . LYS A 1 711 ? 27.793 -0.372 -19.616 1.00 94.94 711 LYS A N 1
ATOM 5380 C CA . LYS A 1 711 ? 28.879 0.539 -19.254 1.00 94.94 711 LYS A CA 1
ATOM 5381 C C . LYS A 1 711 ? 28.416 1.550 -18.199 1.00 94.94 711 LYS A C 1
ATOM 5383 O O . LYS A 1 711 ? 27.320 2.096 -18.307 1.00 94.94 711 LYS A O 1
ATOM 5388 N N . ASP A 1 712 ? 29.269 1.806 -17.204 1.00 93.75 712 ASP A N 1
ATOM 5389 C CA . ASP A 1 712 ? 29.012 2.734 -16.094 1.00 93.75 712 ASP A CA 1
ATOM 5390 C C . ASP A 1 712 ? 27.733 2.406 -15.289 1.00 93.75 712 ASP A C 1
ATOM 5392 O O . ASP A 1 712 ? 27.113 3.297 -14.700 1.00 93.75 712 ASP A O 1
ATOM 5396 N N . ARG A 1 713 ? 27.294 1.138 -15.286 1.00 93.75 713 ARG A N 1
ATOM 5397 C CA . ARG A 1 713 ? 26.065 0.670 -14.626 1.00 93.75 713 ARG A CA 1
ATOM 5398 C C . ARG A 1 713 ? 26.312 -0.596 -13.821 1.00 93.75 713 ARG A C 1
ATOM 5400 O O . ARG A 1 713 ? 27.145 -1.428 -14.174 1.00 93.75 713 ARG A O 1
ATOM 5407 N N . VAL A 1 714 ? 25.563 -0.753 -12.738 1.00 94.31 714 VAL A N 1
ATOM 5408 C CA . VAL A 1 714 ? 25.534 -2.008 -11.979 1.00 94.31 714 VAL A CA 1
ATOM 5409 C C . VAL A 1 714 ? 24.227 -2.700 -12.315 1.00 94.31 714 VAL A C 1
ATOM 5411 O O . VAL A 1 714 ? 23.171 -2.128 -12.086 1.00 94.31 714 VAL A O 1
ATOM 5414 N N . THR A 1 715 ? 24.290 -3.903 -12.867 1.00 96.12 715 THR A N 1
ATOM 5415 C CA . THR A 1 715 ? 23.118 -4.767 -13.004 1.00 96.12 715 THR A CA 1
ATOM 5416 C C . THR A 1 715 ? 22.808 -5.328 -11.632 1.00 96.12 715 THR A C 1
ATOM 5418 O O . THR A 1 715 ? 23.671 -5.932 -10.998 1.00 96.12 715 THR A O 1
ATOM 5421 N N . GLU A 1 716 ? 21.603 -5.103 -11.138 1.00 95.44 716 GLU A N 1
ATOM 5422 C CA . GLU A 1 716 ? 21.197 -5.528 -9.809 1.00 95.44 716 GLU A CA 1
ATOM 5423 C C . GLU A 1 716 ? 20.055 -6.521 -9.914 1.00 95.44 716 GLU A C 1
ATOM 5425 O O . GLU A 1 716 ? 19.053 -6.244 -10.561 1.00 95.44 716 GLU A O 1
ATOM 5430 N N . VAL A 1 717 ? 20.213 -7.676 -9.280 1.00 95.69 717 VAL A N 1
ATOM 5431 C CA . VAL A 1 717 ? 19.214 -8.742 -9.265 1.00 95.69 717 VAL A CA 1
ATOM 5432 C C . VAL A 1 717 ? 18.819 -8.988 -7.820 1.00 95.69 717 VAL A C 1
ATOM 5434 O O . VAL A 1 717 ? 19.678 -9.203 -6.966 1.00 95.69 717 VAL A O 1
ATOM 5437 N N . THR A 1 718 ? 17.526 -8.970 -7.537 1.00 94.38 718 THR A N 1
ATOM 5438 C CA . THR A 1 718 ? 16.995 -9.384 -6.236 1.00 94.38 718 THR A CA 1
ATOM 5439 C C . THR A 1 718 ? 16.327 -10.743 -6.387 1.00 94.38 718 THR A C 1
ATOM 5441 O O . THR A 1 718 ? 15.620 -10.986 -7.363 1.00 94.38 718 THR A O 1
ATOM 5444 N N . LEU A 1 719 ? 16.611 -11.645 -5.454 1.00 92.88 719 LEU A N 1
ATOM 5445 C CA . LEU A 1 719 ? 16.040 -12.982 -5.360 1.00 92.88 719 LEU A CA 1
ATOM 5446 C C . LEU A 1 719 ? 15.390 -13.099 -3.982 1.00 92.88 719 LEU A C 1
ATOM 5448 O O . LEU A 1 719 ? 16.083 -13.288 -2.982 1.00 92.88 719 LEU A O 1
ATOM 5452 N N . GLU A 1 720 ? 14.070 -12.964 -3.919 1.00 90.31 720 GLU A N 1
ATOM 5453 C CA . GLU A 1 720 ? 13.319 -13.060 -2.667 1.00 90.31 720 GLU A CA 1
ATOM 5454 C C . GLU A 1 720 ? 12.531 -14.363 -2.621 1.00 90.31 720 GLU A C 1
ATOM 5456 O O . GLU A 1 720 ? 11.571 -14.554 -3.370 1.00 90.31 720 GLU A O 1
ATOM 5461 N N . ARG A 1 721 ? 12.897 -15.270 -1.715 1.00 86.62 721 ARG A N 1
ATOM 5462 C CA . ARG A 1 721 ? 12.059 -16.431 -1.422 1.00 86.62 721 ARG A CA 1
ATOM 5463 C C . ARG A 1 721 ? 10.919 -16.007 -0.502 1.00 86.62 721 ARG A C 1
ATOM 5465 O O . ARG A 1 721 ? 11.118 -15.824 0.696 1.00 86.62 721 ARG A O 1
ATOM 5472 N N . GLN A 1 722 ? 9.727 -15.927 -1.076 1.00 83.12 722 GLN A N 1
ATOM 5473 C CA . GLN A 1 722 ? 8.488 -15.624 -0.372 1.00 83.12 722 GLN A CA 1
ATOM 5474 C C . GLN A 1 722 ? 8.057 -16.792 0.525 1.00 83.12 722 GLN A C 1
ATOM 5476 O O . GLN A 1 722 ? 8.438 -17.946 0.304 1.00 83.12 722 GLN A O 1
ATOM 5481 N N . GLU A 1 723 ? 7.161 -16.523 1.478 1.00 77.94 723 GLU A N 1
ATOM 5482 C CA . GLU A 1 723 ? 6.583 -17.546 2.368 1.00 77.94 723 GLU A CA 1
ATOM 5483 C C . GLU A 1 723 ? 5.893 -18.694 1.614 1.00 77.94 723 GLU A C 1
ATOM 5485 O O . GLU A 1 723 ? 5.881 -19.836 2.072 1.00 77.94 723 GLU A O 1
ATOM 5490 N N . SER A 1 724 ? 5.367 -18.413 0.418 1.00 77.62 724 SER A N 1
ATOM 5491 C CA . SER A 1 724 ? 4.772 -19.411 -0.480 1.00 77.62 724 SER A CA 1
ATOM 5492 C C . SER A 1 724 ? 5.786 -20.424 -1.037 1.00 77.62 724 SER A C 1
ATOM 5494 O O . SER A 1 724 ? 5.402 -21.389 -1.696 1.00 77.62 724 SER A O 1
ATOM 5496 N N . GLY A 1 725 ? 7.084 -20.195 -0.818 1.00 78.75 725 GLY A N 1
ATOM 5497 C CA . GLY A 1 725 ? 8.184 -20.946 -1.412 1.00 78.75 725 GLY A CA 1
ATOM 5498 C C . GLY A 1 725 ? 8.526 -20.523 -2.842 1.00 78.75 725 GLY A C 1
ATOM 5499 O O . GLY A 1 725 ? 9.489 -21.053 -3.397 1.00 78.75 725 GLY A O 1
ATOM 5500 N N . ARG A 1 726 ? 7.775 -19.581 -3.432 1.00 82.75 726 ARG A N 1
ATOM 5501 C CA . ARG A 1 726 ? 8.114 -18.956 -4.717 1.00 82.75 726 ARG A CA 1
ATOM 5502 C C . ARG A 1 726 ? 9.299 -18.010 -4.552 1.00 82.75 726 ARG A C 1
ATOM 5504 O O . ARG A 1 726 ? 9.472 -17.414 -3.493 1.00 82.75 726 ARG A O 1
ATOM 5511 N N . VAL A 1 727 ? 10.083 -17.859 -5.615 1.00 85.44 727 VAL A N 1
ATOM 5512 C CA . VAL A 1 727 ? 11.169 -16.877 -5.684 1.00 85.44 727 VAL A CA 1
ATOM 5513 C C . VAL A 1 727 ? 10.711 -15.725 -6.570 1.00 85.44 727 VAL A C 1
ATOM 5515 O O . VAL A 1 727 ? 10.472 -15.924 -7.760 1.00 85.44 727 VAL A O 1
ATOM 5518 N N . ALA A 1 728 ? 10.557 -14.543 -5.981 1.00 89.44 728 ALA A N 1
ATOM 5519 C CA . ALA A 1 728 ? 10.385 -13.296 -6.709 1.00 89.44 728 ALA A CA 1
ATOM 5520 C C . ALA A 1 728 ? 11.746 -12.831 -7.238 1.00 89.44 728 ALA A C 1
ATOM 5522 O O . ALA A 1 728 ? 12.753 -12.899 -6.529 1.00 89.44 728 ALA A O 1
ATOM 5523 N N . ILE A 1 729 ? 11.765 -12.397 -8.499 1.00 92.75 729 ILE A N 1
ATOM 5524 C CA . ILE A 1 729 ? 12.965 -11.907 -9.176 1.00 92.75 729 ILE A CA 1
ATOM 5525 C C . ILE A 1 729 ? 12.680 -10.510 -9.711 1.00 92.75 729 ILE A C 1
ATOM 5527 O O . ILE A 1 729 ? 11.792 -10.354 -10.555 1.00 92.75 729 ILE A O 1
ATOM 5531 N N . SER A 1 730 ? 13.480 -9.539 -9.283 1.00 94.12 730 SER A N 1
ATOM 5532 C CA . SER A 1 730 ? 13.466 -8.175 -9.824 1.00 94.12 730 SER A CA 1
ATOM 5533 C C . SER A 1 730 ? 14.848 -7.826 -10.365 1.00 94.12 730 SER A C 1
ATOM 5535 O O . SER A 1 730 ? 15.858 -8.252 -9.788 1.00 94.12 730 SER A O 1
ATOM 5537 N N . GLN A 1 731 ? 14.906 -7.087 -11.474 1.00 95.38 731 GLN A N 1
ATOM 5538 C CA . GLN A 1 731 ? 16.164 -6.668 -12.098 1.00 95.38 731 GLN A CA 1
ATOM 5539 C C . GLN A 1 731 ? 16.202 -5.154 -12.274 1.00 95.38 731 GLN A C 1
ATOM 5541 O O . GLN A 1 731 ? 15.225 -4.552 -12.688 1.00 95.38 731 GLN A O 1
ATOM 5546 N N . PHE A 1 732 ? 17.363 -4.554 -12.029 1.00 94.75 732 PHE A N 1
ATOM 5547 C CA . PHE A 1 732 ? 17.620 -3.125 -12.201 1.00 94.75 732 PHE A CA 1
ATOM 5548 C C . PHE A 1 732 ? 18.947 -2.926 -12.942 1.00 94.75 732 PHE A C 1
ATOM 5550 O O . PHE A 1 732 ? 19.852 -3.755 -12.837 1.00 94.75 732 P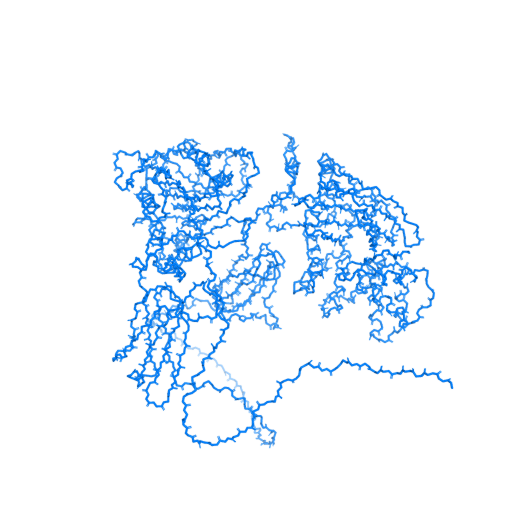HE A O 1
ATOM 5557 N N . ALA A 1 733 ? 19.109 -1.817 -13.658 1.00 94.56 733 ALA A N 1
ATOM 5558 C CA . ALA A 1 733 ? 20.374 -1.441 -14.297 1.00 94.56 733 ALA A CA 1
ATOM 5559 C C . ALA A 1 733 ? 20.706 0.051 -14.079 1.00 94.56 733 ALA A C 1
ATOM 5561 O O . ALA A 1 733 ? 20.935 0.802 -15.040 1.00 94.56 733 ALA A O 1
ATOM 5562 N N . PRO A 1 734 ? 20.748 0.516 -12.818 1.00 91.31 734 PRO A N 1
ATOM 5563 C CA . PRO A 1 734 ? 21.013 1.908 -12.472 1.00 91.31 734 PRO A CA 1
ATOM 5564 C C . PRO A 1 734 ? 22.326 2.460 -13.022 1.00 91.31 734 PRO A C 1
ATOM 5566 O O . PRO A 1 734 ? 23.362 1.788 -13.056 1.00 91.31 734 PRO A O 1
ATOM 5569 N N . LEU A 1 735 ? 22.303 3.752 -13.342 1.00 90.19 735 LEU A N 1
ATOM 5570 C CA . LEU A 1 735 ? 23.502 4.524 -13.638 1.00 90.19 735 LEU A CA 1
ATOM 5571 C C . LEU A 1 735 ? 24.381 4.669 -12.394 1.00 90.19 735 LEU A C 1
ATOM 5573 O O . LEU A 1 735 ? 23.942 5.149 -11.350 1.00 90.19 735 LEU A O 1
ATOM 5577 N N . ARG A 1 736 ? 25.659 4.322 -12.528 1.00 86.06 736 ARG A N 1
ATOM 5578 C CA . ARG A 1 736 ? 26.648 4.416 -11.460 1.00 86.06 736 ARG A CA 1
ATOM 5579 C C . ARG A 1 736 ? 27.495 5.680 -11.605 1.00 86.06 736 ARG A C 1
ATOM 5581 O O . ARG A 1 736 ? 28.703 5.631 -11.831 1.00 86.06 736 ARG A O 1
ATOM 5588 N N . ARG A 1 737 ? 26.867 6.846 -11.444 1.00 80.19 737 ARG A N 1
ATOM 5589 C CA . ARG A 1 737 ? 27.566 8.142 -11.410 1.00 80.19 737 ARG A CA 1
ATOM 5590 C C . ARG A 1 737 ? 27.535 8.746 -10.007 1.00 80.19 737 ARG A C 1
ATOM 5592 O O . ARG A 1 737 ? 26.525 8.707 -9.308 1.00 80.19 737 ARG A O 1
ATOM 5599 N N . ARG A 1 738 ? 28.664 9.325 -9.579 1.00 68.81 738 ARG A N 1
ATOM 5600 C CA . ARG A 1 738 ? 28.721 10.088 -8.319 1.00 68.81 738 ARG A CA 1
ATOM 5601 C C . ARG A 1 738 ? 27.748 11.266 -8.392 1.00 68.81 738 ARG A C 1
ATOM 5603 O O . ARG A 1 738 ? 27.770 12.009 -9.367 1.00 68.81 738 ARG A O 1
ATOM 5610 N N . GLY A 1 739 ? 26.940 11.447 -7.348 1.00 66.81 739 GLY A N 1
ATOM 5611 C CA . GLY A 1 739 ? 25.986 12.557 -7.249 1.00 66.81 739 GLY A CA 1
ATOM 5612 C C . GLY A 1 739 ? 24.690 12.357 -8.038 1.00 66.81 739 GLY A C 1
ATOM 5613 O O . GLY A 1 739 ? 23.883 13.275 -8.109 1.00 66.81 739 GLY A O 1
ATOM 5614 N N . THR A 1 740 ? 24.476 11.176 -8.617 1.00 65.56 740 THR A N 1
ATOM 5615 C CA . THR A 1 740 ? 23.204 10.785 -9.241 1.00 65.56 740 THR A CA 1
ATOM 5616 C C . THR A 1 740 ? 22.685 9.531 -8.541 1.00 65.56 740 THR A C 1
ATOM 5618 O O . THR A 1 740 ? 22.715 8.444 -9.115 1.00 65.56 740 THR A O 1
ATOM 5621 N N . PRO A 1 741 ? 22.290 9.615 -7.253 1.00 58.19 741 PRO A N 1
ATOM 5622 C CA . PRO A 1 741 ? 21.564 8.513 -6.642 1.00 58.19 741 PRO A CA 1
ATOM 5623 C C . PRO A 1 741 ? 20.306 8.286 -7.480 1.00 58.19 741 PRO A C 1
ATOM 5625 O O . PRO A 1 741 ? 19.577 9.231 -7.783 1.00 58.19 741 PRO A O 1
ATOM 5628 N N . ALA A 1 742 ? 20.090 7.044 -7.912 1.00 60.31 742 ALA A N 1
ATOM 5629 C CA . ALA A 1 742 ? 18.804 6.669 -8.471 1.00 60.31 742 ALA A CA 1
ATOM 5630 C C . ALA A 1 742 ? 17.750 7.014 -7.415 1.00 60.31 742 ALA A C 1
ATOM 5632 O O . ALA A 1 742 ? 17.834 6.531 -6.287 1.00 60.31 742 ALA A O 1
ATOM 5633 N N . ASP A 1 743 ? 16.823 7.900 -7.772 1.00 72.62 743 ASP A N 1
ATOM 5634 C CA . ASP A 1 743 ? 15.739 8.327 -6.899 1.00 72.62 743 ASP A CA 1
ATOM 5635 C C . ASP A 1 743 ? 15.022 7.085 -6.347 1.00 72.62 743 ASP A C 1
ATOM 5637 O O . ASP A 1 743 ? 14.582 6.225 -7.114 1.00 72.62 743 ASP A O 1
ATOM 5641 N N . ALA A 1 744 ? 14.926 6.987 -5.020 1.00 73.38 744 ALA A N 1
ATOM 5642 C CA . ALA A 1 744 ? 14.214 5.932 -4.300 1.00 73.38 744 ALA A CA 1
ATOM 5643 C C . ALA A 1 744 ? 12.837 5.660 -4.914 1.00 73.38 744 ALA A C 1
ATOM 5645 O O . ALA A 1 744 ? 12.437 4.517 -5.141 1.00 73.38 744 ALA A O 1
ATOM 5646 N N . ALA A 1 745 ? 12.136 6.741 -5.268 1.00 76.62 745 ALA A N 1
ATOM 5647 C CA . ALA A 1 745 ? 10.817 6.655 -5.861 1.00 76.62 745 ALA A CA 1
ATOM 5648 C C . ALA A 1 745 ? 10.851 6.071 -7.280 1.00 76.62 745 ALA A C 1
ATOM 5650 O O . ALA A 1 745 ? 9.860 5.491 -7.712 1.00 76.62 745 ALA A O 1
ATOM 5651 N N . THR A 1 746 ? 11.958 6.194 -8.014 1.00 81.94 746 THR A N 1
ATOM 5652 C CA . THR A 1 746 ? 12.131 5.574 -9.336 1.00 81.94 746 THR A CA 1
ATOM 5653 C C . THR A 1 746 ? 12.332 4.067 -9.222 1.00 81.94 746 THR A C 1
ATOM 5655 O O . THR A 1 746 ? 11.673 3.331 -9.951 1.00 81.94 746 THR A O 1
ATOM 5658 N N . LEU A 1 747 ? 13.153 3.592 -8.279 1.00 82.94 747 LEU A N 1
ATOM 5659 C CA . LEU A 1 747 ? 13.306 2.148 -8.043 1.00 82.94 747 LEU A CA 1
ATOM 5660 C C . LEU A 1 747 ? 12.012 1.512 -7.553 1.00 82.94 747 LEU A C 1
ATOM 5662 O O . LEU A 1 747 ? 11.624 0.464 -8.054 1.00 82.94 747 LEU A O 1
ATOM 5666 N N . TYR A 1 748 ? 11.305 2.191 -6.650 1.00 82.38 748 TYR A N 1
ATOM 5667 C CA . TYR A 1 748 ? 9.998 1.745 -6.177 1.00 82.38 748 TYR A CA 1
ATOM 5668 C C . TYR A 1 748 ? 8.981 1.615 -7.319 1.00 82.38 748 TYR A C 1
ATOM 5670 O O . TYR A 1 748 ? 8.296 0.602 -7.447 1.00 82.38 748 TYR A O 1
ATOM 5678 N N . LYS A 1 749 ? 8.905 2.630 -8.192 1.00 84.19 749 LYS A N 1
ATOM 5679 C CA . LYS A 1 749 ? 8.054 2.599 -9.393 1.00 84.19 749 LYS A CA 1
ATOM 5680 C C . LYS A 1 749 ? 8.429 1.450 -10.328 1.00 84.19 749 LYS A C 1
ATOM 5682 O O . LYS A 1 749 ? 7.535 0.846 -10.914 1.00 84.19 749 LYS A O 1
ATOM 5687 N N . LEU A 1 750 ? 9.725 1.194 -10.498 1.00 89.44 750 LEU A N 1
ATOM 5688 C CA . LEU A 1 750 ? 10.237 0.161 -11.392 1.00 89.44 750 LEU A CA 1
ATOM 5689 C C . LEU A 1 750 ? 9.928 -1.243 -10.856 1.00 89.44 750 LEU A C 1
ATOM 5691 O O . LEU A 1 750 ? 9.312 -2.028 -11.565 1.00 89.44 750 LEU A O 1
ATOM 5695 N N . GLU A 1 751 ? 10.195 -1.509 -9.578 1.00 88.94 751 GLU A N 1
ATOM 5696 C CA . GLU A 1 751 ? 9.818 -2.768 -8.923 1.00 88.94 751 GLU A CA 1
ATOM 5697 C C . GLU A 1 751 ? 8.307 -3.037 -9.017 1.00 88.94 751 GLU A C 1
ATOM 5699 O O . GLU A 1 751 ? 7.870 -4.139 -9.348 1.00 88.94 751 GLU A O 1
ATOM 5704 N N . ARG A 1 752 ? 7.478 -2.016 -8.767 1.00 83.69 752 ARG A N 1
ATOM 5705 C CA . ARG A 1 752 ? 6.016 -2.138 -8.879 1.00 83.69 752 ARG A CA 1
ATOM 5706 C C . ARG A 1 752 ? 5.568 -2.403 -10.310 1.00 83.69 752 ARG A C 1
ATOM 5708 O O . ARG A 1 752 ? 4.631 -3.171 -10.513 1.00 83.69 752 ARG A O 1
ATOM 5715 N N . LEU A 1 753 ? 6.227 -1.790 -11.291 1.00 89.19 753 LEU A N 1
ATOM 5716 C CA . LEU A 1 753 ? 5.980 -2.067 -12.700 1.00 89.19 753 LEU A CA 1
ATOM 5717 C C . LEU A 1 753 ? 6.335 -3.519 -13.050 1.00 89.19 753 LEU A C 1
ATOM 5719 O O . LEU A 1 753 ? 5.558 -4.179 -13.734 1.00 89.19 753 LEU A O 1
ATOM 5723 N N . GLU A 1 754 ? 7.464 -4.034 -12.566 1.00 92.75 754 GLU A N 1
ATOM 5724 C CA . GLU A 1 754 ? 7.853 -5.435 -12.759 1.00 92.75 754 GLU A CA 1
ATOM 5725 C C . GLU A 1 754 ? 6.835 -6.394 -12.132 1.00 92.75 754 GLU A C 1
ATOM 5727 O O . GLU A 1 754 ? 6.375 -7.320 -12.800 1.00 92.75 754 GLU A O 1
ATOM 5732 N N . ALA A 1 755 ? 6.420 -6.141 -10.888 1.00 86.50 755 ALA A N 1
ATOM 5733 C CA . ALA A 1 755 ? 5.412 -6.940 -10.192 1.00 86.50 755 ALA A CA 1
ATOM 5734 C C . ALA A 1 755 ? 4.049 -6.919 -10.909 1.00 86.50 755 ALA A C 1
ATOM 5736 O O . ALA A 1 755 ? 3.406 -7.964 -11.060 1.00 86.50 755 ALA A O 1
ATOM 5737 N N . ALA A 1 756 ? 3.625 -5.748 -11.399 1.00 83.44 756 ALA A N 1
ATOM 5738 C CA . ALA A 1 756 ? 2.424 -5.613 -12.218 1.00 83.44 756 ALA A CA 1
ATOM 5739 C C . ALA A 1 756 ? 2.540 -6.488 -13.473 1.00 83.44 756 ALA A C 1
ATOM 5741 O O . ALA A 1 756 ? 1.694 -7.336 -13.718 1.00 83.44 756 ALA A O 1
ATOM 5742 N N . LEU A 1 757 ? 3.638 -6.374 -14.224 1.00 86.62 757 LEU A N 1
ATOM 5743 C CA . LEU A 1 757 ? 3.842 -7.147 -15.452 1.00 86.62 757 LEU A CA 1
ATOM 5744 C C . LEU A 1 757 ? 3.941 -8.662 -15.207 1.00 86.62 757 LEU A C 1
ATOM 5746 O O . LEU A 1 757 ? 3.483 -9.436 -16.046 1.00 86.62 757 LEU A O 1
ATOM 5750 N N . GLN A 1 758 ? 4.490 -9.093 -14.067 1.00 85.88 758 GLN A N 1
ATOM 5751 C CA . GLN A 1 758 ? 4.569 -10.508 -13.680 1.00 85.88 758 GLN A CA 1
ATOM 5752 C C . GLN A 1 758 ? 3.208 -11.121 -13.324 1.00 85.88 758 GLN A C 1
ATOM 5754 O O . GLN A 1 758 ? 2.987 -12.306 -13.570 1.00 85.88 758 GLN A O 1
ATOM 5759 N N . THR A 1 759 ? 2.287 -10.345 -12.751 1.00 79.50 759 THR A N 1
ATOM 5760 C CA . THR A 1 759 ? 0.947 -10.839 -12.382 1.00 79.50 759 THR A CA 1
ATOM 5761 C C . THR A 1 759 ? -0.061 -10.777 -13.539 1.00 79.50 759 THR A C 1
ATOM 5763 O O . THR A 1 759 ? -1.162 -11.319 -13.429 1.00 79.50 759 THR A O 1
ATOM 5766 N N . GLY A 1 760 ? 0.345 -10.208 -14.680 1.00 73.56 760 GLY A N 1
ATOM 5767 C CA . GLY A 1 760 ? -0.454 -10.031 -15.893 1.00 73.56 760 GLY A CA 1
ATOM 5768 C C . GLY A 1 760 ? -0.613 -8.548 -16.248 1.00 73.56 760 GLY A C 1
ATOM 5769 O O . GLY A 1 760 ? -0.444 -7.702 -15.382 1.00 73.56 760 GLY A O 1
ATOM 5770 N N . PRO A 1 761 ? -0.927 -8.192 -17.510 1.00 61.84 761 PRO A N 1
ATOM 5771 C CA . PRO A 1 761 ? -1.007 -6.800 -17.954 1.00 61.84 761 PRO A CA 1
ATOM 5772 C C . PRO A 1 761 ? -2.098 -6.049 -17.189 1.00 61.84 761 PRO A C 1
ATOM 5774 O O . PRO A 1 761 ? -3.286 -6.076 -17.515 1.00 61.84 761 PRO A O 1
ATOM 5777 N N . GLU A 1 762 ? -1.669 -5.400 -16.123 1.00 62.56 762 GLU A N 1
ATOM 5778 C CA . GLU A 1 762 ? -2.524 -4.679 -15.214 1.00 62.56 762 GLU A CA 1
ATOM 5779 C C . GLU A 1 762 ? -2.916 -3.323 -15.805 1.00 62.56 762 GLU A C 1
ATOM 5781 O O . GLU A 1 762 ? -2.146 -2.702 -16.544 1.00 62.56 762 GLU A O 1
ATOM 5786 N N . ARG A 1 763 ? -4.099 -2.809 -15.444 1.00 69.50 763 ARG A N 1
ATOM 5787 C CA . ARG A 1 763 ? -4.579 -1.499 -15.931 1.00 69.50 763 ARG A CA 1
ATOM 5788 C C . ARG A 1 763 ? -3.636 -0.342 -15.569 1.00 69.50 763 ARG A C 1
ATOM 5790 O O . ARG A 1 763 ? -3.617 0.668 -16.269 1.00 69.50 763 ARG A O 1
ATOM 5797 N N . SER A 1 764 ? -2.842 -0.498 -14.511 1.00 72.69 764 SER A N 1
ATOM 5798 C CA . SER A 1 764 ? -1.918 0.510 -13.984 1.00 72.69 764 SER A CA 1
ATOM 5799 C C . SER A 1 764 ? -0.566 0.563 -14.715 1.00 72.69 764 SER A C 1
ATOM 5801 O O . SER A 1 764 ? 0.046 1.634 -14.771 1.00 72.69 764 SER A O 1
ATOM 5803 N N . ALA A 1 765 ? -0.106 -0.539 -15.325 1.00 82.38 765 ALA A N 1
ATOM 5804 C CA . ALA A 1 765 ? 1.233 -0.637 -15.916 1.00 82.38 765 ALA A CA 1
ATOM 5805 C C . ALA A 1 765 ? 1.510 0.412 -17.021 1.00 82.38 765 ALA A C 1
ATOM 5807 O O . ALA A 1 765 ? 2.565 1.053 -16.969 1.00 82.38 765 ALA A O 1
ATOM 5808 N N . PRO A 1 766 ? 0.578 0.704 -17.958 1.00 84.06 766 PRO A N 1
ATOM 5809 C CA . PRO A 1 766 ? 0.749 1.788 -18.931 1.00 84.06 766 PRO A CA 1
ATOM 5810 C C . PRO A 1 766 ? 0.991 3.156 -18.287 1.00 84.06 766 PRO A C 1
ATOM 5812 O O . PRO A 1 766 ? 1.863 3.914 -18.711 1.00 84.06 766 PRO A O 1
ATOM 5815 N N . ALA A 1 767 ? 0.236 3.478 -17.237 1.00 77.06 767 ALA A N 1
ATOM 5816 C CA . ALA A 1 767 ? 0.349 4.765 -16.569 1.00 77.06 767 ALA A CA 1
ATOM 5817 C C . ALA A 1 767 ? 1.643 4.875 -15.740 1.00 77.06 767 ALA A C 1
ATOM 5819 O O . ALA A 1 767 ? 2.220 5.963 -15.665 1.00 77.06 767 ALA A O 1
ATOM 5820 N N . LEU A 1 768 ? 2.136 3.767 -15.172 1.00 80.75 768 LEU A N 1
ATOM 5821 C CA . LEU A 1 768 ? 3.444 3.713 -14.508 1.00 80.75 768 LEU A CA 1
ATOM 5822 C C . LEU A 1 768 ? 4.587 3.945 -15.499 1.00 80.75 768 LEU A C 1
ATOM 5824 O O . LEU A 1 768 ? 5.425 4.818 -15.265 1.00 80.75 768 LEU A O 1
ATOM 5828 N N . VAL A 1 769 ? 4.585 3.238 -16.634 1.00 86.69 769 VAL A N 1
ATOM 5829 C CA . VAL A 1 769 ? 5.597 3.424 -17.684 1.00 86.69 769 VAL A CA 1
ATOM 5830 C C . VAL A 1 769 ? 5.594 4.848 -18.221 1.00 86.69 769 VAL A C 1
ATOM 5832 O O . VAL A 1 769 ? 6.659 5.450 -18.322 1.00 86.69 769 VAL A O 1
ATOM 5835 N N . GLY A 1 770 ? 4.423 5.433 -18.493 1.00 82.94 770 GLY A N 1
ATOM 5836 C CA . GLY A 1 770 ? 4.333 6.810 -18.990 1.00 82.94 770 GLY A CA 1
ATOM 5837 C C . GLY A 1 770 ? 4.998 7.842 -18.068 1.00 82.94 770 GLY A C 1
ATOM 5838 O O . GLY A 1 770 ? 5.526 8.844 -18.542 1.00 82.94 770 GLY A O 1
ATOM 5839 N N . ARG A 1 771 ? 5.040 7.584 -16.753 1.00 82.75 771 ARG A N 1
ATOM 5840 C CA . ARG A 1 771 ? 5.745 8.432 -15.772 1.00 82.75 771 ARG A CA 1
ATOM 5841 C C . ARG A 1 771 ? 7.230 8.120 -15.661 1.00 82.75 771 ARG A C 1
ATOM 5843 O O . ARG A 1 771 ? 8.009 9.001 -15.306 1.00 82.75 771 ARG A O 1
ATOM 5850 N N . LEU A 1 772 ? 7.603 6.868 -15.899 1.00 85.94 772 LEU A N 1
ATOM 5851 C CA . LEU A 1 772 ? 8.975 6.396 -15.795 1.00 85.94 772 LEU A CA 1
ATOM 5852 C C . LEU A 1 772 ? 9.790 6.650 -17.060 1.00 85.94 772 LEU A C 1
ATOM 5854 O O . LEU A 1 772 ? 11.006 6.741 -16.960 1.00 85.94 772 LEU A O 1
ATOM 5858 N N . ILE A 1 773 ? 9.168 6.797 -18.231 1.00 86.06 773 ILE A N 1
ATOM 5859 C CA . ILE A 1 773 ? 9.891 6.834 -19.510 1.00 86.06 773 ILE A CA 1
ATOM 5860 C C . ILE A 1 773 ? 10.935 7.962 -19.578 1.00 86.06 773 ILE A C 1
ATOM 5862 O O . ILE A 1 773 ? 12.029 7.768 -20.105 1.00 86.06 773 ILE A O 1
ATOM 5866 N N . GLY A 1 774 ? 10.661 9.109 -18.944 1.00 82.12 774 GLY A N 1
ATOM 5867 C CA . GLY A 1 774 ? 11.627 10.207 -18.804 1.00 82.12 774 GLY A CA 1
ATOM 5868 C C . GLY A 1 774 ? 12.804 9.890 -17.870 1.00 82.12 774 GLY A C 1
ATOM 5869 O O . GLY A 1 774 ? 13.880 10.459 -18.015 1.00 82.12 774 GLY A O 1
ATOM 5870 N N . ALA A 1 775 ? 12.632 8.941 -16.949 1.00 83.62 775 ALA A N 1
ATOM 5871 C CA . ALA A 1 775 ? 13.663 8.439 -16.045 1.00 83.62 775 ALA A CA 1
ATOM 5872 C C . ALA A 1 775 ? 14.495 7.289 -16.646 1.00 83.62 775 ALA A C 1
ATOM 5874 O O . ALA A 1 775 ? 15.377 6.761 -15.971 1.00 83.62 775 ALA A O 1
ATOM 5875 N N . ALA A 1 776 ? 14.289 6.926 -17.917 1.00 77.12 776 ALA A N 1
ATOM 5876 C CA . ALA A 1 776 ? 15.064 5.885 -18.596 1.00 77.12 776 ALA A CA 1
ATOM 5877 C C . ALA A 1 776 ? 16.578 6.166 -18.658 1.00 77.12 776 ALA A C 1
ATOM 5879 O O . ALA A 1 776 ? 17.371 5.256 -18.873 1.00 77.12 776 ALA A O 1
ATOM 5880 N N . GLU A 1 777 ? 17.011 7.420 -18.464 1.00 82.31 777 GLU A N 1
ATOM 5881 C CA . GLU A 1 777 ? 18.446 7.726 -18.346 1.00 82.31 777 GLU A CA 1
ATOM 5882 C C . GLU A 1 777 ? 19.038 7.108 -17.077 1.00 82.31 777 GLU A C 1
ATOM 5884 O O . GLU A 1 777 ? 20.208 6.727 -17.054 1.00 82.31 777 GLU A O 1
ATOM 5889 N N . PHE A 1 778 ? 18.224 6.942 -16.038 1.00 80.69 778 PHE A N 1
ATOM 5890 C CA . PHE A 1 778 ? 18.636 6.329 -14.787 1.00 80.69 778 PHE A CA 1
ATOM 5891 C C . PHE A 1 778 ? 18.603 4.810 -14.869 1.00 80.69 778 PHE A C 1
ATOM 5893 O O . PHE A 1 778 ? 19.563 4.197 -14.407 1.00 80.69 778 PHE A O 1
ATOM 5900 N N . ASP A 1 779 ? 17.594 4.216 -15.511 1.00 89.06 779 ASP A N 1
ATOM 5901 C CA . ASP A 1 779 ? 17.484 2.763 -15.674 1.00 89.06 779 ASP A CA 1
ATOM 5902 C C . ASP A 1 779 ? 16.919 2.364 -17.061 1.00 89.06 779 ASP A C 1
ATOM 5904 O O . ASP A 1 779 ? 15.757 2.659 -17.361 1.00 89.06 779 ASP A O 1
ATOM 5908 N N . PRO A 1 780 ? 17.708 1.695 -17.925 1.00 93.50 780 PRO A N 1
ATOM 5909 C CA . PRO A 1 780 ? 17.293 1.302 -19.270 1.00 93.50 780 PRO A CA 1
ATOM 5910 C C . PRO A 1 780 ? 16.198 0.236 -19.277 1.00 93.50 780 PRO A C 1
ATOM 5912 O O . PRO A 1 780 ? 15.490 0.104 -20.279 1.00 93.50 780 PRO A O 1
ATOM 5915 N N . LEU A 1 781 ? 16.011 -0.497 -18.174 1.00 94.50 781 LEU A N 1
ATOM 5916 C CA . LEU A 1 781 ? 14.966 -1.513 -18.080 1.00 94.50 781 LEU A CA 1
ATOM 5917 C C . LEU A 1 781 ? 13.570 -0.905 -18.190 1.00 94.50 781 LEU A C 1
ATOM 5919 O O . LEU A 1 781 ? 12.664 -1.554 -18.699 1.00 94.50 781 LEU A O 1
ATOM 5923 N N . ILE A 1 782 ? 13.409 0.373 -17.841 1.00 94.25 782 ILE A N 1
ATOM 5924 C CA . ILE A 1 782 ? 12.160 1.109 -18.050 1.00 94.25 782 ILE A CA 1
ATOM 5925 C C . ILE A 1 782 ? 11.730 1.067 -19.524 1.00 94.25 782 ILE A C 1
ATOM 5927 O O . ILE A 1 782 ? 10.560 0.816 -19.810 1.00 94.25 782 ILE A O 1
ATOM 5931 N N . LEU A 1 783 ? 12.656 1.290 -20.465 1.00 94.19 783 LEU A N 1
ATOM 5932 C CA . LEU A 1 783 ? 12.334 1.250 -21.896 1.00 94.19 783 LEU A CA 1
ATOM 5933 C C . LEU A 1 783 ? 12.057 -0.177 -22.368 1.00 94.19 783 LEU A C 1
ATOM 5935 O O . LEU A 1 783 ? 11.152 -0.381 -23.173 1.00 94.19 783 LEU A O 1
ATOM 5939 N N . ALA A 1 784 ? 12.785 -1.167 -21.848 1.00 94.38 784 ALA A N 1
ATOM 5940 C CA . ALA A 1 784 ? 12.530 -2.571 -22.162 1.00 94.38 784 ALA A CA 1
ATOM 5941 C C . ALA A 1 784 ? 11.122 -3.006 -21.698 1.00 94.38 784 ALA A C 1
ATOM 5943 O O . ALA A 1 784 ? 10.375 -3.629 -22.452 1.00 94.38 784 ALA A O 1
ATOM 5944 N N . LEU A 1 785 ? 10.703 -2.608 -20.494 1.00 94.62 785 LEU A N 1
ATOM 5945 C CA . LEU A 1 785 ? 9.355 -2.877 -19.980 1.00 94.62 785 LEU A CA 1
ATOM 5946 C C . LEU A 1 785 ? 8.278 -2.070 -20.734 1.00 94.62 785 LEU A C 1
ATOM 5948 O O . LEU A 1 785 ? 7.179 -2.573 -20.976 1.00 94.62 785 LEU A O 1
ATOM 5952 N N . ALA A 1 786 ? 8.590 -0.850 -21.183 1.00 92.38 786 ALA A N 1
ATOM 5953 C CA . ALA A 1 786 ? 7.718 -0.076 -22.071 1.00 92.38 786 ALA A CA 1
ATOM 5954 C C . ALA A 1 786 ? 7.509 -0.767 -23.430 1.00 92.38 786 ALA A C 1
ATOM 5956 O O . ALA A 1 786 ? 6.391 -0.807 -23.955 1.00 92.38 786 ALA A O 1
ATOM 5957 N N . ALA A 1 787 ? 8.573 -1.352 -23.984 1.00 92.44 787 ALA A N 1
ATOM 5958 C CA . ALA A 1 787 ? 8.522 -2.144 -25.207 1.00 92.44 787 ALA A CA 1
ATOM 5959 C C . ALA A 1 787 ? 7.602 -3.368 -25.047 1.00 92.44 787 ALA A C 1
ATOM 5961 O O . ALA A 1 787 ? 6.779 -3.632 -25.924 1.00 92.44 787 ALA A O 1
ATOM 5962 N N . LEU A 1 788 ? 7.664 -4.064 -23.904 1.00 92.44 788 LEU A N 1
ATOM 5963 C CA . LEU A 1 788 ? 6.772 -5.188 -23.591 1.00 92.44 788 LEU A CA 1
ATOM 5964 C C . LEU A 1 788 ? 5.286 -4.779 -23.598 1.00 92.44 788 LEU A C 1
ATOM 5966 O O . LEU A 1 788 ? 4.445 -5.458 -24.194 1.00 92.44 788 LEU A O 1
ATOM 5970 N N . LEU A 1 789 ? 4.955 -3.642 -22.979 1.00 89.31 789 LEU A N 1
ATOM 5971 C CA . LEU A 1 789 ? 3.592 -3.100 -23.008 1.00 89.31 789 LEU A CA 1
ATOM 5972 C C . LEU A 1 789 ? 3.161 -2.688 -24.421 1.00 89.31 789 LEU A C 1
ATOM 5974 O O . LEU A 1 789 ? 1.993 -2.849 -24.779 1.00 89.31 789 LEU A O 1
ATOM 5978 N N . THR A 1 790 ? 4.096 -2.207 -25.240 1.00 88.69 790 THR A N 1
ATOM 5979 C CA . THR A 1 790 ? 3.809 -1.818 -26.626 1.00 88.69 790 THR A CA 1
ATOM 5980 C C . THR A 1 790 ? 3.428 -3.010 -27.490 1.00 88.69 790 THR A C 1
ATOM 5982 O O . THR A 1 790 ? 2.457 -2.940 -28.246 1.00 88.69 790 THR A O 1
ATOM 5985 N N . GLU A 1 791 ? 4.093 -4.151 -27.305 1.00 86.88 791 GLU A N 1
ATOM 5986 C CA . GLU A 1 791 ? 3.689 -5.410 -27.945 1.00 86.88 791 GLU A CA 1
ATOM 5987 C C . GLU A 1 791 ? 2.306 -5.898 -27.481 1.00 86.88 791 GLU A C 1
ATOM 5989 O O . GLU A 1 791 ? 1.622 -6.602 -28.221 1.00 86.88 791 GLU A O 1
ATOM 5994 N N . SER A 1 792 ? 1.853 -5.468 -26.300 1.00 83.25 792 SER A N 1
ATOM 5995 C CA . SER A 1 792 ? 0.496 -5.725 -25.794 1.00 83.25 792 SER A CA 1
ATOM 5996 C C . SER A 1 792 ? -0.551 -4.721 -26.313 1.00 83.25 792 SER A C 1
ATOM 5998 O O . SER A 1 792 ? -1.705 -4.758 -25.892 1.00 83.25 792 SER A O 1
ATOM 6000 N N . GLY A 1 793 ? -0.172 -3.819 -27.229 1.00 84.81 793 GLY A N 1
ATOM 6001 C CA . GLY A 1 793 ? -1.061 -2.844 -27.870 1.00 84.81 793 GLY A CA 1
ATOM 6002 C C . GLY A 1 793 ? -1.115 -1.469 -27.198 1.00 84.81 793 GLY A C 1
ATOM 6003 O O . GLY A 1 793 ? -1.868 -0.601 -27.645 1.00 84.81 793 GLY A O 1
ATOM 6004 N N . VAL A 1 794 ? -0.322 -1.240 -26.149 1.00 84.31 794 VAL A N 1
ATOM 6005 C CA . VAL A 1 794 ? -0.224 0.067 -25.483 1.00 84.31 794 VAL A CA 1
ATOM 6006 C C . VAL A 1 794 ? 0.618 1.011 -26.343 1.00 84.31 794 VAL A C 1
ATOM 6008 O O . VAL A 1 794 ? 1.652 0.622 -26.869 1.00 84.31 794 VAL A O 1
ATOM 6011 N N . 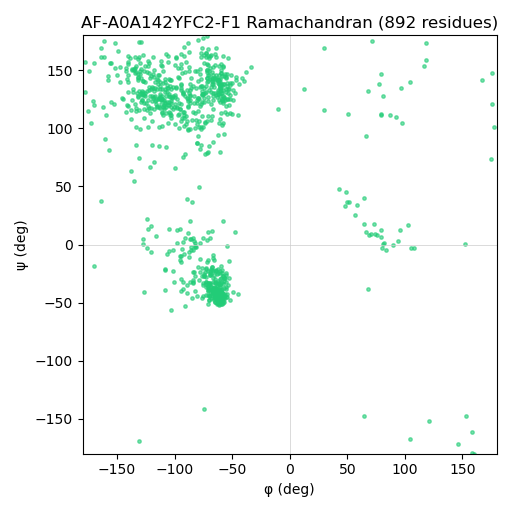ARG A 1 795 ? 0.204 2.268 -26.508 1.00 83.50 795 ARG A N 1
ATOM 6012 C CA . ARG A 1 795 ? 0.993 3.268 -27.245 1.00 83.50 795 ARG A CA 1
ATOM 6013 C C . ARG A 1 795 ? 1.576 4.292 -26.284 1.00 83.50 795 ARG A C 1
ATOM 6015 O O . ARG A 1 795 ? 0.850 4.820 -25.445 1.00 83.50 795 ARG A O 1
ATOM 6022 N N . PHE A 1 796 ? 2.857 4.595 -26.456 1.00 81.44 796 PHE A N 1
ATOM 6023 C CA . PHE A 1 796 ? 3.557 5.652 -25.732 1.00 81.44 796 PHE A CA 1
ATOM 6024 C C . PHE A 1 796 ? 3.989 6.743 -26.711 1.00 81.44 796 PHE A C 1
ATOM 6026 O O . PHE A 1 796 ? 4.360 6.454 -27.848 1.00 81.44 796 PHE A O 1
ATOM 6033 N N . GLU A 1 797 ? 3.918 7.999 -26.280 1.00 78.25 797 GLU A N 1
ATOM 6034 C CA . GLU A 1 797 ? 4.409 9.135 -27.060 1.00 78.25 797 GLU A CA 1
ATOM 6035 C C . GLU A 1 797 ? 5.931 9.220 -26.911 1.00 78.25 797 GLU A C 1
ATOM 6037 O O . GLU A 1 797 ? 6.448 9.798 -25.957 1.00 78.25 797 GLU A O 1
ATOM 6042 N N . THR A 1 798 ? 6.658 8.609 -27.842 1.00 77.19 798 THR A N 1
ATOM 6043 C CA . THR A 1 798 ? 8.117 8.716 -27.943 1.00 77.19 798 THR A CA 1
ATOM 6044 C C . THR A 1 798 ? 8.508 9.334 -29.290 1.00 77.19 798 THR A C 1
ATOM 6046 O O . THR A 1 798 ? 7.824 9.096 -30.287 1.00 77.19 798 THR A O 1
ATOM 6049 N N . PRO A 1 799 ? 9.598 10.129 -29.371 1.00 60.12 799 PRO A N 1
ATOM 6050 C CA . PRO A 1 799 ? 10.037 10.742 -30.633 1.00 60.12 799 PRO A CA 1
ATOM 6051 C C . PRO A 1 799 ? 10.388 9.726 -31.731 1.00 60.12 799 PRO A C 1
ATOM 6053 O O . PRO A 1 799 ? 10.348 10.050 -32.917 1.00 60.12 799 PRO A O 1
ATOM 6056 N N . ARG A 1 800 ? 10.757 8.505 -31.333 1.00 82.25 800 ARG A N 1
ATOM 6057 C CA . ARG A 1 800 ? 11.056 7.352 -32.193 1.00 82.25 800 ARG A CA 1
ATOM 6058 C C . ARG A 1 800 ? 10.275 6.136 -31.712 1.00 82.25 800 ARG A C 1
ATOM 6060 O O . ARG A 1 800 ? 9.645 6.194 -30.657 1.00 82.25 800 ARG A O 1
ATOM 6067 N N . SER A 1 801 ? 10.329 5.027 -32.448 1.00 90.50 801 SER A N 1
ATOM 6068 C CA . SER A 1 801 ? 9.874 3.755 -31.885 1.00 90.50 801 SER A CA 1
ATOM 6069 C C . SER A 1 801 ? 10.691 3.410 -30.636 1.00 90.50 801 SER A C 1
ATOM 6071 O O . SER A 1 801 ? 11.855 3.805 -30.518 1.00 90.50 801 SER A O 1
ATOM 6073 N N . ILE A 1 802 ? 10.090 2.691 -29.686 1.00 91.56 802 ILE A N 1
ATOM 6074 C CA . ILE A 1 802 ? 10.775 2.343 -28.432 1.00 91.56 802 ILE A CA 1
ATOM 6075 C C . ILE A 1 802 ? 12.026 1.503 -28.717 1.00 91.56 802 ILE A C 1
ATOM 6077 O O . ILE A 1 802 ? 13.046 1.691 -28.060 1.00 91.56 802 ILE A O 1
ATOM 6081 N N . GLY A 1 803 ? 11.988 0.636 -29.737 1.00 94.19 803 GLY A N 1
ATOM 6082 C CA . GLY A 1 803 ? 13.155 -0.135 -30.168 1.00 94.19 803 GLY A CA 1
ATOM 6083 C C . GLY A 1 803 ? 14.302 0.776 -30.601 1.00 94.19 803 GLY A C 1
ATOM 6084 O O . GLY A 1 803 ? 15.431 0.608 -30.142 1.00 94.19 803 GLY A O 1
ATOM 6085 N N . GLY A 1 804 ? 14.001 1.795 -31.410 1.00 95.12 804 GLY A N 1
ATOM 6086 C CA . GLY A 1 804 ? 14.986 2.779 -31.856 1.00 95.12 804 GLY A CA 1
ATOM 6087 C C . GLY A 1 804 ? 15.567 3.608 -30.709 1.00 95.12 804 GLY A C 1
ATOM 6088 O O . GLY A 1 804 ? 16.773 3.839 -30.678 1.00 95.12 804 GLY A O 1
ATOM 6089 N N . GLU A 1 805 ? 14.733 4.004 -29.746 1.00 93.75 805 GLU A N 1
ATOM 6090 C CA . GLU A 1 805 ? 15.153 4.730 -28.538 1.00 93.75 805 GLU A CA 1
ATOM 6091 C C . GLU A 1 805 ? 16.099 3.884 -27.662 1.00 93.75 805 GLU A C 1
ATOM 6093 O O . GLU A 1 805 ? 17.127 4.383 -27.199 1.00 93.75 805 GLU A O 1
ATOM 6098 N N . ILE A 1 806 ? 15.794 2.591 -27.465 1.00 95.31 806 ILE A N 1
ATOM 6099 C CA . ILE A 1 806 ? 16.672 1.669 -26.726 1.00 95.31 806 ILE A CA 1
ATOM 6100 C C . ILE A 1 806 ? 18.014 1.536 -27.443 1.00 95.31 806 ILE A C 1
ATOM 6102 O O . ILE A 1 806 ? 19.050 1.696 -26.807 1.00 95.31 806 ILE A O 1
ATOM 6106 N N . VAL A 1 807 ? 18.014 1.267 -28.751 1.00 96.75 807 VAL A N 1
ATOM 6107 C CA . VAL A 1 807 ? 19.252 1.042 -29.516 1.00 96.75 807 VAL A CA 1
ATOM 6108 C C . VAL A 1 807 ? 20.127 2.294 -29.572 1.00 96.75 807 VAL A C 1
ATOM 6110 O O . VAL A 1 807 ? 21.348 2.183 -29.508 1.00 96.75 807 VAL A O 1
ATOM 6113 N N . GLU A 1 808 ? 19.537 3.485 -29.670 1.00 94.88 808 GLU A N 1
ATOM 6114 C CA . GLU A 1 808 ? 20.290 4.743 -29.670 1.00 94.88 808 GLU A CA 1
ATOM 6115 C C . GLU A 1 808 ? 20.983 5.005 -28.327 1.00 94.88 808 GLU A C 1
ATOM 6117 O O . GLU A 1 808 ? 22.131 5.450 -28.297 1.00 94.88 808 GLU A O 1
ATOM 6122 N N . ARG A 1 809 ? 20.295 4.737 -27.214 1.00 93.31 809 ARG A N 1
ATOM 6123 C CA . ARG A 1 809 ? 20.771 5.100 -25.870 1.00 93.31 809 ARG A CA 1
ATOM 6124 C C . ARG A 1 809 ? 21.564 3.999 -25.183 1.00 93.31 809 ARG A C 1
ATOM 6126 O O . ARG A 1 809 ? 22.459 4.293 -24.393 1.00 93.31 809 ARG A O 1
ATOM 6133 N N . PHE A 1 810 ? 21.213 2.754 -25.471 1.00 95.69 810 PHE A N 1
ATOM 6134 C CA . PHE A 1 810 ? 21.731 1.538 -24.853 1.00 95.69 810 PHE A CA 1
ATOM 6135 C C . PHE A 1 810 ? 21.979 0.494 -25.945 1.00 95.69 810 PHE A C 1
ATOM 6137 O O . PHE A 1 810 ? 21.320 -0.551 -25.973 1.00 95.69 810 PHE A O 1
ATOM 6144 N N . PRO A 1 811 ? 22.901 0.774 -26.884 1.00 96.56 811 PRO A N 1
ATOM 6145 C CA . PRO A 1 811 ? 23.123 -0.081 -28.037 1.00 96.56 811 PRO A CA 1
ATOM 6146 C C . PRO A 1 811 ? 23.515 -1.500 -27.647 1.00 96.56 811 PRO A C 1
ATOM 6148 O O . PRO A 1 811 ? 23.338 -2.380 -28.475 1.00 96.56 811 PRO A O 1
ATOM 6151 N N . GLU A 1 812 ? 24.034 -1.746 -26.446 1.00 95.69 812 GLU A N 1
ATOM 6152 C CA . GLU A 1 812 ? 24.408 -3.065 -25.935 1.00 95.69 812 GLU A CA 1
ATOM 6153 C C . GLU A 1 812 ? 23.213 -3.909 -25.462 1.00 95.69 812 GLU A C 1
ATOM 6155 O O . GLU A 1 812 ? 23.386 -5.104 -25.241 1.00 95.69 812 GLU A O 1
ATOM 6160 N N . LEU A 1 813 ? 22.011 -3.334 -25.313 1.00 96.94 813 LEU A N 1
ATOM 6161 C CA . LEU A 1 813 ? 20.833 -4.065 -24.843 1.00 96.94 813 LEU A CA 1
ATOM 6162 C C . LEU A 1 813 ? 20.164 -4.831 -26.008 1.00 96.94 813 LEU A C 1
ATOM 6164 O O . LEU A 1 813 ? 19.609 -4.199 -26.913 1.00 96.94 813 LEU A O 1
ATOM 6168 N N . PRO A 1 814 ? 20.174 -6.179 -26.011 1.00 97.75 814 PRO A N 1
ATOM 6169 C CA . PRO A 1 814 ? 19.658 -6.986 -27.120 1.00 97.75 814 PRO A CA 1
ATOM 6170 C C . PRO A 1 814 ? 18.158 -6.775 -27.373 1.00 97.75 814 PRO A C 1
ATOM 6172 O O . PRO A 1 814 ? 17.724 -6.788 -28.523 1.00 97.75 814 PRO A O 1
ATOM 6175 N N . ASP A 1 815 ? 17.372 -6.509 -26.330 1.00 97.81 815 ASP A N 1
ATOM 6176 C CA . ASP A 1 815 ? 15.919 -6.308 -26.376 1.00 97.81 815 ASP A CA 1
ATOM 6177 C C . ASP A 1 815 ? 15.496 -5.196 -27.353 1.00 97.81 815 ASP A C 1
ATOM 6179 O O . ASP A 1 815 ? 14.524 -5.358 -28.093 1.00 97.81 815 ASP A O 1
ATOM 6183 N N . GLY A 1 816 ? 16.264 -4.101 -27.433 1.00 96.75 816 GLY A N 1
ATOM 6184 C CA . GLY A 1 816 ? 16.004 -3.020 -28.391 1.00 96.75 816 GLY A CA 1
ATOM 6185 C C . GLY A 1 816 ? 16.153 -3.471 -29.844 1.00 96.75 816 GLY A C 1
ATOM 6186 O O . GLY A 1 816 ? 15.328 -3.132 -30.692 1.00 96.75 816 GLY A O 1
ATOM 6187 N N . HIS A 1 817 ? 17.163 -4.298 -30.125 1.00 98.31 817 HIS A N 1
ATOM 6188 C CA . HIS A 1 817 ? 17.407 -4.853 -31.460 1.00 98.31 817 HIS A CA 1
ATOM 6189 C C . HIS A 1 817 ? 16.350 -5.889 -31.851 1.00 98.31 817 HIS A C 1
ATOM 6191 O O . HIS A 1 817 ? 15.918 -5.913 -33.002 1.00 98.31 817 HIS A O 1
ATOM 6197 N N . VAL A 1 818 ? 15.859 -6.695 -30.901 1.00 98.19 818 VAL A N 1
ATOM 6198 C CA . VAL A 1 818 ? 14.727 -7.606 -31.151 1.00 98.19 818 VAL A CA 1
ATOM 6199 C C . VAL A 1 818 ? 13.465 -6.831 -31.516 1.00 98.19 818 VAL A C 1
ATOM 6201 O O . VAL A 1 818 ? 12.753 -7.219 -32.450 1.00 98.19 818 VAL A O 1
ATOM 6204 N N . LEU A 1 819 ? 13.181 -5.737 -30.803 1.00 96.69 819 LEU A N 1
ATOM 6205 C CA . LEU A 1 819 ? 12.021 -4.906 -31.102 1.00 96.69 819 LEU A CA 1
ATOM 6206 C C . LEU A 1 819 ? 12.154 -4.257 -32.486 1.00 96.69 819 LEU A C 1
ATOM 6208 O O . LEU A 1 819 ? 11.230 -4.365 -33.287 1.00 96.69 819 LEU A O 1
ATOM 6212 N N . MET A 1 820 ? 13.322 -3.695 -32.812 1.00 97.56 820 MET A N 1
ATOM 6213 C CA . MET A 1 820 ? 13.615 -3.167 -34.152 1.00 97.56 820 MET A CA 1
ATOM 6214 C C . MET A 1 820 ? 13.429 -4.224 -35.250 1.00 97.56 820 MET A C 1
ATOM 6216 O O . MET A 1 820 ? 12.842 -3.932 -36.291 1.00 97.56 820 MET A O 1
ATOM 6220 N N . GLY A 1 821 ? 13.882 -5.461 -35.017 1.00 97.50 821 GLY A N 1
ATOM 6221 C CA . GLY A 1 821 ? 13.693 -6.562 -35.963 1.00 97.50 821 GLY A CA 1
ATOM 6222 C C . GLY A 1 821 ? 12.222 -6.912 -36.168 1.00 97.50 821 GLY A C 1
ATOM 6223 O O . GLY A 1 821 ? 11.761 -7.060 -37.298 1.00 97.50 821 GLY A O 1
ATOM 6224 N N . THR A 1 822 ? 11.459 -6.938 -35.077 1.00 96.81 822 THR A N 1
ATOM 6225 C CA . THR A 1 822 ? 10.018 -7.217 -35.094 1.00 96.81 822 THR A CA 1
ATOM 6226 C C . THR A 1 822 ? 9.230 -6.108 -35.798 1.00 96.81 822 THR A C 1
ATOM 6228 O O . THR A 1 822 ? 8.311 -6.392 -36.566 1.00 96.81 822 THR A O 1
ATOM 6231 N N . GLU A 1 823 ? 9.586 -4.841 -35.575 1.00 94.88 823 GLU A N 1
ATOM 6232 C CA . GLU A 1 823 ? 8.995 -3.685 -36.260 1.00 94.88 823 GLU A CA 1
ATOM 6233 C C . GLU A 1 823 ? 9.303 -3.698 -37.764 1.00 94.88 823 GLU A C 1
ATOM 6235 O O . GLU A 1 823 ? 8.399 -3.505 -38.579 1.00 94.88 823 GLU A O 1
ATOM 6240 N N . ALA A 1 824 ? 10.552 -3.983 -38.143 1.00 96.94 824 ALA A N 1
ATOM 6241 C CA . ALA A 1 824 ? 10.961 -4.092 -39.540 1.00 96.94 824 ALA A CA 1
ATOM 6242 C C . ALA A 1 824 ? 10.245 -5.244 -40.266 1.00 96.94 824 ALA A C 1
ATOM 6244 O O . ALA A 1 824 ? 9.790 -5.065 -41.397 1.00 96.94 824 ALA A O 1
ATOM 6245 N N . GLU A 1 825 ? 10.073 -6.395 -39.606 1.00 96.88 825 GLU A N 1
ATOM 6246 C CA . GLU A 1 825 ? 9.324 -7.529 -40.154 1.00 96.88 825 GLU A CA 1
ATOM 6247 C C . GLU A 1 825 ? 7.841 -7.179 -40.347 1.00 96.88 825 GLU A C 1
ATOM 6249 O O . GLU A 1 825 ? 7.293 -7.410 -41.426 1.00 96.88 825 GLU A O 1
ATOM 6254 N N . LYS A 1 826 ? 7.205 -6.532 -39.355 1.00 94.56 826 LYS A N 1
ATOM 6255 C CA . LYS A 1 826 ? 5.822 -6.020 -39.463 1.00 94.56 826 LYS A CA 1
ATOM 6256 C C . LYS A 1 826 ? 5.665 -5.014 -40.614 1.00 94.56 826 LYS A C 1
ATOM 6258 O O . LYS A 1 826 ? 4.603 -4.958 -41.229 1.00 94.56 826 LYS A O 1
ATOM 6263 N N . ALA A 1 827 ? 6.710 -4.246 -40.921 1.00 96.25 827 ALA A N 1
ATOM 6264 C CA . ALA A 1 827 ? 6.749 -3.312 -42.047 1.00 96.25 827 ALA A CA 1
ATOM 6265 C C . ALA A 1 827 ? 7.093 -3.972 -43.401 1.00 96.25 827 ALA A C 1
ATOM 6267 O O . ALA A 1 827 ? 7.145 -3.280 -44.417 1.00 96.25 827 ALA A O 1
ATOM 6268 N N . GLY A 1 828 ? 7.347 -5.285 -43.438 1.00 97.19 828 GLY A N 1
ATOM 6269 C CA . GLY A 1 828 ? 7.744 -6.015 -44.646 1.00 97.19 828 GLY A CA 1
ATOM 6270 C C . GLY A 1 828 ? 9.200 -5.796 -45.077 1.00 97.19 828 GLY A C 1
ATOM 6271 O O . GLY A 1 828 ? 9.594 -6.253 -46.149 1.00 97.19 828 GLY A O 1
ATOM 6272 N N . ASN A 1 829 ? 10.020 -5.125 -44.262 1.00 98.00 829 ASN A N 1
ATOM 6273 C CA . ASN A 1 829 ? 11.438 -4.901 -44.536 1.00 98.00 829 ASN A CA 1
ATOM 6274 C C . ASN A 1 829 ? 12.286 -6.037 -43.942 1.00 98.00 829 ASN A C 1
ATOM 6276 O O . ASN A 1 829 ? 12.895 -5.905 -42.878 1.00 98.00 829 ASN A O 1
ATOM 6280 N N . LEU A 1 830 ? 12.293 -7.176 -44.636 1.00 97.69 830 LEU A N 1
ATOM 6281 C CA . LEU A 1 830 ? 12.912 -8.411 -44.146 1.00 97.69 830 LEU A CA 1
ATOM 6282 C C . LEU A 1 830 ? 14.436 -8.305 -43.981 1.00 97.69 830 LEU A C 1
ATOM 6284 O O . LEU A 1 830 ? 14.981 -8.909 -43.061 1.00 97.69 830 LEU A O 1
ATOM 6288 N N . ASP A 1 831 ? 15.125 -7.524 -44.815 1.00 97.44 831 ASP A N 1
ATOM 6289 C CA . ASP A 1 831 ? 16.580 -7.346 -44.712 1.00 97.44 831 ASP A CA 1
ATOM 6290 C C . ASP A 1 831 ? 16.960 -6.560 -43.453 1.00 97.44 831 ASP A C 1
ATOM 6292 O O . ASP A 1 831 ? 17.864 -6.957 -42.714 1.00 97.44 831 ASP A O 1
ATOM 6296 N N . ALA A 1 832 ? 16.223 -5.484 -43.155 1.00 97.44 832 ALA A N 1
ATOM 6297 C CA . ALA A 1 832 ? 16.399 -4.743 -41.909 1.00 97.44 832 ALA A CA 1
ATOM 6298 C C . ALA A 1 832 ? 16.050 -5.606 -40.687 1.00 97.44 832 ALA A C 1
ATOM 6300 O O . ALA A 1 832 ? 16.757 -5.551 -39.681 1.00 97.44 832 ALA A O 1
ATOM 6301 N N . ALA A 1 833 ? 15.012 -6.446 -40.788 1.00 98.12 833 ALA A N 1
ATOM 6302 C CA . ALA A 1 833 ? 14.651 -7.386 -39.731 1.00 98.12 833 ALA A CA 1
ATOM 6303 C C . ALA A 1 833 ? 15.774 -8.400 -39.456 1.00 98.12 833 ALA A C 1
ATOM 6305 O O . ALA A 1 833 ? 16.182 -8.567 -38.306 1.00 98.12 833 ALA A O 1
ATOM 6306 N N . ARG A 1 834 ? 16.340 -9.015 -40.508 1.00 98.25 834 ARG A N 1
ATOM 6307 C CA . ARG A 1 834 ? 17.497 -9.921 -40.399 1.00 98.25 834 ARG A CA 1
ATOM 6308 C C . ARG A 1 834 ? 18.684 -9.232 -39.735 1.00 98.25 834 ARG A C 1
ATOM 6310 O O . ARG A 1 834 ? 19.245 -9.776 -38.787 1.00 98.25 834 ARG A O 1
ATOM 6317 N N . ALA A 1 835 ? 19.044 -8.034 -40.199 1.00 97.69 835 ALA A N 1
ATOM 6318 C CA . ALA A 1 835 ? 20.163 -7.275 -39.648 1.00 97.69 835 ALA A CA 1
ATOM 6319 C C . ALA A 1 835 ? 19.967 -6.961 -38.155 1.00 97.69 835 ALA A C 1
ATOM 6321 O O . ALA A 1 835 ? 20.898 -7.116 -37.367 1.00 97.69 835 ALA A O 1
ATOM 6322 N N . ALA A 1 836 ? 18.753 -6.577 -37.753 1.00 98.19 836 ALA A N 1
ATOM 6323 C CA . ALA A 1 836 ? 18.431 -6.290 -36.361 1.00 98.19 836 ALA A CA 1
ATOM 6324 C C . ALA A 1 836 ? 18.456 -7.552 -35.475 1.00 98.19 836 ALA A C 1
ATOM 6326 O O . ALA A 1 836 ? 19.016 -7.515 -34.383 1.00 98.19 836 ALA A O 1
ATOM 6327 N N . TYR A 1 837 ? 17.937 -8.694 -35.938 1.00 98.50 837 TYR A N 1
ATOM 6328 C CA . TYR A 1 837 ? 18.017 -9.947 -35.174 1.00 98.50 837 TYR A CA 1
ATOM 6329 C C . TYR A 1 837 ? 19.452 -10.475 -35.031 1.00 98.50 837 TYR A C 1
ATOM 6331 O O . TYR A 1 837 ? 19.818 -10.946 -33.954 1.00 98.50 837 TYR A O 1
ATOM 6339 N N . VAL A 1 838 ? 20.292 -10.343 -36.065 1.00 98.06 838 VAL A N 1
ATOM 6340 C CA . VAL A 1 838 ? 21.734 -10.635 -35.956 1.00 98.06 838 VAL A CA 1
ATOM 6341 C C . VAL A 1 838 ? 22.393 -9.692 -34.949 1.00 98.06 838 VAL A C 1
ATOM 6343 O O . VAL A 1 838 ? 23.100 -10.147 -34.054 1.00 98.06 838 VAL A O 1
ATOM 6346 N N . ALA A 1 839 ? 22.089 -8.393 -35.015 1.00 98.00 839 ALA A N 1
ATOM 6347 C CA . ALA A 1 839 ? 22.613 -7.415 -34.067 1.00 98.00 839 ALA A CA 1
ATOM 6348 C C . ALA A 1 839 ? 22.196 -7.713 -32.615 1.00 98.00 839 ALA A C 1
ATOM 6350 O O . ALA A 1 839 ? 23.006 -7.519 -31.705 1.00 98.00 839 ALA A O 1
ATOM 6351 N N . ALA A 1 840 ? 20.971 -8.203 -32.389 1.00 98.25 840 ALA A N 1
ATOM 6352 C CA . ALA A 1 840 ? 20.522 -8.667 -31.078 1.00 98.25 840 ALA A CA 1
ATOM 6353 C C . ALA A 1 840 ? 21.380 -9.840 -30.589 1.00 98.25 840 ALA A C 1
ATOM 6355 O O . ALA A 1 840 ? 21.933 -9.779 -29.492 1.00 98.25 840 ALA A O 1
ATOM 6356 N N . LEU A 1 841 ? 21.558 -10.866 -31.429 1.00 97.31 841 LEU A N 1
ATOM 6357 C CA . LEU A 1 841 ? 22.384 -12.028 -31.115 1.00 97.31 841 LEU A CA 1
ATOM 6358 C C . LEU A 1 841 ? 23.835 -11.651 -30.804 1.00 97.31 841 LEU A C 1
ATOM 6360 O O . LEU A 1 841 ? 24.389 -12.185 -29.848 1.00 97.31 841 LEU A O 1
ATOM 6364 N N . ASP A 1 842 ? 24.447 -10.729 -31.548 1.00 96.69 842 ASP A N 1
ATOM 6365 C CA . ASP A 1 842 ? 25.817 -10.256 -31.293 1.00 96.69 842 ASP A CA 1
ATOM 6366 C C . ASP A 1 842 ? 26.000 -9.687 -29.878 1.00 96.69 842 ASP A C 1
ATOM 6368 O O . ASP A 1 842 ? 27.093 -9.754 -29.310 1.00 96.69 842 ASP A O 1
ATOM 6372 N N . ARG A 1 843 ? 24.922 -9.143 -29.304 1.00 97.00 843 ARG A N 1
ATOM 6373 C CA . ARG A 1 843 ? 24.886 -8.508 -27.979 1.00 97.00 843 ARG A CA 1
ATOM 6374 C C . ARG A 1 843 ? 24.441 -9.447 -26.868 1.00 97.00 843 ARG A C 1
ATOM 6376 O O . ARG A 1 843 ? 24.587 -9.106 -25.699 1.00 97.00 843 ARG A O 1
ATOM 6383 N N . GLY A 1 844 ? 23.954 -10.633 -27.222 1.00 96.56 844 GLY A N 1
ATOM 6384 C CA . GLY A 1 844 ? 23.610 -11.708 -26.304 1.00 96.56 844 GLY A CA 1
ATOM 6385 C C . GLY A 1 844 ? 22.150 -12.130 -26.383 1.00 96.56 844 GLY A C 1
ATOM 6386 O O . GLY A 1 844 ? 21.512 -12.052 -27.429 1.00 96.56 844 GLY A O 1
ATOM 6387 N N . LEU A 1 845 ? 21.634 -12.635 -25.263 1.00 97.94 845 LEU A N 1
ATOM 6388 C CA . LEU A 1 845 ? 20.237 -13.044 -25.147 1.00 97.94 845 LEU A CA 1
ATOM 6389 C C . LEU A 1 845 ? 19.404 -11.895 -24.558 1.00 97.94 845 LEU A C 1
ATOM 6391 O O . LEU A 1 845 ? 19.870 -11.265 -23.607 1.00 97.94 845 LEU A O 1
ATOM 6395 N N . PRO A 1 846 ? 18.187 -11.640 -25.076 1.00 98.19 846 PRO A N 1
ATOM 6396 C CA . PRO A 1 846 ? 17.249 -10.684 -24.493 1.00 98.19 846 PRO A CA 1
ATOM 6397 C C . PRO A 1 846 ? 17.017 -10.941 -23.009 1.00 98.19 846 PRO A C 1
ATOM 6399 O O . PRO A 1 846 ? 16.873 -12.097 -22.604 1.00 98.19 846 PRO A O 1
ATOM 6402 N N . ILE A 1 847 ? 16.949 -9.882 -22.207 1.00 97.69 847 ILE A N 1
ATOM 6403 C CA . ILE A 1 847 ? 16.679 -9.989 -20.766 1.00 97.69 847 ILE A CA 1
ATOM 6404 C C . ILE A 1 847 ? 15.193 -10.215 -20.471 1.00 97.69 847 ILE A C 1
ATOM 6406 O O . ILE A 1 847 ? 14.869 -10.782 -19.429 1.00 97.69 847 ILE A O 1
ATOM 6410 N N . LEU A 1 848 ? 14.291 -9.819 -21.376 1.00 97.50 848 LEU A N 1
ATOM 6411 C CA . LEU A 1 848 ? 12.858 -10.081 -21.261 1.00 97.50 848 LEU A CA 1
ATOM 6412 C C . LEU A 1 848 ? 12.456 -11.354 -22.005 1.00 97.50 848 LEU A C 1
ATOM 6414 O O . LEU A 1 848 ? 12.775 -11.547 -23.182 1.00 97.50 848 LEU A O 1
ATOM 6418 N N . GLN A 1 849 ? 11.664 -12.185 -21.325 1.00 96.81 849 GLN A N 1
ATOM 6419 C CA . GLN A 1 849 ? 11.278 -13.515 -21.797 1.00 96.81 849 GLN A CA 1
ATOM 6420 C C . GLN A 1 849 ? 10.536 -13.468 -23.140 1.00 96.81 849 GLN A C 1
ATOM 6422 O O . GLN A 1 849 ? 10.794 -14.299 -24.011 1.00 96.81 849 GLN A O 1
ATOM 6427 N N . LEU A 1 850 ? 9.658 -12.474 -23.337 1.00 95.75 850 LEU A N 1
ATOM 6428 C CA . LEU A 1 850 ? 8.948 -12.281 -24.605 1.00 95.75 850 LEU A CA 1
ATOM 6429 C C . LEU A 1 850 ? 9.925 -12.026 -25.759 1.00 95.75 850 LEU A C 1
ATOM 6431 O O . LEU A 1 850 ? 9.756 -12.568 -26.848 1.00 95.75 850 LEU A O 1
ATOM 6435 N N . PHE A 1 851 ? 10.952 -11.205 -25.545 1.00 97.88 851 PHE A N 1
ATOM 6436 C CA . PHE A 1 851 ? 11.902 -10.867 -26.602 1.00 97.88 851 PHE A CA 1
ATOM 6437 C C . PHE A 1 851 ? 12.870 -12.011 -26.901 1.00 97.88 851 PHE A C 1
ATOM 6439 O O . PHE A 1 851 ? 13.272 -12.164 -28.052 1.00 97.88 851 PHE A O 1
ATOM 6446 N N . LEU A 1 852 ? 13.158 -12.882 -25.931 1.00 98.19 852 LEU A N 1
ATOM 6447 C CA . LEU A 1 852 ? 13.853 -14.144 -26.191 1.00 98.19 852 LEU A CA 1
ATOM 6448 C C . LEU A 1 852 ? 13.065 -15.024 -27.176 1.00 98.19 852 LEU A C 1
ATOM 6450 O O . LEU A 1 852 ? 13.638 -15.536 -28.136 1.00 98.19 852 LEU A O 1
ATOM 6454 N N . GLU A 1 853 ? 11.751 -15.162 -26.966 1.00 96.50 853 GLU A N 1
ATOM 6455 C CA . GLU A 1 853 ? 10.865 -15.924 -27.858 1.00 96.50 853 GLU A CA 1
ATOM 6456 C C . GLU A 1 853 ? 10.790 -15.289 -29.251 1.00 96.50 853 GLU A C 1
ATOM 6458 O O . GLU A 1 853 ? 10.965 -15.970 -30.260 1.00 96.50 853 GLU A O 1
ATOM 6463 N N . ARG A 1 854 ? 10.600 -13.963 -29.318 1.00 97.25 854 ARG A N 1
ATOM 6464 C CA . ARG A 1 854 ? 10.548 -13.231 -30.593 1.00 97.25 854 ARG A CA 1
ATOM 6465 C C . ARG A 1 854 ? 11.835 -13.360 -31.394 1.00 97.25 854 ARG A C 1
ATOM 6467 O O . ARG A 1 854 ? 11.758 -13.476 -32.615 1.00 97.25 854 ARG A O 1
ATOM 6474 N N . LEU A 1 855 ? 12.987 -13.337 -30.726 1.00 98.31 855 LEU A N 1
ATOM 6475 C CA . LEU A 1 855 ? 14.278 -13.499 -31.378 1.00 98.31 855 LEU A CA 1
ATOM 6476 C C . LEU A 1 855 ? 14.422 -14.903 -31.982 1.00 98.31 855 LEU A C 1
ATOM 6478 O O . LEU A 1 855 ? 14.744 -15.012 -33.163 1.00 98.31 855 LEU A O 1
ATOM 6482 N N . ASP A 1 856 ? 14.139 -15.963 -31.216 1.00 98.12 856 ASP A N 1
ATOM 6483 C CA . ASP A 1 856 ? 14.191 -17.349 -31.717 1.00 98.12 856 ASP A CA 1
ATOM 6484 C C . ASP A 1 856 ? 13.209 -17.568 -32.877 1.00 98.12 856 ASP A C 1
ATOM 6486 O O . ASP A 1 856 ? 13.594 -18.095 -33.925 1.00 98.12 856 ASP A O 1
ATOM 6490 N N . ASP A 1 857 ? 11.972 -17.084 -32.750 1.00 97.50 857 ASP A N 1
ATOM 6491 C CA . ASP A 1 857 ? 10.987 -17.195 -33.821 1.00 97.50 857 ASP A CA 1
ATOM 6492 C C . ASP A 1 857 ? 11.401 -16.404 -35.073 1.00 97.50 857 ASP A C 1
ATOM 6494 O O . ASP A 1 857 ? 11.267 -16.905 -36.190 1.00 97.50 857 ASP A O 1
ATOM 6498 N N . GLY A 1 858 ? 11.904 -15.176 -34.906 1.00 97.62 858 GLY A N 1
ATOM 6499 C CA . GLY A 1 858 ? 12.360 -14.319 -36.004 1.00 97.62 858 GLY A CA 1
ATOM 6500 C C . GLY A 1 858 ? 13.529 -14.933 -36.771 1.00 97.62 858 GLY A C 1
ATOM 6501 O O . GLY A 1 858 ? 13.511 -14.982 -38.001 1.00 97.62 858 GLY A O 1
ATOM 6502 N N . ILE A 1 859 ? 14.502 -15.502 -36.056 1.00 97.75 859 ILE A N 1
ATOM 6503 C CA . ILE A 1 859 ? 15.630 -16.222 -36.659 1.00 97.75 859 ILE A CA 1
ATOM 6504 C C . ILE A 1 859 ? 15.166 -17.442 -37.455 1.00 97.75 859 ILE A C 1
ATOM 6506 O O . ILE A 1 859 ? 15.666 -17.666 -38.558 1.00 97.75 859 ILE A O 1
ATOM 6510 N N . ARG A 1 860 ? 14.209 -18.222 -36.931 1.00 96.75 860 ARG A N 1
ATOM 6511 C CA . ARG A 1 860 ? 13.654 -19.384 -37.645 1.00 96.75 860 ARG A CA 1
ATOM 6512 C C . ARG A 1 860 ? 12.883 -18.964 -38.889 1.00 96.75 860 ARG A C 1
ATOM 6514 O O . ARG A 1 860 ? 13.110 -19.535 -39.949 1.00 96.75 860 ARG A O 1
ATOM 6521 N N . ARG A 1 861 ? 11.994 -17.971 -38.771 1.00 97.56 861 ARG A N 1
ATOM 6522 C CA . ARG A 1 861 ? 11.164 -17.490 -39.888 1.00 97.56 861 ARG A CA 1
ATOM 6523 C C . ARG A 1 861 ? 11.993 -16.898 -41.019 1.00 97.56 861 ARG A C 1
ATOM 6525 O O . ARG A 1 861 ? 11.676 -17.124 -42.180 1.00 97.56 861 ARG A O 1
ATOM 6532 N N . LEU A 1 862 ? 13.027 -16.129 -40.685 1.00 97.62 862 LEU A N 1
ATOM 6533 C CA . LEU A 1 862 ? 13.880 -15.469 -41.672 1.00 97.62 862 LEU A CA 1
ATOM 6534 C C . LEU A 1 862 ? 15.085 -16.320 -42.082 1.00 97.62 862 LEU A C 1
ATOM 6536 O O . LEU A 1 862 ? 15.928 -15.826 -42.825 1.00 97.62 862 LEU A O 1
ATOM 6540 N N . GLU A 1 863 ? 15.174 -17.569 -41.616 1.00 96.94 863 GLU A N 1
ATOM 6541 C CA . GLU A 1 863 ? 16.256 -18.502 -41.945 1.00 96.94 863 GLU A CA 1
ATOM 6542 C C . GLU A 1 863 ? 17.645 -17.861 -41.779 1.00 96.94 863 GLU A C 1
ATOM 6544 O O . GLU A 1 863 ? 18.497 -17.947 -42.664 1.00 96.94 863 GLU A O 1
ATOM 6549 N N . ILE A 1 864 ? 17.862 -17.146 -40.667 1.00 95.06 864 ILE A N 1
ATOM 6550 C CA . ILE A 1 864 ? 19.150 -16.492 -40.408 1.00 95.06 864 ILE A CA 1
ATOM 6551 C C . ILE A 1 864 ? 20.197 -17.599 -40.191 1.00 95.06 864 ILE A C 1
ATOM 6553 O O . ILE A 1 864 ? 20.043 -18.390 -39.253 1.00 95.06 864 ILE A O 1
ATOM 6557 N N . PRO A 1 865 ? 21.220 -17.700 -41.064 1.00 87.12 865 PRO A N 1
ATOM 6558 C CA . PRO A 1 865 ? 22.193 -18.783 -41.007 1.00 87.12 865 PRO A CA 1
ATOM 6559 C C . PRO A 1 865 ? 23.149 -18.616 -39.819 1.00 87.12 865 PRO A C 1
ATOM 6561 O O . PRO A 1 865 ? 23.221 -17.544 -39.222 1.00 87.12 865 PRO A O 1
ATOM 6564 N N . ASP A 1 866 ? 23.854 -19.704 -39.493 1.00 88.50 866 ASP A N 1
ATOM 6565 C CA . ASP A 1 866 ? 24.852 -19.883 -38.429 1.00 88.50 866 ASP A CA 1
ATOM 6566 C C . ASP A 1 866 ? 25.330 -18.610 -37.711 1.00 88.50 866 ASP A C 1
ATOM 6568 O O . ASP A 1 866 ? 26.013 -17.752 -38.268 1.00 88.50 866 ASP A O 1
ATOM 6572 N N . HIS A 1 867 ? 25.039 -18.545 -36.412 1.00 96.12 867 HIS A N 1
ATOM 6573 C CA . HIS A 1 867 ? 25.552 -17.524 -35.507 1.00 96.12 867 HIS A CA 1
ATOM 6574 C C . HIS A 1 867 ? 26.087 -18.194 -34.239 1.00 96.12 867 HIS A C 1
ATOM 6576 O O . HIS A 1 867 ? 25.468 -19.126 -33.725 1.00 96.12 867 HIS A O 1
ATOM 6582 N N . ARG A 1 868 ? 27.201 -17.699 -33.683 1.00 95.94 868 ARG A N 1
ATOM 6583 C CA . ARG A 1 868 ? 27.866 -18.307 -32.509 1.00 95.94 868 ARG A CA 1
ATOM 6584 C C . ARG A 1 868 ? 26.948 -18.514 -31.295 1.00 95.94 868 ARG A C 1
ATOM 6586 O O . ARG A 1 868 ? 27.061 -19.511 -30.599 1.00 95.94 868 ARG A O 1
ATOM 6593 N N . HIS A 1 869 ? 25.995 -17.609 -31.076 1.00 96.19 869 HIS A N 1
ATOM 6594 C CA . HIS A 1 869 ? 25.035 -17.682 -29.965 1.00 96.19 869 HIS A CA 1
ATOM 6595 C C . HIS A 1 869 ? 23.712 -18.392 -30.315 1.00 96.19 869 HIS A C 1
ATOM 6597 O O . HIS A 1 869 ? 22.812 -18.454 -29.477 1.00 96.19 869 HIS A O 1
ATOM 6603 N N . LEU A 1 870 ? 23.553 -18.911 -31.539 1.00 96.19 870 LEU A N 1
ATOM 6604 C CA . LEU A 1 870 ? 22.292 -19.503 -31.999 1.00 96.19 870 LEU A CA 1
ATOM 6605 C C . LEU A 1 870 ? 21.902 -20.744 -31.189 1.00 96.19 870 LEU A C 1
ATOM 6607 O O . LEU A 1 870 ? 20.732 -20.927 -30.855 1.00 96.19 870 LEU A O 1
ATOM 6611 N N . GLU A 1 871 ? 22.877 -21.585 -30.846 1.00 94.94 871 GLU A N 1
ATOM 6612 C CA . GLU A 1 871 ? 22.642 -22.765 -30.013 1.00 94.94 871 GLU A CA 1
ATOM 6613 C C . GLU A 1 871 ? 22.189 -22.370 -28.602 1.00 94.94 871 GLU A C 1
ATOM 6615 O O . GLU A 1 871 ? 21.190 -22.892 -28.107 1.00 94.94 871 GLU A O 1
ATOM 6620 N N . ALA A 1 872 ? 22.855 -21.383 -27.992 1.00 95.69 872 ALA A N 1
ATOM 6621 C CA . ALA A 1 872 ? 22.487 -20.864 -26.677 1.00 95.69 872 ALA A CA 1
ATOM 6622 C C . ALA A 1 872 ? 21.069 -20.268 -26.668 1.00 95.69 872 ALA A C 1
ATOM 6624 O O . ALA A 1 872 ? 20.301 -20.541 -25.745 1.00 95.69 872 ALA A O 1
ATOM 6625 N N . LEU A 1 873 ? 20.695 -19.514 -27.710 1.00 97.44 873 LEU A N 1
ATOM 6626 C CA . LEU A 1 873 ? 19.340 -18.986 -27.874 1.00 97.44 873 LEU A CA 1
ATOM 6627 C C . LEU A 1 873 ? 18.307 -20.110 -27.975 1.00 97.44 873 LEU A C 1
ATOM 6629 O O . LEU A 1 873 ? 17.330 -20.107 -27.230 1.00 97.44 873 LEU A O 1
ATOM 6633 N N . ARG A 1 874 ? 18.522 -21.080 -28.872 1.00 96.19 874 ARG A N 1
ATOM 6634 C CA . ARG A 1 874 ? 17.590 -22.202 -29.071 1.00 96.19 874 ARG A CA 1
ATOM 6635 C C . ARG A 1 874 ? 17.427 -23.016 -27.795 1.00 96.19 874 ARG A C 1
ATOM 6637 O O . ARG A 1 874 ? 16.310 -23.391 -27.443 1.00 96.19 874 ARG A O 1
ATOM 6644 N N . HIS A 1 875 ? 18.527 -23.252 -27.085 1.00 95.44 875 HIS A N 1
ATOM 6645 C CA . HIS A 1 875 ? 18.510 -23.927 -25.798 1.00 95.44 875 HIS A CA 1
ATOM 6646 C C . HIS A 1 875 ? 17.698 -23.145 -24.757 1.00 95.44 875 HIS A C 1
ATOM 6648 O O . HIS A 1 875 ? 16.819 -23.724 -24.115 1.00 95.44 875 HIS A O 1
ATOM 6654 N N . ALA A 1 876 ? 17.943 -21.839 -24.617 1.00 97.00 876 ALA A N 1
ATOM 6655 C CA . ALA A 1 876 ? 17.224 -20.990 -23.673 1.00 97.00 876 ALA A CA 1
ATOM 6656 C C . ALA A 1 876 ? 15.723 -20.901 -24.006 1.00 97.00 876 ALA A C 1
ATOM 6658 O O . ALA A 1 876 ? 14.885 -21.089 -23.128 1.00 97.00 876 ALA A O 1
ATOM 6659 N N . ALA A 1 877 ? 15.365 -20.698 -25.277 1.00 96.56 877 ALA A N 1
ATOM 6660 C CA . ALA A 1 877 ? 13.976 -20.608 -25.728 1.00 96.56 877 ALA A CA 1
ATOM 6661 C C . ALA A 1 877 ? 13.204 -21.929 -25.540 1.00 96.56 877 ALA A C 1
ATOM 6663 O O . ALA A 1 877 ? 12.040 -21.919 -25.122 1.00 96.56 877 ALA A O 1
ATOM 6664 N N . ALA A 1 878 ? 13.852 -23.072 -25.799 1.00 95.94 878 ALA A N 1
ATOM 6665 C CA . ALA A 1 878 ? 13.254 -24.395 -25.626 1.00 95.94 878 ALA A CA 1
ATOM 6666 C C . ALA A 1 878 ? 13.060 -24.784 -24.150 1.00 95.94 878 ALA A C 1
ATOM 6668 O O . ALA A 1 878 ? 12.089 -25.465 -23.829 1.00 95.94 878 ALA A O 1
ATOM 6669 N N . ASN A 1 879 ? 13.951 -24.343 -23.255 1.00 96.12 879 ASN A N 1
ATOM 6670 C CA . ASN A 1 879 ? 13.930 -24.707 -21.831 1.00 96.12 879 ASN A CA 1
ATOM 6671 C C . ASN A 1 879 ? 13.422 -23.587 -20.912 1.00 96.12 879 ASN A C 1
ATOM 6673 O O . ASN A 1 879 ? 13.606 -23.651 -19.692 1.00 96.12 879 ASN A O 1
ATOM 6677 N N . ARG A 1 880 ? 12.808 -22.549 -21.483 1.00 96.19 880 ARG A N 1
ATOM 6678 C CA . ARG A 1 880 ? 12.312 -21.393 -20.735 1.00 96.19 880 ARG A CA 1
ATOM 6679 C C . ARG A 1 880 ? 11.309 -21.774 -19.651 1.00 96.19 880 ARG A C 1
ATOM 6681 O O . ARG A 1 880 ? 10.581 -22.759 -19.772 1.00 96.19 880 ARG A O 1
ATOM 6688 N N . ILE A 1 881 ? 11.237 -20.951 -18.612 1.00 94.75 881 ILE A N 1
ATOM 6689 C CA . ILE A 1 881 ? 10.243 -21.060 -17.546 1.00 94.75 881 ILE A CA 1
ATOM 6690 C C . ILE A 1 881 ? 9.024 -20.215 -17.954 1.00 94.75 881 ILE A C 1
ATOM 6692 O O . ILE A 1 881 ? 9.126 -18.988 -17.990 1.00 94.75 881 ILE A O 1
ATOM 6696 N N . PRO A 1 882 ? 7.872 -20.831 -18.284 1.00 90.38 882 PRO A N 1
ATOM 6697 C CA . PRO A 1 882 ? 6.707 -20.089 -18.755 1.00 90.38 882 PRO A CA 1
ATOM 6698 C C . PRO A 1 882 ? 6.178 -19.112 -17.701 1.00 90.38 882 PRO A C 1
ATOM 6700 O O . PRO A 1 882 ? 6.140 -19.435 -16.515 1.00 90.38 882 PRO A O 1
ATOM 6703 N N . GLY A 1 883 ? 5.719 -17.942 -18.151 1.00 86.19 883 GLY A N 1
ATOM 6704 C CA . GLY A 1 883 ? 5.101 -16.928 -17.290 1.00 86.19 883 GLY A CA 1
ATOM 6705 C C . GLY A 1 883 ? 6.082 -16.033 -16.528 1.00 86.19 883 GLY A C 1
ATOM 6706 O O . GLY A 1 883 ? 5.639 -15.168 -15.780 1.00 86.19 883 GLY A O 1
ATOM 6707 N N . MET A 1 884 ? 7.393 -16.202 -16.715 1.00 92.06 884 MET A N 1
ATOM 6708 C CA . MET A 1 884 ? 8.388 -15.279 -16.165 1.00 92.06 884 MET A CA 1
ATOM 6709 C C . MET A 1 884 ? 8.452 -13.990 -16.991 1.00 92.06 884 MET A C 1
ATOM 6711 O O . MET A 1 884 ? 8.382 -14.029 -18.218 1.00 92.06 884 MET A O 1
ATOM 6715 N N . LEU A 1 885 ? 8.635 -12.851 -16.315 1.00 94.94 885 LEU A N 1
ATOM 6716 C CA . LEU A 1 885 ? 8.942 -11.574 -16.972 1.00 94.94 885 LEU A CA 1
ATOM 6717 C C . LEU A 1 885 ? 10.349 -11.602 -17.588 1.00 94.94 885 LEU A C 1
ATOM 6719 O O . LEU A 1 885 ? 10.557 -11.215 -18.739 1.00 94.94 885 LEU A O 1
ATOM 6723 N N . TRP A 1 886 ? 11.307 -12.094 -16.806 1.00 97.12 886 TRP A N 1
ATOM 6724 C CA . TRP A 1 886 ? 12.715 -12.182 -17.168 1.00 97.12 886 TRP A CA 1
ATOM 6725 C C . TRP A 1 886 ? 13.016 -13.463 -17.932 1.00 97.12 886 TRP A C 1
ATOM 6727 O O . TRP A 1 886 ? 12.482 -14.521 -17.599 1.00 97.12 886 TRP A O 1
ATOM 6737 N N . SER A 1 887 ? 13.921 -13.374 -18.904 1.00 98.06 887 SER A N 1
ATOM 6738 C CA . SER A 1 887 ? 14.464 -14.518 -19.630 1.00 98.06 887 SER A CA 1
ATOM 6739 C C . SER A 1 887 ? 15.144 -15.486 -18.671 1.00 98.06 887 SER A C 1
ATOM 6741 O O . SER A 1 887 ? 16.271 -15.257 -18.221 1.00 98.06 887 SER A O 1
ATOM 6743 N N . ALA A 1 888 ? 14.439 -16.573 -18.373 1.00 97.06 888 ALA A N 1
ATOM 6744 C CA . ALA A 1 888 ? 14.840 -17.586 -17.414 1.00 97.06 888 ALA A CA 1
ATOM 6745 C C . ALA A 1 888 ? 14.578 -18.977 -17.991 1.00 97.06 888 ALA A C 1
ATOM 6747 O O . ALA A 1 888 ? 13.494 -19.248 -18.507 1.00 97.06 888 ALA A O 1
ATOM 6748 N N . TRP A 1 889 ? 15.542 -19.888 -17.887 1.00 97.44 889 TRP A N 1
ATOM 6749 C CA . TRP A 1 889 ? 15.396 -21.256 -18.390 1.00 97.44 889 TRP A CA 1
ATOM 6750 C C . TRP A 1 889 ? 16.012 -22.283 -17.453 1.00 97.44 889 TRP A C 1
ATOM 6752 O O . TRP A 1 889 ? 16.905 -21.985 -16.658 1.00 97.44 889 TRP A O 1
ATOM 6762 N N . ARG A 1 890 ? 15.512 -23.515 -17.537 1.00 95.62 890 ARG A N 1
ATOM 6763 C CA . ARG A 1 890 ? 16.071 -24.653 -16.808 1.00 95.62 890 ARG A CA 1
ATOM 6764 C C . ARG A 1 890 ? 17.270 -25.216 -17.559 1.00 95.62 890 ARG A C 1
ATOM 6766 O O . ARG A 1 890 ? 17.301 -25.191 -18.787 1.00 95.62 890 ARG A O 1
ATOM 6773 N N . ALA A 1 891 ? 18.236 -25.764 -16.828 1.00 88.69 891 ALA A N 1
ATOM 6774 C CA . ALA A 1 891 ? 19.254 -26.595 -17.460 1.00 88.69 891 ALA A CA 1
ATOM 6775 C C . ALA A 1 891 ? 18.582 -27.804 -18.133 1.00 88.69 891 ALA A C 1
ATOM 6777 O O . ALA A 1 891 ? 17.630 -28.371 -17.584 1.00 88.69 891 ALA A O 1
ATOM 6778 N N . SER A 1 892 ? 19.072 -28.217 -19.305 1.00 78.81 892 SER A N 1
ATOM 6779 C CA . SER A 1 892 ? 18.652 -29.490 -19.896 1.00 78.81 892 SER A CA 1
ATOM 6780 C C . SER A 1 892 ? 18.952 -30.603 -18.901 1.00 78.81 892 SER A C 1
ATOM 6782 O O . SER A 1 892 ? 20.093 -30.728 -18.451 1.00 78.81 892 SER A O 1
ATOM 6784 N N . ARG A 1 893 ? 17.939 -31.407 -18.563 1.00 65.62 893 ARG A N 1
ATOM 6785 C CA . ARG A 1 893 ? 18.169 -32.681 -17.880 1.00 65.62 893 ARG A CA 1
ATOM 6786 C C . ARG A 1 893 ? 19.028 -33.520 -18.824 1.00 65.62 893 ARG A C 1
ATOM 6788 O O . ARG A 1 893 ? 18.554 -33.862 -19.905 1.00 65.62 893 ARG A O 1
ATOM 6795 N N . GLY A 1 894 ? 20.296 -33.695 -18.455 1.00 53.72 894 GLY A N 1
ATOM 6796 C CA . GLY A 1 894 ? 21.234 -34.560 -19.167 1.00 53.72 894 GLY A CA 1
ATOM 6797 C C . GLY A 1 894 ? 20.779 -36.009 -19.169 1.00 53.72 894 GLY A C 1
ATOM 6798 O O . GLY A 1 894 ? 19.995 -36.380 -18.262 1.00 53.72 894 GLY A O 1
#